Protein AF-T1PL66-F1 (afdb_monomer_lite)

Foldseek 3Di:
DDPPPDDDPPDPVVVVVVVVVVVVVVVVVVVPDPDDPVVVVVVVVVVVVVVVVVVVVVVVVVVVVVVVVVVVVVVVVVVVVPPDDPDDDDDDDDDDDDDDDDDDDDDDDDDDDDDDDDDDDDDDDDDDDDDDDDDDDDDDDDDDDDDDDDDDDDDDDDDDDDDDDDDDDDDDDDDDDDDDDPPDDPPPPPLDPDDDDDDDDDDDDDDDDDDDDDDDDDDDDDDDDDDDDDDDDDDDDDDDDDDDDDDDDDDDDDDDDDDDDDDDDDDDDDDDDDDDDDDPDVCVPVPDDDPVVVVVVVVVVVVVVVVVLVVVVVVLVVVLVVVLVVLVVVLVVVLVVLVVVLVVVVVVLVVVLVVVLVVLVVVLVVVLVVLVVVLVVVLVVLLVVLVVVLVVVVVVVVVVLVVVLVVVLVVLVVVLVVPPPDDPVVSVVVSVVVSVVVVVVVVVVVVVSVVVSVVVSVLQSLLSVLVSLVVSLVSVLVSLVVSLVSVVVSLVVVLVSVVVSLVVSLVSVVVSLVVSLVSVVVSLVVVLVSVLVVLVVVLVVLLVVLVVVLVVCVVCLVVVLVVVLVVLVVVLVVVLVVLVVVLVVVLVVVVVVDDPVCNVVVVVVSVVVSVVVNVVSVVVSVVVSVCSSVVSVVVSVVVSVVVSVVSVVVSVVVSVVSVVVSVVVVVVSVVVSVVVVVVSVVVSVVSVVVSVVVSVVVVVVSVVVSVVVSVVSVVVSVVVSVVSQVVCVVVPHHSVSSNDHDPDPDPCPVVPPPPPDPDPDDPPDDPDDDPDDD

pLDDT: mean 71.16, std 27.77, range [24.59, 98.62]

Secondary structure (DSSP, 8-state):
--STTS---SS-HHHHHHHHHHHHHHHHHHHHS---HHHHHHHHHHHHHHHHHHHHHHHHHHHHHHHHHHHHHHHHHHHHTT-----PPP-----------------------------------------------------------------------------------------PPPPPP-TTTTS--SS--------------------------------------------------------------------------------------SGGGTT---HHHHHHHHHHHHHHHHHHHHHHHHHHHHHHHHHHHHHHHHHHHHHHHHHHHHHHHHHHHHHHHHHHHHHHHHHHHHHHHHHHHHHHHHHHHHHHHHHHHHHHHHHHHHHHHHHHHHHHHHHHHHHHHH-SSS-HHHHHHHHHHHHHHHHHHHHHHHHHHHHHHHHHHHHHHHHHHHHHHHHHHHHHHHHHHHHHHHHHHHHHHHHHHHHHHHHHHHHHHHHHHHHHHHHHHHHHHHHHHHHHHHHHHHHHHHHHHHHHHHHHHHHHHHHHHHHHHHHHHHHHHHHHHHHHHHHHHHHHHHHHHS-HHHHHHHHHHHHHHHHHHHHHHHHHHHHHHHHHHHHHHHHHHHHHHHHHHHHHHHHHHHHHHHHHHHHHHHHHHHHHHHHHHHHHHHHHHHHHHHHHHHHHHHHHHHHHHHHHHHHHHHHHHHHHHHHHHHHHHHTT--HHHHHSPPSS--TTSGGGTS--------------------

Structure (mmCIF, N/CA/C/O backbone):
data_AF-T1PL66-F1
#
_entry.id   AF-T1PL66-F1
#
loop_
_atom_site.group_PDB
_atom_site.id
_atom_site.type_symbol
_atom_site.label_atom_id
_atom_site.label_alt_id
_atom_site.label_comp_id
_atom_site.label_asym_id
_atom_site.label_entity_id
_atom_site.label_seq_id
_atom_site.pdbx_PDB_ins_code
_atom_site.Cartn_x
_atom_site.Cartn_y
_atom_site.Cartn_z
_atom_site.occupancy
_atom_site.B_iso_or_equiv
_atom_site.auth_seq_id
_atom_site.auth_comp_id
_atom_site.auth_asym_id
_atom_site.auth_atom_id
_atom_site.pdbx_PDB_model_num
ATOM 1 N N . MET A 1 1 ? -33.346 40.468 5.220 1.00 39.66 1 MET A N 1
ATOM 2 C CA . MET A 1 1 ? -33.001 41.010 6.556 1.00 39.66 1 MET A CA 1
ATOM 3 C C . MET A 1 1 ? -32.580 39.837 7.428 1.00 39.66 1 MET A C 1
ATOM 5 O O . MET A 1 1 ? -33.199 38.791 7.295 1.00 39.66 1 MET A O 1
ATOM 9 N N . SER A 1 2 ? -31.522 39.959 8.236 1.00 30.23 2 SER A N 1
ATOM 10 C CA . SER A 1 2 ? -31.027 38.847 9.070 1.00 30.23 2 SER A CA 1
ATOM 11 C C . SER A 1 2 ? -31.626 38.893 10.479 1.00 30.23 2 SER A C 1
ATOM 13 O O . SER A 1 2 ? -31.844 39.978 11.015 1.00 30.23 2 SER A O 1
ATOM 15 N N . LEU A 1 3 ? -31.843 37.729 11.099 1.00 36.16 3 LEU A N 1
ATOM 16 C CA . LEU A 1 3 ? -32.437 37.557 12.438 1.00 36.16 3 LEU A CA 1
ATOM 17 C C . LEU A 1 3 ? -31.495 37.932 13.607 1.00 36.16 3 LEU A C 1
ATOM 19 O O . LEU A 1 3 ? -31.694 37.510 14.740 1.00 36.16 3 LEU A O 1
ATOM 23 N N . ALA A 1 4 ? -30.489 38.772 13.361 1.00 33.66 4 ALA A N 1
ATOM 24 C CA . ALA A 1 4 ? -29.525 39.244 14.359 1.00 33.66 4 ALA A CA 1
ATOM 25 C C . ALA A 1 4 ? -30.061 40.369 15.281 1.00 33.66 4 ALA A C 1
ATOM 27 O O . ALA A 1 4 ? -29.287 40.984 16.008 1.00 33.66 4 ALA A O 1
ATOM 28 N N . ALA A 1 5 ? -31.361 40.682 15.224 1.00 41.16 5 ALA A N 1
ATOM 29 C CA . ALA A 1 5 ? -31.922 41.935 15.740 1.00 41.16 5 ALA A CA 1
ATOM 30 C C . ALA A 1 5 ? -32.706 41.833 17.068 1.00 41.16 5 ALA A C 1
ATOM 32 O O . ALA A 1 5 ? -33.131 42.865 17.578 1.00 41.16 5 ALA A O 1
ATOM 33 N N . THR A 1 6 ? -32.942 40.635 17.622 1.00 43.44 6 THR A N 1
ATOM 34 C CA . THR A 1 6 ? -33.954 40.445 18.689 1.00 43.44 6 THR A CA 1
ATOM 35 C C . THR A 1 6 ? -33.431 40.146 20.099 1.00 43.44 6 THR A C 1
ATOM 37 O O . THR A 1 6 ? -34.146 40.446 21.052 1.00 43.44 6 THR A O 1
ATOM 40 N N . HIS A 1 7 ? -32.217 39.606 20.287 1.00 44.00 7 HIS A N 1
ATOM 41 C CA . HIS A 1 7 ? -31.720 39.220 21.625 1.00 44.00 7 HIS A CA 1
ATOM 42 C C . HIS A 1 7 ? -30.217 39.512 21.841 1.00 44.00 7 HIS A C 1
ATOM 44 O O . HIS A 1 7 ? -29.383 38.668 21.518 1.00 44.00 7 HIS A O 1
ATOM 50 N N . PRO A 1 8 ? -29.846 40.670 22.427 1.00 43.47 8 PRO A N 1
ATOM 51 C CA . PRO A 1 8 ? -28.442 41.019 22.696 1.00 43.47 8 PRO A CA 1
ATOM 52 C C . PRO A 1 8 ? -27.873 40.470 24.024 1.00 43.47 8 PRO A C 1
ATOM 54 O O . PRO A 1 8 ? -26.656 40.393 24.183 1.00 43.47 8 PRO A O 1
ATOM 57 N N . ASN A 1 9 ? -28.721 40.076 24.982 1.00 48.34 9 ASN A N 1
ATOM 58 C CA . ASN A 1 9 ? -28.339 39.896 26.394 1.00 48.34 9 ASN A CA 1
ATOM 59 C C . ASN A 1 9 ? -27.929 38.456 26.780 1.00 48.34 9 ASN A C 1
ATOM 61 O O . ASN A 1 9 ? -28.432 37.918 27.764 1.00 48.34 9 ASN A O 1
ATOM 65 N N . LEU A 1 10 ? -27.028 37.817 26.022 1.00 47.91 10 LEU A N 1
ATOM 66 C CA . LEU A 1 10 ? -26.522 36.462 26.323 1.00 47.91 10 LEU A CA 1
ATOM 67 C C . LEU A 1 10 ? -24.996 36.319 26.154 1.00 47.91 10 LEU A C 1
ATOM 69 O O . LEU A 1 10 ? -24.533 35.449 25.426 1.00 47.91 10 LEU A O 1
ATOM 73 N N . LEU A 1 11 ? -24.217 37.169 26.836 1.00 42.34 11 LEU A N 1
ATOM 74 C CA . LEU A 1 11 ? -22.826 36.940 27.290 1.00 42.34 11 LEU A CA 1
ATOM 75 C C . LEU A 1 11 ? -22.381 38.136 28.171 1.00 42.34 11 LEU A C 1
ATOM 77 O O . LEU A 1 11 ? -22.936 39.226 28.016 1.00 42.34 11 LEU A O 1
ATOM 81 N N . PRO A 1 12 ? -21.394 37.994 29.081 1.00 42.91 12 PRO A N 1
ATOM 82 C CA . PRO A 1 12 ? -20.826 39.131 29.810 1.00 42.91 12 PRO A CA 1
ATOM 83 C C . PRO A 1 12 ? -20.170 40.149 28.864 1.00 42.91 12 PRO A C 1
ATOM 85 O O . PRO A 1 12 ? -19.376 39.782 27.997 1.00 42.91 12 PRO A O 1
ATOM 88 N N . THR A 1 13 ? -20.461 41.436 29.062 1.00 51.12 13 THR A N 1
ATOM 89 C CA . THR A 1 13 ? -20.094 42.534 28.145 1.00 51.12 13 THR A CA 1
ATOM 90 C C . THR A 1 13 ? -18.594 42.665 27.868 1.00 51.12 13 THR A C 1
ATOM 92 O O . THR A 1 13 ? -18.219 42.998 26.747 1.00 51.12 13 THR A O 1
ATOM 95 N N . VAL A 1 14 ? -17.737 42.337 28.841 1.00 46.06 14 VAL A N 1
ATOM 96 C CA . VAL A 1 14 ? -16.264 42.356 28.697 1.00 46.06 14 VAL A CA 1
ATOM 97 C C . VAL A 1 14 ? -15.769 41.316 27.679 1.00 46.06 14 VAL A C 1
ATOM 99 O O . VAL A 1 14 ? -14.828 41.554 26.936 1.00 46.06 14 VAL A O 1
ATOM 102 N N . ILE A 1 15 ? -16.436 40.163 27.573 1.00 47.84 15 ILE A N 1
ATOM 103 C CA . ILE A 1 15 ? -16.067 39.134 26.586 1.00 47.84 15 ILE A CA 1
ATOM 104 C C . ILE A 1 15 ? -16.512 39.569 25.176 1.00 47.84 15 ILE A C 1
ATOM 106 O O . ILE A 1 15 ? -15.846 39.270 24.184 1.00 47.84 15 ILE A O 1
ATOM 110 N N . GLN A 1 16 ? -17.615 40.319 25.076 1.00 46.31 16 GLN A N 1
ATOM 111 C CA . GLN A 1 16 ? -18.110 40.860 23.807 1.00 46.31 16 GLN A CA 1
ATOM 112 C C . GLN A 1 16 ? -17.228 41.980 23.236 1.00 46.31 16 GLN A C 1
ATOM 114 O O . GLN A 1 16 ? -17.050 42.009 22.017 1.00 46.31 16 GLN A O 1
ATOM 119 N N . SER A 1 17 ? -16.662 42.875 24.061 1.00 53.72 17 SER A N 1
ATOM 120 C CA . SER A 1 17 ? -15.733 43.908 23.570 1.00 53.72 17 SER A CA 1
ATOM 121 C C . SER A 1 17 ? -14.497 43.288 22.937 1.00 53.72 17 SER A C 1
ATOM 123 O O . SER A 1 17 ? -14.114 43.665 21.831 1.00 53.72 17 SER A O 1
ATOM 125 N N . ASP A 1 18 ? -13.915 42.297 23.604 1.00 47.91 18 ASP A N 1
ATOM 126 C CA . ASP A 1 18 ? -12.588 41.796 23.265 1.00 47.91 18 ASP A CA 1
ATOM 127 C C . ASP A 1 18 ? -12.652 40.852 22.061 1.00 47.91 18 ASP A C 1
ATOM 129 O O . ASP A 1 18 ? -11.817 40.942 21.158 1.00 47.91 18 ASP A O 1
ATOM 133 N N . ILE A 1 19 ? -13.692 40.013 21.972 1.00 50.00 19 ILE A N 1
ATOM 134 C CA . ILE A 1 19 ? -13.958 39.208 20.771 1.00 50.00 19 ILE A CA 1
ATOM 135 C C . ILE A 1 19 ? -14.272 40.116 19.577 1.00 50.00 19 ILE A C 1
ATOM 137 O O . ILE A 1 19 ? -13.728 39.894 18.494 1.00 50.00 19 ILE A O 1
ATOM 141 N N . LYS A 1 20 ? -15.091 41.164 19.754 1.00 56.56 20 LYS A N 1
ATOM 142 C CA . LYS A 1 20 ? -15.395 42.103 18.667 1.00 56.56 20 LYS A CA 1
ATOM 143 C C . LYS A 1 20 ? -14.145 42.857 18.208 1.00 56.56 20 LYS A C 1
ATOM 145 O O . LYS A 1 20 ? -13.889 42.906 17.013 1.00 56.56 20 LYS A O 1
ATOM 150 N N . HIS A 1 21 ? -13.345 43.394 19.128 1.00 58.03 21 HIS A N 1
ATOM 151 C CA . HIS A 1 21 ? -12.133 44.141 18.788 1.00 58.03 21 HIS A CA 1
ATOM 152 C C . HIS A 1 21 ? -11.101 43.265 18.062 1.00 58.03 21 HIS A C 1
ATOM 154 O O . HIS A 1 21 ? -10.526 43.698 17.064 1.00 58.03 21 HIS A O 1
ATOM 160 N N . ASN A 1 22 ? -10.922 42.010 18.492 1.00 54.88 22 ASN A N 1
ATOM 161 C CA . ASN A 1 22 ? -10.072 41.056 17.778 1.00 54.88 22 ASN A CA 1
ATOM 162 C C . ASN A 1 22 ? -10.624 40.714 16.384 1.00 54.88 22 ASN A C 1
ATOM 164 O O . ASN A 1 22 ? -9.847 40.661 15.435 1.00 54.88 22 ASN A O 1
ATOM 168 N N . LEU A 1 23 ? -11.941 40.531 16.225 1.00 57.88 23 LEU A N 1
ATOM 169 C CA . LEU A 1 23 ? -12.561 40.283 14.916 1.00 57.88 23 LEU A CA 1
ATOM 170 C C . LEU A 1 23 ? -12.446 41.489 13.973 1.00 57.88 23 LEU A C 1
ATOM 172 O O . LEU A 1 23 ? -12.019 41.314 12.835 1.00 57.88 23 LEU A O 1
ATOM 176 N N . ASP A 1 24 ? -12.761 42.699 14.437 1.00 57.94 24 ASP A N 1
ATOM 177 C CA . ASP A 1 24 ? -12.658 43.932 13.646 1.00 57.94 24 ASP A CA 1
ATOM 178 C C . ASP A 1 24 ? -11.190 44.206 13.245 1.00 57.94 24 ASP A C 1
ATOM 180 O O . ASP A 1 24 ? -10.911 44.596 12.108 1.00 57.94 24 ASP A O 1
ATOM 184 N N . SER A 1 25 ? -10.233 43.917 14.136 1.00 57.25 25 SER A N 1
ATOM 185 C CA . SER A 1 25 ? -8.792 43.984 13.850 1.00 57.25 25 SER A CA 1
ATOM 186 C C . SER A 1 25 ? -8.355 42.933 12.819 1.00 57.25 25 SER A C 1
ATOM 188 O O . SER A 1 25 ? -7.665 43.268 11.854 1.00 57.25 25 SER A O 1
ATOM 190 N N . LEU A 1 26 ? -8.814 41.681 12.943 1.00 55.00 26 LEU A N 1
ATOM 191 C CA . LEU A 1 26 ? -8.514 40.608 11.987 1.00 55.00 26 LEU A CA 1
ATOM 192 C C . LEU A 1 26 ? -9.115 40.893 10.599 1.00 55.00 26 LEU A C 1
ATOM 194 O O . LEU A 1 26 ? -8.461 40.666 9.583 1.00 55.00 26 LEU A O 1
ATOM 198 N N . VAL A 1 27 ? -10.336 41.432 10.545 1.00 58.84 27 VAL A N 1
ATOM 199 C CA . VAL A 1 27 ? -10.987 41.878 9.303 1.00 58.84 27 VAL A CA 1
ATOM 200 C C . VAL A 1 27 ? -10.209 43.034 8.676 1.00 58.84 27 VAL A C 1
ATOM 202 O O . VAL A 1 27 ? -9.934 42.992 7.480 1.00 58.84 27 VAL A O 1
ATOM 205 N N . SER A 1 28 ? -9.766 44.017 9.466 1.00 56.12 28 SER A N 1
ATOM 206 C CA . SER A 1 28 ? -8.919 45.112 8.975 1.00 56.12 28 SER A CA 1
ATOM 207 C C . SER A 1 28 ? -7.577 44.607 8.422 1.00 56.12 28 SER A C 1
ATOM 209 O O . SER A 1 28 ? -7.157 45.018 7.339 1.00 56.12 28 SER A O 1
ATOM 211 N N . GLN A 1 29 ? -6.925 43.648 9.088 1.00 52.00 29 GLN A N 1
ATOM 212 C CA . GLN A 1 29 ? -5.705 43.006 8.576 1.00 52.00 29 GLN A CA 1
ATOM 213 C C . GLN A 1 29 ? -5.959 42.246 7.262 1.00 52.00 29 GLN A C 1
A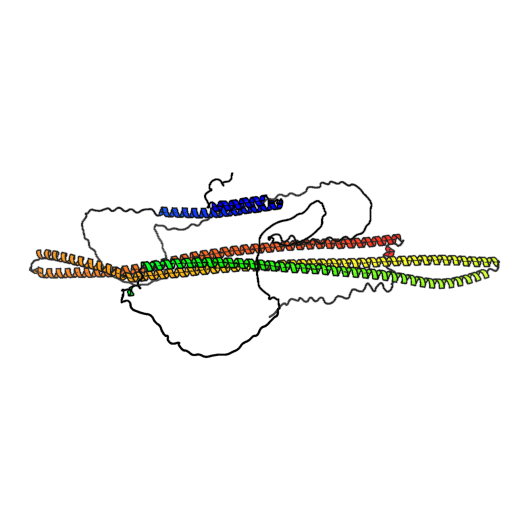TOM 215 O O . GLN A 1 29 ? -5.189 42.386 6.312 1.00 52.00 29 GLN A O 1
ATOM 220 N N . LEU A 1 30 ? -7.063 41.496 7.168 1.00 52.31 30 LEU A N 1
ATOM 221 C CA . LEU A 1 30 ? -7.445 40.755 5.961 1.00 52.31 30 LEU A CA 1
ATOM 222 C C . LEU A 1 30 ? -7.820 41.670 4.785 1.00 52.31 30 LEU A C 1
ATOM 224 O O . LEU A 1 30 ? -7.482 41.351 3.648 1.00 52.31 30 LEU A O 1
ATOM 228 N N . CYS A 1 31 ? -8.461 42.815 5.031 1.00 54.09 31 CYS A N 1
ATOM 229 C CA . CYS A 1 31 ? -8.789 43.795 3.990 1.00 54.09 31 CYS A CA 1
ATOM 230 C C . CYS A 1 31 ? -7.559 44.553 3.460 1.00 54.09 31 CYS A C 1
ATOM 232 O O . CYS A 1 31 ? -7.556 44.963 2.301 1.00 54.09 31 CYS A O 1
ATOM 234 N N . ASN A 1 32 ? -6.508 44.714 4.272 1.00 52.81 32 ASN A N 1
ATOM 235 C CA . ASN A 1 32 ? -5.248 45.336 3.849 1.00 52.81 32 ASN A CA 1
ATOM 236 C C . ASN A 1 32 ? -4.310 44.373 3.086 1.00 52.81 32 ASN A C 1
ATOM 238 O O . ASN A 1 32 ? -3.352 44.812 2.448 1.00 52.81 32 ASN A O 1
ATOM 242 N N . LEU A 1 33 ? -4.584 43.064 3.098 1.00 58.38 33 LEU A N 1
ATOM 243 C CA . LEU A 1 33 ? -3.852 42.074 2.307 1.00 58.38 33 LEU A CA 1
ATOM 244 C C . LEU A 1 33 ? -4.390 42.027 0.869 1.00 58.38 33 LEU A C 1
ATOM 246 O O . LEU A 1 33 ? -5.469 41.497 0.604 1.00 58.38 33 LEU A O 1
ATOM 250 N N . ARG A 1 34 ? -3.600 42.526 -0.093 1.00 54.72 34 ARG A N 1
ATOM 251 C CA . ARG A 1 34 ? -3.914 42.488 -1.536 1.00 54.72 34 ARG A CA 1
ATOM 252 C C . ARG A 1 34 ? -3.723 41.080 -2.128 1.00 54.72 34 ARG A C 1
ATOM 254 O O . ARG A 1 34 ? -2.849 40.849 -2.960 1.00 54.72 34 ARG A O 1
ATOM 261 N N . LEU A 1 35 ? -4.538 40.137 -1.658 1.00 59.03 35 LEU A N 1
ATOM 262 C CA . LEU A 1 35 ? -4.549 38.731 -2.064 1.00 59.03 35 LEU A CA 1
ATOM 263 C C . LEU A 1 35 ? -4.894 38.576 -3.552 1.00 59.03 35 LEU A C 1
ATOM 265 O O . LEU A 1 35 ? -5.792 39.240 -4.071 1.00 59.03 35 LEU A O 1
ATOM 269 N N . GLY A 1 36 ? -4.221 37.643 -4.230 1.00 59.88 36 GLY A N 1
ATOM 270 C CA . GLY A 1 36 ? -4.584 37.259 -5.597 1.00 59.88 36 GLY A CA 1
ATOM 271 C C . GLY A 1 36 ? -5.963 36.588 -5.648 1.00 59.88 36 GLY A C 1
ATOM 272 O O . GLY A 1 36 ? -6.388 35.964 -4.675 1.00 59.88 36 GLY A O 1
ATOM 273 N N . THR A 1 37 ? -6.651 36.658 -6.792 1.00 58.69 37 THR A N 1
ATOM 274 C CA . THR A 1 37 ? -8.025 36.131 -6.973 1.00 58.69 37 THR A CA 1
ATOM 275 C C . THR A 1 37 ? -8.195 34.694 -6.471 1.00 58.69 37 THR A C 1
ATOM 277 O O . THR A 1 37 ? -9.140 34.405 -5.743 1.00 58.69 37 THR A O 1
ATOM 280 N N . ASN A 1 38 ? -7.233 33.817 -6.769 1.00 54.03 38 ASN A N 1
ATOM 281 C CA . ASN A 1 38 ? -7.216 32.423 -6.314 1.00 54.03 38 ASN A CA 1
ATOM 282 C C . ASN A 1 38 ? -7.121 32.283 -4.777 1.00 54.03 38 ASN A C 1
ATOM 284 O O . ASN A 1 38 ? -7.784 31.437 -4.178 1.00 54.03 38 ASN A O 1
ATOM 288 N N . GLN A 1 39 ? -6.333 33.136 -4.114 1.00 59.28 39 GLN A N 1
ATOM 289 C CA . GLN A 1 39 ? -6.205 33.149 -2.651 1.00 59.28 39 GLN A CA 1
ATOM 290 C C . GLN A 1 39 ? -7.473 33.700 -1.987 1.00 59.28 39 GLN A C 1
ATOM 292 O O . GLN A 1 39 ? -7.940 33.132 -1.001 1.00 59.28 39 GLN A O 1
ATOM 297 N N . HIS A 1 40 ? -8.070 34.751 -2.557 1.00 64.50 40 HIS A N 1
ATOM 298 C CA . HIS A 1 40 ? -9.347 35.297 -2.098 1.00 64.50 40 HIS A CA 1
ATOM 299 C C . HIS A 1 40 ? -10.484 34.268 -2.238 1.00 64.50 40 HIS A C 1
ATOM 301 O O . HIS A 1 40 ? -11.225 34.031 -1.286 1.00 64.50 40 HIS A O 1
ATOM 307 N N . GLN A 1 41 ? -10.567 33.569 -3.375 1.00 59.84 41 GLN A N 1
ATOM 308 C CA . GLN A 1 41 ? -11.540 32.495 -3.601 1.00 59.84 41 GLN A CA 1
ATOM 309 C C . GLN A 1 41 ? -11.357 31.330 -2.611 1.00 59.84 41 GLN A C 1
ATOM 311 O O . GLN A 1 41 ? -12.336 30.831 -2.057 1.00 59.84 41 GLN A O 1
ATOM 316 N N . ARG A 1 42 ? -10.109 30.938 -2.311 1.00 63.00 42 ARG A N 1
ATOM 317 C CA . ARG A 1 42 ? -9.810 29.926 -1.282 1.00 63.00 42 ARG A CA 1
ATOM 318 C C . ARG A 1 42 ? -10.223 30.381 0.124 1.00 63.00 42 ARG A C 1
ATOM 320 O O . ARG A 1 42 ? -10.717 29.563 0.896 1.00 63.00 42 ARG A O 1
ATOM 327 N N . LEU A 1 43 ? -10.062 31.666 0.448 1.00 71.19 43 LEU A N 1
ATOM 328 C CA . LEU A 1 43 ? -10.494 32.241 1.726 1.00 71.19 43 LEU A CA 1
ATOM 329 C C . LEU A 1 43 ? -12.028 32.267 1.853 1.00 71.19 43 LEU A C 1
ATOM 331 O O . LEU A 1 43 ? -12.555 31.918 2.908 1.00 71.19 43 LEU A O 1
ATOM 335 N N . LEU A 1 44 ? -12.747 32.603 0.776 1.00 70.12 44 LEU A N 1
ATOM 336 C CA . LEU A 1 44 ? -14.213 32.544 0.731 1.00 70.12 44 LEU A CA 1
ATOM 337 C C . LEU A 1 44 ? -14.736 31.114 0.936 1.00 70.12 44 LEU A C 1
ATOM 339 O O . LEU A 1 44 ? -15.652 30.919 1.731 1.00 70.12 44 LEU A O 1
ATOM 343 N N . LEU A 1 45 ? -14.121 30.111 0.301 1.00 69.38 45 LEU A N 1
ATOM 344 C CA . LEU A 1 45 ? -14.474 28.697 0.496 1.00 69.38 45 LEU A CA 1
ATOM 345 C C . LEU A 1 45 ? -14.199 28.218 1.933 1.00 69.38 45 LEU A C 1
ATOM 347 O O . LEU A 1 45 ? -15.023 27.518 2.520 1.00 69.38 45 LEU A O 1
ATOM 351 N N . LEU A 1 46 ? -13.079 28.636 2.537 1.00 71.44 46 LEU A N 1
ATOM 352 C CA . LEU A 1 46 ? -12.790 28.370 3.953 1.00 71.44 46 LEU A CA 1
ATOM 353 C C . LEU A 1 46 ? -13.827 29.025 4.878 1.00 71.44 46 LEU A C 1
ATOM 355 O O . LEU A 1 46 ? -14.288 28.386 5.824 1.00 71.44 46 LEU A O 1
ATOM 359 N N . ARG A 1 47 ? -14.244 30.265 4.588 1.00 75.25 47 ARG A N 1
ATOM 360 C CA . ARG A 1 47 ? -15.277 30.963 5.364 1.00 75.25 47 ARG A CA 1
ATOM 361 C C . ARG A 1 47 ? -16.657 30.322 5.204 1.00 75.25 47 ARG A C 1
ATOM 363 O O . ARG A 1 47 ? -17.374 30.197 6.192 1.00 75.25 47 ARG A O 1
ATOM 370 N N . GLN A 1 48 ? -17.007 29.879 3.998 1.00 65.00 48 GLN A N 1
ATOM 371 C CA . GLN A 1 48 ? -18.244 29.145 3.726 1.00 65.00 48 GLN A CA 1
ATOM 372 C C . GLN A 1 48 ? -18.284 27.821 4.499 1.00 65.00 48 GLN A C 1
ATOM 374 O O . GLN A 1 48 ? -19.287 27.528 5.145 1.00 65.00 48 GLN A O 1
ATOM 379 N N . ARG A 1 49 ? -17.179 27.060 4.510 1.00 70.50 49 ARG A N 1
ATOM 380 C CA . ARG A 1 49 ? -17.059 25.844 5.326 1.00 70.50 49 ARG A CA 1
ATOM 381 C C . ARG A 1 49 ? -17.224 26.139 6.822 1.00 70.50 49 ARG A C 1
ATOM 383 O O . ARG A 1 49 ? -17.956 25.420 7.489 1.00 70.50 49 ARG A O 1
ATOM 390 N N . GLN A 1 50 ? -16.606 27.208 7.330 1.00 71.25 50 GLN A N 1
ATOM 391 C CA . GLN A 1 50 ? -16.750 27.624 8.732 1.00 71.25 50 GLN A CA 1
ATOM 392 C C . GLN A 1 50 ? -18.208 27.904 9.126 1.00 71.25 50 GLN A C 1
ATOM 394 O O . GLN A 1 50 ? -18.629 27.519 10.211 1.00 71.25 50 GLN A O 1
ATOM 399 N N . LEU A 1 51 ? -18.978 28.555 8.247 1.00 75.50 51 LEU A N 1
ATOM 400 C CA . LEU A 1 51 ? -20.397 28.839 8.488 1.00 75.50 51 LEU A CA 1
ATOM 401 C C . LEU A 1 51 ? -21.240 27.554 8.507 1.00 75.50 51 LEU A C 1
ATOM 403 O O . LEU A 1 51 ? -22.085 27.402 9.381 1.00 75.50 51 LEU A O 1
ATOM 407 N N . ILE A 1 52 ? -20.961 26.603 7.607 1.00 74.81 52 ILE A N 1
ATOM 408 C CA . ILE A 1 52 ? -21.618 25.283 7.596 1.00 74.81 52 ILE A CA 1
ATOM 409 C C . ILE A 1 52 ? -21.314 24.509 8.889 1.00 74.81 52 ILE A C 1
ATOM 411 O O . ILE A 1 52 ? -22.217 23.925 9.482 1.00 74.81 52 ILE A O 1
ATOM 415 N N . GLU A 1 53 ? -20.065 24.534 9.362 1.00 70.81 53 GLU A N 1
ATOM 416 C CA . GLU A 1 53 ? -19.669 23.888 10.622 1.00 70.81 53 GLU A CA 1
ATOM 417 C C . GLU A 1 53 ? -20.319 24.551 11.851 1.00 70.81 53 GLU A C 1
ATOM 419 O O . GLU A 1 53 ? -20.682 23.852 12.800 1.00 70.81 53 GLU A O 1
ATOM 424 N N . GLU A 1 54 ? -20.533 25.872 11.829 1.00 75.69 54 GLU A N 1
ATOM 425 C CA . GLU A 1 54 ? -21.264 26.590 12.881 1.00 75.69 54 GLU A CA 1
ATOM 426 C C . GLU A 1 54 ? -22.767 26.255 12.874 1.00 75.69 54 GLU A C 1
ATOM 428 O O . GLU A 1 54 ? -23.333 25.959 13.931 1.00 75.69 54 GLU A O 1
ATOM 433 N N . ASP A 1 55 ? -23.413 26.239 11.704 1.00 76.75 55 ASP A N 1
ATOM 434 C CA . ASP A 1 55 ? -24.831 25.882 11.565 1.00 76.75 55 ASP A CA 1
ATOM 435 C C . ASP A 1 55 ? -25.093 24.406 11.905 1.00 76.75 55 ASP A C 1
ATOM 437 O O . ASP A 1 55 ? -26.082 24.095 12.573 1.00 76.75 55 ASP A O 1
ATOM 441 N N . GLU A 1 56 ? -24.177 23.492 11.567 1.00 73.88 56 GLU A N 1
ATOM 442 C CA . GLU A 1 56 ? -24.216 22.110 12.057 1.00 73.88 56 GLU A CA 1
ATOM 443 C C . GLU A 1 56 ? -24.168 22.036 13.591 1.00 73.88 56 GLU A C 1
ATOM 445 O O . GLU A 1 56 ? -24.876 21.225 14.194 1.00 73.88 56 GLU A O 1
ATOM 450 N N . LEU A 1 57 ? -23.334 22.856 14.240 1.00 73.56 57 LEU A N 1
ATOM 451 C CA . LEU A 1 57 ? -23.213 22.886 15.700 1.00 73.56 57 LEU A CA 1
ATOM 452 C C . LEU A 1 57 ? -24.478 23.461 16.357 1.00 73.56 57 LEU A C 1
ATOM 454 O O . LEU A 1 57 ? -24.977 22.909 17.340 1.00 73.56 57 LEU A O 1
ATOM 458 N N . ARG A 1 58 ? -25.041 24.526 15.773 1.00 75.94 58 ARG A N 1
ATOM 459 C CA . ARG A 1 58 ? -26.326 25.122 16.172 1.00 75.94 58 ARG A CA 1
ATOM 460 C C . ARG A 1 58 ? -27.472 24.117 16.032 1.00 75.94 58 ARG A C 1
ATOM 462 O O . ARG A 1 58 ? -28.273 23.984 16.955 1.00 75.94 58 ARG A O 1
ATOM 469 N N . LEU A 1 59 ? -27.519 23.358 14.934 1.00 76.88 59 LEU A N 1
ATOM 470 C CA . LEU A 1 59 ? -28.529 22.323 14.703 1.00 76.88 59 LEU A CA 1
ATOM 471 C C . LEU A 1 59 ? -28.402 21.159 15.700 1.00 76.88 59 LEU A C 1
ATOM 473 O O . LEU A 1 59 ? -29.415 20.686 16.214 1.00 76.88 59 LEU A O 1
ATOM 477 N N . LYS A 1 60 ? -27.174 20.736 16.036 1.00 70.31 60 LYS A N 1
ATOM 478 C CA . LYS A 1 60 ? -26.918 19.720 17.076 1.00 70.31 60 LYS A CA 1
ATOM 479 C C . LYS A 1 60 ? -27.433 20.186 18.444 1.00 70.31 60 LYS A C 1
ATOM 481 O O . LYS A 1 60 ? -28.216 19.464 19.060 1.00 70.31 60 LYS A O 1
ATOM 486 N N . HIS A 1 61 ? -27.106 21.412 18.866 1.00 75.75 61 HIS A N 1
ATOM 487 C CA . HIS A 1 61 ? -27.649 21.992 20.102 1.00 75.75 61 HIS A CA 1
ATOM 488 C C . HIS A 1 61 ? -29.181 22.134 20.077 1.00 75.75 61 HIS A C 1
ATOM 490 O O . HIS A 1 61 ? -29.827 21.835 21.078 1.00 75.75 61 HIS A O 1
ATOM 496 N N . TYR A 1 62 ? -29.787 22.533 18.953 1.00 84.94 62 TYR A N 1
ATOM 497 C CA . TYR A 1 62 ? -31.248 22.620 18.835 1.00 84.94 62 TYR A CA 1
ATOM 498 C C . TYR A 1 62 ? -31.927 21.246 18.979 1.00 84.94 62 TYR A C 1
ATOM 500 O O . TYR A 1 62 ? -32.915 21.112 19.700 1.00 84.94 62 TYR A O 1
ATOM 508 N N . VAL A 1 63 ? -31.360 20.198 18.374 1.00 78.38 63 VAL A N 1
ATOM 509 C CA . VAL A 1 63 ? -31.855 18.818 18.510 1.00 78.38 63 VAL A CA 1
ATOM 510 C C . VAL A 1 63 ? -31.702 18.290 19.942 1.00 78.38 63 VAL A C 1
ATOM 512 O O . VAL A 1 63 ? -32.555 17.534 20.408 1.00 78.38 63 VAL A O 1
ATOM 515 N N . GLU A 1 64 ? -30.653 18.671 20.672 1.00 74.56 64 GLU A N 1
ATOM 516 C CA . GLU A 1 64 ? -30.516 18.334 22.097 1.00 74.56 64 GLU A CA 1
ATOM 517 C C . GLU A 1 64 ? -31.476 19.131 22.989 1.00 74.56 64 GLU A C 1
ATOM 519 O O . GLU A 1 64 ? -32.075 18.562 23.904 1.00 74.56 64 GLU A O 1
ATOM 524 N N . TYR A 1 65 ? -31.720 20.400 22.666 1.00 83.62 65 TYR A N 1
ATOM 525 C CA . TYR A 1 65 ? -32.709 21.233 23.343 1.00 83.62 65 TYR A CA 1
ATOM 526 C C . TYR A 1 65 ? -34.147 20.717 23.147 1.00 83.62 65 TYR A C 1
ATOM 528 O O . TYR A 1 65 ? -34.893 20.628 24.121 1.00 83.62 65 TYR A O 1
ATOM 536 N N . GLU A 1 66 ? -34.533 20.279 21.942 1.00 85.81 66 GLU A N 1
ATOM 537 C CA . GLU A 1 66 ? -35.837 19.630 21.716 1.00 85.81 66 GLU A CA 1
ATOM 538 C C . GLU A 1 66 ? -35.951 18.275 22.432 1.00 85.81 66 GLU A C 1
ATOM 540 O O . GLU A 1 66 ? -37.004 17.970 22.993 1.00 85.81 66 GLU A O 1
ATOM 545 N N . LYS A 1 67 ? -34.879 17.467 22.503 1.00 77.81 67 LYS A N 1
ATOM 546 C CA . LYS A 1 67 ? -34.874 16.244 23.336 1.00 77.81 67 LYS A CA 1
ATOM 547 C C . LYS A 1 67 ? -35.121 16.579 24.811 1.00 77.81 67 LYS A C 1
ATOM 549 O O . LYS A 1 67 ? -35.933 15.915 25.453 1.00 77.81 67 LYS A O 1
ATOM 554 N N . PHE A 1 68 ? -34.463 17.616 25.332 1.00 83.25 68 PHE A N 1
ATOM 555 C CA . PHE A 1 68 ? -34.631 18.082 26.710 1.00 83.25 68 PHE A CA 1
ATOM 556 C C . PHE A 1 68 ? -36.044 18.631 26.971 1.00 83.25 68 PHE A C 1
ATOM 558 O O . PHE A 1 68 ? -36.690 18.228 27.938 1.00 83.25 68 PHE A O 1
ATOM 565 N N . GLN A 1 69 ? -36.585 19.462 26.073 1.00 71.56 69 GLN A N 1
ATOM 566 C CA . GLN A 1 69 ? -37.978 19.910 26.143 1.00 71.56 69 GLN A CA 1
ATOM 567 C C . GLN A 1 69 ? -38.977 18.747 26.092 1.00 71.56 69 GLN A C 1
ATOM 569 O O . GLN A 1 69 ? -39.986 18.771 26.796 1.00 71.56 69 GLN A O 1
ATOM 574 N N . LYS A 1 70 ? -38.726 17.729 25.262 1.00 79.12 70 LYS A N 1
ATOM 575 C CA . LYS A 1 70 ? -39.600 16.557 25.148 1.00 79.12 70 LYS A CA 1
ATOM 576 C C . LYS A 1 70 ? -39.585 15.714 26.426 1.00 79.12 70 LYS A C 1
ATOM 578 O O . LYS A 1 70 ? -40.649 15.276 26.855 1.00 79.12 70 LYS A O 1
ATOM 583 N N . ALA A 1 71 ? -38.425 15.568 27.068 1.00 74.31 71 ALA A N 1
ATOM 584 C CA . ALA A 1 71 ? -38.311 14.948 28.388 1.00 74.31 71 ALA A CA 1
ATOM 585 C C . ALA A 1 71 ? -39.046 15.758 29.477 1.00 74.31 71 ALA A C 1
ATOM 587 O O . ALA A 1 71 ? -39.758 15.174 30.288 1.00 74.31 71 ALA A O 1
ATOM 588 N N . LEU A 1 72 ? -38.956 17.096 29.457 1.00 71.88 72 LEU A N 1
ATOM 589 C CA . LEU A 1 72 ? -39.716 17.969 30.367 1.00 71.88 72 LEU A CA 1
ATOM 590 C C . LEU A 1 72 ? -41.236 17.853 30.180 1.00 71.88 72 LEU A C 1
ATOM 592 O O . LEU A 1 72 ? -41.965 17.785 31.167 1.00 71.88 72 LEU A O 1
ATOM 596 N N . ARG A 1 73 ? -41.726 17.786 28.933 1.00 80.19 73 ARG A N 1
ATOM 597 C CA . ARG A 1 73 ? -43.154 17.547 28.648 1.00 80.19 73 ARG A CA 1
ATOM 598 C C . ARG A 1 73 ? -43.607 16.200 29.232 1.00 80.19 73 ARG A C 1
ATOM 600 O O . ARG A 1 73 ? -44.565 16.168 29.994 1.00 80.19 73 ARG A O 1
ATOM 607 N N . GLN A 1 74 ? -42.842 15.131 28.986 1.00 67.56 74 GLN A N 1
ATOM 608 C CA . GLN A 1 74 ? -43.119 13.793 29.531 1.00 67.56 74 GLN A CA 1
ATOM 609 C C . GLN A 1 74 ? -43.067 13.732 31.070 1.00 67.56 74 GLN A C 1
ATOM 611 O O . GLN A 1 74 ? -43.838 12.990 31.672 1.00 67.56 74 GLN A O 1
ATOM 616 N N . ALA A 1 75 ? -42.205 14.519 31.723 1.00 64.38 75 ALA A N 1
ATOM 617 C CA . ALA A 1 75 ? -42.167 14.616 33.185 1.00 64.38 75 ALA A CA 1
ATOM 618 C C . ALA A 1 75 ? -43.409 15.322 33.768 1.00 64.38 75 ALA A C 1
ATOM 620 O O . ALA A 1 75 ? -43.909 14.922 34.822 1.00 64.38 75 ALA A O 1
ATOM 621 N N . ASN A 1 76 ? -43.938 16.338 33.078 1.00 54.56 76 ASN A N 1
ATOM 622 C CA . ASN A 1 76 ? -45.130 17.061 33.523 1.00 54.56 76 ASN A CA 1
ATOM 623 C C . ASN A 1 76 ? -46.413 16.221 33.398 1.00 54.56 76 ASN A C 1
ATOM 625 O O . ASN A 1 76 ? -47.218 16.239 34.328 1.00 54.56 76 ASN A O 1
ATOM 629 N N . ASP A 1 77 ? -46.567 15.432 32.326 1.00 50.75 77 ASP A N 1
ATOM 630 C CA . ASP A 1 77 ? -47.707 14.508 32.172 1.00 50.75 77 ASP A CA 1
ATOM 631 C C . ASP A 1 77 ? -47.791 13.502 33.342 1.00 50.75 77 ASP A C 1
ATOM 633 O O . ASP A 1 77 ? -48.872 13.228 33.869 1.00 50.75 77 ASP A O 1
ATOM 637 N N . VAL A 1 78 ? -46.641 13.001 33.818 1.00 51.84 78 VAL A N 1
ATOM 638 C CA . VAL A 1 78 ? -46.566 12.098 34.984 1.00 51.84 78 VAL A CA 1
ATOM 639 C C . VAL A 1 78 ? -46.986 12.798 36.282 1.00 51.84 78 VAL A C 1
ATOM 641 O O . VAL A 1 78 ? -47.667 12.193 37.112 1.00 51.84 78 VAL A O 1
ATOM 644 N N . HIS A 1 79 ? -46.633 14.074 36.470 1.00 42.94 79 HIS A N 1
ATOM 645 C CA . HIS A 1 79 ? -47.006 14.814 37.679 1.00 42.94 79 HIS A CA 1
ATOM 646 C C . HIS A 1 79 ? -48.497 15.169 37.751 1.00 42.94 79 HIS A C 1
ATOM 648 O O . HIS A 1 79 ? -49.056 15.184 38.851 1.00 42.94 79 HIS A O 1
ATOM 654 N N . THR A 1 80 ? -49.169 15.405 36.620 1.00 39.50 80 THR A N 1
ATOM 655 C CA . THR A 1 80 ? -50.615 15.693 36.611 1.00 39.50 80 THR A CA 1
ATOM 656 C C . THR A 1 80 ? -51.453 14.470 37.010 1.00 39.50 80 THR A C 1
ATOM 658 O O . THR A 1 80 ? -52.500 14.624 37.635 1.00 39.50 80 THR A O 1
ATOM 661 N N . ALA A 1 81 ? -50.968 13.251 36.750 1.00 39.12 81 ALA A N 1
ATOM 662 C CA . ALA A 1 81 ? -51.661 12.008 37.103 1.00 39.12 81 ALA A CA 1
ATOM 663 C C . ALA A 1 81 ? -51.649 11.658 38.610 1.00 39.12 81 ALA A C 1
ATOM 665 O O . ALA A 1 81 ? -52.401 10.778 39.027 1.00 39.12 81 ALA A O 1
ATOM 666 N N . GLN A 1 82 ? -50.821 12.313 39.437 1.00 37.69 82 GLN A N 1
ATOM 667 C CA . GLN A 1 82 ? -50.670 11.975 40.865 1.00 37.69 82 GLN A CA 1
ATOM 668 C C . GLN A 1 82 ? -51.393 12.916 41.847 1.00 37.69 82 GLN A C 1
ATOM 670 O O . GLN A 1 82 ? -51.406 12.634 43.044 1.00 37.69 82 GLN A O 1
ATOM 675 N N . GLN A 1 83 ? -52.038 13.997 41.388 1.00 35.34 83 GLN A N 1
ATOM 676 C CA . GLN A 1 83 ? -52.814 14.891 42.264 1.00 35.34 83 GLN A CA 1
ATOM 677 C C . GLN A 1 83 ? -54.327 14.623 42.221 1.00 35.34 83 GLN A C 1
ATOM 679 O O . GLN A 1 83 ? -55.116 15.463 41.794 1.00 35.34 83 GLN A O 1
ATOM 684 N N . GLN A 1 84 ? -54.747 13.475 42.761 1.00 30.14 84 GLN A N 1
ATOM 685 C CA . GLN A 1 84 ? -56.096 13.322 43.319 1.00 30.14 84 GLN A CA 1
ATOM 686 C C . GLN A 1 84 ? -56.010 13.129 44.837 1.00 30.14 84 GLN A C 1
ATOM 688 O O . GLN A 1 84 ? -55.639 12.067 45.333 1.00 30.14 84 GLN A O 1
ATOM 693 N N . TYR A 1 85 ? -56.362 14.176 45.587 1.00 35.84 85 TYR A N 1
ATOM 694 C CA . TYR A 1 85 ? -56.469 14.120 47.045 1.00 35.84 85 TYR A CA 1
ATOM 695 C C . TYR A 1 85 ? -57.725 13.347 47.465 1.00 35.84 85 TYR A C 1
ATOM 697 O O . TYR A 1 85 ? -58.846 13.812 47.260 1.00 35.84 85 TYR A O 1
ATOM 705 N N . LEU A 1 86 ? -57.544 12.196 48.118 1.00 30.77 86 LEU A N 1
ATOM 706 C CA . LEU A 1 86 ? -58.647 11.419 48.686 1.00 30.77 86 LEU A CA 1
ATOM 707 C C . LEU A 1 86 ? -59.108 12.025 50.027 1.00 30.77 86 LEU A C 1
ATOM 709 O O . LEU A 1 86 ? -58.698 11.591 51.104 1.00 30.77 86 LEU A O 1
ATOM 713 N N . TYR A 1 87 ? -59.942 13.063 49.965 1.00 27.92 87 TYR A N 1
ATOM 714 C CA . TYR A 1 87 ? -60.461 13.755 51.148 1.00 27.92 87 TYR A CA 1
ATOM 715 C C . TYR A 1 87 ? -61.684 13.023 51.729 1.00 27.92 87 TYR A C 1
ATOM 717 O O . TYR A 1 87 ? -62.796 13.154 51.219 1.00 27.92 87 TYR A O 1
ATOM 725 N N . ILE A 1 88 ? -61.493 12.255 52.806 1.00 31.66 88 ILE A N 1
ATOM 726 C CA . ILE A 1 88 ? -62.580 11.552 53.509 1.00 31.66 88 ILE A CA 1
ATOM 727 C C . ILE A 1 88 ? -63.018 12.368 54.733 1.00 31.66 88 ILE A C 1
ATOM 729 O O . ILE A 1 88 ? -62.239 12.584 55.661 1.00 31.66 88 ILE A O 1
ATOM 733 N N . GLN A 1 89 ? -64.278 12.810 54.737 1.00 24.59 89 GLN A N 1
ATOM 734 C CA . GLN A 1 89 ? -64.905 13.499 55.870 1.00 24.59 89 GLN A CA 1
ATOM 735 C C . GLN A 1 89 ? -65.290 12.508 56.992 1.00 24.59 89 GLN A C 1
ATOM 737 O O . GLN A 1 89 ? -65.689 11.382 56.690 1.00 24.59 89 GLN A O 1
ATOM 742 N N . PRO A 1 90 ? -65.250 12.907 58.278 1.00 32.03 90 PRO A N 1
ATOM 743 C CA . PRO A 1 90 ? -65.809 12.112 59.366 1.00 32.03 90 PRO A CA 1
ATOM 744 C C . PRO A 1 90 ? -67.321 12.347 59.519 1.00 32.03 90 PRO A C 1
ATOM 746 O O . PRO A 1 90 ? -67.799 13.478 59.467 1.00 32.03 90 PRO A O 1
ATOM 749 N N . THR A 1 91 ? -68.079 11.289 59.804 1.00 28.02 91 THR A N 1
ATOM 750 C CA . THR A 1 91 ? -69.500 11.368 60.192 1.00 28.02 91 THR A CA 1
ATOM 751 C C . THR A 1 91 ? -69.734 10.477 61.411 1.00 28.02 91 THR A C 1
ATOM 753 O O . THR A 1 91 ? -69.091 9.435 61.543 1.00 28.02 91 THR A O 1
ATOM 756 N N . ALA A 1 92 ? -70.610 10.884 62.332 1.00 29.28 92 ALA A N 1
ATOM 757 C CA . ALA A 1 92 ? -70.762 10.230 63.631 1.00 29.28 92 ALA A CA 1
ATOM 758 C C . ALA A 1 92 ? -72.224 10.178 64.101 1.00 29.28 92 ALA A C 1
ATOM 760 O O . ALA A 1 92 ? -72.927 11.174 63.965 1.00 29.28 92 ALA A O 1
ATOM 761 N N . ILE A 1 93 ? -72.586 9.070 64.779 1.00 28.75 93 ILE A N 1
ATOM 762 C CA . ILE A 1 93 ? -73.791 8.893 65.632 1.00 28.75 93 ILE A CA 1
ATOM 763 C C . ILE A 1 93 ? -75.103 8.800 64.790 1.00 28.75 93 ILE A C 1
ATOM 765 O O . ILE A 1 93 ? -75.259 9.502 63.804 1.00 28.75 93 ILE A O 1
ATOM 769 N N . ASN A 1 94 ? -76.080 7.909 65.038 1.00 27.78 94 ASN A N 1
ATOM 770 C CA . ASN A 1 94 ? -76.565 7.327 66.302 1.00 27.78 94 ASN A CA 1
ATOM 771 C C . ASN A 1 94 ? -77.051 5.847 66.205 1.00 27.78 94 ASN A C 1
ATOM 773 O O . ASN A 1 94 ? -76.901 5.184 65.186 1.00 27.78 94 ASN A O 1
ATOM 777 N N . GLN A 1 95 ? -77.613 5.339 67.310 1.00 26.77 95 GLN A N 1
ATOM 778 C CA . GLN A 1 95 ? -78.058 3.960 67.592 1.00 26.77 95 GLN A CA 1
ATOM 779 C C . GLN A 1 95 ? -79.374 3.529 66.905 1.00 26.77 95 GLN A C 1
ATOM 781 O O . GLN A 1 95 ? -80.276 4.352 66.779 1.00 26.77 95 GLN A O 1
ATOM 786 N N . GLN A 1 96 ? -79.558 2.216 66.672 1.00 27.73 96 GLN A N 1
ATOM 787 C CA . GLN A 1 96 ? -80.504 1.313 67.390 1.00 27.73 96 GLN A CA 1
ATOM 788 C C . GLN A 1 96 ? -80.542 -0.103 66.748 1.00 27.73 96 GLN A C 1
ATOM 790 O O . GLN A 1 96 ? -80.151 -0.258 65.597 1.00 27.73 96 GLN A O 1
ATOM 795 N N . GLY A 1 97 ? -81.016 -1.131 67.477 1.00 26.91 97 GLY A N 1
ATOM 796 C CA . GLY A 1 97 ? -81.303 -2.482 66.936 1.00 26.91 97 GLY A CA 1
ATOM 797 C C . GLY A 1 97 ? -80.781 -3.656 67.789 1.00 26.91 97 GLY A C 1
ATOM 798 O O . GLY A 1 97 ? -79.580 -3.797 67.982 1.00 26.91 97 GLY A O 1
ATOM 799 N N . TYR A 1 98 ? -81.681 -4.499 68.307 1.00 27.98 98 TYR A N 1
ATOM 800 C CA . TYR A 1 98 ? -81.421 -5.585 69.278 1.00 27.98 98 TYR A CA 1
ATOM 801 C C . TYR A 1 98 ? -81.648 -6.996 68.675 1.00 27.98 98 TYR A C 1
ATOM 803 O O . TYR A 1 98 ? -82.437 -7.112 67.745 1.00 27.98 98 TYR A O 1
ATOM 811 N N . LEU A 1 99 ? -81.109 -8.048 69.337 1.00 31.42 99 LEU A N 1
ATOM 812 C CA . LEU A 1 99 ? -81.544 -9.479 69.298 1.00 31.42 99 LEU A CA 1
ATOM 813 C C . LEU A 1 99 ? -81.263 -10.292 67.991 1.00 31.42 99 LEU A C 1
ATOM 815 O O . LEU A 1 99 ? -81.199 -9.713 66.919 1.00 31.42 99 LEU A O 1
ATOM 819 N N . ASN A 1 100 ? -81.074 -11.633 67.974 1.00 29.64 100 ASN A N 1
ATOM 820 C CA . ASN A 1 100 ? -80.865 -12.655 69.034 1.00 29.64 100 ASN A CA 1
ATOM 821 C C . ASN A 1 100 ? -80.022 -13.880 68.536 1.00 29.64 100 ASN A C 1
ATOM 823 O O . ASN A 1 100 ? -79.611 -13.933 67.383 1.00 29.64 100 ASN A O 1
ATOM 827 N N . PHE A 1 101 ? -79.797 -14.869 69.417 1.00 28.23 101 PHE A N 1
ATOM 828 C CA . PHE A 1 101 ? -79.078 -16.152 69.238 1.00 28.23 101 PHE A CA 1
ATOM 829 C C . PHE A 1 101 ? -79.657 -17.159 68.213 1.00 28.23 101 PHE A C 1
ATOM 831 O O . PHE A 1 101 ? -80.866 -17.219 68.006 1.00 28.23 101 PHE A O 1
ATOM 838 N N . GLY A 1 102 ? -78.797 -18.089 67.754 1.00 27.03 102 GLY A N 1
ATOM 839 C CA . GLY A 1 102 ? -79.175 -19.401 67.198 1.00 27.03 102 GLY A CA 1
ATOM 840 C C . GLY A 1 102 ? -77.989 -20.384 67.091 1.00 27.03 102 GLY A C 1
ATOM 841 O O . GLY A 1 102 ? -76.985 -20.064 66.460 1.00 27.03 102 GLY A O 1
ATOM 842 N N . ASN A 1 103 ? -78.089 -21.573 67.702 1.00 30.11 103 ASN A N 1
ATOM 843 C CA . ASN A 1 103 ? -77.137 -22.693 67.516 1.00 30.11 103 ASN A CA 1
ATOM 844 C C . ASN A 1 103 ? -77.384 -23.363 66.137 1.00 30.11 103 ASN A C 1
ATOM 846 O O . ASN A 1 103 ? -78.494 -23.270 65.626 1.00 30.11 103 ASN A O 1
ATOM 850 N N . GLY A 1 104 ? -76.469 -24.088 65.479 1.00 27.92 104 GLY A N 1
ATOM 851 C CA . GLY A 1 104 ? -75.134 -24.563 65.865 1.00 27.92 104 GLY A CA 1
ATOM 852 C C . GLY A 1 104 ? -75.084 -26.094 66.022 1.00 27.92 104 GLY A C 1
ATOM 853 O O . GLY A 1 104 ? -75.703 -26.609 66.949 1.00 27.92 104 GLY A O 1
ATOM 854 N N . LEU A 1 105 ? -74.337 -26.808 65.162 1.00 29.91 105 LEU A N 1
ATOM 855 C CA . LEU A 1 105 ? -74.020 -28.246 65.295 1.00 29.91 105 LEU A CA 1
ATOM 856 C C . LEU A 1 105 ? -72.742 -28.637 64.507 1.00 29.91 105 LEU A C 1
ATOM 858 O O . LEU A 1 105 ? -72.642 -28.395 63.309 1.00 29.91 105 LEU A O 1
ATOM 862 N N . VAL A 1 106 ? -71.787 -29.255 65.209 1.00 33.38 106 VAL A N 1
ATOM 863 C CA . VAL A 1 106 ? -70.632 -30.061 64.718 1.00 33.38 106 VAL A CA 1
ATOM 864 C C . VAL A 1 106 ? -71.039 -31.557 64.747 1.00 33.38 106 VAL A C 1
ATOM 866 O O . VAL A 1 106 ? -72.059 -31.813 65.395 1.00 33.38 106 VAL A O 1
ATOM 869 N N . PRO A 1 107 ? -70.347 -32.562 64.133 1.00 43.53 107 PRO A N 1
ATOM 870 C CA . PRO A 1 107 ? -68.878 -32.819 64.071 1.00 43.53 107 PRO A CA 1
ATOM 871 C C . PRO A 1 107 ? -68.374 -33.346 62.686 1.00 43.53 107 PRO A C 1
ATOM 873 O O . PRO A 1 107 ? -69.145 -33.335 61.736 1.00 43.53 107 PRO A O 1
ATOM 876 N N . SER A 1 108 ? -67.163 -33.907 62.471 1.00 29.38 108 SER A N 1
ATOM 877 C CA . SER A 1 108 ? -65.766 -33.660 62.934 1.00 29.38 108 SER A CA 1
ATOM 878 C C . SER A 1 108 ? -64.800 -34.665 62.229 1.00 29.38 108 SER A C 1
ATOM 880 O O . SER A 1 108 ? -65.275 -35.604 61.600 1.00 29.38 108 SER A O 1
ATOM 882 N N . LEU A 1 109 ? -63.478 -34.515 62.440 1.00 30.66 109 LEU A N 1
ATOM 883 C CA . LEU A 1 109 ? -62.364 -35.480 62.240 1.00 30.66 109 LEU A CA 1
ATOM 884 C C . LEU A 1 109 ? -61.847 -35.819 60.814 1.00 30.66 109 LEU A C 1
ATOM 886 O O . LEU A 1 109 ? -62.557 -36.370 59.987 1.00 30.66 109 LEU A O 1
ATOM 890 N N . ASN A 1 110 ? -60.543 -35.538 60.629 1.00 28.83 110 ASN A N 1
ATOM 891 C CA . ASN A 1 110 ? -59.409 -36.371 60.151 1.00 28.83 110 ASN A CA 1
ATOM 892 C C . ASN A 1 110 ? -59.648 -37.488 59.091 1.00 28.83 110 ASN A C 1
ATOM 894 O O . ASN A 1 110 ? -60.620 -38.222 59.156 1.00 28.83 110 ASN A O 1
ATOM 898 N N . HIS A 1 111 ? -58.720 -37.785 58.163 1.00 30.55 111 HIS A N 1
ATOM 899 C CA . HIS A 1 111 ? -57.249 -37.770 58.300 1.00 30.55 111 HIS A CA 1
ATOM 900 C C . HIS A 1 111 ? -56.502 -37.617 56.945 1.00 30.55 111 HIS A C 1
ATOM 902 O O . HIS A 1 111 ? -57.036 -37.937 55.889 1.00 30.55 111 HIS A O 1
ATOM 908 N N . THR A 1 112 ? -55.237 -37.184 56.989 1.00 33.56 112 THR A N 1
ATOM 909 C CA . THR A 1 112 ? -54.209 -37.283 55.916 1.00 33.56 112 THR A CA 1
ATOM 910 C C . THR A 1 112 ? -53.739 -38.746 55.717 1.00 33.56 112 THR A C 1
ATOM 912 O O . THR A 1 112 ? -53.859 -39.488 56.700 1.00 33.56 112 THR A O 1
ATOM 915 N N . PRO A 1 113 ? -53.179 -39.196 54.550 1.00 45.78 113 PRO A N 1
ATOM 916 C CA . PRO A 1 113 ? -52.059 -38.535 53.841 1.00 45.78 113 PRO A CA 1
ATOM 917 C C . PRO A 1 113 ? -51.943 -38.654 52.285 1.00 45.78 113 PRO A C 1
ATOM 919 O O . PRO A 1 113 ? -52.796 -39.191 51.591 1.00 45.78 113 PRO A O 1
ATOM 922 N N . ASN A 1 114 ? -50.823 -38.099 51.790 1.00 29.91 114 ASN A N 1
ATOM 923 C CA . ASN A 1 114 ? -50.169 -38.159 50.457 1.00 29.91 114 ASN A CA 1
ATOM 924 C C . ASN A 1 114 ? -49.898 -39.610 49.941 1.00 29.91 114 ASN A C 1
ATOM 926 O O . ASN A 1 114 ? -49.924 -40.509 50.785 1.00 29.91 114 ASN A O 1
ATOM 930 N N . PRO A 1 115 ? -49.465 -39.867 48.671 1.00 46.12 115 PRO A N 1
ATOM 931 C CA . PRO A 1 115 ? -49.202 -38.958 47.536 1.00 46.12 115 PRO A CA 1
ATOM 932 C C . PRO A 1 115 ? -49.785 -39.404 46.154 1.00 46.12 115 PRO A C 1
ATOM 934 O O . PRO A 1 115 ? -50.554 -40.352 46.046 1.00 46.12 115 PRO A O 1
ATOM 937 N N . ALA A 1 116 ? -49.399 -38.681 45.090 1.00 28.81 116 ALA A N 1
ATOM 938 C CA . ALA A 1 116 ? -49.656 -38.923 43.651 1.00 28.81 116 ALA A CA 1
ATOM 939 C C . ALA A 1 116 ? -48.847 -40.135 43.074 1.00 28.81 116 ALA A C 1
ATOM 941 O O . ALA A 1 116 ? -48.079 -40.712 43.848 1.00 28.81 116 ALA A O 1
ATOM 942 N N . PRO A 1 117 ? -48.892 -40.501 41.755 1.00 43.81 117 PRO A N 1
ATOM 943 C CA . PRO A 1 117 ? -49.540 -39.838 40.600 1.00 43.81 117 PRO A CA 1
ATOM 944 C C . PRO A 1 117 ? -50.250 -40.766 39.569 1.00 43.81 117 PRO A C 1
ATOM 946 O O . PRO A 1 117 ? -50.179 -41.985 39.664 1.00 43.81 117 PRO A O 1
ATOM 949 N N . GLY A 1 118 ? -50.817 -40.185 38.493 1.00 27.58 118 GLY A N 1
ATOM 950 C CA . GLY A 1 118 ? -50.881 -40.871 37.184 1.00 27.58 118 GLY A CA 1
ATOM 951 C C . GLY A 1 118 ? -52.159 -40.728 36.339 1.00 27.58 118 GLY A C 1
ATOM 952 O O . GLY A 1 118 ? -53.109 -41.469 36.534 1.00 27.58 118 GLY A O 1
ATOM 953 N N . VAL A 1 119 ? -52.105 -39.851 35.327 1.00 30.00 119 VAL A N 1
ATOM 954 C CA . VAL A 1 119 ? -52.768 -39.953 34.001 1.00 30.00 119 VAL A CA 1
ATOM 955 C C . VAL A 1 119 ? -54.229 -40.455 33.931 1.00 30.00 119 VAL A C 1
ATOM 957 O O . VAL A 1 119 ? -54.487 -41.652 33.839 1.00 30.00 119 VAL A O 1
ATOM 960 N N . GLN A 1 120 ? -55.168 -39.526 33.722 1.00 29.25 120 GLN A N 1
ATOM 961 C CA . GLN A 1 120 ? -56.379 -39.764 32.918 1.00 29.25 120 GLN A CA 1
ATOM 962 C C . GLN A 1 120 ? -56.741 -38.510 32.102 1.00 29.25 120 GLN A C 1
ATOM 964 O O . GLN A 1 120 ? -56.200 -37.430 32.342 1.00 29.25 120 GLN A O 1
ATOM 969 N N . ALA A 1 121 ? -57.586 -38.671 31.082 1.00 28.94 121 ALA A N 1
ATOM 970 C CA . ALA A 1 121 ? -57.832 -37.666 30.047 1.00 28.94 121 ALA A CA 1
ATOM 971 C C . ALA A 1 121 ? -59.174 -36.923 30.208 1.00 28.94 121 ALA A C 1
ATOM 973 O O . ALA A 1 121 ? -60.115 -37.455 30.784 1.00 28.94 121 ALA A O 1
ATOM 974 N N . VAL A 1 122 ? -59.229 -35.709 29.636 1.00 29.11 122 VAL A N 1
ATOM 975 C CA . VAL A 1 122 ? -60.310 -35.155 28.779 1.00 29.11 122 VAL A CA 1
ATOM 976 C C . VAL A 1 122 ? -61.711 -35.761 29.014 1.00 29.11 122 VAL A C 1
ATOM 978 O O . VAL A 1 122 ? -61.923 -36.919 28.653 1.00 29.11 122 VAL A O 1
ATOM 981 N N . PRO A 1 123 ? -62.711 -34.962 29.458 1.00 41.91 123 PRO A N 1
ATOM 982 C CA . PRO A 1 123 ? -63.378 -34.089 28.481 1.00 41.91 123 PRO A CA 1
ATOM 983 C C . PRO A 1 123 ? -63.956 -32.737 28.970 1.00 41.91 123 PRO A C 1
ATOM 985 O O . PRO A 1 123 ? -63.937 -32.385 30.142 1.00 41.91 123 PRO A O 1
ATOM 988 N N . GLN A 1 124 ? -64.446 -31.987 27.971 1.00 27.88 124 GLN A N 1
ATOM 989 C CA . GLN A 1 124 ? -65.619 -31.084 27.928 1.00 27.88 124 GLN A CA 1
ATOM 990 C C . GLN A 1 124 ? -66.519 -30.974 29.194 1.00 27.88 124 GLN A C 1
ATOM 992 O O . GLN A 1 124 ? -66.793 -31.979 29.835 1.00 27.88 124 GLN A O 1
ATOM 997 N N . GLN A 1 125 ? -67.130 -29.820 29.530 1.00 27.78 125 GLN A N 1
ATOM 998 C CA . GLN A 1 125 ? -67.260 -28.530 28.815 1.00 27.78 125 GLN A CA 1
ATOM 999 C C . GLN A 1 125 ? -67.693 -27.376 29.765 1.00 27.78 125 GLN A C 1
ATOM 1001 O O . GLN A 1 125 ? -68.225 -27.635 30.836 1.00 27.78 125 GLN A O 1
ATOM 1006 N N . GLN A 1 126 ? -67.642 -26.136 29.243 1.00 27.88 126 GLN A N 1
ATOM 1007 C CA . GLN A 1 126 ? -68.672 -25.077 29.391 1.00 27.88 126 GLN A CA 1
ATOM 1008 C C . GLN A 1 126 ? -68.495 -23.993 30.491 1.00 27.88 126 GLN A C 1
ATOM 1010 O O . GLN A 1 126 ? -68.626 -24.270 31.672 1.00 27.88 126 GLN A O 1
ATOM 1015 N N . GLN A 1 127 ? -68.375 -22.728 30.025 1.00 27.98 127 GLN A N 1
ATOM 1016 C CA . GLN A 1 127 ? -68.727 -21.452 30.707 1.00 27.98 127 GLN A CA 1
ATOM 1017 C C . GLN A 1 127 ? -67.844 -20.972 31.903 1.00 27.98 127 GLN A C 1
ATOM 1019 O O . GLN A 1 127 ? -67.367 -21.781 32.682 1.00 27.98 127 GLN A O 1
ATOM 1024 N N . ILE A 1 128 ? -67.577 -19.666 32.138 1.00 27.67 128 ILE A N 1
ATOM 1025 C CA . ILE A 1 128 ? -67.717 -18.426 31.325 1.00 27.67 128 ILE A CA 1
ATOM 1026 C C . ILE A 1 128 ? -66.853 -17.265 31.925 1.00 27.67 128 ILE A C 1
ATOM 1028 O O . ILE A 1 128 ? -66.505 -17.326 33.098 1.00 27.67 128 ILE A O 1
ATOM 1032 N N . ILE A 1 129 ? -66.616 -16.177 31.160 1.00 27.92 129 ILE A N 1
ATOM 1033 C CA . ILE A 1 129 ? -66.144 -14.820 31.587 1.00 27.92 129 ILE A CA 1
ATOM 1034 C C . ILE A 1 129 ? -64.635 -14.552 31.900 1.00 27.92 129 ILE A C 1
ATOM 1036 O O . ILE A 1 129 ? -63.927 -15.354 32.490 1.00 27.92 129 ILE A O 1
ATOM 1040 N N . SER A 1 130 ? -64.211 -13.323 31.533 1.00 27.30 130 SER A N 1
ATOM 1041 C CA . SER A 1 130 ? -63.015 -12.530 31.932 1.00 27.30 130 SER A CA 1
ATOM 1042 C C . SER A 1 130 ? -61.589 -12.859 31.434 1.00 27.30 130 SER A C 1
ATOM 1044 O O . SER A 1 130 ? -60.790 -13.492 32.110 1.00 27.30 130 SER A O 1
ATOM 1046 N N . ALA A 1 131 ? -61.249 -12.219 30.306 1.00 29.02 131 ALA A N 1
ATOM 1047 C CA . ALA A 1 131 ? -60.129 -11.274 30.119 1.00 29.02 131 ALA A CA 1
ATOM 1048 C C . ALA A 1 131 ? -58.707 -11.569 30.661 1.00 29.02 131 ALA A C 1
ATOM 1050 O O . ALA A 1 131 ? -58.463 -11.502 31.864 1.00 29.02 131 ALA A O 1
ATOM 1051 N N . ASN A 1 132 ? -57.720 -11.582 29.747 1.00 27.80 132 ASN A N 1
ATOM 1052 C CA . ASN A 1 132 ? -56.497 -10.789 29.945 1.00 27.80 132 ASN A CA 1
ATOM 1053 C C . ASN A 1 132 ? -55.803 -10.363 28.626 1.00 27.80 132 ASN A C 1
ATOM 1055 O O . ASN A 1 132 ? -56.189 -10.776 27.535 1.00 27.80 132 ASN A O 1
ATOM 1059 N N . THR A 1 133 ? -54.810 -9.486 28.765 1.00 31.34 133 THR A N 1
ATOM 1060 C CA . THR A 1 133 ? -53.999 -8.788 27.747 1.00 31.34 133 THR A CA 1
ATOM 1061 C C . THR A 1 133 ? -53.132 -9.669 26.829 1.00 31.34 133 THR A C 1
ATOM 1063 O O . THR A 1 133 ? -52.607 -10.685 27.273 1.00 31.34 133 THR A O 1
ATOM 1066 N N . GLN A 1 134 ? -52.845 -9.190 25.599 1.00 27.08 134 GLN A N 1
ATOM 1067 C CA . GLN A 1 134 ? -51.458 -8.975 25.123 1.00 27.08 134 GLN A CA 1
ATOM 1068 C C . GLN A 1 134 ? -51.310 -8.224 23.770 1.00 27.08 134 GLN A C 1
ATOM 1070 O O . GLN A 1 134 ? -52.099 -8.389 22.850 1.00 27.08 134 GLN A O 1
ATOM 1075 N N . THR A 1 135 ? -50.239 -7.422 23.703 1.00 29.08 135 THR A N 1
ATOM 1076 C CA . THR A 1 135 ? -49.257 -7.212 22.609 1.00 29.08 135 THR A CA 1
ATOM 1077 C C . THR A 1 135 ? -49.660 -7.224 21.116 1.00 29.08 135 THR A C 1
ATOM 1079 O O . THR A 1 135 ? -49.843 -8.286 20.531 1.00 29.08 135 THR A O 1
ATOM 1082 N N . THR A 1 136 ? -49.488 -6.069 20.449 1.00 29.62 136 THR A N 1
ATOM 1083 C CA . THR A 1 136 ? -49.153 -5.943 19.004 1.00 29.62 136 THR A CA 1
ATOM 1084 C C . THR A 1 136 ? -48.251 -4.702 18.848 1.00 29.62 136 THR A C 1
ATOM 1086 O O . THR A 1 136 ? -48.681 -3.595 19.149 1.00 29.62 136 THR A O 1
ATOM 1089 N N . ALA A 1 137 ? -46.930 -4.814 18.672 1.00 30.05 137 ALA A N 1
ATOM 1090 C CA . ALA A 1 137 ? -46.204 -5.151 17.437 1.00 30.05 137 ALA A CA 1
ATOM 1091 C C . ALA A 1 137 ? -46.439 -4.133 16.297 1.00 30.05 137 ALA A C 1
ATOM 1093 O O . ALA A 1 137 ? -47.532 -4.031 15.752 1.00 30.05 137 ALA A O 1
ATOM 1094 N N . VAL A 1 138 ? -45.402 -3.365 15.936 1.00 30.38 138 VAL A N 1
ATOM 1095 C CA . VAL A 1 138 ? -45.491 -2.293 14.927 1.00 30.38 138 VAL A CA 1
ATOM 1096 C C . VAL A 1 138 ? -44.993 -2.806 13.577 1.00 30.38 138 VAL A C 1
ATOM 1098 O O . VAL A 1 138 ? -43.862 -3.276 13.469 1.00 30.38 138 VAL A O 1
ATOM 1101 N N . SER A 1 139 ? -45.815 -2.699 12.534 1.00 29.92 139 SER A N 1
ATOM 1102 C CA . SER A 1 139 ? -45.450 -3.069 11.161 1.00 29.92 139 SER A CA 1
ATOM 1103 C C . SER A 1 139 ? -45.845 -1.948 10.203 1.00 29.92 139 SER A C 1
ATOM 1105 O O . SER A 1 139 ? -47.025 -1.741 9.942 1.00 29.92 139 SER A O 1
ATOM 1107 N N . ALA A 1 140 ? -44.852 -1.216 9.695 1.00 31.23 140 ALA A N 1
ATOM 1108 C CA . ALA A 1 140 ? -45.031 -0.156 8.705 1.00 31.23 140 ALA A CA 1
ATOM 1109 C C . ALA A 1 140 ? -44.268 -0.525 7.425 1.00 31.23 140 ALA A C 1
ATOM 1111 O O . ALA A 1 140 ? -43.103 -0.920 7.478 1.00 31.23 140 ALA A O 1
ATOM 1112 N N . SER A 1 141 ? -44.948 -0.449 6.284 1.00 31.45 141 SER A N 1
ATOM 1113 C CA . SER A 1 141 ? -44.473 -0.968 5.002 1.00 31.45 141 SER A CA 1
ATOM 1114 C C . SER A 1 141 ? -43.453 -0.056 4.317 1.00 31.45 141 SER A C 1
ATOM 1116 O O . SER A 1 141 ? -43.614 1.161 4.250 1.00 31.45 141 SER A O 1
ATOM 1118 N N . VAL A 1 142 ? -42.433 -0.669 3.712 1.00 29.45 142 VAL A N 1
ATOM 1119 C CA . VAL A 1 142 ? -41.607 -0.011 2.693 1.00 29.45 142 VAL A CA 1
ATOM 1120 C C . VAL A 1 142 ? -42.406 0.025 1.389 1.00 29.45 142 VAL A C 1
ATOM 1122 O O . VAL A 1 142 ? -42.697 -1.023 0.817 1.00 29.45 142 VAL A O 1
ATOM 1125 N N . GLN A 1 143 ? -42.742 1.220 0.900 1.00 32.69 143 GLN A N 1
ATOM 1126 C CA . GLN A 1 143 ? -43.217 1.402 -0.473 1.00 32.69 143 GLN A CA 1
ATOM 1127 C C . GLN A 1 143 ? -42.018 1.628 -1.398 1.00 32.69 143 GLN A C 1
ATOM 1129 O O . GLN A 1 143 ? -41.380 2.679 -1.358 1.00 32.69 143 GLN A O 1
ATOM 1134 N N . GLY A 1 144 ? -41.709 0.635 -2.230 1.00 26.73 144 GLY A N 1
ATOM 1135 C CA . GLY A 1 144 ? -40.771 0.792 -3.337 1.00 26.73 144 GLY A CA 1
ATOM 1136 C C . GLY A 1 144 ? -41.490 1.295 -4.588 1.00 26.73 144 GLY A C 1
ATOM 1137 O O . GLY A 1 144 ? -42.506 0.724 -4.977 1.00 26.73 144 GLY A O 1
ATOM 1138 N N . TYR A 1 145 ? -40.937 2.316 -5.242 1.00 29.56 145 TYR A N 1
ATOM 1139 C CA . TYR A 1 145 ? -41.316 2.689 -6.604 1.00 29.56 145 TYR A CA 1
ATOM 1140 C C . TYR A 1 145 ? -40.256 2.180 -7.579 1.00 29.56 145 TYR A C 1
ATOM 1142 O O . TYR A 1 145 ? -39.111 2.627 -7.552 1.00 29.56 145 TYR A O 1
ATOM 1150 N N . ALA A 1 146 ? -40.656 1.257 -8.450 1.00 28.83 146 ALA A N 1
ATOM 1151 C CA . ALA A 1 146 ? -39.902 0.863 -9.630 1.00 28.83 146 ALA A CA 1
ATOM 1152 C C . ALA A 1 146 ? -40.655 1.350 -10.875 1.00 28.83 146 ALA A C 1
ATOM 1154 O O . ALA A 1 146 ? -41.877 1.224 -10.950 1.00 28.83 146 ALA A O 1
ATOM 1155 N N . VAL A 1 147 ? -39.928 1.887 -11.853 1.00 29.30 147 VAL A N 1
ATOM 1156 C CA . VAL A 1 147 ? -40.455 2.259 -13.174 1.00 29.30 147 VAL A CA 1
ATOM 1157 C C . VAL A 1 147 ? -39.594 1.560 -14.220 1.00 29.30 147 VAL A C 1
ATOM 1159 O O . VAL A 1 147 ? -38.369 1.540 -14.098 1.00 29.30 147 VAL A O 1
ATOM 1162 N N . MET A 1 148 ? -40.229 0.934 -15.211 1.00 28.59 148 MET A N 1
ATOM 1163 C CA . MET A 1 148 ? -39.534 0.109 -16.199 1.00 28.59 148 MET A CA 1
ATOM 1164 C C . MET A 1 148 ? -39.061 0.892 -17.428 1.00 28.59 148 MET A C 1
ATOM 1166 O O . MET A 1 148 ? -39.704 1.832 -17.883 1.00 28.59 148 MET A O 1
ATOM 1170 N N . LEU A 1 149 ? -37.939 0.405 -17.964 1.00 29.02 149 LEU A N 1
ATOM 1171 C CA . LEU A 1 149 ? -37.553 0.329 -19.378 1.00 29.02 149 LEU A CA 1
ATOM 1172 C C . LEU A 1 149 ? -38.581 0.826 -20.417 1.00 29.02 149 LEU A C 1
ATOM 1174 O O . LEU A 1 149 ? -39.669 0.267 -20.532 1.00 29.02 149 LEU A O 1
ATOM 1178 N N . ASN A 1 150 ? -38.123 1.674 -21.343 1.00 26.91 150 ASN A N 1
ATOM 1179 C CA . ASN A 1 150 ? -37.707 1.151 -22.654 1.00 26.91 150 ASN A CA 1
ATOM 1180 C C . ASN A 1 150 ? -36.711 2.096 -23.372 1.00 26.91 150 ASN A C 1
ATOM 1182 O O . ASN A 1 150 ? -36.605 3.261 -22.986 1.00 26.91 150 ASN A O 1
ATOM 1186 N N . PRO A 1 151 ? -35.938 1.610 -24.366 1.00 41.16 151 PRO A N 1
ATOM 1187 C CA . PRO A 1 151 ? -34.869 2.375 -25.010 1.00 41.16 151 PRO A CA 1
ATOM 1188 C C . PRO A 1 151 ? -35.327 3.074 -26.298 1.00 41.16 151 PRO A C 1
ATOM 1190 O O . PRO A 1 151 ? -36.276 2.637 -26.948 1.00 41.16 151 PRO A O 1
ATOM 1193 N N . GLN A 1 152 ? -34.565 4.076 -26.748 1.00 26.19 152 GLN A N 1
ATOM 1194 C CA . GLN A 1 152 ? -34.603 4.505 -28.146 1.00 26.19 152 GLN A CA 1
ATOM 1195 C C . GLN A 1 152 ? -33.201 4.826 -28.678 1.00 26.19 152 GLN A C 1
ATOM 1197 O O . GLN A 1 152 ? -32.365 5.414 -27.997 1.00 26.19 152 GLN A O 1
ATOM 1202 N N . ILE A 1 153 ? -32.958 4.381 -29.908 1.00 29.23 153 ILE A N 1
ATOM 1203 C CA . ILE A 1 153 ? -31.702 4.508 -30.648 1.00 29.23 153 ILE A CA 1
ATOM 1204 C C . ILE A 1 153 ? -31.623 5.902 -31.277 1.00 29.23 153 ILE A C 1
ATOM 1206 O O . ILE A 1 153 ? -32.598 6.338 -31.888 1.00 29.23 153 ILE A O 1
ATOM 1210 N N . ASN A 1 154 ? -30.447 6.537 -31.255 1.00 26.88 154 ASN A N 1
ATOM 1211 C CA . ASN A 1 154 ? -30.020 7.323 -32.413 1.00 26.88 154 ASN A CA 1
ATOM 1212 C C . ASN A 1 154 ? -28.494 7.309 -32.602 1.00 26.88 154 ASN A C 1
ATOM 1214 O O . ASN A 1 154 ? -27.733 7.146 -31.650 1.00 26.88 154 ASN A O 1
ATOM 1218 N N . MET A 1 155 ? -28.067 7.469 -33.851 1.00 25.97 155 MET A N 1
ATOM 1219 C CA . MET A 1 155 ? -26.677 7.454 -34.319 1.00 25.97 155 MET A CA 1
ATOM 1220 C C . MET A 1 155 ? -26.428 8.672 -35.229 1.00 25.97 155 MET A C 1
ATOM 1222 O O . MET A 1 155 ? -27.350 9.425 -35.528 1.00 25.97 155 MET A O 1
ATOM 1226 N N . GLN A 1 156 ? -25.198 8.776 -35.744 1.00 29.86 156 GLN A N 1
ATOM 1227 C CA . GLN A 1 156 ? -24.789 9.648 -36.858 1.00 29.86 156 GLN A CA 1
ATOM 1228 C C . GLN A 1 156 ? -24.626 11.167 -36.581 1.00 29.86 156 GLN A C 1
ATOM 1230 O O . GLN A 1 156 ? -25.032 11.649 -35.524 1.00 29.86 156 GLN A O 1
ATOM 1235 N N . PRO A 1 157 ? -23.848 11.887 -37.433 1.00 39.34 157 PRO A N 1
ATOM 1236 C CA . PRO A 1 157 ? -22.871 12.849 -36.911 1.00 39.34 157 PRO A CA 1
ATOM 1237 C C . PRO A 1 157 ? -22.951 14.265 -37.512 1.00 39.34 157 PRO A C 1
ATOM 1239 O O . PRO A 1 157 ? -23.623 14.508 -38.512 1.00 39.34 157 PRO A O 1
ATOM 1242 N N . SER A 1 158 ? -22.131 15.170 -36.970 1.00 26.28 158 SER A N 1
ATOM 1243 C CA . SER A 1 158 ? -21.854 16.490 -37.554 1.00 26.28 158 SER A CA 1
ATOM 1244 C C . SER A 1 158 ? -20.467 16.524 -38.198 1.00 26.28 158 SER A C 1
ATOM 1246 O O . SER A 1 158 ? -19.474 16.162 -37.568 1.00 26.28 158 SER A O 1
ATOM 1248 N N . GLN A 1 159 ? -20.394 16.963 -39.455 1.00 28.44 159 GLN A N 1
ATOM 1249 C CA . GLN A 1 159 ? -19.140 17.140 -40.191 1.00 28.44 159 GLN A CA 1
ATOM 1250 C C . GLN A 1 159 ? -18.536 18.540 -39.984 1.00 28.44 159 GLN A C 1
ATOM 1252 O O . GLN A 1 159 ? -19.232 19.472 -39.598 1.00 28.44 159 GLN A O 1
ATOM 1257 N N . GLN A 1 160 ? -17.239 18.642 -40.291 1.00 28.06 160 GLN A N 1
ATOM 1258 C CA . GLN A 1 160 ? -16.538 19.786 -40.896 1.00 28.06 160 GLN A CA 1
ATOM 1259 C C . GLN A 1 160 ? -17.085 21.212 -40.668 1.00 28.06 160 GLN A C 1
ATOM 1261 O O . GLN A 1 160 ? -18.134 21.586 -41.186 1.00 28.06 160 GLN A O 1
ATOM 1266 N N . GLN A 1 161 ? -16.193 22.104 -40.226 1.00 29.66 161 GLN A N 1
ATOM 1267 C CA . GLN A 1 161 ? -15.921 23.257 -41.086 1.00 29.66 161 GLN A CA 1
ATOM 1268 C C . GLN A 1 161 ? -14.416 23.496 -41.232 1.00 29.66 161 GLN A C 1
ATOM 1270 O O . GLN A 1 161 ? -13.652 23.442 -40.271 1.00 29.66 161 GLN A O 1
ATOM 1275 N N . GLN A 1 162 ? -14.005 23.708 -42.477 1.00 27.91 162 GLN A N 1
ATOM 1276 C CA . GLN A 1 162 ? -12.632 23.926 -42.912 1.00 27.91 162 GLN A CA 1
ATOM 1277 C C . GLN A 1 162 ? -12.448 25.421 -43.170 1.00 27.91 162 GLN A C 1
ATOM 1279 O O . GLN A 1 162 ? -13.241 26.018 -43.896 1.00 27.91 162 GLN A O 1
ATOM 1284 N N . GLN A 1 163 ? -11.386 26.025 -42.637 1.00 28.55 163 GLN A N 1
ATOM 1285 C CA . GLN A 1 163 ? -10.908 27.310 -43.139 1.00 28.55 163 GLN A CA 1
ATOM 1286 C C . GLN A 1 163 ? -9.404 27.241 -43.375 1.00 28.55 163 GLN A C 1
ATOM 1288 O O . GLN A 1 163 ? -8.634 26.794 -42.529 1.00 28.55 163 GLN A O 1
ATOM 1293 N N . GLN A 1 164 ? -9.016 27.635 -44.581 1.00 28.58 164 GLN A N 1
ATOM 1294 C CA . GLN A 1 164 ? -7.694 27.419 -45.139 1.00 28.58 164 GLN A CA 1
ATOM 1295 C C . GLN A 1 164 ? -7.236 28.733 -45.763 1.00 28.58 164 GLN A C 1
ATOM 1297 O O . GLN A 1 164 ? -7.890 29.254 -46.663 1.00 28.58 164 GLN A O 1
ATOM 1302 N N . GLN A 1 165 ? -6.115 29.267 -45.286 1.00 29.02 165 GLN A N 1
ATOM 1303 C CA . GLN A 1 165 ? -5.397 30.346 -45.956 1.00 29.02 165 GLN A CA 1
ATOM 1304 C C . GLN A 1 165 ? -3.943 29.922 -46.115 1.00 29.02 165 GLN A C 1
ATOM 1306 O O . GLN A 1 165 ? -3.261 29.616 -45.140 1.00 29.02 165 GLN A O 1
ATOM 1311 N N . ALA A 1 166 ? -3.493 29.877 -47.364 1.00 27.64 166 ALA A N 1
ATOM 1312 C CA . ALA A 1 166 ? -2.105 29.651 -47.724 1.00 27.64 166 ALA A CA 1
ATOM 1313 C C . ALA A 1 166 ? -1.506 30.969 -48.222 1.00 27.64 166 ALA A C 1
ATOM 1315 O O . ALA A 1 166 ? -2.126 31.665 -49.025 1.00 27.64 166 ALA A O 1
ATOM 1316 N N . ILE A 1 167 ? -0.293 31.285 -47.773 1.00 28.05 167 ILE A N 1
ATOM 1317 C CA . ILE A 1 167 ? 0.571 32.313 -48.363 1.00 28.05 167 ILE A CA 1
ATOM 1318 C C . ILE A 1 167 ? 1.946 31.668 -48.578 1.00 28.05 167 ILE A C 1
ATOM 1320 O O . ILE A 1 167 ? 2.378 30.829 -47.786 1.00 28.05 167 ILE A O 1
ATOM 1324 N N . SER A 1 168 ? 2.593 31.997 -49.694 1.00 29.11 168 SER A N 1
ATOM 1325 C CA . SER A 1 168 ? 3.632 31.157 -50.298 1.00 29.11 168 SER A CA 1
ATOM 1326 C C . SER A 1 168 ? 5.064 31.661 -50.094 1.00 29.11 168 SER A C 1
ATOM 1328 O O . SER A 1 168 ? 5.353 32.813 -50.390 1.00 29.11 168 SER A O 1
ATOM 1330 N N . GLY A 1 169 ? 5.965 30.726 -49.765 1.00 26.14 169 GLY A N 1
ATOM 1331 C CA . GLY A 1 169 ? 7.327 30.626 -50.315 1.00 26.14 169 GLY A CA 1
ATOM 1332 C C . GLY A 1 169 ? 8.445 31.544 -49.787 1.00 26.14 169 GLY A C 1
ATOM 1333 O O . GLY A 1 169 ? 8.361 32.758 -49.904 1.00 26.14 169 GLY A O 1
ATOM 1334 N N . ALA A 1 170 ? 9.569 30.933 -49.369 1.00 27.91 170 ALA A N 1
ATOM 1335 C CA . ALA A 1 170 ? 10.931 31.312 -49.802 1.00 27.91 170 ALA A CA 1
ATOM 1336 C C . ALA A 1 170 ? 12.033 30.335 -49.308 1.00 27.91 170 ALA A C 1
ATOM 1338 O O . ALA A 1 170 ? 12.309 30.229 -48.120 1.00 27.91 170 ALA A O 1
ATOM 1339 N N . VAL A 1 171 ? 12.675 29.659 -50.267 1.00 28.98 171 VAL A N 1
ATOM 1340 C CA . VAL A 1 171 ? 14.095 29.233 -50.363 1.00 28.98 171 VAL A CA 1
ATOM 1341 C C . VAL A 1 171 ? 14.975 29.104 -49.089 1.00 28.98 171 VAL A C 1
ATOM 1343 O O . VAL A 1 171 ? 15.396 30.086 -48.488 1.00 28.98 171 VAL A O 1
ATOM 1346 N N . SER A 1 172 ? 15.402 27.858 -48.839 1.00 27.47 172 SER A N 1
ATOM 1347 C CA . SER A 1 172 ? 16.710 27.359 -48.346 1.00 27.47 172 SER A CA 1
ATOM 1348 C C . SER A 1 172 ? 17.658 28.214 -47.481 1.00 27.47 172 SER A C 1
ATOM 1350 O O . SER A 1 172 ? 18.224 29.202 -47.947 1.00 27.47 172 SER A O 1
ATOM 1352 N N . ARG A 1 173 ? 18.119 27.616 -46.364 1.00 28.08 173 ARG A N 1
ATOM 1353 C CA . ARG A 1 173 ? 19.563 27.529 -46.026 1.00 28.08 173 ARG A CA 1
ATOM 1354 C C . ARG A 1 173 ? 19.886 26.401 -45.035 1.00 28.08 173 ARG A C 1
ATOM 1356 O O . ARG A 1 173 ? 19.160 26.186 -44.073 1.00 28.08 173 ARG A O 1
ATOM 1363 N N . ASN A 1 174 ? 21.013 25.723 -45.262 1.00 24.83 174 ASN A N 1
ATOM 1364 C CA . ASN A 1 174 ? 21.604 24.758 -44.329 1.00 24.83 174 ASN A CA 1
ATOM 1365 C C . ASN A 1 174 ? 22.238 25.474 -43.127 1.00 24.83 174 ASN A C 1
ATOM 1367 O O . ASN A 1 174 ? 22.974 26.441 -43.322 1.00 24.83 174 ASN A O 1
ATOM 1371 N N . SER A 1 175 ? 22.074 24.927 -41.920 1.00 27.20 175 SER A N 1
ATOM 1372 C CA . SER A 1 175 ? 23.119 24.961 -40.886 1.00 27.20 175 SER A CA 1
ATOM 1373 C C . SER A 1 175 ? 22.872 23.893 -39.818 1.00 27.20 175 SER A C 1
ATOM 1375 O O . SER A 1 175 ? 21.728 23.582 -39.492 1.00 27.20 175 SER A O 1
ATOM 1377 N N . SER A 1 176 ? 23.945 23.329 -39.270 1.00 30.03 176 SER A N 1
ATOM 1378 C CA . SER A 1 176 ? 23.897 22.301 -38.231 1.00 30.03 176 SER A CA 1
ATOM 1379 C C . SER A 1 176 ? 23.911 22.903 -36.823 1.00 30.03 176 SER A C 1
ATOM 1381 O O . SER A 1 176 ? 24.630 23.867 -36.555 1.00 30.03 176 SER A O 1
ATOM 1383 N N . ARG A 1 177 ? 23.172 22.279 -35.893 1.00 29.25 177 ARG A N 1
ATOM 1384 C CA . ARG A 1 177 ? 23.514 22.184 -34.460 1.00 29.25 177 ARG A CA 1
ATOM 1385 C C . ARG A 1 177 ? 22.635 21.158 -33.744 1.00 29.25 177 ARG A C 1
ATOM 1387 O O . ARG A 1 177 ? 21.601 20.742 -34.260 1.00 29.25 177 ARG A O 1
ATOM 1394 N N . GLN A 1 178 ? 23.119 20.707 -32.590 1.00 29.78 178 GLN A N 1
ATOM 1395 C CA . GLN A 1 178 ? 22.577 19.586 -31.821 1.00 29.78 178 GLN A CA 1
ATOM 1396 C C . GLN A 1 178 ? 21.092 19.777 -31.476 1.00 29.78 178 GLN A C 1
ATOM 1398 O O . GLN A 1 178 ? 20.714 20.795 -30.899 1.00 29.78 178 GLN A O 1
ATOM 1403 N N . ARG A 1 179 ? 20.268 18.754 -31.739 1.00 28.20 179 ARG A N 1
ATOM 1404 C CA . ARG A 1 179 ? 19.012 18.573 -31.004 1.00 28.20 179 ARG A CA 1
ATOM 1405 C C . ARG A 1 179 ? 19.325 17.817 -29.719 1.00 28.20 179 ARG A C 1
ATOM 1407 O O . ARG A 1 179 ? 19.575 16.617 -29.773 1.00 28.20 179 ARG A O 1
ATOM 1414 N N . ASN A 1 180 ? 19.252 18.501 -28.580 1.00 30.45 180 ASN A N 1
ATOM 1415 C CA . ASN A 1 180 ? 18.945 17.806 -27.333 1.00 30.45 180 ASN A CA 1
ATOM 1416 C C . ASN A 1 180 ? 17.586 17.119 -27.523 1.00 30.45 180 ASN A C 1
ATOM 1418 O O . ASN A 1 180 ? 16.639 17.756 -27.995 1.00 30.45 180 ASN A O 1
ATOM 1422 N N . LEU A 1 181 ? 17.481 15.839 -27.167 1.00 36.00 181 LEU A N 1
ATOM 1423 C CA . LEU A 1 181 ? 16.169 15.220 -27.007 1.00 36.00 181 LEU A CA 1
ATOM 1424 C C . LEU A 1 181 ? 15.456 15.913 -25.830 1.00 36.00 181 LEU A C 1
ATOM 1426 O O . LEU A 1 181 ? 16.125 16.298 -24.865 1.00 36.00 181 LEU A O 1
ATOM 1430 N N . PRO A 1 182 ? 14.123 16.081 -25.871 1.00 34.03 182 PRO A N 1
ATOM 1431 C CA . PRO A 1 182 ? 13.392 16.441 -24.666 1.00 34.03 182 PRO A CA 1
ATOM 1432 C C . PRO A 1 182 ? 13.584 15.327 -23.621 1.00 34.03 182 PRO A C 1
ATOM 1434 O O . PRO A 1 182 ? 13.629 14.150 -23.996 1.00 34.03 182 PRO A O 1
ATOM 1437 N N . PRO A 1 183 ? 13.691 15.654 -22.321 1.00 34.41 183 PRO A N 1
ATOM 1438 C CA . PRO A 1 183 ? 13.610 14.629 -21.292 1.00 34.41 183 PRO A CA 1
ATOM 1439 C C . PRO A 1 183 ? 12.245 13.938 -21.376 1.00 34.41 183 PRO A C 1
ATOM 1441 O O . PRO A 1 183 ? 11.234 14.581 -21.678 1.00 34.41 183 PRO A O 1
ATOM 1444 N N . LEU A 1 184 ? 12.211 12.636 -21.077 1.00 31.86 184 LEU A N 1
ATOM 1445 C CA . LEU A 1 184 ? 10.952 11.934 -20.834 1.00 31.86 184 LEU A CA 1
ATOM 1446 C C . LEU A 1 184 ? 10.162 12.699 -19.755 1.00 31.86 184 LEU A C 1
ATOM 1448 O O . LEU A 1 184 ? 10.770 13.164 -18.784 1.00 31.86 184 LEU A O 1
ATOM 1452 N N . PRO A 1 185 ? 8.837 12.873 -19.903 1.00 31.34 185 PRO A N 1
ATOM 1453 C CA . PRO A 1 185 ? 8.056 13.619 -18.926 1.00 31.34 185 PRO A CA 1
ATOM 1454 C C . PRO A 1 185 ? 8.158 12.976 -17.534 1.00 31.34 185 PRO A C 1
ATOM 1456 O O . PRO A 1 185 ? 8.175 11.754 -17.391 1.00 31.34 185 PRO A O 1
ATOM 1459 N N . SER A 1 186 ? 8.204 13.802 -16.486 1.00 36.59 186 SER A N 1
ATOM 1460 C CA . SER A 1 186 ? 8.316 13.342 -15.094 1.00 36.59 186 SER A CA 1
ATOM 1461 C C . SER A 1 186 ? 6.983 12.779 -14.574 1.00 36.59 186 SER A C 1
ATOM 1463 O O . SER A 1 186 ? 6.285 13.427 -13.787 1.00 36.59 186 SER A O 1
ATOM 1465 N N . ILE A 1 187 ? 6.625 11.568 -15.017 1.00 39.97 187 ILE A N 1
ATOM 1466 C CA . ILE A 1 187 ? 5.330 10.882 -14.815 1.00 39.97 187 ILE A CA 1
ATOM 1467 C C . ILE A 1 187 ? 5.139 10.359 -13.358 1.00 39.97 187 ILE A C 1
ATOM 1469 O O . ILE A 1 187 ? 4.786 9.206 -13.105 1.00 39.97 187 ILE A O 1
ATOM 1473 N N . MET A 1 188 ? 5.348 11.229 -12.362 1.00 33.22 188 MET A N 1
ATOM 1474 C CA . MET A 1 188 ? 5.111 10.961 -10.927 1.00 33.22 188 MET A CA 1
ATOM 1475 C C . MET A 1 188 ? 4.513 12.145 -10.141 1.00 33.22 188 MET A C 1
ATOM 1477 O O . MET A 1 188 ? 3.859 11.929 -9.123 1.00 33.22 188 MET A O 1
ATOM 1481 N N . HIS A 1 189 ? 4.645 13.393 -10.607 1.00 35.03 189 HIS A N 1
ATOM 1482 C CA . HIS A 1 189 ? 4.258 14.578 -9.816 1.00 35.03 189 HIS A CA 1
ATOM 1483 C C . HIS A 1 189 ? 2.741 14.811 -9.629 1.00 35.03 189 HIS A C 1
ATOM 1485 O O . HIS A 1 189 ? 2.361 15.749 -8.934 1.00 35.03 189 HIS A O 1
ATOM 1491 N N . ASN A 1 190 ? 1.869 13.973 -10.206 1.00 30.77 190 ASN A N 1
ATOM 1492 C CA . ASN A 1 190 ? 0.410 14.168 -10.173 1.00 30.77 190 ASN A CA 1
ATOM 1493 C C . ASN A 1 190 ? -0.388 13.035 -9.487 1.00 30.77 190 ASN A C 1
ATOM 1495 O O . ASN A 1 190 ? -1.611 13.013 -9.576 1.00 30.77 190 ASN A O 1
ATOM 1499 N N . MET A 1 191 ? 0.283 12.107 -8.792 1.00 30.72 191 MET A N 1
ATOM 1500 C CA . MET A 1 191 ? -0.358 11.056 -7.973 1.00 30.72 191 MET A CA 1
ATOM 1501 C C . MET A 1 191 ? -0.544 11.455 -6.493 1.00 30.72 191 MET A C 1
ATOM 1503 O O . MET A 1 191 ? -1.273 10.788 -5.763 1.00 30.72 191 MET A O 1
ATOM 1507 N N . ASN A 1 192 ? 0.097 12.535 -6.027 1.00 33.47 192 ASN A N 1
ATOM 1508 C CA . ASN A 1 192 ? 0.158 12.902 -4.606 1.00 33.47 192 ASN A CA 1
ATOM 1509 C C . ASN A 1 192 ? -0.519 14.256 -4.317 1.00 33.47 192 ASN A C 1
ATOM 1511 O O . ASN A 1 192 ? 0.144 15.239 -3.994 1.00 33.47 192 ASN A O 1
ATOM 1515 N N . ASN A 1 193 ? -1.849 14.307 -4.434 1.00 31.00 193 ASN A N 1
ATOM 1516 C CA . ASN A 1 193 ? -2.650 15.485 -4.069 1.00 31.00 193 ASN A CA 1
ATOM 1517 C C . ASN A 1 193 ? -3.960 15.111 -3.342 1.00 31.00 193 ASN A C 1
ATOM 1519 O O . ASN A 1 193 ? -5.054 15.485 -3.754 1.00 31.00 193 ASN A O 1
ATOM 1523 N N . ASN A 1 194 ? -3.845 14.382 -2.223 1.00 31.95 194 ASN A N 1
ATOM 1524 C CA . ASN A 1 194 ? -4.894 14.363 -1.190 1.00 31.95 194 ASN A CA 1
ATOM 1525 C C . ASN A 1 194 ? -4.352 14.191 0.250 1.00 31.95 194 ASN A C 1
ATOM 1527 O O . ASN A 1 194 ? -4.943 13.491 1.068 1.00 31.95 194 ASN A O 1
ATOM 1531 N N . VAL A 1 195 ? -3.215 14.828 0.562 1.00 30.47 195 VAL A N 1
ATOM 1532 C CA . VAL A 1 195 ? -2.739 15.064 1.940 1.00 30.47 195 VAL A CA 1
ATOM 1533 C C . VAL A 1 195 ? -2.162 16.485 2.013 1.00 30.47 195 VAL A C 1
ATOM 1535 O O . VAL A 1 195 ? -1.583 16.974 1.045 1.00 30.47 195 VAL A O 1
ATOM 1538 N N . THR A 1 196 ? -2.370 17.176 3.135 1.00 33.59 196 THR A N 1
ATOM 1539 C CA . THR A 1 196 ? -1.984 18.584 3.353 1.00 33.59 196 THR A CA 1
ATOM 1540 C C . THR A 1 196 ? -0.466 18.829 3.442 1.00 33.59 196 THR A C 1
ATOM 1542 O O . THR A 1 196 ? 0.259 17.945 3.892 1.00 33.59 196 THR A O 1
ATOM 1545 N N . PRO A 1 197 ? 0.019 20.038 3.080 1.00 35.09 197 PRO A N 1
ATOM 1546 C CA . PRO A 1 197 ? 1.447 20.361 3.011 1.00 35.09 197 PRO A CA 1
ATOM 1547 C C . PRO A 1 197 ? 2.036 20.944 4.310 1.00 35.09 197 PRO A C 1
ATOM 1549 O O . PRO A 1 197 ? 1.330 21.557 5.112 1.00 35.09 197 PRO A O 1
ATOM 1552 N N . THR A 1 198 ? 3.362 20.862 4.434 1.00 29.27 198 THR A N 1
ATOM 1553 C CA . THR A 1 198 ? 4.200 21.572 5.418 1.00 29.27 198 THR A CA 1
ATOM 1554 C C . THR A 1 198 ? 5.411 22.224 4.726 1.00 29.27 198 THR A C 1
ATOM 1556 O O . THR A 1 198 ? 5.846 21.774 3.669 1.00 29.27 198 THR A O 1
ATOM 1559 N N . ASN A 1 199 ? 5.939 23.314 5.300 1.00 27.91 199 ASN A N 1
ATOM 1560 C CA . ASN A 1 199 ? 7.161 24.002 4.830 1.00 27.91 199 ASN A CA 1
ATOM 1561 C C . ASN A 1 199 ? 8.405 23.088 4.997 1.00 27.91 199 ASN A C 1
ATOM 1563 O O . ASN A 1 199 ? 8.377 22.182 5.823 1.00 27.91 199 ASN A O 1
ATOM 1567 N N . SER A 1 200 ? 9.546 23.266 4.316 1.00 28.02 200 SER A N 1
ATOM 1568 C CA . SER A 1 200 ? 10.161 24.487 3.735 1.00 28.02 200 SER A CA 1
ATOM 1569 C C . SER A 1 200 ? 10.944 24.160 2.432 1.00 28.02 200 SER A C 1
ATOM 1571 O O . SER A 1 200 ? 10.974 23.005 2.024 1.00 28.02 200 SER A O 1
ATOM 1573 N N . THR A 1 201 ? 11.632 25.075 1.727 1.00 28.38 201 THR A N 1
ATOM 1574 C CA . THR A 1 201 ? 12.993 25.583 2.071 1.00 28.38 201 THR A CA 1
ATOM 1575 C C . THR A 1 201 ? 13.463 26.679 1.074 1.00 28.38 201 THR A C 1
ATOM 1577 O O . THR A 1 201 ? 12.854 26.894 0.032 1.00 28.38 201 THR A O 1
ATOM 1580 N N . ALA A 1 202 ? 14.538 27.386 1.435 1.00 25.88 202 ALA A N 1
ATOM 1581 C CA . ALA A 1 202 ? 15.271 28.458 0.732 1.00 25.88 202 ALA A CA 1
ATOM 1582 C C . ALA A 1 202 ? 16.159 27.925 -0.460 1.00 25.88 202 ALA A C 1
ATOM 1584 O O . ALA A 1 202 ? 16.237 26.710 -0.600 1.00 25.88 202 ALA A O 1
ATOM 1585 N N . VAL A 1 203 ? 16.897 28.667 -1.330 1.00 27.53 203 VAL A N 1
ATOM 1586 C CA . VAL A 1 203 ? 17.132 30.124 -1.579 1.00 27.53 203 VAL A CA 1
ATOM 1587 C C . VAL A 1 203 ? 17.922 30.370 -2.916 1.00 27.53 203 VAL A C 1
ATOM 1589 O O . VAL A 1 203 ? 18.824 29.591 -3.185 1.00 27.53 203 VAL A O 1
ATOM 1592 N N . VAL A 1 204 ? 17.665 31.476 -3.671 1.00 30.27 204 VAL A N 1
ATOM 1593 C CA . VAL A 1 204 ? 18.630 32.286 -4.526 1.00 30.27 204 VAL A CA 1
ATOM 1594 C C . VAL A 1 204 ? 19.295 31.665 -5.808 1.00 30.27 204 VAL A C 1
ATOM 1596 O O . VAL A 1 204 ? 19.665 30.499 -5.766 1.00 30.27 204 VAL A O 1
ATOM 1599 N N . PRO A 1 205 ? 19.622 32.416 -6.913 1.00 49.53 205 PRO A N 1
ATOM 1600 C CA . PRO A 1 205 ? 19.053 33.670 -7.485 1.00 49.53 205 PRO A CA 1
ATOM 1601 C C . PRO A 1 205 ? 19.083 33.843 -9.058 1.00 49.53 205 PRO A C 1
ATOM 1603 O O . PRO A 1 205 ? 19.640 33.026 -9.781 1.00 49.53 205 PRO A O 1
ATOM 1606 N N . ALA A 1 206 ? 18.654 35.037 -9.531 1.00 26.33 206 ALA A N 1
ATOM 1607 C CA . ALA A 1 206 ? 19.176 35.826 -10.688 1.00 26.33 206 ALA A CA 1
ATOM 1608 C C . ALA A 1 206 ? 18.856 35.420 -12.163 1.00 26.33 206 ALA A C 1
ATOM 1610 O O . ALA A 1 206 ? 18.569 34.255 -12.421 1.00 26.33 206 ALA A O 1
ATOM 1611 N N . PRO A 1 207 ? 18.985 36.336 -13.170 1.00 39.69 207 PRO A N 1
ATOM 1612 C CA . PRO A 1 207 ? 19.041 37.818 -13.145 1.00 39.69 207 PRO A CA 1
ATOM 1613 C C . PRO A 1 207 ? 18.023 38.543 -14.081 1.00 39.69 207 PRO A C 1
ATOM 1615 O O . PRO A 1 207 ? 17.593 37.999 -15.092 1.00 39.69 207 PRO A O 1
ATOM 1618 N N . VAL A 1 208 ? 17.731 39.831 -13.822 1.00 29.59 208 VAL A N 1
ATOM 1619 C CA . VAL A 1 208 ? 17.135 40.800 -14.788 1.00 29.59 208 VAL A CA 1
ATOM 1620 C C . VAL A 1 208 ? 17.587 42.252 -14.456 1.00 29.59 208 VAL A C 1
ATOM 1622 O O . VAL A 1 208 ? 18.060 42.470 -13.339 1.00 29.59 208 VAL A O 1
ATOM 1625 N N . PRO A 1 209 ? 17.555 43.223 -15.403 1.00 39.62 209 PRO A N 1
ATOM 1626 C CA . PRO A 1 209 ? 18.430 44.415 -15.377 1.00 39.62 209 PRO A CA 1
ATOM 1627 C C . PRO A 1 209 ? 17.868 45.708 -14.728 1.00 39.62 209 PRO A C 1
ATOM 1629 O O . PRO A 1 209 ? 16.748 45.761 -14.232 1.00 39.62 209 PRO A O 1
ATOM 1632 N N . HIS A 1 210 ? 18.705 46.758 -14.730 1.00 29.23 210 HIS A N 1
ATOM 1633 C CA . HIS A 1 210 ? 18.539 48.064 -14.067 1.00 29.23 210 HIS A CA 1
ATOM 1634 C C . HIS A 1 210 ? 17.398 48.979 -14.554 1.00 29.23 210 HIS A C 1
ATOM 1636 O O . HIS A 1 210 ? 17.201 49.137 -15.755 1.00 29.23 210 HIS A O 1
ATOM 1642 N N . GLN A 1 211 ? 16.863 49.761 -13.605 1.00 28.27 211 GLN A N 1
ATOM 1643 C CA . GLN A 1 211 ? 16.750 51.241 -13.594 1.00 28.27 211 GLN A CA 1
ATOM 1644 C C . GLN A 1 211 ? 16.443 51.689 -12.136 1.00 28.27 211 GLN A C 1
ATOM 1646 O O . GLN A 1 211 ? 15.959 50.868 -11.365 1.00 28.27 211 GLN A O 1
ATOM 1651 N N . GLN A 1 212 ? 16.566 52.949 -11.692 1.00 27.62 212 GLN A N 1
ATOM 1652 C CA . GLN A 1 212 ? 17.701 53.899 -11.605 1.00 27.62 212 GLN A CA 1
ATOM 1653 C C . GLN A 1 212 ? 17.290 54.997 -10.563 1.00 27.62 212 GLN A C 1
ATOM 1655 O O . GLN A 1 212 ? 16.101 55.108 -10.293 1.00 27.62 212 GLN A O 1
ATOM 1660 N N . HIS A 1 213 ? 18.213 55.840 -10.056 1.00 30.88 213 HIS A N 1
ATOM 1661 C CA . HIS A 1 213 ? 17.998 56.991 -9.120 1.00 30.88 213 HIS A CA 1
ATOM 1662 C C . HIS A 1 213 ? 17.790 56.641 -7.614 1.00 30.88 213 HIS A C 1
ATOM 1664 O O . HIS A 1 213 ? 16.945 55.822 -7.288 1.00 30.88 213 HIS A O 1
ATOM 1670 N N . GLN A 1 214 ? 18.712 57.011 -6.693 1.00 29.56 214 GLN A N 1
ATOM 1671 C CA . GLN A 1 214 ? 18.935 58.286 -5.930 1.00 29.56 214 GLN A CA 1
ATOM 1672 C C . GLN A 1 214 ? 18.129 58.352 -4.596 1.00 29.56 214 GLN A C 1
ATOM 1674 O O . GLN A 1 214 ? 16.992 57.908 -4.584 1.00 29.56 214 GLN A O 1
ATOM 1679 N N . GLN A 1 215 ? 18.607 58.876 -3.445 1.00 29.59 215 GLN A N 1
ATOM 1680 C CA . GLN A 1 215 ? 19.919 59.428 -3.017 1.00 29.59 215 GLN A CA 1
ATOM 1681 C C . GLN A 1 215 ? 20.093 59.370 -1.460 1.00 29.59 215 GLN A C 1
ATOM 1683 O O . GLN A 1 215 ? 19.126 59.094 -0.765 1.00 29.59 215 GLN A O 1
ATOM 1688 N N . GLN A 1 216 ? 21.326 59.615 -0.966 1.00 30.05 216 GLN A N 1
ATOM 1689 C CA . GLN A 1 216 ? 21.838 60.037 0.382 1.00 30.05 216 GLN A CA 1
ATOM 1690 C C . GLN A 1 216 ? 20.939 59.953 1.660 1.00 30.05 216 GLN A C 1
ATOM 1692 O O . GLN A 1 216 ? 19.786 60.351 1.631 1.00 30.05 216 GLN A O 1
ATOM 1697 N N . GLN A 1 217 ? 21.348 59.461 2.851 1.00 28.62 217 GLN A N 1
ATOM 1698 C CA . GLN A 1 217 ? 22.591 59.544 3.678 1.00 28.62 217 GLN A CA 1
ATOM 1699 C C . GLN A 1 217 ? 22.660 60.747 4.661 1.00 28.62 217 GLN A C 1
ATOM 1701 O O . GLN A 1 217 ? 22.974 61.848 4.216 1.00 28.62 217 GLN A O 1
ATOM 1706 N N . GLN A 1 218 ? 22.507 60.506 5.988 1.00 29.03 218 GLN A N 1
ATOM 1707 C CA . GLN A 1 218 ? 23.249 61.154 7.113 1.00 29.03 218 GLN A CA 1
ATOM 1708 C C . GLN A 1 218 ? 22.864 60.640 8.537 1.00 29.03 218 GLN A C 1
ATOM 1710 O O . GLN A 1 218 ? 21.888 59.915 8.699 1.00 29.03 218 GLN A O 1
ATOM 1715 N N . GLN A 1 219 ? 23.674 61.007 9.547 1.00 25.53 219 GLN A N 1
ATOM 1716 C CA . GLN A 1 219 ? 23.551 60.818 11.022 1.00 25.53 219 GLN A CA 1
ATOM 1717 C C . GLN A 1 219 ? 23.967 62.153 11.729 1.00 25.53 219 GLN A C 1
ATOM 1719 O O . GLN A 1 219 ? 24.305 63.077 10.983 1.00 25.53 219 GLN A O 1
ATOM 1724 N N . PRO A 1 220 ? 24.132 62.297 13.081 1.00 56.31 220 PRO A N 1
ATOM 1725 C CA . PRO A 1 220 ? 23.693 61.489 14.244 1.00 56.31 220 PRO A CA 1
ATOM 1726 C C . PRO A 1 220 ? 22.688 62.259 15.176 1.00 56.31 220 PRO A C 1
ATOM 1728 O O . PRO A 1 220 ? 21.526 62.267 14.784 1.00 56.31 220 PRO A O 1
ATOM 1731 N N . PRO A 1 221 ? 23.011 63.009 16.271 1.00 59.06 221 PRO A N 1
ATOM 1732 C CA . PRO A 1 221 ? 23.780 62.690 17.499 1.00 59.06 221 PRO A CA 1
ATOM 1733 C C . PRO A 1 221 ? 23.142 63.081 18.878 1.00 59.06 221 PRO A C 1
ATOM 1735 O O . PRO A 1 221 ? 22.216 63.878 18.944 1.00 59.06 221 PRO A O 1
ATOM 1738 N N . HIS A 1 222 ? 23.791 62.625 19.973 1.00 33.62 222 HIS A N 1
ATOM 1739 C CA . HIS A 1 222 ? 23.794 63.155 21.372 1.00 33.62 222 HIS A CA 1
ATOM 1740 C C . HIS A 1 222 ? 22.546 62.982 22.291 1.00 33.62 222 HIS A C 1
ATOM 1742 O O . HIS A 1 222 ? 21.422 63.078 21.822 1.00 33.62 222 HIS A O 1
ATOM 1748 N N . SER A 1 223 ? 22.645 62.797 23.632 1.00 34.12 223 SER A N 1
ATOM 1749 C CA . SER A 1 223 ? 23.762 62.405 24.548 1.00 34.12 223 SER A CA 1
ATOM 1750 C C . SER A 1 223 ? 23.282 62.117 26.009 1.00 34.12 223 SER A C 1
ATOM 1752 O O . SER A 1 223 ? 22.192 62.542 26.377 1.00 34.12 223 SER A O 1
ATOM 1754 N N . LEU A 1 224 ? 24.181 61.549 26.851 1.00 32.12 224 LEU A N 1
ATOM 1755 C CA . LEU A 1 224 ? 24.170 61.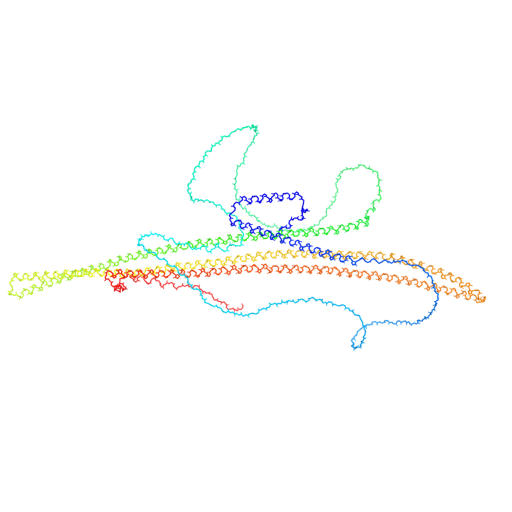392 28.344 1.00 32.12 224 LEU A CA 1
ATOM 1756 C C . LEU A 1 224 ? 23.434 60.148 28.933 1.00 32.12 224 LEU A C 1
ATOM 1758 O O . LEU A 1 224 ? 22.432 59.724 28.374 1.00 32.12 224 LEU A O 1
ATOM 1762 N N . MET A 1 225 ? 23.871 59.493 30.038 1.00 32.94 225 MET A N 1
ATOM 1763 C CA . MET A 1 225 ? 24.937 59.800 31.034 1.00 32.94 225 MET A CA 1
ATOM 1764 C C . MET A 1 225 ? 25.576 58.539 31.719 1.00 32.94 225 MET A C 1
ATOM 1766 O O . MET A 1 225 ? 24.891 57.539 31.885 1.00 32.94 225 MET A O 1
ATOM 1770 N N . SER A 1 226 ? 26.858 58.632 32.139 1.00 31.30 226 SER A N 1
ATOM 1771 C CA . SER A 1 226 ? 27.616 57.962 33.257 1.00 31.30 226 SER A CA 1
ATOM 1772 C C . SER A 1 226 ? 27.311 56.507 33.740 1.00 31.30 226 SER A C 1
ATOM 1774 O O . SER A 1 226 ? 26.207 56.242 34.191 1.00 31.30 226 SER A O 1
ATOM 1776 N N . THR A 1 227 ? 28.220 55.499 33.659 1.00 31.81 227 THR A N 1
ATOM 1777 C CA . THR A 1 227 ? 29.401 55.115 34.535 1.00 31.81 227 THR A CA 1
ATOM 1778 C C . THR A 1 227 ? 29.067 54.701 35.993 1.00 31.81 227 THR A C 1
ATOM 1780 O O . THR A 1 227 ? 28.269 55.400 36.600 1.00 31.81 227 THR A O 1
ATOM 1783 N N . MET A 1 228 ? 29.627 53.675 36.682 1.00 32.00 228 MET A N 1
ATOM 1784 C CA . MET A 1 228 ? 30.874 52.835 36.627 1.00 32.00 228 MET A CA 1
ATOM 1785 C C . MET A 1 228 ? 30.516 51.311 36.795 1.00 32.00 228 MET A C 1
ATOM 1787 O O . MET A 1 228 ? 29.398 51.040 37.217 1.00 32.00 228 MET A O 1
ATOM 1791 N N . SER A 1 229 ? 31.263 50.243 36.427 1.00 37.50 229 SER A N 1
ATOM 1792 C CA . SER A 1 229 ? 32.630 49.732 36.776 1.00 37.50 229 SER A CA 1
ATOM 1793 C C . SER A 1 229 ? 32.900 49.537 38.287 1.00 37.50 229 SER A C 1
ATOM 1795 O O . SER A 1 229 ? 32.601 50.448 39.045 1.00 37.50 229 SER A O 1
ATOM 1797 N N . MET A 1 230 ? 33.465 48.440 38.840 1.00 33.97 230 MET A N 1
ATOM 1798 C CA . MET A 1 230 ? 34.106 47.170 38.373 1.00 33.97 230 MET A CA 1
ATOM 1799 C C . MET A 1 230 ? 33.593 45.975 39.245 1.00 33.97 230 MET A C 1
ATOM 1801 O O . MET A 1 230 ? 32.916 46.226 40.234 1.00 33.97 230 MET A O 1
ATOM 1805 N N . GLY A 1 231 ? 33.870 44.671 39.051 1.00 32.00 231 GLY A N 1
ATOM 1806 C CA . GLY A 1 231 ? 34.648 43.917 38.048 1.00 32.00 231 GLY A CA 1
ATOM 1807 C C . GLY A 1 231 ? 35.740 43.007 38.669 1.00 32.00 231 GLY A C 1
ATOM 1808 O O . GLY A 1 231 ? 36.666 43.526 39.284 1.00 32.00 231 GLY A O 1
ATOM 1809 N N . SER A 1 232 ? 35.665 41.672 38.497 1.00 35.06 232 SER A N 1
ATOM 1810 C CA . SER A 1 232 ? 36.782 40.692 38.636 1.00 35.06 232 SER A CA 1
ATOM 1811 C C . SER A 1 232 ? 36.381 39.280 38.148 1.00 35.06 232 SER A C 1
ATOM 1813 O O . SER A 1 232 ? 35.249 38.861 38.365 1.00 35.06 232 SER A O 1
ATOM 1815 N N . GLY A 1 233 ? 37.308 38.549 37.512 1.00 31.88 233 GLY A N 1
ATOM 1816 C CA . GLY A 1 233 ? 37.184 37.133 37.088 1.00 31.88 233 GLY A CA 1
ATOM 1817 C C . GLY A 1 233 ? 38.393 36.310 37.584 1.00 31.88 233 GLY A C 1
ATOM 1818 O O . GLY A 1 233 ? 38.866 36.629 38.674 1.00 31.88 233 GLY A O 1
ATOM 1819 N N . PRO A 1 234 ? 38.987 35.362 36.813 1.00 53.94 234 PRO A N 1
ATOM 1820 C CA . PRO A 1 234 ? 38.583 34.847 35.489 1.00 53.94 234 PRO A CA 1
ATOM 1821 C C . PRO A 1 234 ? 38.793 33.315 35.252 1.00 53.94 234 PRO A C 1
ATOM 1823 O O . PRO A 1 234 ? 39.470 32.636 36.015 1.00 53.94 234 PRO A O 1
ATOM 1826 N N . GLY A 1 235 ? 38.351 32.821 34.081 1.00 31.27 235 GLY A N 1
ATOM 1827 C CA . GLY A 1 235 ? 39.017 31.728 33.332 1.00 31.27 235 GLY A CA 1
ATOM 1828 C C . GLY A 1 235 ? 38.515 30.281 33.517 1.00 31.27 235 GLY A C 1
ATOM 1829 O O . GLY A 1 235 ? 38.131 29.886 34.610 1.00 31.27 235 GLY A O 1
ATOM 1830 N N . GLY A 1 236 ? 38.569 29.472 32.440 1.00 31.34 236 GLY A N 1
ATOM 1831 C CA . GLY A 1 236 ? 38.402 28.003 32.512 1.00 31.34 236 GLY A CA 1
ATOM 1832 C C . GLY A 1 236 ? 37.543 27.326 31.424 1.00 31.34 236 GLY A C 1
ATOM 1833 O O . GLY A 1 236 ? 36.443 26.867 31.706 1.00 31.34 236 GLY A O 1
ATOM 1834 N N . MET A 1 237 ? 38.066 27.192 30.202 1.00 40.53 237 MET A N 1
ATOM 1835 C CA . MET A 1 237 ? 37.625 26.250 29.144 1.00 40.53 237 MET A CA 1
ATOM 1836 C C . MET A 1 237 ? 38.903 25.547 28.632 1.00 40.53 237 MET A C 1
ATOM 1838 O O . MET A 1 237 ? 39.925 26.241 28.606 1.00 40.53 237 MET A O 1
ATOM 1842 N N . PRO A 1 238 ? 38.919 24.238 28.256 1.00 51.84 238 PRO A N 1
ATOM 1843 C CA . PRO A 1 238 ? 38.180 23.769 27.068 1.00 51.84 238 PRO A CA 1
ATOM 1844 C C . PRO A 1 238 ? 37.698 22.284 26.997 1.00 51.84 238 PRO A C 1
ATOM 1846 O O . PRO A 1 238 ? 38.242 21.371 27.602 1.00 51.84 238 PRO A O 1
ATOM 1849 N N . GLN A 1 239 ? 36.684 22.075 26.148 1.00 34.12 239 GLN A N 1
ATOM 1850 C CA . GLN A 1 239 ? 36.516 21.038 25.098 1.00 34.12 239 GLN A CA 1
ATOM 1851 C C . GLN A 1 239 ? 37.119 19.594 25.187 1.00 34.12 239 GLN A C 1
ATOM 1853 O O . GLN A 1 239 ? 38.315 19.380 25.040 1.00 34.12 239 GLN A O 1
ATOM 1858 N N . SER A 1 240 ? 36.203 18.607 25.154 1.00 32.34 240 SER A N 1
ATOM 1859 C CA . SER A 1 240 ? 36.153 17.382 24.297 1.00 32.34 240 SER A CA 1
ATOM 1860 C C . SER A 1 240 ? 37.253 16.289 24.254 1.00 32.34 240 SER A C 1
ATOM 1862 O O . SER A 1 240 ? 38.296 16.490 23.642 1.00 32.34 240 SER A O 1
ATOM 1864 N N . GLN A 1 241 ? 36.872 15.056 24.642 1.00 30.02 241 GLN A N 1
ATOM 1865 C CA . GLN A 1 241 ? 36.839 13.773 23.869 1.00 30.02 241 GLN A CA 1
ATOM 1866 C C . GLN A 1 241 ? 36.122 12.720 24.766 1.00 30.02 241 GLN A C 1
ATOM 1868 O O . GLN A 1 241 ? 36.218 12.829 25.982 1.00 30.02 241 GLN A O 1
ATOM 1873 N N . GLN A 1 242 ? 35.164 11.878 24.338 1.00 29.91 242 GLN A N 1
ATOM 1874 C CA . GLN A 1 242 ? 35.098 10.791 23.330 1.00 29.91 242 GLN A CA 1
ATOM 1875 C C . GLN A 1 242 ? 35.751 9.461 23.793 1.00 29.91 242 GLN A C 1
ATOM 1877 O O . GLN A 1 242 ? 36.790 9.499 24.433 1.00 29.91 242 GLN A O 1
ATOM 1882 N N . GLN A 1 243 ? 35.149 8.318 23.396 1.00 31.45 243 GLN A N 1
ATOM 1883 C CA . GLN A 1 243 ? 35.560 6.906 23.628 1.00 31.45 243 GLN A CA 1
ATOM 1884 C C . GLN A 1 243 ? 35.289 6.321 25.036 1.00 31.45 243 GLN A C 1
ATOM 1886 O O . GLN A 1 243 ? 35.220 7.067 26.004 1.00 31.45 243 GLN A O 1
ATOM 1891 N N . THR A 1 244 ? 35.172 4.995 25.248 1.00 27.48 244 THR A N 1
ATOM 1892 C CA . THR A 1 244 ? 34.286 3.949 24.644 1.00 27.48 244 THR A CA 1
ATOM 1893 C C . THR A 1 244 ? 34.335 2.680 25.523 1.00 27.48 244 THR A C 1
ATOM 1895 O O . THR A 1 244 ? 35.375 2.439 26.121 1.00 27.48 244 THR A O 1
ATOM 1898 N N . CYS A 1 245 ? 33.284 1.834 25.491 1.00 26.05 245 CYS A N 1
ATOM 1899 C CA . CYS A 1 245 ? 33.206 0.443 26.021 1.00 26.05 245 CYS A CA 1
ATOM 1900 C C . CYS A 1 245 ? 33.576 0.220 27.521 1.00 26.05 245 CYS A C 1
ATOM 1902 O O . CYS A 1 245 ? 34.073 1.114 28.187 1.00 26.05 245 CYS A O 1
ATOM 1904 N N . GLY A 1 246 ? 33.278 -0.918 28.165 1.00 27.81 246 GLY A N 1
ATOM 1905 C CA . GLY A 1 246 ? 32.569 -2.134 27.734 1.00 27.81 246 GLY A CA 1
ATOM 1906 C C . GLY A 1 246 ? 32.181 -3.037 28.926 1.00 27.81 246 GLY A C 1
ATOM 1907 O O . GLY A 1 246 ? 32.494 -2.726 30.072 1.00 27.81 246 GLY A O 1
ATOM 1908 N N . ASN A 1 247 ? 31.475 -4.141 28.658 1.00 30.64 247 ASN A N 1
ATOM 1909 C CA . ASN A 1 247 ? 30.915 -5.051 29.673 1.00 30.64 247 ASN A CA 1
ATOM 1910 C C . ASN A 1 247 ? 31.961 -5.737 30.572 1.00 30.64 247 ASN A C 1
ATOM 1912 O O . ASN A 1 247 ? 33.010 -6.155 30.086 1.00 30.64 247 ASN A O 1
ATOM 1916 N N . MET A 1 248 ? 31.543 -6.102 31.791 1.00 30.72 248 MET A N 1
ATOM 1917 C CA . MET A 1 248 ? 31.872 -7.416 32.364 1.00 30.72 248 MET A CA 1
ATOM 1918 C C . MET A 1 248 ? 30.634 -8.093 32.976 1.00 30.72 248 MET A C 1
ATOM 1920 O O . MET A 1 248 ? 29.828 -7.465 33.659 1.00 30.72 248 MET A O 1
ATOM 1924 N N . SER A 1 249 ? 30.507 -9.394 32.717 1.00 31.62 249 SER A N 1
ATOM 1925 C CA . SER A 1 249 ? 29.708 -10.366 33.489 1.00 31.62 249 SER A CA 1
ATOM 1926 C C . SER A 1 249 ? 30.680 -11.134 34.430 1.00 31.62 249 SER A C 1
ATOM 1928 O O . SER A 1 249 ? 31.868 -10.829 34.413 1.00 31.62 249 SER A O 1
ATOM 1930 N N . SER A 1 250 ? 30.334 -12.125 35.263 1.00 30.53 250 SER A N 1
ATOM 1931 C CA . SER A 1 250 ? 29.116 -12.936 35.417 1.00 30.53 250 SER A CA 1
ATOM 1932 C C . SER A 1 250 ? 29.107 -13.684 36.773 1.00 30.53 250 SER A C 1
ATOM 1934 O O . SER A 1 250 ? 30.170 -13.869 37.347 1.00 30.53 250 SER A O 1
ATOM 1936 N N . ALA A 1 251 ? 27.928 -14.180 37.180 1.00 29.33 251 ALA A N 1
ATOM 1937 C CA . ALA A 1 251 ? 27.624 -15.429 37.921 1.00 29.33 251 ALA A CA 1
ATOM 1938 C C . ALA A 1 251 ? 28.390 -15.908 39.195 1.00 29.33 251 ALA A C 1
ATOM 1940 O O . ALA A 1 251 ? 29.613 -15.935 39.256 1.00 29.33 251 ALA A O 1
ATOM 1941 N N . GLY A 1 252 ? 27.616 -16.512 40.120 1.00 27.64 252 GLY A N 1
ATOM 1942 C CA . GLY A 1 252 ? 28.059 -17.465 41.166 1.00 27.64 252 GLY A CA 1
ATOM 1943 C C . GLY A 1 252 ? 28.030 -16.930 42.613 1.00 27.64 252 GLY A C 1
ATOM 1944 O O . GLY A 1 252 ? 28.321 -15.761 42.829 1.00 27.64 252 GLY A O 1
ATOM 1945 N N . ASP A 1 253 ? 27.703 -17.712 43.658 1.00 30.62 253 ASP A N 1
ATOM 1946 C CA . ASP A 1 253 ? 27.102 -19.065 43.738 1.00 30.62 253 ASP A CA 1
ATOM 1947 C C . ASP A 1 253 ? 26.504 -19.321 45.165 1.00 30.62 253 ASP A C 1
ATOM 1949 O O . ASP A 1 253 ? 26.801 -18.581 46.098 1.00 30.62 253 ASP A O 1
ATOM 1953 N N . ARG A 1 254 ? 25.727 -20.408 45.335 1.00 31.33 254 ARG A N 1
ATOM 1954 C CA . ARG A 1 254 ? 25.461 -21.199 46.575 1.00 31.33 254 ARG A CA 1
ATOM 1955 C C . ARG A 1 254 ? 24.655 -20.670 47.794 1.00 31.33 254 ARG A C 1
ATOM 1957 O O . ARG A 1 254 ? 25.160 -20.007 48.686 1.00 31.33 254 ARG A O 1
ATOM 1964 N N . MET A 1 255 ? 23.463 -21.275 47.933 1.00 34.31 255 MET A N 1
ATOM 1965 C CA . MET A 1 255 ? 23.042 -22.207 49.018 1.00 34.31 255 MET A CA 1
ATOM 1966 C C . MET A 1 255 ? 22.971 -21.811 50.525 1.00 34.31 255 MET A C 1
ATOM 1968 O O . MET A 1 255 ? 23.975 -21.800 51.225 1.00 34.31 255 MET A O 1
ATOM 1972 N N . SER A 1 256 ? 21.727 -21.880 51.041 1.00 31.47 256 SER A N 1
ATOM 1973 C CA . SER A 1 256 ? 21.272 -22.764 52.156 1.00 31.47 256 SER A CA 1
ATOM 1974 C C . SER A 1 256 ? 21.175 -22.306 53.637 1.00 31.47 256 SER A C 1
ATOM 1976 O O . SER A 1 256 ? 22.098 -21.765 54.225 1.00 31.47 256 SER A O 1
ATOM 1978 N N . GLN A 1 257 ? 20.057 -22.755 54.247 1.00 32.16 257 GLN A N 1
ATOM 1979 C CA . GLN A 1 257 ? 19.770 -23.067 55.672 1.00 32.16 257 GLN A CA 1
ATOM 1980 C C . GLN A 1 257 ? 19.497 -21.965 56.735 1.00 32.16 257 GLN A C 1
ATOM 1982 O O . GLN A 1 257 ? 20.375 -21.472 57.427 1.00 32.16 257 GLN A O 1
ATOM 1987 N N . THR A 1 258 ? 18.192 -21.743 56.967 1.00 31.23 258 THR A N 1
ATOM 1988 C CA . THR A 1 258 ? 17.470 -21.864 58.266 1.00 31.23 258 THR A CA 1
ATOM 1989 C C . THR A 1 258 ? 18.105 -21.400 59.593 1.00 31.23 258 THR A C 1
ATOM 1991 O O . THR A 1 258 ? 18.946 -22.109 60.144 1.00 31.23 258 THR A O 1
ATOM 1994 N N . SER A 1 259 ? 17.477 -20.410 60.258 1.00 30.31 259 SER A N 1
ATOM 1995 C CA . SER A 1 259 ? 16.809 -20.586 61.580 1.00 30.31 259 SER A CA 1
ATOM 1996 C C . SER A 1 259 ? 16.068 -19.323 62.081 1.00 30.31 259 SER A C 1
ATOM 1998 O O . SER A 1 259 ? 16.149 -18.261 61.472 1.00 30.31 259 SER A O 1
ATOM 2000 N N . GLN A 1 260 ? 15.284 -19.466 63.159 1.00 31.38 260 GLN A N 1
ATOM 2001 C CA . GLN A 1 260 ? 14.443 -18.427 63.787 1.00 31.38 260 GLN A CA 1
ATOM 2002 C C . GLN A 1 260 ? 15.223 -17.525 64.769 1.00 31.38 260 GLN A C 1
ATOM 2004 O O . GLN A 1 260 ? 16.147 -18.023 65.406 1.00 31.38 260 GLN A O 1
ATOM 2009 N N . GLN A 1 261 ? 14.748 -16.292 65.034 1.00 32.03 261 GLN A N 1
ATOM 2010 C CA . GLN A 1 261 ? 14.157 -15.886 66.338 1.00 32.03 261 GLN A CA 1
ATOM 2011 C C . GLN A 1 261 ? 13.688 -14.405 66.372 1.00 32.03 261 GLN A C 1
ATOM 2013 O O . GLN A 1 261 ? 13.763 -13.696 65.371 1.00 32.03 261 GLN A O 1
ATOM 2018 N N . GLN A 1 262 ? 13.090 -13.984 67.497 1.00 34.38 262 GLN A N 1
ATOM 2019 C CA . GLN A 1 262 ? 12.372 -12.711 67.705 1.00 34.38 262 GLN A CA 1
ATOM 2020 C C . GLN A 1 262 ? 13.270 -11.565 68.237 1.00 34.38 262 GLN A C 1
ATOM 2022 O O . GLN A 1 262 ? 14.251 -11.842 68.925 1.00 34.38 262 GLN A O 1
ATOM 2027 N N . PRO A 1 263 ? 12.899 -10.282 68.031 1.00 43.25 263 PRO A N 1
ATOM 2028 C CA . PRO A 1 263 ? 13.538 -9.130 68.678 1.00 43.25 263 PRO A CA 1
ATOM 2029 C C . PRO A 1 263 ? 12.859 -8.721 70.014 1.00 43.25 263 PRO A C 1
ATOM 2031 O O . PRO A 1 263 ? 11.627 -8.698 70.080 1.00 43.25 263 PRO A O 1
ATOM 2034 N N . PRO A 1 264 ? 13.618 -8.328 71.061 1.00 44.88 264 PRO A N 1
ATOM 2035 C CA . PRO A 1 264 ? 13.067 -7.837 72.331 1.00 44.88 264 PRO A CA 1
ATOM 2036 C C . PRO A 1 264 ? 13.223 -6.315 72.575 1.00 44.88 264 PRO A C 1
ATOM 2038 O O . PRO A 1 264 ? 14.247 -5.733 72.245 1.00 44.88 264 PRO A O 1
ATOM 2041 N N . LEU A 1 265 ? 12.224 -5.743 73.267 1.00 34.28 265 LEU A N 1
ATOM 2042 C CA . LEU A 1 265 ? 12.255 -4.673 74.298 1.00 34.28 265 LEU A CA 1
ATOM 2043 C C . LEU A 1 265 ? 12.954 -3.294 74.072 1.00 34.28 265 LEU A C 1
ATOM 2045 O O . LEU A 1 265 ? 13.964 -3.135 73.403 1.00 34.28 265 LEU A O 1
ATOM 2049 N N . GLN A 1 266 ? 12.377 -2.275 74.728 1.00 38.03 266 GLN A N 1
ATOM 2050 C CA . GLN A 1 266 ? 12.799 -0.854 74.827 1.00 38.03 266 GLN A CA 1
ATOM 2051 C C . GLN A 1 266 ? 13.248 -0.547 76.290 1.00 38.03 266 GLN A C 1
ATOM 2053 O O . GLN A 1 266 ? 13.271 -1.492 77.083 1.00 38.03 266 GLN A O 1
ATOM 2058 N N . PRO A 1 267 ? 13.407 0.718 76.773 1.00 60.94 267 PRO A N 1
ATOM 2059 C CA . PRO A 1 267 ? 13.755 2.028 76.175 1.00 60.94 267 PRO A CA 1
ATOM 2060 C C . PRO A 1 267 ? 15.032 2.612 76.870 1.00 60.94 267 PRO A C 1
ATOM 2062 O O . PRO A 1 267 ? 15.785 1.819 77.439 1.00 60.94 267 PRO A O 1
ATOM 2065 N N . PRO A 1 268 ? 15.321 3.947 76.888 1.00 49.69 268 PRO A N 1
ATOM 2066 C CA . PRO A 1 268 ? 14.897 4.751 78.067 1.00 49.69 268 PRO A CA 1
ATOM 2067 C C . PRO A 1 268 ? 14.751 6.305 77.929 1.00 49.69 268 PRO A C 1
ATOM 2069 O O . PRO A 1 268 ? 15.651 6.968 77.429 1.00 49.69 268 PRO A O 1
ATOM 2072 N N . ARG A 1 269 ? 13.743 6.879 78.635 1.00 34.41 269 ARG A N 1
ATOM 2073 C CA . ARG A 1 269 ? 13.726 8.237 79.284 1.00 34.41 269 ARG A CA 1
ATOM 2074 C C . ARG A 1 269 ? 13.811 9.486 78.353 1.00 34.41 269 ARG A C 1
ATOM 2076 O O . ARG A 1 269 ? 14.114 9.350 77.182 1.00 34.41 269 ARG A O 1
ATOM 2083 N N . TYR A 1 270 ? 13.518 10.743 78.742 1.00 33.88 270 TYR A N 1
ATOM 2084 C CA . TYR A 1 270 ? 13.045 11.460 79.964 1.00 33.88 270 TYR A CA 1
ATOM 2085 C C . TYR A 1 270 ? 12.425 12.825 79.494 1.00 33.88 270 TYR A C 1
ATOM 2087 O O . TYR A 1 270 ? 12.611 13.151 78.328 1.00 33.88 270 TYR A O 1
ATOM 2095 N N . LEU A 1 271 ? 11.745 13.725 80.234 1.00 37.22 271 LEU A N 1
ATOM 2096 C CA . LEU A 1 271 ? 11.118 13.842 81.576 1.00 37.22 271 LEU A CA 1
ATOM 2097 C C . LEU A 1 271 ? 10.118 15.033 81.492 1.00 37.22 271 LEU A C 1
ATOM 2099 O O . LEU A 1 271 ? 10.468 16.035 80.876 1.00 37.22 271 LEU A O 1
ATOM 2103 N N . GLY A 1 272 ? 8.934 15.003 82.127 1.00 28.72 272 GLY A N 1
ATOM 2104 C CA . GLY A 1 272 ? 8.130 16.232 82.300 1.00 28.72 272 GLY A CA 1
ATOM 2105 C C . GLY A 1 272 ? 6.732 16.067 82.919 1.00 28.72 272 GLY A C 1
ATOM 2106 O O . GLY A 1 272 ? 5.795 15.695 82.226 1.00 28.72 272 GLY A O 1
ATOM 2107 N N . PHE A 1 273 ? 6.585 16.406 84.203 1.00 35.94 273 PHE A N 1
ATOM 2108 C CA . PHE A 1 273 ? 5.313 16.642 84.914 1.00 35.94 273 PHE A CA 1
ATOM 2109 C C . PHE A 1 273 ? 5.561 17.734 85.976 1.00 35.94 273 PHE A C 1
ATOM 2111 O O . PHE A 1 273 ? 6.670 17.793 86.513 1.00 35.94 273 PHE A O 1
ATOM 2118 N N . PRO A 1 274 ? 4.570 18.595 86.284 1.00 46.56 274 PRO A N 1
ATOM 2119 C CA . PRO A 1 274 ? 3.736 18.283 87.449 1.00 46.56 274 PRO A CA 1
ATOM 2120 C C . PRO A 1 274 ? 2.228 18.562 87.279 1.00 46.56 274 PRO A C 1
ATOM 2122 O O . PRO A 1 274 ? 1.810 19.622 86.832 1.00 46.56 274 PRO A O 1
ATOM 2125 N N . ILE A 1 275 ? 1.438 17.581 87.721 1.00 39.22 275 ILE A N 1
ATOM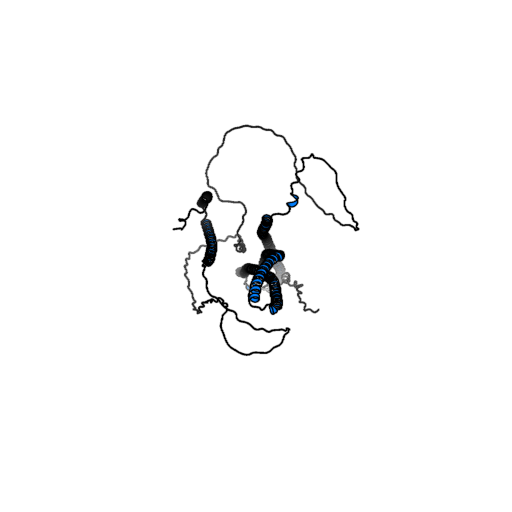 2126 C CA . ILE A 1 275 ? 0.156 17.682 88.445 1.00 39.22 275 ILE A CA 1
ATOM 2127 C C . ILE A 1 275 ? -0.684 18.967 88.243 1.00 39.22 275 ILE A C 1
ATOM 2129 O O . ILE A 1 275 ? -0.450 19.989 88.885 1.00 39.22 275 ILE A O 1
ATOM 2133 N N . GLN A 1 276 ? -1.812 18.822 87.541 1.00 33.16 276 GLN A N 1
ATOM 2134 C CA . GLN A 1 276 ? -3.085 19.393 88.005 1.00 33.16 276 GLN A CA 1
ATOM 2135 C C . GLN A 1 276 ? -4.047 18.262 88.397 1.00 33.16 276 GLN A C 1
ATOM 2137 O O . GLN A 1 276 ? -3.853 17.103 88.022 1.00 33.16 276 GLN A O 1
ATOM 2142 N N . ALA A 1 277 ? -5.031 18.581 89.235 1.00 36.56 277 ALA A N 1
ATOM 2143 C CA . ALA A 1 277 ? -5.822 17.586 89.944 1.00 36.56 277 ALA A CA 1
ATOM 2144 C C . ALA A 1 277 ? -6.999 17.040 89.120 1.00 36.56 277 ALA A C 1
ATOM 2146 O O . ALA A 1 277 ? -7.883 17.786 88.721 1.00 36.56 277 ALA A O 1
ATOM 2147 N N . ASN A 1 278 ? -7.034 15.713 88.986 1.00 45.91 278 ASN A N 1
ATOM 2148 C CA . ASN A 1 278 ? -8.231 14.871 89.090 1.00 45.91 278 ASN A CA 1
ATOM 2149 C C . ASN A 1 278 ? -9.577 15.453 88.589 1.00 45.91 278 ASN A C 1
ATOM 2151 O O . ASN A 1 278 ? -10.509 15.601 89.379 1.00 45.91 278 ASN A O 1
ATOM 2155 N N . GLU A 1 279 ? -9.732 15.649 87.277 1.00 37.91 279 GLU A N 1
ATOM 2156 C CA . GLU A 1 279 ? -11.061 15.669 86.649 1.00 37.91 279 GLU A CA 1
ATOM 2157 C C . GLU A 1 279 ? -11.301 14.367 85.870 1.00 37.91 279 GLU A C 1
ATOM 2159 O O . GLU A 1 279 ? -11.175 14.292 84.648 1.00 37.91 279 GLU A O 1
ATOM 2164 N N . HIS A 1 280 ? -11.671 13.308 86.598 1.00 41.81 280 HIS A N 1
ATOM 2165 C CA . HIS A 1 280 ? -12.236 12.091 86.008 1.00 41.81 280 HIS A CA 1
ATOM 2166 C C . HIS A 1 280 ? -13.676 12.349 85.524 1.00 41.81 280 HIS A C 1
ATOM 2168 O O . HIS A 1 280 ? -14.643 11.810 86.066 1.00 41.81 280 HIS A O 1
ATOM 2174 N N . GLY A 1 281 ? -13.826 13.176 84.485 1.00 35.78 281 GLY A N 1
ATOM 2175 C CA . GLY A 1 281 ? -15.082 13.284 83.745 1.00 35.78 281 GLY A CA 1
ATOM 2176 C C . GLY A 1 281 ? -15.493 11.902 83.201 1.00 35.78 281 GLY A C 1
ATOM 2177 O O . GLY A 1 281 ? -14.620 11.158 82.742 1.00 35.78 281 GLY A O 1
ATOM 2178 N N . PRO A 1 282 ? -16.785 11.514 83.234 1.00 48.84 282 PRO A N 1
ATOM 2179 C CA . PRO A 1 282 ? -17.245 10.139 82.978 1.00 48.84 282 PRO A CA 1
ATOM 2180 C C . PRO A 1 282 ? -17.251 9.744 81.482 1.00 48.84 282 PRO A C 1
ATOM 2182 O O . PRO A 1 282 ? -18.224 9.212 80.951 1.00 48.84 282 PRO A O 1
ATOM 2185 N N . ASN A 1 283 ? -16.141 9.985 80.781 1.00 51.06 283 ASN A N 1
ATOM 2186 C CA . ASN A 1 283 ? -16.032 9.918 79.322 1.00 51.06 283 ASN A CA 1
ATOM 2187 C C . ASN A 1 283 ? -15.539 8.569 78.765 1.00 51.06 283 ASN A C 1
ATOM 2189 O O . ASN A 1 283 ? -15.456 8.405 77.550 1.00 51.06 283 ASN A O 1
ATOM 2193 N N . ASN A 1 284 ? -15.363 7.549 79.614 1.00 45.12 284 ASN A N 1
ATOM 2194 C CA . ASN A 1 284 ? -15.187 6.153 79.174 1.00 45.12 284 ASN A CA 1
ATOM 2195 C C . ASN A 1 284 ? -16.452 5.557 78.506 1.00 45.12 284 ASN A C 1
ATOM 2197 O O . ASN A 1 284 ? -16.447 4.401 78.089 1.00 45.12 284 ASN A O 1
ATOM 2201 N N . PHE A 1 285 ? -17.538 6.332 78.395 1.00 43.31 285 PHE A N 1
ATOM 2202 C CA . PHE A 1 285 ? -18.792 5.954 77.733 1.00 43.31 285 PHE A CA 1
ATOM 2203 C C . PHE A 1 285 ? -18.933 6.517 76.298 1.00 43.31 285 PHE A C 1
ATOM 2205 O O . PHE A 1 285 ? -19.865 6.159 75.577 1.00 43.31 285 PHE A O 1
ATOM 2212 N N . ALA A 1 286 ? -18.011 7.384 75.856 1.00 51.91 286 ALA A N 1
ATOM 2213 C CA . ALA A 1 286 ? -18.133 8.163 74.614 1.00 51.91 286 ALA A CA 1
ATOM 2214 C C . ALA A 1 286 ? -17.920 7.367 73.302 1.00 51.91 286 ALA A C 1
ATOM 2216 O O . ALA A 1 286 ? -18.006 7.931 72.212 1.00 51.91 286 ALA A O 1
ATOM 2217 N N . THR A 1 287 ? -17.687 6.053 73.370 1.00 56.22 287 THR A N 1
ATOM 2218 C CA . THR A 1 287 ? -17.557 5.172 72.191 1.00 56.22 287 THR A CA 1
ATOM 2219 C C . THR A 1 287 ? -18.873 5.029 71.409 1.00 56.22 287 THR A C 1
ATOM 2221 O O . THR A 1 287 ? -18.865 4.705 70.220 1.00 56.22 287 THR A O 1
ATOM 2224 N N . ILE A 1 288 ? -20.020 5.282 72.052 1.00 59.53 288 ILE A N 1
ATOM 2225 C CA . ILE A 1 288 ? -21.343 5.202 71.419 1.00 59.53 288 ILE A CA 1
ATOM 2226 C C . ILE A 1 288 ? -21.612 6.483 70.615 1.00 59.53 288 ILE A C 1
ATOM 2228 O O . ILE A 1 288 ? -22.210 7.439 71.110 1.00 59.53 288 ILE A O 1
ATOM 2232 N N . ARG A 1 289 ? -21.209 6.488 69.337 1.00 68.62 289 ARG A N 1
ATOM 2233 C CA . ARG A 1 289 ? -21.680 7.489 68.362 1.00 68.62 289 ARG A CA 1
ATOM 2234 C C . ARG A 1 289 ? -23.211 7.443 68.306 1.00 68.62 289 ARG A C 1
ATOM 2236 O O . ARG A 1 289 ? -23.794 6.362 68.218 1.00 68.62 289 ARG A O 1
ATOM 2243 N N . THR A 1 290 ? -23.870 8.600 68.321 1.00 75.19 290 THR A N 1
ATOM 2244 C CA . THR A 1 290 ? -25.329 8.664 68.152 1.00 75.19 290 THR A CA 1
ATOM 2245 C C . THR A 1 290 ? -25.743 8.095 66.796 1.00 75.19 290 THR A C 1
ATOM 2247 O O . THR A 1 290 ? -25.018 8.204 65.805 1.00 75.19 290 THR A O 1
ATOM 2250 N N . THR A 1 291 ? -26.938 7.504 66.725 1.00 71.75 291 THR A N 1
ATOM 2251 C CA . THR A 1 291 ? -27.466 6.901 65.489 1.00 71.75 291 THR A CA 1
ATOM 2252 C C . THR A 1 291 ? -27.521 7.892 64.328 1.00 71.75 291 THR A C 1
ATOM 2254 O O . THR A 1 291 ? -27.272 7.504 63.193 1.00 71.75 291 THR A O 1
ATOM 2257 N N . SER A 1 292 ? -27.767 9.178 64.593 1.00 71.12 292 SER A N 1
ATOM 2258 C CA . SER A 1 292 ? -27.694 10.241 63.585 1.00 71.12 292 SER A CA 1
ATOM 2259 C C . SER A 1 292 ? -26.290 10.412 62.993 1.00 71.12 292 SER A C 1
ATOM 2261 O O . SER A 1 292 ? -26.177 10.555 61.779 1.00 71.12 292 SER A O 1
ATOM 2263 N N . ILE A 1 293 ? -25.227 10.340 63.804 1.00 80.62 293 ILE A N 1
ATOM 2264 C CA . ILE A 1 293 ? -23.835 10.403 63.327 1.00 80.62 293 ILE A CA 1
ATOM 2265 C C . ILE A 1 293 ? -23.493 9.153 62.511 1.00 80.62 293 ILE A C 1
ATOM 2267 O O . ILE A 1 293 ? -22.943 9.282 61.422 1.00 80.62 293 ILE A O 1
ATOM 2271 N N . VAL A 1 294 ? -23.863 7.957 62.983 1.00 77.88 294 VAL A N 1
ATOM 2272 C CA . VAL A 1 294 ? -23.586 6.699 62.262 1.00 77.88 294 VAL A CA 1
ATOM 2273 C C . VAL A 1 294 ? -24.311 6.662 60.912 1.00 77.88 294 VAL A C 1
ATOM 2275 O O . VAL A 1 294 ? -23.682 6.421 59.887 1.00 77.88 294 VAL A O 1
ATOM 2278 N N . THR A 1 295 ? -25.608 6.983 60.875 1.00 76.00 295 THR A N 1
ATOM 2279 C CA . THR A 1 295 ? -26.390 7.025 59.625 1.00 76.00 295 THR A CA 1
ATOM 2280 C C . THR A 1 295 ? -25.927 8.145 58.689 1.00 76.00 295 THR A C 1
ATOM 2282 O O . THR A 1 295 ? -25.998 7.987 57.470 1.00 76.00 295 THR A O 1
ATOM 2285 N N . LYS A 1 296 ? -25.429 9.268 59.226 1.00 82.94 296 LYS A N 1
ATOM 2286 C CA . LYS A 1 296 ? -24.801 10.323 58.422 1.00 82.94 296 LYS A CA 1
ATOM 2287 C C . LYS A 1 296 ? -23.503 9.814 57.780 1.00 82.94 296 LYS A C 1
ATOM 2289 O O . LYS A 1 296 ? -23.390 9.878 56.562 1.00 82.94 296 LYS A O 1
ATOM 2294 N N . GLN A 1 297 ? -22.594 9.228 58.561 1.00 80.50 297 GLN A N 1
ATOM 2295 C CA . GLN A 1 297 ? -21.320 8.689 58.066 1.00 80.50 297 GLN A CA 1
ATOM 2296 C C . GLN A 1 297 ? -21.515 7.551 57.050 1.00 80.50 297 GLN A C 1
ATOM 2298 O O . GLN A 1 297 ? -20.787 7.487 56.066 1.00 80.50 297 GLN A O 1
ATOM 2303 N N . GLN A 1 298 ? -22.539 6.707 57.226 1.00 74.81 298 GLN A N 1
ATOM 2304 C CA . GLN A 1 298 ? -22.931 5.691 56.240 1.00 74.81 298 GLN A CA 1
ATOM 2305 C C . GLN A 1 298 ? -23.287 6.330 54.881 1.00 74.81 298 GLN A C 1
ATOM 2307 O O . GLN A 1 298 ? -22.846 5.853 53.838 1.00 74.81 298 GLN A O 1
ATOM 2312 N N . LYS A 1 299 ? -24.059 7.428 54.885 1.00 77.44 299 LYS A N 1
ATOM 2313 C CA . LYS A 1 299 ? -24.434 8.164 53.665 1.00 77.44 299 LYS A CA 1
ATOM 2314 C C . LYS A 1 299 ? -23.264 8.928 53.048 1.00 77.44 299 LYS A C 1
ATOM 2316 O O . LYS A 1 299 ? -23.147 8.949 51.828 1.00 77.44 299 LYS A O 1
ATOM 2321 N N . GLU A 1 300 ? -22.411 9.533 53.872 1.00 76.19 300 GLU A N 1
ATOM 2322 C CA . GLU A 1 300 ? -21.205 10.231 53.411 1.00 76.19 300 GLU A CA 1
ATOM 2323 C C . GLU A 1 300 ? -20.249 9.252 52.715 1.00 76.19 300 GLU A C 1
ATOM 2325 O O . GLU A 1 300 ? -19.854 9.521 51.586 1.00 76.19 300 GLU A O 1
ATOM 2330 N N . HIS A 1 301 ? -20.003 8.066 53.287 1.00 78.19 301 HIS A N 1
ATOM 2331 C CA . HIS A 1 301 ? -19.206 7.010 52.647 1.00 78.19 301 HIS A CA 1
ATOM 2332 C C . HIS A 1 301 ? -19.804 6.549 51.306 1.00 78.19 301 HIS A C 1
ATOM 2334 O O . HIS A 1 301 ? -19.076 6.403 50.329 1.00 78.19 301 HIS A O 1
ATOM 2340 N N . MET A 1 302 ? -21.125 6.337 51.219 1.00 73.19 302 MET A N 1
ATOM 2341 C CA . MET A 1 302 ? -21.776 5.981 49.945 1.00 73.19 302 MET A CA 1
ATOM 2342 C C . MET A 1 302 ? -21.600 7.073 48.877 1.00 73.19 302 MET A C 1
ATOM 2344 O O . MET A 1 302 ? -21.440 6.770 47.696 1.00 73.19 302 MET A O 1
ATOM 2348 N N . GLN A 1 303 ? -21.643 8.346 49.279 1.00 75.12 303 GLN A N 1
ATOM 2349 C CA . GLN A 1 303 ? -21.462 9.480 48.375 1.00 75.12 303 GLN A CA 1
ATOM 2350 C C . GLN A 1 303 ? -19.992 9.654 47.955 1.00 75.12 303 GLN A C 1
ATOM 2352 O O . GLN A 1 303 ? -19.720 9.966 46.797 1.00 75.12 303 GLN A O 1
ATOM 2357 N N . GLU A 1 304 ? -19.052 9.436 48.871 1.00 76.31 304 GLU A N 1
ATOM 2358 C CA . GLU A 1 304 ? -17.608 9.494 48.627 1.00 76.31 304 GLU A CA 1
ATOM 2359 C C . GLU A 1 304 ? -17.154 8.377 47.673 1.00 76.31 304 GLU A C 1
ATOM 2361 O O . GLU A 1 304 ? -16.473 8.653 46.687 1.00 76.31 304 GLU A O 1
ATOM 2366 N N . GLU A 1 305 ? -17.652 7.152 47.864 1.00 74.75 305 GLU A N 1
ATOM 2367 C CA . GLU A 1 305 ? -17.411 6.003 46.979 1.00 74.75 305 GLU A CA 1
ATOM 2368 C C . GLU A 1 305 ? -17.943 6.249 45.547 1.00 74.75 305 GLU A C 1
ATOM 2370 O O . GLU A 1 305 ? -17.260 5.969 44.560 1.00 74.75 305 GLU A O 1
ATOM 2375 N N . MET A 1 306 ? -19.128 6.863 45.409 1.00 74.69 306 MET A N 1
ATOM 2376 C CA . MET A 1 306 ? -19.668 7.300 44.109 1.00 74.69 306 MET A CA 1
ATOM 2377 C C . MET A 1 306 ? -18.806 8.388 43.444 1.00 74.69 306 MET A C 1
ATOM 2379 O O . MET A 1 306 ? -18.595 8.362 42.226 1.00 74.69 306 MET A O 1
ATOM 2383 N N . HIS A 1 307 ? -18.281 9.343 44.220 1.00 81.25 307 HIS A N 1
ATOM 2384 C CA . HIS A 1 307 ? -17.369 10.370 43.701 1.00 81.25 307 HIS A CA 1
ATOM 2385 C C . HIS A 1 307 ? -16.027 9.776 43.261 1.00 81.25 307 HIS A C 1
ATOM 2387 O O . HIS A 1 307 ? -15.497 10.186 42.224 1.00 81.25 307 HIS A O 1
ATOM 2393 N N . GLU A 1 308 ? -15.497 8.790 43.989 1.00 85.75 308 GLU A N 1
ATOM 2394 C CA . GLU A 1 308 ? -14.267 8.089 43.619 1.00 85.75 308 GLU A CA 1
ATOM 2395 C C . GLU A 1 308 ? -14.438 7.285 42.323 1.00 85.75 308 GLU A C 1
ATOM 2397 O O . GLU A 1 308 ? -13.644 7.471 41.396 1.00 85.75 308 GLU A O 1
ATOM 2402 N N . GLN A 1 309 ? -15.515 6.501 42.180 1.00 83.00 309 GLN A N 1
ATOM 2403 C CA . GLN A 1 309 ? -15.826 5.788 40.930 1.00 83.00 309 GLN A CA 1
ATOM 2404 C C . GLN A 1 309 ? -15.910 6.748 39.726 1.00 83.00 309 GLN A C 1
ATOM 2406 O O . GLN A 1 309 ? -15.283 6.517 38.685 1.00 83.00 309 GLN A O 1
ATOM 2411 N N . MET A 1 310 ? -16.603 7.883 39.876 1.00 84.88 310 MET A N 1
ATOM 2412 C CA . MET A 1 310 ? -16.702 8.906 38.825 1.00 84.88 310 MET A CA 1
ATOM 2413 C C . MET A 1 310 ? -15.369 9.621 38.537 1.00 84.88 310 MET A C 1
ATOM 2415 O O . MET A 1 310 ? -15.128 10.056 37.404 1.00 84.88 310 MET A O 1
ATOM 2419 N N . SER A 1 311 ? -14.482 9.740 39.526 1.00 88.75 311 SER A N 1
ATOM 2420 C CA . SER A 1 311 ? -13.117 10.256 39.355 1.00 88.75 311 SER A CA 1
ATOM 2421 C C . SER A 1 311 ? -12.221 9.253 38.614 1.00 88.75 311 SER A C 1
ATOM 2423 O O . SER A 1 311 ? -11.498 9.629 37.684 1.00 88.75 311 SER A O 1
ATOM 2425 N N . GLY A 1 312 ? -12.334 7.963 38.948 1.00 90.38 312 GLY A N 1
ATOM 2426 C CA . GLY A 1 312 ? -11.677 6.847 38.267 1.00 90.38 312 GLY A CA 1
ATOM 2427 C C . GLY A 1 312 ? -12.060 6.761 36.789 1.00 90.38 312 GLY A C 1
ATOM 2428 O O . GLY A 1 312 ? -11.181 6.764 35.927 1.00 90.38 312 GLY A O 1
ATOM 2429 N N . TYR A 1 313 ? -13.356 6.820 36.468 1.00 91.31 313 TYR A N 1
ATOM 2430 C CA . TYR A 1 313 ? -13.836 6.828 35.080 1.00 91.31 313 TYR A CA 1
ATOM 2431 C C . TYR A 1 313 ? -13.298 8.031 34.281 1.00 91.31 313 TYR A C 1
ATOM 2433 O O . TYR A 1 313 ? -12.845 7.889 33.142 1.00 91.31 313 TYR A O 1
ATOM 2441 N N . LYS A 1 314 ? -13.254 9.226 34.892 1.00 94.50 314 LYS A N 1
ATOM 2442 C CA . LYS A 1 314 ? -12.623 10.417 34.289 1.00 94.50 314 LYS A CA 1
ATOM 2443 C C . LYS A 1 314 ? -11.114 10.239 34.071 1.00 94.50 314 LYS A C 1
ATOM 2445 O O . LYS A 1 314 ? -10.582 10.799 33.115 1.00 94.50 314 LYS A O 1
ATOM 2450 N N . ARG A 1 315 ? -10.409 9.485 34.924 1.00 95.19 315 ARG A N 1
ATOM 2451 C CA . ARG A 1 315 ? -8.989 9.134 34.730 1.00 95.19 315 ARG A CA 1
ATOM 2452 C C . ARG A 1 315 ? -8.822 8.191 33.536 1.00 95.19 315 ARG A C 1
ATOM 2454 O O . ARG A 1 315 ? -8.120 8.561 32.598 1.00 95.19 315 ARG A O 1
ATOM 2461 N N . MET A 1 316 ? -9.549 7.071 33.530 1.00 96.00 316 MET A N 1
ATOM 2462 C CA . MET A 1 316 ? -9.570 6.078 32.447 1.00 96.00 316 MET A CA 1
ATOM 2463 C C . MET A 1 316 ? -9.828 6.735 31.082 1.00 96.00 316 MET A C 1
ATOM 2465 O O . MET A 1 316 ? -9.069 6.528 30.140 1.00 96.00 316 MET A O 1
ATOM 2469 N N . ARG A 1 317 ? -10.847 7.600 30.970 1.00 94.25 317 ARG A N 1
ATOM 2470 C CA . ARG A 1 317 ? -11.168 8.291 29.709 1.00 94.25 317 ARG A CA 1
ATOM 2471 C C . ARG A 1 317 ? -10.029 9.176 29.185 1.00 94.25 317 ARG A C 1
ATOM 2473 O O . ARG A 1 317 ? -9.786 9.170 27.980 1.00 94.25 317 ARG A O 1
ATOM 2480 N N . ARG A 1 318 ? -9.307 9.895 30.058 1.00 96.69 318 ARG A N 1
ATOM 2481 C CA . ARG A 1 318 ? -8.128 10.689 29.652 1.00 96.69 318 ARG A CA 1
ATOM 2482 C C . ARG A 1 318 ? -6.962 9.800 29.223 1.00 96.69 318 ARG A C 1
ATOM 2484 O O . ARG A 1 318 ? -6.297 10.113 28.243 1.00 96.69 318 ARG A O 1
ATOM 2491 N N . GLU A 1 319 ? -6.729 8.699 29.932 1.00 96.81 319 GLU A N 1
ATOM 2492 C CA . GLU A 1 319 ? -5.683 7.726 29.599 1.00 96.81 319 GLU A CA 1
ATOM 2493 C C . GLU A 1 319 ? -5.946 7.066 28.239 1.00 96.81 319 GLU A C 1
ATOM 2495 O O . GLU A 1 319 ? -5.061 7.030 27.386 1.00 96.81 319 GLU A O 1
ATOM 2500 N N . HIS A 1 320 ? -7.189 6.646 27.989 1.00 97.75 320 HIS A N 1
ATOM 2501 C CA . HIS A 1 320 ? -7.631 6.095 26.708 1.00 97.75 320 HIS A CA 1
ATOM 2502 C C . HIS A 1 320 ? -7.412 7.087 25.549 1.00 97.75 320 HIS A C 1
ATOM 2504 O O . HIS A 1 320 ? -6.864 6.718 24.507 1.00 97.75 320 HIS A O 1
ATOM 2510 N N . GLN A 1 321 ? -7.763 8.363 25.746 1.00 97.19 321 GLN A N 1
ATOM 2511 C CA . GLN A 1 321 ? -7.532 9.421 24.758 1.00 97.19 321 GLN A CA 1
ATOM 2512 C C . GLN A 1 321 ? -6.034 9.687 24.522 1.00 97.19 321 GLN A C 1
ATOM 2514 O O . GLN A 1 321 ? -5.601 9.784 23.376 1.00 97.19 321 GLN A O 1
ATOM 2519 N N . ALA A 1 322 ? -5.224 9.756 25.583 1.00 98.19 322 ALA A N 1
ATOM 2520 C CA . ALA A 1 322 ? -3.779 9.957 25.476 1.00 98.19 322 ALA A CA 1
ATOM 2521 C C . ALA A 1 322 ? -3.070 8.777 24.785 1.00 98.19 322 ALA A C 1
ATOM 2523 O O . ALA A 1 322 ? -2.145 8.986 23.999 1.00 98.19 322 ALA A O 1
ATOM 2524 N N . ALA A 1 323 ? -3.520 7.543 25.033 1.00 98.00 323 ALA A N 1
ATOM 2525 C CA . ALA A 1 323 ? -3.009 6.348 24.369 1.00 98.00 323 ALA A CA 1
ATOM 2526 C C . ALA A 1 323 ? -3.324 6.337 22.863 1.00 98.00 323 ALA A C 1
ATOM 2528 O O . ALA A 1 323 ? -2.453 5.975 22.072 1.00 98.00 323 ALA A O 1
ATOM 2529 N N . LEU A 1 324 ? -4.526 6.777 22.463 1.00 98.00 324 LEU A N 1
ATOM 2530 C CA . LEU A 1 324 ? -4.896 6.929 21.050 1.00 98.00 324 LEU A CA 1
ATOM 2531 C C . LEU A 1 324 ? -4.030 7.986 20.357 1.00 98.00 324 LEU A C 1
ATOM 2533 O O . LEU A 1 324 ? -3.364 7.653 19.383 1.00 98.00 324 LEU A O 1
ATOM 2537 N N . LEU A 1 325 ? -3.933 9.199 20.912 1.00 98.00 325 LEU A N 1
ATOM 2538 C CA . LEU A 1 325 ? -3.103 10.277 20.350 1.00 98.00 325 LEU A CA 1
ATOM 2539 C C . LEU A 1 325 ? -1.625 9.866 20.209 1.00 98.00 325 LEU A C 1
ATOM 2541 O O . LEU A 1 325 ? -0.979 10.161 19.204 1.00 98.00 325 LEU A O 1
ATOM 2545 N N . LYS A 1 326 ? -1.085 9.135 21.195 1.00 98.44 326 LYS A N 1
ATOM 2546 C CA . LYS A 1 326 ? 0.286 8.600 21.155 1.00 98.44 326 LYS A CA 1
ATOM 2547 C C . LYS A 1 326 ? 0.474 7.540 20.062 1.00 98.44 326 LYS A C 1
ATOM 2549 O O . LYS A 1 326 ? 1.553 7.462 19.474 1.00 98.44 326 LYS A O 1
ATOM 2554 N N . LEU A 1 327 ? -0.542 6.716 19.801 1.00 98.44 327 LEU A N 1
ATOM 2555 C CA . LEU A 1 327 ? -0.514 5.732 18.720 1.00 98.44 327 LEU A CA 1
ATOM 2556 C C . LEU A 1 327 ? -0.662 6.405 17.348 1.00 98.44 327 LEU A C 1
ATOM 2558 O O . LEU A 1 327 ? 0.080 6.062 16.436 1.00 98.44 327 LEU A O 1
ATOM 2562 N N . GLU A 1 328 ? -1.551 7.388 17.219 1.00 96.94 328 GLU A N 1
ATOM 2563 C CA . GLU A 1 328 ? -1.776 8.158 15.990 1.00 96.94 328 GLU A CA 1
ATOM 2564 C C . GLU A 1 328 ? -0.507 8.915 15.558 1.00 96.94 328 GLU A C 1
ATOM 2566 O O . GLU A 1 328 ? -0.089 8.800 14.404 1.00 96.94 328 GLU A O 1
ATOM 2571 N N . GLU A 1 329 ? 0.187 9.586 16.485 1.00 98.25 329 GLU A N 1
ATOM 2572 C CA . GLU A 1 329 ? 1.471 10.238 16.184 1.00 98.25 329 GLU A CA 1
ATOM 2573 C C . GLU A 1 329 ? 2.575 9.216 15.851 1.00 98.25 329 GLU A C 1
ATOM 2575 O O . GLU A 1 329 ? 3.356 9.438 14.926 1.00 98.25 329 GLU A O 1
ATOM 2580 N N . LYS A 1 330 ? 2.610 8.046 16.514 1.00 98.38 330 LYS A N 1
ATOM 2581 C CA . LYS A 1 330 ? 3.527 6.955 16.129 1.00 98.38 330 LYS A CA 1
ATOM 2582 C C . LYS A 1 330 ? 3.263 6.488 14.692 1.00 98.38 330 LYS A C 1
ATOM 2584 O O . LYS A 1 330 ? 4.216 6.306 13.938 1.00 98.38 330 LYS A O 1
ATOM 2589 N N . CYS A 1 331 ? 2.000 6.298 14.311 1.00 98.19 331 CYS A N 1
ATOM 2590 C CA . CYS A 1 331 ? 1.622 5.894 12.957 1.00 98.19 331 CYS A CA 1
ATOM 2591 C C . CYS A 1 331 ? 2.030 6.948 11.914 1.00 98.19 331 CYS A C 1
ATOM 2593 O O . CYS A 1 331 ? 2.568 6.603 10.862 1.00 98.19 331 CYS A O 1
ATOM 2595 N N . LYS A 1 332 ? 1.859 8.235 12.232 1.00 98.19 332 LYS A N 1
ATOM 2596 C CA . LYS A 1 332 ? 2.303 9.360 11.398 1.00 98.19 332 LYS A CA 1
ATOM 2597 C C . LYS A 1 332 ? 3.825 9.376 11.192 1.00 98.19 332 LYS A C 1
ATOM 2599 O O . LYS A 1 332 ? 4.268 9.427 10.048 1.00 98.19 332 LYS A O 1
ATOM 2604 N N . VAL A 1 333 ? 4.617 9.250 12.260 1.00 98.38 333 VAL A N 1
ATOM 2605 C CA . VAL A 1 333 ? 6.092 9.187 12.175 1.00 98.38 333 VAL A CA 1
ATOM 2606 C C . VAL A 1 333 ? 6.565 7.946 11.406 1.00 98.38 333 VAL A C 1
ATOM 2608 O O . VAL A 1 333 ? 7.493 8.029 10.606 1.00 98.38 333 VAL A O 1
ATOM 2611 N N . GLU A 1 334 ? 5.914 6.795 11.594 1.00 98.19 334 GLU A N 1
ATOM 2612 C CA . GLU A 1 334 ? 6.213 5.574 10.834 1.00 98.19 334 GLU A CA 1
ATOM 2613 C C . GLU A 1 334 ? 5.885 5.728 9.336 1.00 98.19 334 GLU A C 1
ATOM 2615 O O . GLU A 1 334 ? 6.665 5.288 8.494 1.00 98.19 334 GLU A O 1
ATOM 2620 N N . MET A 1 335 ? 4.781 6.401 8.993 1.00 97.81 335 MET A N 1
ATOM 2621 C CA . MET A 1 335 ? 4.394 6.699 7.607 1.00 97.81 335 MET A CA 1
ATOM 2622 C C . MET A 1 335 ? 5.368 7.673 6.929 1.00 97.81 335 MET A C 1
ATOM 2624 O O . MET A 1 335 ? 5.743 7.472 5.775 1.00 97.81 335 MET A O 1
ATOM 2628 N N . GLU A 1 336 ? 5.833 8.695 7.649 1.00 98.00 336 GLU A N 1
ATOM 2629 C CA . GLU A 1 336 ? 6.856 9.625 7.163 1.00 98.00 336 GLU A CA 1
ATOM 2630 C C . GLU A 1 336 ? 8.212 8.926 6.961 1.00 98.00 336 GLU A C 1
ATOM 2632 O O . GLU A 1 336 ? 8.854 9.101 5.924 1.00 98.00 336 GLU A O 1
ATOM 2637 N N . ALA A 1 337 ? 8.634 8.076 7.903 1.00 98.31 337 ALA A N 1
ATOM 2638 C CA . ALA A 1 337 ? 9.850 7.273 7.771 1.00 98.31 337 ALA A CA 1
ATOM 2639 C C . ALA A 1 337 ? 9.774 6.285 6.592 1.00 98.31 337 ALA A C 1
ATOM 2641 O O . ALA A 1 337 ? 10.747 6.140 5.851 1.00 98.31 337 ALA A O 1
ATOM 2642 N N . HIS A 1 338 ? 8.615 5.650 6.388 1.00 98.31 338 HIS A N 1
ATOM 2643 C CA . HIS A 1 338 ? 8.342 4.765 5.254 1.00 98.31 338 HIS A CA 1
ATOM 2644 C C . HIS A 1 338 ? 8.405 5.513 3.919 1.00 98.31 338 HIS A C 1
ATOM 2646 O O . HIS A 1 338 ? 9.155 5.103 3.035 1.00 98.31 338 HIS A O 1
ATOM 2652 N N . LYS A 1 339 ? 7.720 6.658 3.790 1.00 97.31 339 LYS A N 1
ATOM 2653 C CA . LYS A 1 339 ? 7.803 7.498 2.585 1.00 97.31 339 LYS A CA 1
ATOM 2654 C C . LYS A 1 339 ? 9.253 7.895 2.281 1.00 97.31 339 LYS A C 1
ATOM 2656 O O . LYS A 1 339 ? 9.730 7.672 1.174 1.00 97.31 339 LYS A O 1
ATOM 2661 N N . ASN A 1 340 ? 9.987 8.378 3.284 1.00 98.12 340 ASN A N 1
ATOM 2662 C CA . ASN A 1 340 ? 11.401 8.745 3.157 1.00 98.12 340 ASN A CA 1
ATOM 2663 C C . ASN A 1 340 ? 12.334 7.560 2.821 1.00 98.12 340 ASN A C 1
ATOM 2665 O O . ASN A 1 340 ? 13.488 7.786 2.450 1.00 98.12 340 ASN A O 1
ATOM 2669 N N . ALA A 1 341 ? 11.883 6.310 2.976 1.00 98.25 341 ALA A N 1
ATOM 2670 C CA . ALA A 1 341 ? 12.587 5.119 2.502 1.00 98.25 341 ALA A CA 1
ATOM 2671 C C . ALA A 1 341 ? 12.210 4.771 1.051 1.00 98.25 341 ALA A C 1
ATOM 2673 O O . ALA A 1 341 ? 13.095 4.427 0.269 1.00 98.25 341 ALA A O 1
ATOM 2674 N N . LEU A 1 342 ? 10.934 4.915 0.671 1.00 97.19 342 LEU A N 1
ATOM 2675 C CA . LEU A 1 342 ? 10.477 4.733 -0.711 1.00 97.19 342 LEU A CA 1
ATOM 2676 C C . LEU A 1 342 ? 11.092 5.772 -1.658 1.00 97.19 342 LEU A C 1
ATOM 2678 O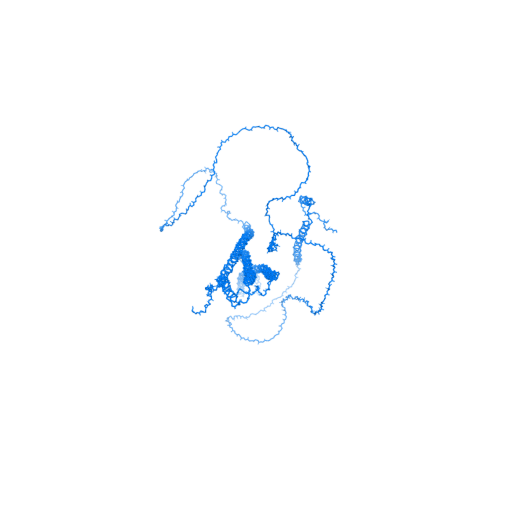 O . LEU A 1 342 ? 11.671 5.386 -2.670 1.00 97.19 342 LEU A O 1
ATOM 2682 N N . ASP A 1 343 ? 11.061 7.057 -1.290 1.00 96.69 343 ASP A N 1
ATOM 2683 C CA . ASP A 1 343 ? 11.659 8.150 -2.071 1.00 96.69 343 ASP A CA 1
ATOM 2684 C C . ASP A 1 343 ? 13.159 7.856 -2.351 1.00 96.69 343 ASP A C 1
ATOM 2686 O O . ASP A 1 343 ? 13.638 7.997 -3.474 1.00 96.69 343 ASP A O 1
ATOM 2690 N N . LYS A 1 344 ? 13.889 7.298 -1.369 1.00 98.12 344 LYS A N 1
ATOM 2691 C CA . LYS A 1 344 ? 15.294 6.871 -1.534 1.00 98.12 344 LYS A CA 1
ATOM 2692 C C . LYS A 1 344 ? 15.468 5.619 -2.391 1.00 98.12 344 LYS A C 1
ATOM 2694 O O . LYS A 1 344 ? 16.454 5.532 -3.118 1.00 98.12 344 LYS A O 1
ATOM 2699 N N . GLU A 1 345 ? 14.583 4.626 -2.306 1.00 97.75 345 GLU A N 1
ATOM 2700 C CA . GLU A 1 345 ? 14.622 3.472 -3.220 1.00 97.75 345 GLU A CA 1
ATOM 2701 C C . GLU A 1 345 ? 14.393 3.919 -4.675 1.00 97.75 345 GLU A C 1
ATOM 2703 O O . GLU A 1 345 ? 15.070 3.426 -5.578 1.00 97.75 345 GLU A O 1
ATOM 2708 N N . TYR A 1 346 ? 13.505 4.895 -4.885 1.00 96.12 346 TYR A N 1
ATOM 2709 C CA . TYR A 1 346 ? 13.198 5.486 -6.187 1.00 96.12 346 TYR A CA 1
ATOM 2710 C C . TYR A 1 346 ? 14.384 6.276 -6.770 1.00 96.12 346 TYR A C 1
ATOM 2712 O O . TYR A 1 346 ? 14.816 5.994 -7.890 1.00 96.12 346 TYR A O 1
ATOM 2720 N N . ASP A 1 347 ? 14.975 7.198 -6.002 1.00 97.00 347 ASP A N 1
ATOM 2721 C CA . ASP A 1 347 ? 16.131 7.996 -6.444 1.00 97.00 347 ASP A CA 1
ATOM 2722 C C . ASP A 1 347 ? 17.350 7.119 -6.780 1.00 97.00 347 ASP A C 1
ATOM 2724 O O . ASP A 1 347 ? 18.037 7.343 -7.781 1.00 97.00 347 ASP A O 1
ATOM 2728 N N . ASN A 1 348 ? 17.598 6.070 -5.984 1.00 97.75 348 ASN A N 1
ATOM 2729 C CA . ASN A 1 348 ? 18.653 5.097 -6.272 1.00 97.75 348 ASN A CA 1
ATOM 2730 C C . ASN A 1 348 ? 18.378 4.308 -7.562 1.00 97.75 348 ASN A C 1
ATOM 2732 O O . ASN A 1 348 ? 19.320 4.013 -8.302 1.00 97.75 348 ASN A O 1
ATOM 2736 N N . LEU A 1 349 ? 17.119 3.966 -7.861 1.00 97.06 349 LEU A N 1
ATOM 2737 C CA . LEU A 1 349 ? 16.765 3.291 -9.111 1.00 97.06 349 LEU A CA 1
ATOM 2738 C C . LEU A 1 349 ? 17.018 4.206 -10.320 1.00 97.06 349 LEU A C 1
ATOM 2740 O O . LEU A 1 349 ? 17.696 3.790 -11.259 1.00 97.06 349 LEU A O 1
ATOM 2744 N N . LEU A 1 350 ? 16.573 5.467 -10.263 1.00 96.56 350 LEU A N 1
ATOM 2745 C CA . LEU A 1 350 ? 16.821 6.448 -11.326 1.00 96.56 350 LEU A CA 1
ATOM 2746 C C . LEU A 1 350 ? 18.316 6.708 -11.551 1.00 96.56 350 LEU A C 1
ATOM 2748 O O . LEU A 1 350 ? 18.767 6.728 -12.697 1.00 96.56 350 LEU A O 1
ATOM 2752 N N . HIS A 1 351 ? 19.106 6.857 -10.482 1.00 97.38 351 HIS A N 1
ATOM 2753 C CA . HIS A 1 351 ? 20.555 7.030 -10.606 1.00 97.38 351 HIS A CA 1
ATOM 2754 C C . HIS A 1 351 ? 21.217 5.828 -11.299 1.00 97.38 351 HIS A C 1
ATOM 2756 O O . HIS A 1 351 ? 22.079 6.005 -12.163 1.00 97.38 351 HIS A O 1
ATOM 2762 N N . ASN A 1 352 ? 20.791 4.604 -10.966 1.00 97.62 352 ASN A N 1
ATOM 2763 C CA . ASN A 1 352 ? 21.269 3.406 -11.649 1.00 97.62 352 ASN A CA 1
ATOM 2764 C C . ASN A 1 352 ? 20.845 3.382 -13.124 1.00 97.62 352 ASN A C 1
ATOM 2766 O O . ASN A 1 352 ? 21.697 3.118 -13.970 1.00 97.62 352 ASN A O 1
ATOM 2770 N N . PHE A 1 353 ? 19.593 3.718 -13.454 1.00 97.69 353 PHE A N 1
ATOM 2771 C CA . PHE A 1 353 ? 19.112 3.736 -14.840 1.00 97.69 353 PHE A CA 1
ATOM 2772 C C . PHE A 1 353 ? 19.912 4.684 -15.736 1.00 97.69 353 PHE A C 1
ATOM 2774 O O . PHE A 1 353 ? 20.376 4.263 -16.798 1.00 97.69 353 PHE A O 1
ATOM 2781 N N . THR A 1 354 ? 20.130 5.926 -15.294 1.00 96.81 354 THR A N 1
ATOM 2782 C CA . THR A 1 354 ? 20.957 6.909 -16.013 1.00 96.81 354 THR A CA 1
ATOM 2783 C C . THR A 1 354 ? 22.362 6.357 -16.242 1.00 96.81 354 THR A C 1
ATOM 2785 O O . THR A 1 354 ? 22.816 6.259 -17.380 1.00 96.81 354 THR A O 1
ATOM 2788 N N . ARG A 1 355 ? 23.011 5.874 -15.176 1.00 97.75 355 ARG A N 1
ATOM 2789 C CA . ARG A 1 355 ? 24.377 5.339 -15.226 1.00 97.75 355 ARG A CA 1
ATOM 2790 C C . ARG A 1 355 ? 24.498 4.061 -16.065 1.00 97.75 355 ARG A C 1
ATOM 2792 O O . ARG A 1 355 ? 25.587 3.698 -16.506 1.00 97.75 355 ARG A O 1
ATOM 2799 N N . GLU A 1 356 ? 23.422 3.305 -16.255 1.00 97.00 356 GLU A N 1
ATOM 2800 C CA . GLU A 1 356 ? 23.386 2.166 -17.177 1.00 97.00 356 GLU A CA 1
ATOM 2801 C C . GLU A 1 356 ? 23.238 2.597 -18.638 1.00 97.00 356 GLU A C 1
ATOM 2803 O O . GLU A 1 356 ? 23.936 2.045 -19.488 1.00 97.00 356 GLU A O 1
ATOM 2808 N N . LEU A 1 357 ? 22.383 3.584 -18.926 1.00 96.06 357 LEU A N 1
ATOM 2809 C CA . LEU A 1 357 ? 22.223 4.132 -20.275 1.00 96.06 357 LEU A CA 1
ATOM 2810 C C . LEU A 1 357 ? 23.512 4.815 -20.754 1.00 96.06 357 LEU A C 1
ATOM 2812 O O . LEU A 1 357 ? 23.965 4.514 -21.853 1.00 96.06 357 LEU A O 1
ATOM 2816 N N . GLU A 1 358 ? 24.163 5.619 -19.907 1.00 97.31 358 GLU A N 1
ATOM 2817 C CA . GLU A 1 358 ? 25.465 6.248 -20.194 1.00 97.31 358 GLU A CA 1
ATOM 2818 C C . GLU A 1 358 ? 26.540 5.218 -20.587 1.00 97.31 358 GLU A C 1
ATOM 2820 O O . GLU A 1 358 ? 27.289 5.412 -21.545 1.00 97.31 358 GLU A O 1
ATOM 2825 N N . ARG A 1 359 ? 26.613 4.084 -19.870 1.00 97.69 359 ARG A N 1
ATOM 2826 C CA . ARG A 1 359 ? 27.547 2.992 -20.199 1.00 97.69 359 ARG A CA 1
ATOM 2827 C C . ARG A 1 359 ? 27.192 2.306 -21.518 1.00 97.69 359 ARG A C 1
ATOM 2829 O O . ARG A 1 359 ? 28.100 1.912 -22.249 1.00 97.69 359 ARG A O 1
ATOM 2836 N N . LEU A 1 360 ? 25.901 2.124 -21.799 1.00 97.88 360 LEU A N 1
ATOM 2837 C CA . LEU A 1 360 ? 25.432 1.486 -23.028 1.00 97.88 360 LEU A CA 1
ATOM 2838 C C . LEU A 1 360 ? 25.722 2.376 -24.245 1.00 97.88 360 LEU A C 1
ATOM 2840 O O . LEU A 1 360 ? 26.311 1.907 -25.212 1.00 97.88 360 LEU A O 1
ATOM 2844 N N . GLU A 1 361 ? 25.417 3.671 -24.154 1.00 96.94 361 GLU A N 1
ATOM 2845 C CA . GLU A 1 361 ? 25.731 4.677 -25.174 1.00 96.94 361 GLU A CA 1
ATOM 2846 C C . GLU A 1 361 ? 27.243 4.766 -25.435 1.00 96.94 361 GLU A C 1
ATOM 2848 O O . GLU A 1 361 ? 27.677 4.685 -26.586 1.00 96.94 361 GLU A O 1
ATOM 2853 N N . ALA A 1 362 ? 28.068 4.813 -24.381 1.00 97.88 362 ALA A N 1
ATOM 2854 C CA . ALA A 1 362 ? 29.526 4.811 -24.513 1.00 97.88 362 ALA A CA 1
ATOM 2855 C C . ALA A 1 362 ? 30.068 3.537 -25.197 1.00 97.88 362 ALA A C 1
ATOM 2857 O O . ALA A 1 362 ? 30.987 3.621 -26.016 1.00 97.88 362 ALA A O 1
ATOM 2858 N N . LYS A 1 363 ? 29.486 2.361 -24.909 1.00 97.81 363 LYS A N 1
ATOM 2859 C CA . LYS A 1 363 ? 29.802 1.105 -25.613 1.00 97.81 363 LYS A CA 1
ATOM 2860 C C . LYS A 1 363 ? 29.396 1.192 -27.091 1.00 97.81 363 LYS A C 1
ATOM 2862 O O . LYS A 1 363 ? 30.208 0.883 -27.958 1.00 97.81 363 LYS A O 1
ATOM 2867 N N . HIS A 1 364 ? 28.176 1.646 -27.383 1.00 97.88 364 HIS A N 1
ATOM 2868 C CA . HIS A 1 364 ? 27.644 1.741 -28.747 1.00 97.88 364 HIS A CA 1
ATOM 2869 C C . HIS A 1 364 ? 28.497 2.678 -29.617 1.00 97.88 364 HIS A C 1
ATOM 2871 O O . HIS A 1 364 ? 28.883 2.312 -30.727 1.00 97.88 364 HIS A O 1
ATOM 2877 N N . GLN A 1 365 ? 28.888 3.835 -29.075 1.00 97.00 365 GLN A N 1
ATOM 2878 C CA . GLN A 1 365 ? 29.822 4.764 -29.714 1.00 97.00 365 GLN A CA 1
ATOM 2879 C C . GLN A 1 365 ? 31.192 4.113 -29.982 1.00 97.00 365 GLN A C 1
ATOM 2881 O O . GLN A 1 365 ? 31.738 4.247 -31.079 1.00 97.00 365 GLN A O 1
ATOM 2886 N N . GLN A 1 366 ? 31.743 3.364 -29.017 1.00 97.25 366 GLN A N 1
ATOM 2887 C CA . GLN A 1 366 ? 33.019 2.663 -29.194 1.00 97.25 366 GLN A CA 1
ATOM 2888 C C . GLN A 1 366 ? 32.945 1.582 -30.288 1.00 97.25 366 GLN A C 1
ATOM 2890 O O . GLN A 1 366 ? 33.889 1.434 -31.071 1.00 97.25 366 GLN A O 1
ATOM 2895 N N . ASP A 1 367 ? 31.844 0.833 -30.355 1.00 94.94 367 ASP A N 1
ATOM 2896 C CA . ASP A 1 367 ? 31.650 -0.246 -31.326 1.00 94.94 367 ASP A CA 1
ATOM 2897 C C . ASP A 1 367 ? 31.456 0.307 -32.754 1.00 94.94 367 ASP A C 1
ATOM 2899 O O . ASP A 1 367 ? 32.097 -0.189 -33.689 1.00 94.94 367 ASP A O 1
ATOM 2903 N N . LEU A 1 368 ? 30.695 1.399 -32.922 1.00 95.44 368 LEU A N 1
ATOM 2904 C CA . LEU A 1 368 ? 30.587 2.141 -34.189 1.00 95.44 368 LEU A CA 1
ATOM 2905 C C . LEU A 1 368 ? 31.947 2.687 -34.649 1.00 95.44 368 LEU A C 1
ATOM 2907 O O . LEU A 1 368 ? 32.353 2.478 -35.796 1.00 95.44 368 LEU A O 1
ATOM 2911 N N . GLU A 1 369 ? 32.706 3.329 -33.756 1.00 96.25 369 GLU A N 1
ATOM 2912 C CA . GLU A 1 369 ? 34.055 3.804 -34.075 1.00 96.25 369 GLU A CA 1
ATOM 2913 C C . GLU A 1 369 ? 34.997 2.667 -34.480 1.00 96.25 369 GLU A C 1
ATOM 2915 O O . GLU A 1 369 ? 35.793 2.830 -35.411 1.00 96.25 369 GLU A O 1
ATOM 2920 N N . ARG A 1 370 ? 34.920 1.510 -33.808 1.00 95.94 370 ARG A N 1
ATOM 2921 C CA . ARG A 1 370 ? 35.720 0.328 -34.154 1.00 95.94 370 ARG A CA 1
ATOM 2922 C C . ARG A 1 370 ? 35.360 -0.176 -35.554 1.00 95.94 370 ARG A C 1
ATOM 2924 O O . ARG A 1 370 ? 36.270 -0.436 -36.342 1.00 95.94 370 ARG A O 1
ATOM 2931 N N . ARG A 1 371 ? 34.067 -0.234 -35.899 1.00 94.25 371 ARG A N 1
ATOM 2932 C CA . ARG A 1 371 ? 33.568 -0.651 -37.224 1.00 94.25 371 ARG A CA 1
ATOM 2933 C C . ARG A 1 371 ? 33.996 0.303 -38.344 1.00 94.25 371 ARG A C 1
ATOM 2935 O O . ARG A 1 371 ? 34.452 -0.156 -39.393 1.00 94.25 371 ARG A O 1
ATOM 2942 N N . MET A 1 372 ? 33.937 1.616 -38.113 1.00 93.31 372 MET A N 1
ATOM 2943 C CA . MET A 1 372 ? 34.398 2.632 -39.072 1.00 93.31 372 MET A CA 1
ATOM 2944 C C . MET A 1 372 ? 35.915 2.562 -39.305 1.00 93.31 372 MET A C 1
ATOM 2946 O O . MET A 1 372 ? 36.378 2.602 -40.450 1.00 93.31 372 MET A O 1
ATOM 2950 N N . LYS A 1 373 ? 36.702 2.387 -38.234 1.00 95.50 373 LYS A N 1
ATOM 2951 C CA . LYS A 1 373 ? 38.164 2.213 -38.312 1.00 95.50 373 LYS A CA 1
ATOM 2952 C C . LYS A 1 373 ? 38.535 0.909 -39.038 1.00 95.50 373 LYS A C 1
ATOM 2954 O O . LYS A 1 373 ? 39.398 0.940 -39.915 1.00 95.50 373 LYS A O 1
ATOM 2959 N N . GLN A 1 374 ? 37.835 -0.198 -38.758 1.00 93.94 374 GLN A N 1
ATOM 2960 C CA . GLN A 1 374 ? 37.988 -1.484 -39.459 1.00 93.94 374 GLN A CA 1
ATOM 2961 C C . GLN A 1 374 ? 37.694 -1.350 -40.963 1.00 93.94 374 GLN A C 1
ATOM 2963 O O . GLN A 1 374 ? 38.522 -1.731 -41.789 1.00 93.94 374 GLN A O 1
ATOM 2968 N N . THR A 1 375 ? 36.558 -0.747 -41.324 1.00 92.62 375 THR A N 1
ATOM 2969 C CA . THR A 1 375 ? 36.145 -0.533 -42.723 1.00 92.62 375 THR A CA 1
ATOM 2970 C C . THR A 1 375 ? 37.162 0.311 -43.493 1.00 92.62 375 THR A C 1
ATOM 2972 O O . THR A 1 375 ? 37.586 -0.072 -44.581 1.00 92.62 375 THR A O 1
ATOM 2975 N N . THR A 1 376 ? 37.639 1.406 -42.891 1.00 94.44 376 THR A N 1
ATOM 2976 C CA . THR A 1 376 ? 38.652 2.292 -43.494 1.00 94.44 376 THR A CA 1
ATOM 2977 C C . THR A 1 376 ? 39.998 1.587 -43.712 1.00 94.44 376 THR A C 1
ATOM 2979 O O . THR A 1 376 ? 40.717 1.888 -44.668 1.00 94.44 376 THR A O 1
ATOM 2982 N N . ALA A 1 377 ? 40.375 0.660 -42.826 1.00 95.06 377 ALA A N 1
ATOM 2983 C CA . ALA A 1 377 ? 41.589 -0.138 -42.977 1.00 95.06 377 ALA A CA 1
ATOM 2984 C C . ALA A 1 377 ? 41.445 -1.200 -44.082 1.00 95.06 377 ALA A C 1
ATOM 2986 O O . ALA A 1 377 ? 42.348 -1.352 -44.905 1.00 95.06 377 ALA A O 1
ATOM 2987 N N . ALA A 1 378 ? 40.299 -1.883 -44.135 1.00 93.31 378 ALA A N 1
ATOM 2988 C CA . ALA A 1 378 ? 40.006 -2.908 -45.132 1.00 93.31 378 ALA A CA 1
ATOM 2989 C C . ALA A 1 378 ? 39.865 -2.329 -46.557 1.00 93.31 378 ALA A C 1
ATOM 2991 O O . ALA A 1 378 ? 40.424 -2.904 -47.489 1.00 93.31 378 ALA A O 1
ATOM 2992 N N . GLU A 1 379 ? 39.260 -1.144 -46.728 1.00 93.94 379 GLU A N 1
ATOM 2993 C CA . GLU A 1 379 ? 39.248 -0.416 -48.013 1.00 93.94 379 GLU A CA 1
ATOM 2994 C C . GLU A 1 379 ? 40.678 -0.194 -48.536 1.00 93.94 379 GLU A C 1
ATOM 2996 O O . GLU A 1 379 ? 41.007 -0.518 -49.679 1.00 93.94 379 GLU A O 1
ATOM 3001 N N . LYS A 1 380 ? 41.568 0.299 -47.663 1.00 95.94 380 LYS A N 1
ATOM 3002 C CA . LYS A 1 380 ? 42.979 0.554 -47.990 1.00 95.94 380 LYS A CA 1
ATOM 3003 C C . LYS A 1 380 ? 43.780 -0.726 -48.244 1.00 95.94 380 LYS A C 1
ATOM 3005 O O . LYS A 1 380 ? 44.777 -0.657 -48.962 1.00 95.94 380 LYS A O 1
ATOM 3010 N N . LYS A 1 381 ? 43.382 -1.869 -47.672 1.00 95.56 381 LYS A N 1
ATOM 3011 C CA . LYS A 1 381 ? 43.969 -3.185 -47.975 1.00 95.56 381 LYS A CA 1
ATOM 3012 C C . LYS A 1 381 ? 43.553 -3.637 -49.375 1.00 95.56 381 LYS A C 1
ATOM 3014 O O . LYS A 1 381 ? 44.426 -3.819 -50.218 1.00 95.56 381 LYS A O 1
ATOM 3019 N N . LEU A 1 382 ? 42.249 -3.706 -49.646 1.00 93.56 382 LEU A N 1
ATOM 3020 C CA . LEU A 1 382 ? 41.708 -4.167 -50.927 1.00 93.56 382 LEU A CA 1
ATOM 3021 C C . LEU A 1 382 ? 42.179 -3.295 -52.106 1.00 93.56 382 LEU A C 1
ATOM 3023 O O . LEU A 1 382 ? 42.581 -3.818 -53.142 1.00 93.56 382 LEU A O 1
ATOM 3027 N N . HIS A 1 383 ? 42.232 -1.969 -51.936 1.00 94.56 383 HIS A N 1
ATOM 3028 C CA . HIS A 1 383 ? 42.772 -1.064 -52.957 1.00 94.56 383 HIS A CA 1
ATOM 3029 C C . HIS A 1 383 ? 44.243 -1.370 -53.299 1.00 94.56 383 HIS A C 1
ATOM 3031 O O . HIS A 1 383 ? 44.621 -1.399 -54.472 1.00 94.56 383 HIS A O 1
ATOM 3037 N N . LYS A 1 384 ? 45.085 -1.639 -52.290 1.00 95.56 384 LYS A N 1
ATOM 3038 C CA . LYS A 1 384 ? 46.489 -2.032 -52.500 1.00 95.56 384 LYS A CA 1
ATOM 3039 C C . LYS A 1 384 ? 46.609 -3.404 -53.159 1.00 95.56 384 LYS A C 1
ATOM 3041 O O . LYS A 1 384 ? 47.461 -3.570 -54.023 1.00 95.56 384 LYS A O 1
ATOM 3046 N N . GLU A 1 385 ? 45.773 -4.358 -52.765 1.00 93.81 385 GLU A N 1
ATOM 3047 C CA . GLU A 1 385 ? 45.773 -5.730 -53.283 1.00 93.81 385 GLU A CA 1
ATOM 3048 C C . GLU A 1 385 ? 45.422 -5.767 -54.778 1.00 93.81 385 GLU A C 1
ATOM 3050 O O . GLU A 1 385 ? 46.190 -6.306 -55.577 1.00 93.81 385 GLU A O 1
ATOM 3055 N N . ILE A 1 386 ? 44.351 -5.071 -55.182 1.00 94.06 386 ILE A N 1
ATOM 3056 C CA . ILE A 1 386 ? 43.981 -4.912 -56.597 1.00 94.06 386 ILE A CA 1
ATOM 3057 C C . ILE A 1 386 ? 45.090 -4.179 -57.370 1.00 94.06 386 ILE A C 1
ATOM 3059 O O . ILE A 1 386 ? 45.473 -4.623 -58.452 1.00 94.06 386 ILE A O 1
ATOM 3063 N N . THR A 1 387 ? 45.659 -3.102 -56.815 1.00 94.06 387 THR A N 1
ATOM 3064 C CA . THR A 1 387 ? 46.745 -2.342 -57.470 1.00 94.06 387 THR A CA 1
ATOM 3065 C C . THR A 1 387 ? 48.002 -3.197 -57.682 1.00 94.06 387 THR A C 1
ATOM 3067 O O . THR A 1 387 ? 48.590 -3.176 -58.763 1.00 94.06 387 THR A O 1
ATOM 3070 N N . LEU A 1 388 ? 48.404 -3.985 -56.679 1.00 94.62 388 LEU A N 1
ATOM 3071 C CA . LEU A 1 388 ? 49.572 -4.868 -56.747 1.00 94.62 388 LEU A CA 1
ATOM 3072 C C . LEU A 1 388 ? 49.376 -5.988 -57.778 1.00 94.62 388 LEU A C 1
ATOM 3074 O O . LEU A 1 388 ? 50.293 -6.292 -58.544 1.00 94.62 388 LEU A O 1
ATOM 3078 N N . LYS A 1 389 ? 48.170 -6.564 -57.837 1.00 92.38 389 LYS A N 1
ATOM 3079 C CA . LYS A 1 389 ? 47.792 -7.544 -58.859 1.00 92.38 389 LYS A CA 1
ATOM 3080 C C . LYS A 1 389 ? 47.871 -6.932 -60.261 1.00 92.38 389 LYS A C 1
ATOM 3082 O O . LYS A 1 389 ? 48.577 -7.463 -61.112 1.00 92.38 389 LYS A O 1
ATOM 3087 N N . GLN A 1 390 ? 47.270 -5.758 -60.465 1.00 93.38 390 GLN A N 1
ATOM 3088 C CA . GLN A 1 390 ? 47.324 -5.020 -61.734 1.00 93.38 390 GLN A CA 1
ATOM 3089 C C . GLN A 1 390 ? 48.757 -4.659 -62.165 1.00 93.38 390 GLN A C 1
ATOM 3091 O O . GLN A 1 390 ? 49.061 -4.666 -63.361 1.00 93.38 390 GLN A O 1
ATOM 3096 N N . GLU A 1 391 ? 49.659 -4.384 -61.218 1.00 93.31 391 GLU A N 1
ATOM 3097 C CA . GLU A 1 391 ? 51.084 -4.186 -61.497 1.00 93.31 391 GLU A CA 1
ATOM 3098 C C . GLU A 1 391 ? 51.784 -5.490 -61.923 1.00 93.31 391 GLU A C 1
ATOM 3100 O O . GLU A 1 391 ? 52.611 -5.469 -62.839 1.00 93.31 391 GLU A O 1
ATOM 3105 N N . CYS A 1 392 ? 51.453 -6.624 -61.298 1.00 92.94 392 CYS A N 1
ATOM 3106 C CA . CYS A 1 392 ? 51.964 -7.947 -61.667 1.00 92.94 392 CYS A CA 1
ATOM 3107 C C . CYS A 1 392 ? 51.489 -8.372 -63.069 1.00 92.94 392 CYS A C 1
ATOM 3109 O O . CYS A 1 392 ? 52.296 -8.775 -63.914 1.00 92.94 392 CYS A O 1
ATOM 3111 N N . ASP A 1 393 ? 50.198 -8.181 -63.350 1.00 90.00 393 ASP A N 1
ATOM 3112 C CA . ASP A 1 393 ? 49.587 -8.423 -64.657 1.00 90.00 393 ASP A CA 1
ATOM 3113 C C . ASP A 1 393 ? 50.249 -7.545 -65.731 1.00 90.00 393 ASP A C 1
ATOM 3115 O O . ASP A 1 393 ? 50.638 -8.040 -66.790 1.00 90.00 393 ASP A O 1
ATOM 3119 N N . ARG A 1 394 ? 50.486 -6.255 -65.436 1.00 89.69 394 ARG A N 1
ATOM 3120 C CA . ARG A 1 394 ? 51.195 -5.332 -66.339 1.00 89.69 394 ARG A CA 1
ATOM 3121 C C . ARG A 1 394 ? 52.643 -5.758 -66.591 1.00 89.69 394 ARG A C 1
ATOM 3123 O O . ARG A 1 394 ? 53.068 -5.754 -67.740 1.00 89.69 394 ARG A O 1
ATOM 3130 N N . LYS A 1 395 ? 53.393 -6.175 -65.563 1.00 91.81 395 LYS A N 1
ATOM 3131 C CA . LYS A 1 395 ? 54.766 -6.707 -65.717 1.00 91.81 395 LYS A CA 1
ATOM 3132 C C . LYS A 1 395 ? 54.796 -7.955 -66.609 1.00 91.81 395 LYS A C 1
ATOM 3134 O O . LYS A 1 395 ? 55.693 -8.099 -67.441 1.00 91.81 395 LYS A O 1
ATOM 3139 N N . THR A 1 396 ? 53.796 -8.824 -66.472 1.00 90.88 396 THR A N 1
ATOM 3140 C CA . THR A 1 396 ? 53.627 -10.027 -67.301 1.00 90.88 396 THR A CA 1
ATOM 3141 C C . THR A 1 396 ? 53.279 -9.663 -68.749 1.00 90.88 396 THR A C 1
ATOM 3143 O O . THR A 1 396 ? 53.918 -10.160 -69.680 1.00 90.88 396 THR A O 1
ATOM 3146 N N . TYR A 1 397 ? 52.347 -8.727 -68.948 1.00 88.62 397 TYR A N 1
ATOM 3147 C CA . TYR A 1 397 ? 51.990 -8.177 -70.258 1.00 88.62 397 TYR A CA 1
ATOM 3148 C C . TYR A 1 397 ? 53.188 -7.502 -70.945 1.00 88.62 397 TYR A C 1
ATOM 3150 O O . TYR A 1 397 ? 53.454 -7.774 -72.110 1.00 88.62 397 TYR A O 1
ATOM 3158 N N . ASP A 1 398 ? 53.983 -6.706 -70.224 1.00 88.50 398 ASP A N 1
ATOM 3159 C CA . ASP A 1 398 ? 55.203 -6.071 -70.740 1.00 88.50 398 ASP A CA 1
ATOM 3160 C C . ASP A 1 398 ? 56.258 -7.079 -71.204 1.00 88.50 398 ASP A C 1
ATOM 3162 O O . ASP A 1 398 ? 56.943 -6.856 -72.207 1.00 88.50 398 ASP A O 1
ATOM 3166 N N . MET A 1 399 ? 56.416 -8.184 -70.473 1.00 90.00 399 MET A N 1
ATOM 3167 C CA . MET A 1 399 ? 57.328 -9.265 -70.845 1.00 90.00 399 MET A CA 1
ATOM 3168 C C . MET A 1 399 ? 56.862 -9.968 -72.127 1.00 90.00 399 MET A C 1
ATOM 3170 O O . MET A 1 399 ? 57.671 -10.200 -73.029 1.00 90.00 399 MET A O 1
ATOM 3174 N N . GLN A 1 400 ? 55.562 -10.253 -72.239 1.00 87.75 400 GLN A N 1
ATOM 3175 C CA . GLN A 1 400 ? 54.973 -10.880 -73.422 1.00 87.75 400 GLN A CA 1
ATOM 3176 C C . GLN A 1 400 ? 54.986 -9.925 -74.636 1.00 87.75 400 GLN A C 1
ATOM 3178 O O . GLN A 1 400 ? 55.470 -10.316 -75.696 1.00 87.75 400 GLN A O 1
ATOM 3183 N N . ARG A 1 401 ? 54.639 -8.640 -74.465 1.00 85.88 401 ARG A N 1
ATOM 3184 C CA . ARG A 1 401 ? 54.772 -7.576 -75.484 1.00 85.88 401 ARG A CA 1
ATOM 3185 C C . ARG A 1 401 ? 56.188 -7.509 -76.062 1.00 85.88 401 ARG A C 1
ATOM 3187 O O . ARG A 1 401 ? 56.364 -7.538 -77.276 1.00 85.88 401 ARG A O 1
ATOM 3194 N N . LYS A 1 402 ? 57.225 -7.490 -75.215 1.00 89.00 402 LYS A N 1
ATOM 3195 C CA . LYS A 1 402 ? 58.635 -7.450 -75.664 1.00 89.00 402 LYS A CA 1
ATOM 3196 C C . LYS A 1 402 ? 59.047 -8.695 -76.462 1.00 89.00 402 LYS A C 1
ATOM 3198 O O . LYS A 1 402 ? 59.855 -8.591 -77.388 1.00 89.00 402 LYS A O 1
ATOM 3203 N N . LYS A 1 403 ? 58.500 -9.863 -76.117 1.00 90.88 403 LYS A N 1
ATOM 3204 C CA . LYS A 1 403 ? 58.710 -11.134 -76.828 1.00 90.88 403 LYS A CA 1
ATOM 3205 C C . LYS A 1 403 ? 58.009 -11.132 -78.191 1.00 90.88 403 LYS A C 1
ATOM 3207 O O . LYS A 1 403 ? 58.644 -11.477 -79.188 1.00 90.88 403 LYS A O 1
ATOM 3212 N N . ASP A 1 404 ? 56.765 -10.671 -78.255 1.00 85.75 404 ASP A N 1
ATOM 3213 C CA . ASP A 1 404 ? 55.968 -10.662 -79.486 1.00 85.75 404 ASP A CA 1
ATOM 3214 C C . ASP A 1 404 ? 56.424 -9.569 -80.460 1.00 85.75 404 ASP A C 1
ATOM 3216 O O . ASP A 1 404 ? 56.573 -9.840 -81.650 1.00 85.75 404 ASP A O 1
ATOM 3220 N N . TYR A 1 405 ? 56.803 -8.384 -79.971 1.00 88.44 405 TYR A N 1
ATOM 3221 C CA . TYR A 1 405 ? 57.471 -7.359 -80.780 1.00 88.44 405 TYR A CA 1
ATOM 3222 C C . TYR A 1 405 ? 58.760 -7.898 -81.425 1.00 88.44 405 TYR A C 1
ATOM 3224 O O . TYR A 1 405 ? 59.025 -7.657 -82.606 1.00 88.44 405 TYR A O 1
ATOM 3232 N N . LYS A 1 406 ? 59.557 -8.691 -80.687 1.00 89.44 406 LYS A N 1
ATOM 3233 C CA . LYS A 1 406 ? 60.746 -9.363 -81.238 1.00 89.44 406 LYS A CA 1
ATOM 3234 C C . LYS A 1 406 ? 60.362 -10.402 -82.300 1.00 89.44 406 LYS A C 1
ATOM 3236 O O . LYS A 1 406 ? 61.003 -10.441 -83.348 1.00 89.44 406 LYS A O 1
ATOM 3241 N N . ALA A 1 407 ? 59.322 -11.204 -82.072 1.00 86.81 407 ALA A N 1
ATOM 3242 C CA . ALA A 1 407 ? 58.842 -12.189 -83.043 1.00 86.81 407 ALA A CA 1
ATOM 3243 C C . ALA A 1 407 ? 58.326 -11.530 -84.338 1.00 86.81 407 ALA A C 1
ATOM 3245 O O . ALA A 1 407 ? 58.753 -11.913 -85.429 1.00 86.81 407 ALA A O 1
ATOM 3246 N N . ASN A 1 408 ? 57.492 -10.493 -84.222 1.00 86.31 408 ASN A N 1
ATOM 3247 C CA . ASN A 1 408 ? 56.932 -9.729 -85.340 1.00 86.31 408 ASN A CA 1
ATOM 3248 C C . ASN A 1 408 ? 58.024 -9.015 -86.147 1.00 86.31 408 ASN A C 1
ATOM 3250 O O . ASN A 1 408 ? 58.056 -9.119 -87.373 1.00 86.31 408 ASN A O 1
ATOM 3254 N N . LYS A 1 409 ? 58.992 -8.385 -85.471 1.00 87.44 409 LYS A N 1
ATOM 3255 C CA . LYS A 1 409 ? 60.152 -7.749 -86.112 1.00 87.44 409 LYS A CA 1
ATOM 3256 C C . LYS A 1 409 ? 60.970 -8.729 -86.961 1.00 87.44 409 LYS A C 1
ATOM 3258 O O . LYS A 1 409 ? 61.366 -8.381 -88.072 1.00 87.44 409 LYS A O 1
ATOM 3263 N N . GLU A 1 410 ? 61.219 -9.946 -86.472 1.00 87.44 410 GLU A N 1
ATOM 3264 C CA . GLU A 1 410 ? 61.932 -10.971 -87.248 1.00 87.44 410 GLU A CA 1
ATOM 3265 C C . GLU A 1 410 ? 61.040 -11.662 -88.301 1.00 87.44 410 GLU A C 1
ATOM 3267 O O . GLU A 1 410 ? 61.565 -12.176 -89.289 1.00 87.44 410 GLU A O 1
ATOM 3272 N N . ARG A 1 411 ? 59.707 -11.646 -88.141 1.00 83.44 411 ARG A N 1
ATOM 3273 C CA . ARG A 1 411 ? 58.735 -12.086 -89.158 1.00 83.44 411 ARG A CA 1
ATOM 3274 C C . ARG A 1 411 ? 58.748 -11.146 -90.367 1.00 83.44 411 ARG A C 1
ATOM 3276 O O . ARG A 1 411 ? 59.030 -11.612 -91.466 1.00 83.44 411 ARG A O 1
ATOM 3283 N N . TRP A 1 412 ? 58.559 -9.840 -90.168 1.00 87.50 412 TRP A N 1
ATOM 3284 C CA . TRP A 1 412 ? 58.558 -8.864 -91.268 1.00 87.50 412 TRP A CA 1
ATOM 3285 C C . TRP A 1 412 ? 59.899 -8.776 -91.994 1.00 87.50 412 TRP A C 1
ATOM 3287 O O . TRP A 1 412 ? 59.925 -8.662 -93.213 1.00 87.50 412 TRP A O 1
ATOM 3297 N N . LYS A 1 413 ? 61.023 -8.879 -91.269 1.00 83.06 413 LYS A N 1
ATOM 3298 C CA . LYS A 1 413 ? 62.356 -9.007 -91.881 1.00 83.06 413 LYS A CA 1
ATOM 3299 C C . LYS A 1 413 ? 62.430 -10.178 -92.861 1.00 83.06 413 LYS A C 1
ATOM 3301 O O . LYS A 1 413 ? 63.008 -10.023 -93.929 1.00 83.06 413 LYS A O 1
ATOM 3306 N N . ARG A 1 414 ? 61.872 -11.339 -92.492 1.00 81.56 414 ARG A N 1
ATOM 3307 C CA . ARG A 1 414 ? 61.821 -12.515 -93.370 1.00 81.56 414 ARG A CA 1
ATOM 3308 C C . ARG A 1 414 ? 60.897 -12.266 -94.557 1.00 81.56 414 ARG A C 1
ATOM 3310 O O . ARG A 1 414 ? 61.334 -12.438 -95.685 1.00 81.56 414 ARG A O 1
ATOM 3317 N N . GLU A 1 415 ? 59.687 -11.768 -94.337 1.00 80.62 415 GLU A N 1
ATOM 3318 C CA . GLU A 1 415 ? 58.734 -11.470 -95.420 1.00 80.62 415 GLU A CA 1
ATOM 3319 C C . GLU A 1 415 ? 59.303 -10.460 -96.437 1.00 80.62 415 GLU A C 1
ATOM 3321 O O . GLU A 1 415 ? 59.333 -10.740 -97.631 1.00 80.62 415 GLU A O 1
ATOM 3326 N N . LEU A 1 416 ? 59.893 -9.355 -95.969 1.00 75.94 416 LEU A N 1
ATOM 3327 C CA . LEU A 1 416 ? 60.566 -8.346 -96.804 1.00 75.94 416 LEU A CA 1
ATOM 3328 C C . LEU A 1 416 ? 61.941 -8.796 -97.350 1.00 75.94 416 LEU A C 1
ATOM 3330 O O . LEU A 1 416 ? 62.588 -8.049 -98.084 1.00 75.94 416 LEU A O 1
ATOM 3334 N N . SER A 1 417 ? 62.406 -10.004 -97.016 1.00 72.00 417 SER A N 1
ATOM 3335 C CA . SER A 1 417 ? 63.582 -10.631 -97.643 1.00 72.00 417 SER A CA 1
ATOM 3336 C C . SER A 1 417 ? 63.229 -11.606 -98.769 1.00 72.00 417 SER A C 1
ATOM 3338 O O . SER A 1 417 ? 64.101 -11.907 -99.574 1.00 72.00 417 SER A O 1
ATOM 3340 N N . MET A 1 418 ? 61.972 -12.064 -98.851 1.00 68.75 418 MET A N 1
ATOM 3341 C CA . MET A 1 418 ? 61.494 -12.968 -99.912 1.00 68.75 418 MET A CA 1
ATOM 3342 C C . MET A 1 418 ? 61.017 -12.222 -101.168 1.00 68.75 418 MET A C 1
ATOM 3344 O O . MET A 1 418 ? 60.899 -12.827 -102.227 1.00 68.75 418 MET A O 1
ATOM 3348 N N . ASP A 1 419 ? 60.768 -10.914 -101.068 1.00 64.88 419 ASP A N 1
ATOM 3349 C CA . ASP A 1 419 ? 60.536 -10.045 -102.223 1.00 64.88 419 ASP A CA 1
ATOM 3350 C C . ASP A 1 419 ? 61.859 -9.426 -102.702 1.00 64.88 419 ASP A C 1
ATOM 3352 O O . ASP A 1 419 ? 62.371 -8.445 -102.148 1.00 64.88 419 ASP A O 1
ATOM 3356 N N . GLU A 1 420 ? 62.419 -10.032 -103.746 1.00 58.91 420 GLU A N 1
ATOM 3357 C CA . GLU A 1 420 ? 63.651 -9.584 -104.395 1.00 58.91 420 GLU A CA 1
ATOM 3358 C C . GLU A 1 420 ? 63.431 -8.353 -105.299 1.00 58.91 420 GLU A C 1
ATOM 3360 O O . GLU A 1 420 ? 64.373 -7.599 -105.545 1.00 58.91 420 GLU A O 1
ATOM 3365 N N . SER A 1 421 ? 62.186 -8.090 -105.720 1.00 61.72 421 SER A N 1
ATOM 3366 C CA . SER A 1 421 ? 61.841 -7.034 -106.681 1.00 61.72 421 SER A CA 1
ATOM 3367 C C . SER A 1 421 ? 61.796 -5.625 -106.074 1.00 61.72 421 SER A C 1
ATOM 3369 O O . SER A 1 421 ? 62.151 -4.650 -106.741 1.00 61.72 421 SER A O 1
ATOM 3371 N N . THR A 1 422 ? 61.402 -5.487 -104.802 1.00 58.81 422 THR A N 1
ATOM 3372 C CA . THR A 1 422 ? 61.221 -4.161 -104.190 1.00 58.81 422 THR A CA 1
ATOM 3373 C C . THR A 1 422 ? 62.566 -3.488 -103.848 1.00 58.81 422 THR A C 1
ATOM 3375 O O . THR A 1 422 ? 63.411 -4.087 -103.165 1.00 58.81 422 THR A O 1
ATOM 3378 N N . PRO A 1 423 ? 62.787 -2.208 -104.223 1.00 71.12 423 PRO A N 1
ATOM 3379 C CA . PRO A 1 423 ? 64.012 -1.471 -103.909 1.00 71.12 423 PRO A CA 1
ATOM 3380 C C . PRO A 1 423 ? 64.322 -1.394 -102.408 1.00 71.12 423 PRO A C 1
ATOM 3382 O O . PRO A 1 423 ? 63.433 -1.180 -101.583 1.00 71.12 423 PRO A O 1
ATOM 3385 N N . LYS A 1 424 ? 65.609 -1.474 -102.039 1.00 72.56 424 LYS A N 1
ATOM 3386 C CA . LYS A 1 424 ? 66.068 -1.479 -100.632 1.00 72.56 424 LYS A CA 1
ATOM 3387 C C . LYS A 1 424 ? 65.477 -0.333 -99.796 1.00 72.56 424 LYS A C 1
ATOM 3389 O O . LYS A 1 424 ? 64.897 -0.579 -98.746 1.00 72.56 424 LYS A O 1
ATOM 3394 N N . ARG A 1 425 ? 65.530 0.903 -100.314 1.00 75.56 425 ARG A N 1
ATOM 3395 C CA . ARG A 1 425 ? 64.974 2.104 -99.656 1.00 75.56 425 ARG A CA 1
ATOM 3396 C C . ARG A 1 425 ? 63.466 1.997 -99.390 1.00 75.56 425 ARG A C 1
ATOM 3398 O O . ARG A 1 425 ? 62.989 2.552 -98.408 1.00 75.56 425 ARG A O 1
ATOM 3405 N N . GLN A 1 426 ? 62.727 1.289 -100.243 1.00 76.94 426 GLN A N 1
ATOM 3406 C CA . GLN A 1 426 ? 61.290 1.069 -100.084 1.00 76.94 426 GLN A CA 1
ATOM 3407 C C . GLN A 1 426 ? 61.008 -0.044 -99.067 1.00 76.94 426 GLN A C 1
ATOM 3409 O O . GLN A 1 426 ? 60.166 0.151 -98.196 1.00 76.94 426 GLN A O 1
ATOM 3414 N N . ARG A 1 427 ? 61.781 -1.141 -99.072 1.00 74.00 427 ARG A N 1
ATOM 3415 C CA . ARG A 1 427 ? 61.721 -2.170 -98.014 1.00 74.00 427 ARG A CA 1
ATOM 3416 C C . ARG A 1 427 ? 62.043 -1.611 -96.627 1.00 74.00 427 ARG A C 1
ATOM 3418 O O . ARG A 1 427 ? 61.328 -1.923 -95.679 1.00 74.00 427 ARG A O 1
ATOM 3425 N N . ASP A 1 428 ? 63.053 -0.749 -96.509 1.00 78.81 428 ASP A N 1
ATOM 3426 C CA . ASP A 1 428 ? 63.397 -0.081 -95.246 1.00 78.81 428 ASP A CA 1
ATOM 3427 C C . ASP A 1 428 ? 62.257 0.835 -94.749 1.00 78.81 428 ASP A C 1
ATOM 3429 O O . ASP A 1 428 ? 61.937 0.830 -93.557 1.00 78.81 428 ASP A O 1
ATOM 3433 N N . LEU A 1 429 ? 61.588 1.564 -95.656 1.00 83.31 429 LEU A N 1
ATOM 3434 C CA . LEU A 1 429 ? 60.414 2.393 -95.341 1.00 83.31 429 LEU A CA 1
ATOM 3435 C C . LEU A 1 429 ? 59.191 1.554 -94.936 1.00 83.31 429 LEU A C 1
ATOM 3437 O O . LEU A 1 429 ? 58.559 1.863 -93.926 1.00 83.31 429 LEU A O 1
ATOM 3441 N N . THR A 1 430 ? 58.881 0.466 -95.647 1.00 81.44 430 THR A N 1
ATOM 3442 C CA . THR A 1 430 ? 57.790 -0.457 -95.285 1.00 81.44 430 THR A CA 1
ATOM 3443 C C . THR A 1 430 ? 58.054 -1.129 -93.937 1.00 81.44 430 THR A C 1
ATOM 3445 O O . THR A 1 430 ? 57.171 -1.152 -93.080 1.00 81.44 430 THR A O 1
ATOM 3448 N N . LEU A 1 431 ? 59.286 -1.591 -93.690 1.00 83.94 431 LEU A N 1
ATOM 3449 C CA . LEU A 1 431 ? 59.694 -2.149 -92.399 1.00 83.94 431 LEU A CA 1
ATOM 3450 C C . LEU A 1 431 ? 59.650 -1.103 -91.276 1.00 83.94 431 LEU A C 1
ATOM 3452 O O . LEU A 1 431 ? 59.528 -1.464 -90.110 1.00 83.94 431 LEU A O 1
ATOM 3456 N N . GLN A 1 432 ? 59.808 0.189 -91.567 1.00 84.19 432 GLN A N 1
ATOM 3457 C CA . GLN A 1 432 ? 59.633 1.243 -90.567 1.00 84.19 432 GLN A CA 1
ATOM 3458 C C . GLN A 1 432 ? 58.149 1.513 -90.291 1.00 84.19 432 GLN A C 1
ATOM 3460 O O . GLN A 1 432 ? 57.736 1.447 -89.137 1.00 84.19 432 GLN A O 1
ATOM 3465 N N . SER A 1 433 ? 57.337 1.669 -91.338 1.00 85.62 433 SER A N 1
ATOM 3466 C CA . SER A 1 433 ? 55.881 1.830 -91.233 1.00 85.62 433 SER A CA 1
ATOM 3467 C C . SER A 1 433 ? 55.210 0.686 -90.456 1.00 85.62 433 SER A C 1
ATOM 3469 O O . SER A 1 433 ? 54.371 0.944 -89.596 1.00 85.62 433 SER A O 1
ATOM 3471 N N . GLN A 1 434 ? 55.628 -0.568 -90.668 1.00 85.31 434 GLN A N 1
ATOM 3472 C CA . GLN A 1 434 ? 55.116 -1.723 -89.917 1.00 85.31 434 GLN A CA 1
ATOM 3473 C C . GLN A 1 434 ? 55.473 -1.676 -88.420 1.00 85.31 434 GLN A C 1
ATOM 3475 O O . GLN A 1 434 ? 54.612 -1.958 -87.586 1.00 85.31 434 GLN A O 1
ATOM 3480 N N . LYS A 1 435 ? 56.701 -1.266 -88.055 1.00 87.12 435 LYS A N 1
ATOM 3481 C CA . LYS A 1 435 ? 57.084 -1.065 -86.642 1.00 87.12 435 LYS A CA 1
ATOM 3482 C C . LYS A 1 435 ? 56.257 0.034 -85.989 1.00 87.12 435 LYS A C 1
ATOM 3484 O O . LYS A 1 435 ? 55.796 -0.154 -84.870 1.00 87.12 435 LYS A O 1
ATOM 3489 N N . ASP A 1 436 ? 56.098 1.169 -86.666 1.00 86.25 436 ASP A N 1
ATOM 3490 C CA . ASP A 1 436 ? 55.413 2.332 -86.100 1.00 86.25 436 ASP A CA 1
ATOM 3491 C C . ASP A 1 436 ? 53.900 2.085 -85.983 1.00 86.25 436 ASP A C 1
ATOM 3493 O O . ASP A 1 436 ? 53.305 2.443 -84.969 1.00 86.25 436 ASP A O 1
ATOM 3497 N N . SER A 1 437 ? 53.306 1.361 -86.939 1.00 88.81 437 SER A N 1
ATOM 3498 C CA . SER A 1 437 ? 51.922 0.871 -86.875 1.00 88.81 437 SER A CA 1
ATOM 3499 C C . SER A 1 437 ? 51.699 -0.103 -85.709 1.00 88.81 437 SER A C 1
ATOM 3501 O O . SER A 1 437 ? 50.794 0.105 -84.899 1.00 88.81 437 SER A O 1
ATOM 3503 N N . LEU A 1 438 ? 52.565 -1.114 -85.533 1.00 87.44 438 LEU A N 1
ATOM 3504 C CA . LEU A 1 438 ? 52.476 -2.013 -84.373 1.00 87.44 438 LEU A CA 1
ATOM 3505 C C . LEU A 1 438 ? 52.686 -1.257 -83.059 1.00 87.44 438 LEU A C 1
ATOM 3507 O O . LEU A 1 438 ? 51.933 -1.467 -82.120 1.00 87.44 438 LEU A O 1
ATOM 3511 N N . LYS A 1 439 ? 53.660 -0.344 -82.989 1.00 87.19 439 LYS A N 1
ATOM 3512 C CA . LYS A 1 439 ? 53.911 0.480 -81.799 1.00 87.19 439 LYS A CA 1
ATOM 3513 C C . LYS A 1 439 ? 52.710 1.372 -81.457 1.00 87.19 439 LYS A C 1
ATOM 3515 O O . LYS A 1 439 ? 52.429 1.584 -80.280 1.00 87.19 439 LYS A O 1
ATOM 3520 N N . GLN A 1 440 ? 51.987 1.872 -82.461 1.00 87.12 440 GLN A N 1
ATOM 3521 C CA . GLN A 1 440 ? 50.737 2.608 -82.267 1.00 87.12 440 GLN A CA 1
ATOM 3522 C C . GLN A 1 440 ? 49.618 1.694 -81.744 1.00 87.12 440 GLN A C 1
ATOM 3524 O O . GLN A 1 440 ? 48.928 2.078 -80.802 1.00 87.12 440 GLN A O 1
ATOM 3529 N N . ALA A 1 441 ? 49.471 0.482 -82.288 1.00 86.50 441 ALA A N 1
ATOM 3530 C CA . ALA A 1 441 ? 48.496 -0.504 -81.815 1.00 86.50 441 ALA A CA 1
ATOM 3531 C C . ALA A 1 441 ? 48.803 -1.004 -80.386 1.00 86.50 441 ALA A C 1
ATOM 3533 O O . ALA A 1 441 ? 47.908 -1.065 -79.547 1.00 86.50 441 ALA A O 1
ATOM 3534 N N . GLU A 1 442 ? 50.072 -1.283 -80.072 1.00 86.75 442 GLU A N 1
ATOM 3535 C CA . GLU A 1 442 ? 50.546 -1.628 -78.725 1.00 86.75 442 GLU A CA 1
ATOM 3536 C C . GLU A 1 442 ? 50.269 -0.496 -77.725 1.00 86.75 442 GLU A C 1
ATOM 3538 O O . GLU A 1 442 ? 49.824 -0.763 -76.612 1.00 86.75 442 GLU A O 1
ATOM 3543 N N . ALA A 1 443 ? 50.482 0.766 -78.115 1.00 87.31 443 ALA A N 1
ATOM 3544 C CA . ALA A 1 443 ? 50.167 1.920 -77.273 1.00 87.31 443 ALA A CA 1
ATOM 3545 C C . ALA A 1 443 ? 48.651 2.118 -77.083 1.00 87.31 443 ALA A C 1
ATOM 3547 O O . ALA A 1 443 ? 48.213 2.507 -76.000 1.00 87.31 443 ALA A O 1
ATOM 3548 N N . GLN A 1 444 ? 47.836 1.835 -78.105 1.00 88.56 444 GLN A N 1
ATOM 3549 C CA . GLN A 1 444 ? 46.374 1.864 -77.997 1.00 88.56 444 GLN A CA 1
ATOM 3550 C C . GLN A 1 444 ? 45.855 0.771 -77.053 1.00 88.56 444 GLN A C 1
ATOM 3552 O O . GLN A 1 444 ? 45.019 1.066 -76.197 1.00 88.56 444 GLN A O 1
ATOM 3557 N N . GLU A 1 445 ? 46.375 -0.455 -77.141 1.00 86.69 445 GLU A N 1
ATOM 3558 C CA . GLU A 1 445 ? 45.974 -1.542 -76.239 1.00 86.69 445 GLU A CA 1
ATOM 3559 C C . GLU A 1 445 ? 46.513 -1.345 -74.813 1.00 86.69 445 GLU A C 1
ATOM 3561 O O . GLU A 1 445 ? 45.805 -1.644 -73.856 1.00 86.69 445 GLU A O 1
ATOM 3566 N N . GLU A 1 446 ? 47.696 -0.747 -74.634 1.00 86.81 446 GLU A N 1
ATOM 3567 C CA . GLU A 1 446 ? 48.202 -0.331 -73.317 1.00 86.81 446 GLU A CA 1
ATOM 3568 C C . GLU A 1 446 ? 47.284 0.722 -72.666 1.00 86.81 446 GLU A C 1
ATOM 3570 O O . GLU A 1 446 ? 46.916 0.584 -71.499 1.00 86.81 446 GLU A O 1
ATOM 3575 N N . GLN A 1 447 ? 46.820 1.725 -73.421 1.00 88.31 447 GLN A N 1
ATOM 3576 C CA . GLN A 1 447 ? 45.813 2.680 -72.934 1.00 88.31 447 GLN A CA 1
ATOM 3577 C C . GLN A 1 447 ? 44.460 2.006 -72.647 1.00 88.31 447 GLN A C 1
ATOM 3579 O O . GLN A 1 447 ? 43.807 2.334 -71.651 1.00 88.31 447 GLN A O 1
ATOM 3584 N N . ARG A 1 448 ? 44.042 1.028 -73.465 1.00 90.75 448 ARG A N 1
ATOM 3585 C CA . ARG A 1 448 ? 42.807 0.256 -73.244 1.00 90.75 448 ARG A CA 1
ATOM 3586 C C . ARG A 1 448 ? 42.889 -0.583 -71.966 1.00 90.75 448 ARG A C 1
ATOM 3588 O O . ARG A 1 448 ? 41.948 -0.563 -71.172 1.00 90.75 448 ARG A O 1
ATOM 3595 N N . LEU A 1 449 ? 44.024 -1.243 -71.729 1.00 89.94 449 LEU A N 1
ATOM 3596 C CA . LEU A 1 449 ? 44.314 -2.015 -70.521 1.00 89.94 449 LEU A CA 1
ATOM 3597 C C . LEU A 1 449 ? 44.316 -1.123 -69.274 1.00 89.94 449 LEU A C 1
ATOM 3599 O O . LEU A 1 449 ? 43.643 -1.454 -68.303 1.00 89.94 449 LEU A O 1
ATOM 3603 N N . LEU A 1 450 ? 44.994 0.029 -69.307 1.00 89.62 450 LEU A N 1
ATOM 3604 C CA . LEU A 1 450 ? 45.001 0.986 -68.192 1.00 89.62 450 LEU A CA 1
ATOM 3605 C C . LEU A 1 450 ? 43.594 1.540 -67.898 1.00 89.62 450 LEU A C 1
ATOM 3607 O O . LEU A 1 450 ? 43.207 1.659 -66.735 1.00 89.62 450 LEU A O 1
ATOM 3611 N N . SER A 1 451 ? 42.794 1.822 -68.934 1.00 91.31 451 SER A N 1
ATOM 3612 C CA . SER A 1 451 ? 41.393 2.241 -68.778 1.00 91.31 451 SER A CA 1
ATOM 3613 C C . SER A 1 451 ? 40.528 1.145 -68.140 1.00 91.31 451 SER A C 1
ATOM 3615 O O . SER A 1 451 ? 39.711 1.431 -67.263 1.00 91.31 451 SER A O 1
ATOM 3617 N N . LEU A 1 452 ? 40.730 -0.118 -68.533 1.00 91.00 452 LEU A N 1
ATOM 3618 C CA . LEU A 1 452 ? 40.020 -1.268 -67.974 1.00 91.00 452 LEU A CA 1
ATOM 3619 C C . LEU A 1 452 ? 40.437 -1.553 -66.521 1.00 91.00 452 LEU A C 1
ATOM 3621 O O . LEU A 1 452 ? 39.571 -1.745 -65.671 1.00 91.00 452 LEU A O 1
ATOM 3625 N N . GLN A 1 453 ? 41.738 -1.510 -66.219 1.00 92.31 453 GLN A N 1
ATOM 3626 C CA . GLN A 1 453 ? 42.280 -1.644 -64.862 1.00 92.31 453 GLN A CA 1
ATOM 3627 C C . GLN A 1 453 ? 41.722 -0.561 -63.926 1.00 92.31 453 GLN A C 1
ATOM 3629 O O . GLN A 1 453 ? 41.268 -0.881 -62.824 1.00 92.31 453 GLN A O 1
ATOM 3634 N N . LYS A 1 454 ? 41.658 0.697 -64.389 1.00 92.69 454 LYS A N 1
ATOM 3635 C CA . LYS A 1 454 ? 41.031 1.799 -63.646 1.00 92.69 454 LYS A CA 1
ATOM 3636 C C . LYS A 1 454 ? 39.548 1.519 -63.351 1.00 92.69 454 LYS A C 1
ATOM 3638 O O . LYS A 1 454 ? 39.144 1.551 -62.192 1.00 92.69 454 LYS A O 1
ATOM 3643 N N . LYS A 1 455 ? 38.752 1.179 -64.371 1.00 91.38 455 LYS A N 1
ATOM 3644 C CA . LYS A 1 455 ? 37.318 0.876 -64.195 1.00 91.38 455 LYS A CA 1
ATOM 3645 C C . LYS A 1 455 ? 37.076 -0.311 -63.259 1.00 91.38 455 LYS A C 1
ATOM 3647 O O . LYS A 1 455 ? 36.120 -0.288 -62.491 1.00 91.38 455 LYS A O 1
ATOM 3652 N N . TYR A 1 456 ? 37.942 -1.325 -63.301 1.00 92.44 456 TYR A N 1
ATOM 3653 C CA . TYR A 1 456 ? 37.861 -2.488 -62.417 1.00 92.44 456 TYR A CA 1
ATOM 3654 C C . TYR A 1 456 ? 38.063 -2.111 -60.945 1.00 92.44 456 TYR A C 1
ATOM 3656 O O . TYR A 1 456 ? 37.234 -2.463 -60.108 1.00 92.44 456 TYR A O 1
ATOM 3664 N N . ILE A 1 457 ? 39.126 -1.362 -60.617 1.00 93.31 457 ILE A N 1
ATOM 3665 C CA . ILE A 1 457 ? 39.382 -0.977 -59.222 1.00 93.31 457 ILE A CA 1
ATOM 3666 C C . ILE A 1 457 ? 38.318 0.000 -58.700 1.00 93.31 457 ILE A C 1
ATOM 3668 O O . ILE A 1 457 ? 37.917 -0.108 -57.546 1.00 93.31 457 ILE A O 1
ATOM 3672 N N . GLU A 1 458 ? 37.790 0.895 -59.540 1.00 93.50 458 GLU A N 1
ATOM 3673 C CA . GLU A 1 458 ? 36.680 1.786 -59.168 1.00 93.50 458 GLU A CA 1
ATOM 3674 C C . GLU A 1 458 ? 35.373 1.009 -58.892 1.00 93.50 458 GLU A C 1
ATOM 3676 O O . GLU A 1 458 ? 34.708 1.275 -57.887 1.00 93.50 458 GLU A O 1
ATOM 3681 N N . LEU A 1 459 ? 35.048 -0.006 -59.707 1.00 92.56 459 LEU A N 1
ATOM 3682 C CA . LEU A 1 459 ? 33.883 -0.880 -59.507 1.00 92.56 459 LEU A CA 1
ATOM 3683 C C . LEU A 1 459 ? 34.000 -1.742 -58.240 1.00 92.56 459 LEU A C 1
ATOM 3685 O O . LEU A 1 459 ? 33.068 -1.794 -57.438 1.00 92.56 459 LEU A O 1
ATOM 3689 N N . GLU A 1 460 ? 35.134 -2.410 -58.023 1.00 92.94 460 GLU A N 1
ATOM 3690 C CA . GLU A 1 460 ? 35.313 -3.270 -56.846 1.00 92.94 460 GLU A CA 1
ATOM 3691 C C . GLU A 1 460 ? 35.394 -2.450 -55.542 1.00 92.94 460 GLU A C 1
ATOM 3693 O O . GLU A 1 460 ? 34.879 -2.886 -54.510 1.00 92.94 460 GLU A O 1
ATOM 3698 N N . MET A 1 461 ? 35.908 -1.211 -55.587 1.00 94.25 461 MET A N 1
ATOM 3699 C CA . MET A 1 461 ? 35.775 -0.251 -54.479 1.00 94.25 461 MET A CA 1
ATOM 3700 C C . MET A 1 461 ? 34.314 0.139 -54.212 1.00 94.25 461 MET A C 1
ATOM 3702 O O . MET A 1 461 ? 33.916 0.222 -53.048 1.00 94.25 461 MET A O 1
ATOM 3706 N N . ARG A 1 462 ? 33.492 0.344 -55.252 1.00 94.62 462 ARG A N 1
ATOM 3707 C CA . ARG A 1 462 ? 32.049 0.616 -55.106 1.00 94.62 462 ARG A CA 1
ATOM 3708 C C . ARG A 1 462 ? 31.311 -0.568 -54.477 1.00 94.62 462 ARG A C 1
ATOM 3710 O O . ARG A 1 462 ? 30.639 -0.379 -53.463 1.00 94.62 462 ARG A O 1
ATOM 3717 N N . LYS A 1 463 ? 31.516 -1.788 -54.985 1.00 93.31 463 LYS A N 1
ATOM 3718 C CA . LYS A 1 463 ? 30.958 -3.025 -54.404 1.00 93.31 463 LYS A CA 1
ATOM 3719 C C . LYS A 1 463 ? 31.354 -3.209 -52.940 1.00 93.31 463 LYS A C 1
ATOM 3721 O O . LYS A 1 463 ? 30.516 -3.544 -52.104 1.00 93.31 463 LYS A O 1
ATOM 3726 N N . PHE A 1 464 ? 32.634 -3.003 -52.618 1.00 93.88 464 PHE A N 1
ATOM 3727 C CA . PHE A 1 464 ? 33.132 -3.109 -51.247 1.00 93.88 464 PHE A CA 1
ATOM 3728 C C . PHE A 1 464 ? 32.440 -2.098 -50.326 1.00 93.88 464 PHE A C 1
ATOM 3730 O O . PHE A 1 464 ? 31.942 -2.477 -49.267 1.00 93.88 464 PHE A O 1
ATOM 3737 N N . LYS A 1 465 ? 32.329 -0.831 -50.747 1.00 94.50 465 LYS A N 1
ATOM 3738 C CA . LYS A 1 465 ? 31.637 0.210 -49.972 1.00 94.50 465 LYS A CA 1
ATOM 3739 C C . LYS A 1 465 ? 30.162 -0.116 -49.753 1.00 94.50 465 LYS A C 1
ATOM 3741 O O . LYS A 1 465 ? 29.712 -0.007 -48.617 1.00 94.50 465 LYS A O 1
ATOM 3746 N N . ARG A 1 466 ? 29.452 -0.629 -50.765 1.00 94.19 466 ARG A N 1
ATOM 3747 C CA . ARG A 1 466 ? 28.058 -1.085 -50.617 1.00 94.19 466 ARG A CA 1
ATOM 3748 C C . ARG A 1 466 ? 27.923 -2.202 -49.577 1.00 94.19 466 ARG A C 1
ATOM 3750 O O . ARG A 1 466 ? 27.105 -2.089 -48.669 1.00 94.19 466 ARG A O 1
ATOM 3757 N N . ARG A 1 467 ? 28.774 -3.241 -49.638 1.00 93.94 467 ARG A N 1
ATOM 3758 C CA . ARG A 1 467 ? 28.793 -4.323 -48.627 1.00 93.94 467 ARG A CA 1
ATOM 3759 C C . ARG A 1 467 ? 29.061 -3.794 -47.216 1.00 93.94 467 ARG A C 1
ATOM 3761 O O . ARG A 1 467 ? 28.432 -4.246 -46.266 1.00 93.94 467 ARG A O 1
ATOM 3768 N N . ARG A 1 468 ? 29.984 -2.839 -47.061 1.00 94.31 468 ARG A N 1
ATOM 3769 C CA . ARG A 1 468 ? 30.352 -2.282 -45.748 1.00 94.31 468 ARG A CA 1
ATOM 3770 C C . ARG A 1 468 ? 29.352 -1.252 -45.209 1.00 94.31 468 ARG A C 1
ATOM 3772 O O . ARG A 1 468 ? 29.286 -1.106 -43.995 1.00 94.31 468 ARG A O 1
ATOM 3779 N N . LEU A 1 469 ? 28.557 -0.613 -46.071 1.00 94.81 469 LEU A N 1
ATOM 3780 C CA . LEU A 1 469 ? 27.404 0.210 -45.688 1.00 94.81 469 LEU A CA 1
ATOM 3781 C C . LEU A 1 469 ? 26.277 -0.663 -45.113 1.00 94.81 469 LEU A C 1
ATOM 3783 O O . LEU A 1 469 ? 25.845 -0.423 -43.990 1.00 94.81 469 LEU A O 1
ATOM 3787 N N . ILE A 1 470 ? 25.902 -1.747 -45.802 1.00 94.81 470 ILE A N 1
ATOM 3788 C CA . ILE A 1 470 ? 24.933 -2.733 -45.285 1.00 94.81 470 ILE A CA 1
ATOM 3789 C C . ILE A 1 470 ? 25.426 -3.314 -43.947 1.00 94.81 470 ILE A C 1
ATOM 3791 O O . ILE A 1 470 ? 24.712 -3.284 -42.950 1.00 94.81 470 ILE A O 1
ATOM 3795 N N . ALA A 1 471 ? 26.697 -3.721 -43.877 1.00 94.44 471 ALA A N 1
ATOM 3796 C CA . ALA A 1 471 ? 27.313 -4.249 -42.655 1.00 94.44 471 ALA A CA 1
ATOM 3797 C C . ALA A 1 471 ? 27.616 -3.185 -41.566 1.00 94.44 471 ALA A C 1
ATOM 3799 O O . ALA A 1 471 ? 28.249 -3.501 -40.546 1.00 94.44 471 ALA A O 1
ATOM 3800 N N . LEU A 1 472 ? 27.204 -1.930 -41.782 1.00 95.62 472 LEU A N 1
ATOM 3801 C CA . LEU A 1 472 ? 27.101 -0.866 -40.779 1.00 95.62 472 LEU A CA 1
ATOM 3802 C C . LEU A 1 472 ? 25.634 -0.652 -40.376 1.00 95.62 472 LEU A C 1
ATOM 3804 O O . LEU A 1 472 ? 25.366 -0.538 -39.184 1.00 95.62 472 LEU A O 1
ATOM 3808 N N . HIS A 1 473 ? 24.694 -0.676 -41.327 1.00 97.25 473 HIS A N 1
ATOM 3809 C CA . HIS A 1 473 ? 23.249 -0.657 -41.063 1.00 97.25 473 HIS A CA 1
ATOM 3810 C C . HIS A 1 473 ? 22.820 -1.805 -40.142 1.00 97.25 473 HIS A C 1
ATOM 3812 O O . HIS A 1 473 ? 22.159 -1.555 -39.141 1.00 97.25 473 HIS A O 1
ATOM 3818 N N . GLU A 1 474 ? 23.296 -3.030 -40.390 1.00 96.75 474 GLU A N 1
ATOM 3819 C CA . GLU A 1 474 ? 23.111 -4.196 -39.504 1.00 96.75 474 GLU A CA 1
ATOM 3820 C C . GLU A 1 474 ? 23.573 -3.931 -38.058 1.00 96.75 474 GLU A C 1
ATOM 3822 O O . GLU A 1 474 ? 22.922 -4.347 -37.099 1.00 96.75 474 GLU A O 1
ATOM 3827 N N . LEU A 1 475 ? 24.696 -3.220 -37.892 1.00 96.88 475 LEU A N 1
ATOM 3828 C CA . LEU A 1 475 ? 25.230 -2.869 -36.576 1.00 96.88 475 LEU A CA 1
ATOM 3829 C C . LEU A 1 475 ? 24.377 -1.784 -35.912 1.00 96.88 475 LEU A C 1
ATOM 3831 O O . LEU A 1 475 ? 24.032 -1.928 -34.746 1.00 96.88 475 LEU A O 1
ATOM 3835 N N . GLU A 1 476 ? 24.005 -0.723 -36.629 1.00 96.88 476 GLU A N 1
ATOM 3836 C CA . GLU A 1 476 ? 23.097 0.304 -36.101 1.00 96.88 476 GLU A CA 1
ATOM 3837 C C . GLU A 1 476 ? 21.751 -0.287 -35.662 1.00 96.88 476 GLU A C 1
ATOM 3839 O O . GLU A 1 476 ? 21.221 0.097 -34.620 1.00 96.88 476 GLU A O 1
ATOM 3844 N N . ASP A 1 477 ? 21.221 -1.245 -36.423 1.00 97.62 477 ASP A N 1
ATOM 3845 C CA . ASP A 1 477 ? 19.952 -1.901 -36.128 1.00 97.62 477 ASP A CA 1
ATOM 3846 C C . ASP A 1 477 ? 20.053 -2.793 -34.876 1.00 97.62 477 ASP A C 1
ATOM 3848 O O . ASP A 1 477 ? 19.165 -2.764 -34.021 1.00 97.62 477 ASP A O 1
ATOM 3852 N N . GLN A 1 478 ? 21.172 -3.509 -34.687 1.00 97.56 478 GLN A N 1
ATOM 3853 C CA . GLN A 1 478 ? 21.453 -4.229 -33.438 1.00 97.56 478 GLN A CA 1
ATOM 3854 C C . GLN A 1 478 ? 21.616 -3.274 -32.245 1.00 97.56 478 GLN A C 1
ATOM 3856 O O . GLN A 1 478 ? 21.045 -3.520 -31.186 1.00 97.56 478 GLN A O 1
ATOM 3861 N N . LEU A 1 479 ? 22.348 -2.167 -32.402 1.00 97.69 479 LEU A N 1
ATOM 3862 C CA . LEU A 1 479 ? 22.562 -1.194 -31.325 1.00 97.69 479 LEU A CA 1
ATOM 3863 C C . LEU A 1 479 ? 21.254 -0.478 -30.931 1.00 97.69 479 LEU A C 1
ATOM 3865 O O . LEU A 1 479 ? 21.032 -0.228 -29.744 1.00 97.69 479 LEU A O 1
ATOM 3869 N N . LEU A 1 480 ? 20.345 -0.212 -31.879 1.00 97.81 480 LEU A N 1
ATOM 3870 C CA . LEU A 1 480 ? 18.995 0.270 -31.560 1.00 97.81 480 LEU A CA 1
ATOM 3871 C C . LEU A 1 480 ? 18.175 -0.805 -30.825 1.00 97.81 480 LEU A C 1
ATOM 3873 O O . LEU A 1 480 ? 17.472 -0.486 -29.865 1.00 97.81 480 LEU A O 1
ATOM 3877 N N . ARG A 1 481 ? 18.252 -2.076 -31.243 1.00 97.75 481 ARG A N 1
ATOM 3878 C CA . ARG A 1 481 ? 17.565 -3.190 -30.561 1.00 97.75 481 ARG A CA 1
ATOM 3879 C C . ARG A 1 481 ? 18.062 -3.356 -29.122 1.00 97.75 481 ARG A C 1
ATOM 3881 O O . ARG A 1 481 ? 17.229 -3.527 -28.232 1.00 97.75 481 ARG A O 1
ATOM 3888 N N . ASP A 1 482 ? 19.364 -3.215 -28.880 1.00 97.44 482 ASP A N 1
ATOM 3889 C CA . ASP A 1 482 ? 19.973 -3.221 -27.543 1.00 97.44 482 ASP A CA 1
ATOM 3890 C C . ASP A 1 482 ? 19.497 -2.020 -26.692 1.00 97.44 482 ASP A C 1
ATOM 3892 O O . ASP A 1 482 ? 19.100 -2.209 -25.539 1.00 97.44 482 ASP A O 1
ATOM 3896 N N . GLU A 1 483 ? 19.452 -0.797 -27.248 1.00 97.38 483 GLU A N 1
ATOM 3897 C CA . GLU A 1 483 ? 18.932 0.401 -26.553 1.00 97.38 483 GLU A CA 1
ATOM 3898 C C . GLU A 1 483 ? 17.452 0.232 -26.164 1.00 97.38 483 GLU A C 1
ATOM 3900 O O . GLU A 1 483 ? 17.064 0.473 -25.017 1.00 97.38 483 GLU A O 1
ATOM 3905 N N . LEU A 1 484 ? 16.620 -0.213 -27.112 1.00 97.69 484 LEU A N 1
ATOM 3906 C CA . LEU A 1 484 ? 15.191 -0.451 -26.905 1.00 97.69 484 LEU A CA 1
ATOM 3907 C C . LEU A 1 484 ? 14.948 -1.574 -25.891 1.00 97.69 484 LEU A C 1
ATOM 3909 O O . LEU A 1 484 ? 14.083 -1.435 -25.029 1.00 97.69 484 LEU A O 1
ATOM 3913 N N . SER A 1 485 ? 15.725 -2.658 -25.948 1.00 97.94 485 SER A N 1
ATOM 3914 C CA . SER A 1 485 ? 15.653 -3.758 -24.981 1.00 97.94 485 SER A CA 1
ATOM 3915 C C . SER A 1 485 ? 16.033 -3.293 -23.571 1.00 97.94 485 SER A C 1
ATOM 3917 O O . SER A 1 485 ? 15.328 -3.587 -22.604 1.00 97.94 485 SER A O 1
ATOM 3919 N N . LYS A 1 486 ? 17.086 -2.472 -23.434 1.00 97.94 486 LYS A N 1
ATOM 3920 C CA . LYS A 1 486 ? 17.471 -1.924 -22.128 1.00 97.94 486 LYS A CA 1
ATOM 3921 C C . LYS A 1 486 ? 16.411 -0.974 -21.563 1.00 97.94 486 LYS A C 1
ATOM 3923 O O . LYS A 1 486 ? 16.144 -1.031 -20.364 1.00 97.94 486 LYS A O 1
ATOM 3928 N N . LYS A 1 487 ? 15.774 -0.152 -22.403 1.00 97.31 487 LYS A N 1
ATOM 3929 C CA . LYS A 1 487 ? 14.692 0.760 -21.985 1.00 97.31 487 LYS A CA 1
ATOM 3930 C C . LYS A 1 487 ? 13.402 0.030 -21.609 1.00 97.31 487 LYS A C 1
ATOM 3932 O O . LYS A 1 487 ? 12.822 0.365 -20.581 1.00 97.31 487 LYS A O 1
ATOM 3937 N N . GLN A 1 488 ? 13.017 -1.007 -22.358 1.00 97.81 488 GLN A N 1
ATOM 3938 C CA . GLN A 1 488 ? 11.940 -1.929 -21.974 1.00 97.81 488 GLN A CA 1
ATOM 3939 C C . GLN A 1 488 ? 12.199 -2.499 -20.572 1.00 97.81 488 GLN A C 1
ATOM 3941 O O . GLN A 1 488 ? 11.339 -2.425 -19.700 1.00 97.81 488 GLN A O 1
ATOM 3946 N N . HIS A 1 489 ? 13.417 -2.984 -20.320 1.00 98.00 489 HIS A N 1
ATOM 3947 C CA . HIS A 1 489 ? 13.761 -3.572 -19.029 1.00 98.00 489 HIS A CA 1
ATOM 3948 C C . HIS A 1 489 ? 13.809 -2.553 -17.874 1.00 98.00 489 HIS A C 1
ATOM 3950 O O . HIS A 1 489 ? 13.468 -2.879 -16.738 1.00 98.00 489 HIS A O 1
ATOM 3956 N N . GLN A 1 490 ? 14.192 -1.300 -18.137 1.00 97.88 490 GLN A N 1
ATOM 3957 C CA . GLN A 1 490 ? 14.114 -0.224 -17.140 1.00 97.88 490 GLN A CA 1
ATOM 3958 C C . GLN A 1 490 ? 12.657 0.161 -16.824 1.00 97.88 490 GLN A C 1
ATOM 3960 O O . GLN A 1 490 ? 12.335 0.395 -15.659 1.00 97.88 490 GLN A O 1
ATOM 3965 N N . LEU A 1 491 ? 11.760 0.146 -17.817 1.00 97.88 491 LEU A N 1
ATOM 3966 C CA . LEU A 1 491 ? 10.320 0.334 -17.603 1.00 97.88 491 LEU A CA 1
ATOM 3967 C C . LEU A 1 491 ? 9.734 -0.794 -16.735 1.00 97.88 491 LEU A C 1
ATOM 3969 O O . LEU A 1 491 ? 9.089 -0.517 -15.727 1.00 97.88 491 LEU A O 1
ATOM 3973 N N . GLU A 1 492 ? 10.047 -2.054 -17.053 1.00 97.81 492 GLU A N 1
ATOM 3974 C CA . GLU A 1 492 ? 9.661 -3.233 -16.257 1.00 97.81 492 GLU A CA 1
ATOM 3975 C C . GLU A 1 492 ? 10.154 -3.150 -14.804 1.00 97.81 492 GLU A C 1
ATOM 3977 O O . GLU A 1 492 ? 9.393 -3.412 -13.870 1.00 97.81 492 GLU A O 1
ATOM 3982 N N . GLN A 1 493 ? 11.415 -2.755 -14.588 1.00 98.00 493 GLN A N 1
ATOM 3983 C CA . GLN A 1 493 ? 11.969 -2.578 -13.243 1.00 98.00 493 GLN A CA 1
ATOM 3984 C C . GLN A 1 493 ? 11.290 -1.432 -12.478 1.00 98.00 493 GLN A C 1
ATOM 3986 O O . GLN A 1 493 ? 11.020 -1.581 -11.285 1.00 98.00 493 GLN A O 1
ATOM 3991 N N . ALA A 1 494 ? 10.979 -0.311 -13.141 1.00 97.50 494 ALA A N 1
ATOM 3992 C CA . ALA A 1 494 ? 10.236 0.791 -12.531 1.00 97.50 494 ALA A CA 1
ATOM 3993 C C . ALA A 1 494 ? 8.824 0.353 -12.118 1.00 97.50 494 ALA A C 1
ATOM 3995 O O . ALA A 1 494 ? 8.401 0.608 -10.992 1.00 97.50 494 ALA A O 1
ATOM 3996 N N . HIS A 1 495 ? 8.122 -0.360 -13.000 1.00 98.12 495 HIS A N 1
ATOM 3997 C CA . HIS A 1 495 ? 6.790 -0.915 -12.756 1.00 98.12 495 HIS A CA 1
ATOM 3998 C C . HIS A 1 495 ? 6.789 -1.896 -11.580 1.00 98.12 495 HIS A C 1
ATOM 4000 O O . HIS A 1 495 ? 6.027 -1.714 -10.631 1.00 98.12 495 HIS A O 1
ATOM 4006 N N . ALA A 1 496 ? 7.698 -2.875 -11.570 1.00 98.31 496 ALA A N 1
ATOM 4007 C CA . ALA A 1 496 ? 7.827 -3.836 -10.472 1.00 98.31 496 ALA A CA 1
ATOM 4008 C C . ALA A 1 496 ? 8.170 -3.163 -9.126 1.00 98.31 496 ALA A C 1
ATOM 4010 O O . ALA A 1 496 ? 7.656 -3.559 -8.077 1.00 98.31 496 ALA A O 1
ATOM 4011 N N . MET A 1 497 ? 9.006 -2.120 -9.143 1.00 97.88 497 MET A N 1
ATOM 4012 C CA . MET A 1 497 ? 9.319 -1.316 -7.959 1.00 97.88 497 MET A CA 1
ATOM 4013 C C . MET A 1 497 ? 8.092 -0.536 -7.459 1.00 97.88 497 MET A C 1
ATOM 4015 O O . MET A 1 497 ? 7.813 -0.579 -6.261 1.00 97.88 497 MET A O 1
ATOM 4019 N N . LEU A 1 498 ? 7.311 0.092 -8.347 1.00 97.69 498 LEU A N 1
ATOM 4020 C CA . LEU A 1 498 ? 6.098 0.831 -7.975 1.00 97.69 498 LEU A CA 1
ATOM 4021 C C . LEU A 1 498 ? 5.009 -0.079 -7.381 1.00 97.69 498 LEU A C 1
ATOM 4023 O O . LEU A 1 498 ? 4.370 0.304 -6.399 1.00 97.69 498 LEU A O 1
ATOM 4027 N N . LEU A 1 499 ? 4.830 -1.297 -7.908 1.00 98.19 499 LEU A N 1
ATOM 4028 C CA . LEU A 1 499 ? 3.926 -2.292 -7.311 1.00 98.19 499 LEU A CA 1
ATOM 4029 C C . LEU A 1 499 ? 4.387 -2.693 -5.900 1.00 98.19 499 LEU A C 1
ATOM 4031 O O . LEU A 1 499 ? 3.608 -2.617 -4.949 1.00 98.19 499 LEU A O 1
ATOM 4035 N N . LYS A 1 500 ? 5.680 -2.993 -5.726 1.00 98.31 500 LYS A N 1
ATOM 4036 C CA . LYS A 1 500 ? 6.278 -3.303 -4.417 1.00 98.31 500 LYS A CA 1
ATOM 4037 C C . LYS A 1 500 ? 6.177 -2.134 -3.425 1.00 98.31 500 LYS A C 1
ATOM 4039 O O . LYS A 1 500 ? 6.024 -2.340 -2.221 1.00 98.31 500 LYS A O 1
ATOM 4044 N N . HIS A 1 501 ? 6.263 -0.893 -3.907 1.00 98.25 501 HIS A N 1
ATOM 4045 C CA . HIS A 1 501 ? 6.063 0.326 -3.112 1.00 98.25 501 HIS A CA 1
ATOM 4046 C C . HIS A 1 501 ? 4.607 0.480 -2.669 1.00 98.25 501 HIS A C 1
ATOM 4048 O O . HIS A 1 501 ? 4.357 0.794 -1.502 1.00 98.25 501 HIS A O 1
ATOM 4054 N N . HIS A 1 502 ? 3.649 0.196 -3.556 1.00 98.44 502 HIS A N 1
ATOM 4055 C CA . HIS A 1 502 ? 2.231 0.128 -3.207 1.00 98.44 502 HIS A CA 1
ATOM 4056 C C . HIS A 1 502 ? 1.979 -0.930 -2.122 1.00 98.44 502 HIS A C 1
ATOM 4058 O O . HIS A 1 502 ? 1.354 -0.620 -1.110 1.00 98.44 502 HIS A O 1
ATOM 4064 N N . GLU A 1 503 ? 2.498 -2.145 -2.302 1.00 98.12 503 GLU A N 1
ATOM 4065 C CA . GLU A 1 503 ? 2.297 -3.290 -1.400 1.00 98.12 503 GLU A CA 1
ATOM 4066 C C . GLU A 1 503 ? 2.846 -3.016 0.010 1.00 98.12 503 GLU A C 1
ATOM 4068 O O . GLU A 1 503 ? 2.092 -3.090 0.980 1.00 98.12 503 GLU A O 1
ATOM 4073 N N . LYS A 1 504 ? 4.100 -2.550 0.140 1.00 98.06 504 LYS A N 1
ATOM 4074 C CA . LYS A 1 504 ? 4.656 -2.105 1.437 1.00 98.06 504 LYS A CA 1
ATOM 4075 C C . LYS A 1 504 ? 3.785 -1.037 2.124 1.00 98.06 504 LYS A C 1
ATOM 4077 O O . LYS A 1 504 ? 3.666 -1.017 3.348 1.00 98.06 504 LYS A O 1
ATOM 4082 N N . THR A 1 505 ? 3.205 -0.1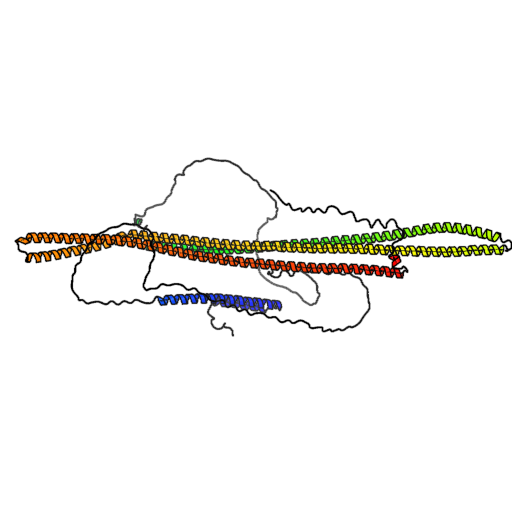19 1.345 1.00 98.44 505 THR A N 1
ATOM 4083 C CA . THR A 1 505 ? 2.368 0.979 1.862 1.00 98.44 505 THR A CA 1
ATOM 4084 C C . THR A 1 505 ? 1.004 0.470 2.328 1.00 98.44 505 THR A C 1
ATOM 4086 O O . THR A 1 505 ? 0.545 0.839 3.404 1.00 98.44 505 THR A O 1
ATOM 4089 N N . GLN A 1 506 ? 0.390 -0.434 1.566 1.00 98.38 506 GLN A N 1
ATOM 4090 C CA . GLN A 1 506 ? -0.841 -1.136 1.926 1.00 98.38 506 GLN A CA 1
ATOM 4091 C C . GLN A 1 506 ? -0.672 -1.950 3.220 1.00 98.38 506 GLN A C 1
ATOM 4093 O O . GLN A 1 506 ? -1.496 -1.844 4.129 1.00 98.38 506 GLN A O 1
ATOM 4098 N N . GLU A 1 507 ? 0.414 -2.721 3.342 1.00 98.38 507 GLU A N 1
ATOM 4099 C CA . GLU A 1 507 ? 0.746 -3.465 4.564 1.00 98.38 507 GLU A CA 1
ATOM 4100 C C . GLU A 1 507 ? 0.882 -2.545 5.782 1.00 98.38 507 GLU A C 1
ATOM 4102 O O . GLU A 1 507 ? 0.417 -2.881 6.875 1.00 98.38 507 GLU A O 1
ATOM 4107 N N . LEU A 1 508 ? 1.512 -1.380 5.601 1.00 98.56 508 LEU A N 1
ATOM 4108 C CA . LEU A 1 508 ? 1.668 -0.370 6.640 1.00 98.56 508 LEU A CA 1
ATOM 4109 C C . LEU A 1 508 ? 0.318 0.218 7.070 1.00 98.56 508 LEU A C 1
ATOM 4111 O O . LEU A 1 508 ? 0.005 0.197 8.259 1.00 98.56 508 LEU A O 1
ATOM 4115 N N . GLU A 1 509 ? -0.504 0.677 6.126 1.00 98.25 509 GLU A N 1
ATOM 4116 C CA . GLU A 1 509 ? -1.833 1.237 6.406 1.00 98.25 509 GLU A CA 1
ATOM 4117 C C . GLU A 1 509 ? -2.744 0.223 7.120 1.00 98.25 509 GLU A C 1
ATOM 4119 O O . GLU A 1 509 ? -3.358 0.552 8.140 1.00 98.25 509 GLU A O 1
ATOM 4124 N N . TYR A 1 510 ? -2.793 -1.029 6.647 1.00 98.62 510 TYR A N 1
ATOM 4125 C CA . TYR A 1 510 ? -3.560 -2.106 7.285 1.00 98.62 510 TYR A CA 1
ATOM 4126 C C . TYR A 1 510 ? -3.057 -2.418 8.699 1.00 98.62 510 TYR A C 1
ATOM 4128 O O . TYR A 1 510 ? -3.854 -2.599 9.624 1.00 98.62 510 TYR A O 1
ATOM 4136 N N . ARG A 1 511 ? -1.736 -2.464 8.902 1.00 98.50 511 ARG A N 1
ATOM 4137 C CA . ARG A 1 511 ? -1.118 -2.729 10.209 1.00 98.50 511 ARG A CA 1
ATOM 4138 C C . ARG A 1 511 ? -1.383 -1.601 11.205 1.00 98.50 511 ARG A C 1
ATOM 4140 O O . ARG A 1 511 ? -1.720 -1.890 12.351 1.00 98.50 511 ARG A O 1
ATOM 4147 N N . GLN A 1 512 ? -1.326 -0.345 10.765 1.00 98.44 512 GLN A N 1
ATOM 4148 C CA . GLN A 1 512 ? -1.670 0.821 11.582 1.00 98.44 512 GLN A CA 1
ATOM 4149 C C . GLN A 1 512 ? -3.162 0.852 11.936 1.00 98.44 512 GLN A C 1
ATOM 4151 O O . GLN A 1 512 ? -3.502 0.978 13.115 1.00 98.44 512 GLN A O 1
ATOM 4156 N N . GLN A 1 513 ? -4.057 0.634 10.964 1.00 98.31 513 GLN A N 1
ATOM 4157 C CA . GLN A 1 513 ? -5.496 0.531 11.230 1.00 98.31 513 GLN A CA 1
ATOM 4158 C C . GLN A 1 513 ? -5.797 -0.591 12.232 1.00 98.31 513 GLN A C 1
ATOM 4160 O O . GLN A 1 513 ? -6.501 -0.356 13.214 1.00 98.31 513 GLN A O 1
ATOM 4165 N N . LYS A 1 514 ? -5.210 -1.782 12.047 1.00 98.25 514 LYS A N 1
ATOM 4166 C CA . LYS A 1 514 ? -5.358 -2.914 12.972 1.00 98.25 514 LYS A CA 1
ATOM 4167 C C . LYS A 1 514 ? -4.886 -2.562 14.386 1.00 98.25 514 LYS A C 1
ATOM 4169 O O . LYS A 1 514 ? -5.560 -2.927 15.346 1.00 98.25 514 LYS A O 1
ATOM 4174 N N . SER A 1 515 ? -3.777 -1.832 14.536 1.00 98.38 515 SER A N 1
ATOM 4175 C CA . SER A 1 515 ? -3.300 -1.361 15.845 1.00 98.38 515 SER A CA 1
ATOM 4176 C C . SER A 1 515 ? -4.275 -0.386 16.514 1.00 98.38 515 SER A C 1
ATOM 4178 O O . SER A 1 515 ? -4.567 -0.546 17.698 1.00 98.38 515 SER A O 1
ATOM 4180 N N . VAL A 1 516 ? -4.823 0.586 15.776 1.00 98.19 516 VAL A N 1
ATOM 4181 C CA . VAL A 1 516 ? -5.817 1.540 16.310 1.00 98.19 516 VAL A CA 1
ATOM 4182 C C . VAL A 1 516 ? -7.126 0.828 16.669 1.00 98.19 516 VAL A C 1
ATOM 4184 O O . VAL A 1 516 ? -7.691 1.068 17.734 1.00 98.19 516 VAL A O 1
ATOM 4187 N N . HIS A 1 517 ? -7.593 -0.092 15.823 1.00 97.81 517 HIS A N 1
ATOM 4188 C CA . HIS A 1 517 ? -8.788 -0.909 16.066 1.00 97.81 517 HIS A CA 1
ATOM 4189 C C . HIS A 1 517 ? -8.651 -1.813 17.289 1.00 97.81 517 HIS A C 1
ATOM 4191 O O . HIS A 1 517 ? -9.606 -1.932 18.054 1.00 97.81 517 HIS A O 1
ATOM 4197 N N . HIS A 1 518 ? -7.479 -2.417 17.487 1.00 98.12 518 HIS A N 1
ATOM 4198 C CA . HIS A 1 518 ? -7.176 -3.245 18.651 1.00 98.12 518 HIS A CA 1
ATOM 4199 C C . HIS A 1 518 ? -7.116 -2.412 19.940 1.00 98.12 518 HIS A C 1
ATOM 4201 O O . HIS A 1 518 ? -7.745 -2.785 20.926 1.00 98.12 518 HIS A O 1
ATOM 4207 N N . LEU A 1 519 ? -6.460 -1.243 19.923 1.00 98.38 519 LEU A N 1
ATOM 4208 C CA . LEU A 1 519 ? -6.425 -0.348 21.084 1.00 98.38 519 LEU A CA 1
ATOM 4209 C C . LEU A 1 519 ? -7.828 0.161 21.459 1.00 98.38 519 LEU A C 1
ATOM 4211 O O . LEU A 1 519 ? -8.183 0.150 22.635 1.00 98.38 519 LEU A O 1
ATOM 4215 N N . ARG A 1 520 ? -8.659 0.550 20.480 1.00 97.56 520 ARG A N 1
ATOM 4216 C CA . ARG A 1 520 ? -10.064 0.934 20.726 1.00 97.56 520 ARG A CA 1
ATOM 4217 C C . ARG A 1 520 ? -10.875 -0.218 21.339 1.00 97.56 520 ARG A C 1
ATOM 4219 O O . ARG A 1 520 ? -11.682 0.017 22.232 1.00 97.56 520 ARG A O 1
ATOM 4226 N N . GLU A 1 521 ? -10.651 -1.454 20.899 1.00 97.62 521 GLU A N 1
ATOM 4227 C CA . GLU A 1 521 ? -11.311 -2.648 21.443 1.00 97.62 521 GLU A CA 1
ATOM 4228 C C . GLU A 1 521 ? -10.862 -2.986 22.869 1.00 97.62 521 GLU A C 1
ATOM 4230 O O . GLU A 1 521 ? -11.711 -3.228 23.725 1.00 97.62 521 GLU A O 1
ATOM 4235 N N . GLU A 1 522 ? -9.559 -2.927 23.165 1.00 97.69 522 GLU A N 1
ATOM 4236 C CA . GLU A 1 522 ? -9.068 -3.059 24.541 1.00 97.69 522 GLU A CA 1
ATOM 4237 C C . GLU A 1 522 ? -9.690 -2.012 25.467 1.00 97.69 522 GLU A C 1
ATOM 4239 O O . GLU A 1 522 ? -10.099 -2.339 26.576 1.00 97.69 522 GLU A O 1
ATOM 4244 N N . GLN A 1 523 ? -9.756 -0.755 25.023 1.00 97.50 523 GLN A N 1
ATOM 4245 C CA . GLN A 1 523 ? -10.323 0.349 25.798 1.00 97.50 523 GLN A CA 1
ATOM 4246 C C . GLN A 1 523 ? -11.811 0.138 26.093 1.00 97.50 523 GLN A C 1
ATOM 4248 O O . GLN A 1 523 ? -12.258 0.388 27.212 1.00 97.50 523 GLN A O 1
ATOM 4253 N N . ILE A 1 524 ? -12.571 -0.353 25.112 1.00 96.75 524 ILE A N 1
ATOM 4254 C CA . ILE A 1 524 ? -13.988 -0.696 25.271 1.00 96.75 524 ILE A CA 1
ATOM 4255 C C . ILE A 1 524 ? -14.158 -1.875 26.239 1.00 96.75 524 ILE A C 1
ATOM 4257 O O . ILE A 1 524 ? -15.020 -1.818 27.112 1.00 96.75 524 ILE A O 1
ATOM 4261 N N . ASN A 1 525 ? -13.327 -2.916 26.146 1.00 97.44 525 ASN A N 1
ATOM 4262 C CA . ASN A 1 525 ? -13.390 -4.050 27.072 1.00 97.44 525 ASN A CA 1
ATOM 4263 C C . ASN A 1 525 ? -13.009 -3.638 28.505 1.00 97.44 525 ASN A C 1
ATOM 4265 O O . ASN A 1 525 ? -13.820 -3.827 29.403 1.00 97.44 525 ASN A O 1
ATOM 4269 N N . LYS A 1 526 ? -11.886 -2.932 28.706 1.00 96.81 526 LYS A N 1
ATOM 4270 C CA . LYS A 1 526 ? -11.465 -2.391 30.016 1.00 96.81 526 LYS A CA 1
ATOM 4271 C C . LYS A 1 526 ? -12.540 -1.505 30.661 1.00 96.81 526 LYS A C 1
ATOM 4273 O O . LYS A 1 526 ? -12.746 -1.569 31.874 1.00 96.81 526 LYS A O 1
ATOM 4278 N N . GLN A 1 527 ? -13.253 -0.703 29.864 1.00 95.56 527 GLN A N 1
ATOM 4279 C CA . GLN A 1 527 ? -14.391 0.083 30.348 1.00 95.56 527 GLN A CA 1
ATOM 4280 C C . GLN A 1 527 ? -15.544 -0.827 30.804 1.00 95.56 527 GLN A C 1
ATOM 4282 O O . GLN A 1 527 ? -16.033 -0.674 31.922 1.00 95.56 527 GLN A O 1
ATOM 4287 N N . HIS A 1 528 ? -15.947 -1.789 29.971 1.00 96.75 528 HIS A N 1
ATOM 4288 C CA . HIS A 1 528 ? -17.040 -2.713 30.273 1.00 96.75 528 HIS A CA 1
ATOM 4289 C C . HIS A 1 528 ? -16.755 -3.619 31.483 1.00 96.75 528 HIS A C 1
ATOM 4291 O O . HIS A 1 528 ? -17.646 -3.832 32.303 1.00 96.75 528 HIS A O 1
ATOM 4297 N N . ASP A 1 529 ? -15.518 -4.096 31.639 1.00 96.75 529 ASP A N 1
ATOM 4298 C CA . ASP A 1 529 ? -15.086 -4.907 32.782 1.00 96.75 529 ASP A CA 1
ATOM 4299 C C . ASP A 1 529 ? -15.155 -4.098 34.091 1.00 96.75 529 ASP A C 1
ATOM 4301 O O . ASP A 1 529 ? -15.621 -4.603 35.113 1.00 96.75 529 ASP A O 1
ATOM 4305 N N . THR A 1 530 ? -14.775 -2.814 34.044 1.00 94.00 530 THR A N 1
ATOM 4306 C CA . THR A 1 530 ? -14.888 -1.879 35.181 1.00 94.00 530 THR A CA 1
ATOM 4307 C C . THR A 1 530 ? -16.352 -1.630 35.560 1.00 94.00 530 THR A C 1
ATOM 4309 O O . THR A 1 530 ? -16.706 -1.655 36.736 1.00 94.00 530 THR A O 1
ATOM 4312 N N . GLU A 1 531 ? -17.225 -1.414 34.572 1.00 94.19 531 GLU A N 1
ATOM 4313 C CA . GLU A 1 531 ? -18.669 -1.239 34.781 1.00 94.19 531 GLU A CA 1
ATOM 4314 C C . GLU A 1 531 ? -19.319 -2.494 35.389 1.00 94.19 531 GLU A C 1
ATOM 4316 O O . GLU A 1 531 ? -20.078 -2.388 36.353 1.00 94.19 531 GLU A O 1
ATOM 4321 N N . LEU A 1 532 ? -18.981 -3.686 34.882 1.00 96.44 532 LEU A N 1
ATOM 4322 C CA . LEU A 1 532 ? -19.477 -4.959 35.413 1.00 96.44 532 LEU A CA 1
ATOM 4323 C C . LEU A 1 532 ? -18.961 -5.240 36.828 1.00 96.44 532 LEU A C 1
ATOM 4325 O O . LEU A 1 532 ? -19.683 -5.839 37.622 1.00 96.44 532 LEU A O 1
ATOM 4329 N N . GLN A 1 533 ? -17.735 -4.827 37.162 1.00 94.94 533 GLN A N 1
ATOM 4330 C CA . GLN A 1 533 ? -17.225 -4.951 38.526 1.00 94.94 533 GLN A CA 1
ATOM 4331 C C . GLN A 1 533 ? -17.970 -4.011 39.484 1.00 94.94 533 GLN A C 1
ATOM 4333 O O . GLN A 1 533 ? -18.517 -4.479 40.480 1.00 94.94 533 GLN A O 1
ATOM 4338 N N . ASN A 1 534 ? -18.124 -2.733 39.119 1.00 92.75 534 ASN A N 1
ATOM 4339 C CA . ASN A 1 534 ? -18.897 -1.766 39.904 1.00 92.75 534 ASN A CA 1
ATOM 4340 C C . ASN A 1 534 ? -20.346 -2.234 40.153 1.00 92.75 534 ASN A C 1
ATOM 4342 O O . ASN A 1 534 ? -20.854 -2.057 41.263 1.00 92.75 534 ASN A O 1
ATOM 4346 N N . GLN A 1 535 ? -20.998 -2.859 39.160 1.00 94.75 535 GLN A N 1
ATOM 4347 C CA . GLN A 1 535 ? -22.346 -3.419 39.327 1.00 94.75 535 GLN A CA 1
ATOM 4348 C C . GLN A 1 535 ? -22.355 -4.607 40.301 1.00 94.75 535 GLN A C 1
ATOM 4350 O O . GLN A 1 535 ? -23.209 -4.643 41.182 1.00 94.75 535 GLN A O 1
ATOM 4355 N N . LYS A 1 536 ? -21.395 -5.542 40.228 1.00 95.56 536 LYS A N 1
ATOM 4356 C CA . LYS A 1 536 ? -21.282 -6.645 41.210 1.00 95.56 536 LYS A CA 1
ATOM 4357 C C . LYS A 1 536 ? -21.095 -6.113 42.631 1.00 95.56 536 LYS A C 1
ATOM 4359 O O . LYS A 1 536 ? -21.791 -6.555 43.544 1.00 95.56 536 LYS A O 1
ATOM 4364 N N . ASP A 1 537 ? -20.208 -5.136 42.804 1.00 92.94 537 ASP A N 1
ATOM 4365 C CA . ASP A 1 537 ? -19.901 -4.540 44.107 1.00 92.94 537 ASP A CA 1
ATOM 4366 C C . ASP A 1 537 ? -21.099 -3.746 44.660 1.00 92.94 537 ASP A C 1
ATOM 4368 O O . ASP A 1 537 ? -21.311 -3.679 45.871 1.00 92.94 537 ASP A O 1
ATOM 4372 N N . TYR A 1 538 ? -21.930 -3.161 43.790 1.00 92.75 538 TYR A N 1
ATOM 4373 C CA . TYR A 1 538 ? -23.231 -2.592 44.157 1.00 92.75 538 TYR A CA 1
ATOM 4374 C C . TYR A 1 538 ? -24.245 -3.671 44.575 1.00 92.75 538 TYR A C 1
ATOM 4376 O O . TYR A 1 538 ? -24.784 -3.600 45.682 1.00 92.75 538 TYR A O 1
ATOM 4384 N N . MET A 1 539 ? -24.452 -4.705 43.751 1.00 95.38 539 MET A N 1
ATOM 4385 C CA . MET A 1 539 ? -25.371 -5.814 44.042 1.00 95.38 539 MET A CA 1
ATOM 4386 C C . MET A 1 539 ? -25.033 -6.494 45.376 1.00 95.38 539 MET A C 1
ATOM 4388 O O . MET A 1 539 ? -25.928 -6.785 46.171 1.00 95.38 539 MET A O 1
ATOM 4392 N N . GLU A 1 540 ? -23.749 -6.726 45.659 1.00 96.00 540 GLU A N 1
ATOM 4393 C CA . GLU A 1 540 ? -23.316 -7.351 46.908 1.00 96.00 540 GLU A CA 1
ATOM 4394 C C . GLU A 1 540 ? -23.557 -6.438 48.126 1.00 96.00 540 GLU A C 1
ATOM 4396 O O . GLU A 1 540 ? -24.014 -6.917 49.169 1.00 96.00 540 GLU A O 1
ATOM 4401 N N . ARG A 1 541 ? -23.330 -5.119 48.001 1.00 93.38 541 ARG A N 1
ATOM 4402 C CA . ARG A 1 541 ? -23.659 -4.138 49.052 1.00 93.38 541 ARG A CA 1
ATOM 4403 C C . ARG A 1 541 ? -25.158 -4.113 49.353 1.00 93.38 541 ARG A C 1
ATOM 4405 O O . ARG A 1 541 ? -25.521 -4.235 50.522 1.00 93.38 541 ARG A O 1
ATOM 4412 N N . VAL A 1 542 ? -26.020 -4.059 48.333 1.00 94.31 542 VAL A N 1
ATOM 4413 C CA . VAL A 1 542 ? -27.486 -4.070 48.510 1.00 94.31 542 VAL A CA 1
ATOM 4414 C C . VAL A 1 542 ? -27.961 -5.368 49.176 1.00 94.31 542 VAL A C 1
ATOM 4416 O O . VAL A 1 542 ? -28.731 -5.318 50.137 1.00 94.31 542 VAL A O 1
ATOM 4419 N N . LYS A 1 543 ? -27.452 -6.536 48.756 1.00 94.50 543 LYS A N 1
ATOM 4420 C CA . LYS A 1 543 ? -27.788 -7.822 49.398 1.00 94.50 543 LYS A CA 1
ATOM 4421 C C . LYS A 1 543 ? -27.298 -7.875 50.859 1.00 94.50 543 LYS A C 1
ATOM 4423 O O . LYS A 1 543 ? -28.037 -8.322 51.737 1.00 94.50 543 LYS A O 1
ATOM 4428 N N . LYS A 1 544 ? -26.103 -7.345 51.166 1.00 94.94 544 LYS A N 1
ATOM 4429 C CA . LYS A 1 544 ? -25.584 -7.212 52.546 1.00 94.94 544 LYS A CA 1
ATOM 4430 C C . LYS A 1 544 ? -26.399 -6.233 53.405 1.00 94.94 544 LYS A C 1
ATOM 4432 O O . LYS A 1 544 ? -26.555 -6.478 54.603 1.00 94.94 544 LYS A O 1
ATOM 4437 N N . ASP A 1 545 ? -26.902 -5.140 52.831 1.00 92.38 545 ASP A N 1
ATOM 4438 C CA . ASP A 1 545 ? -27.785 -4.183 53.512 1.00 92.38 545 ASP A CA 1
ATOM 4439 C C . ASP A 1 545 ? -29.133 -4.826 53.865 1.00 92.38 545 ASP A C 1
ATOM 4441 O O . ASP A 1 545 ? -29.583 -4.714 55.009 1.00 92.38 545 ASP A O 1
ATOM 4445 N N . LEU A 1 546 ? -29.732 -5.572 52.930 1.00 95.94 546 LEU A N 1
ATOM 4446 C CA . LEU A 1 546 ? -31.000 -6.269 53.143 1.00 95.94 546 LEU A CA 1
ATOM 4447 C C . LEU A 1 546 ? -30.901 -7.341 54.241 1.00 95.94 546 LEU A C 1
ATOM 4449 O O . LEU A 1 546 ? -31.707 -7.347 55.170 1.00 95.94 546 LEU A O 1
ATOM 4453 N N . VAL A 1 547 ? -29.857 -8.178 54.222 1.00 95.62 547 VAL A N 1
ATOM 4454 C CA . VAL A 1 547 ? -29.612 -9.165 55.294 1.00 95.62 547 VAL A CA 1
ATOM 4455 C C . VAL A 1 547 ? -29.442 -8.480 56.659 1.00 95.62 547 VAL A C 1
ATOM 4457 O O . VAL A 1 547 ? -29.941 -8.976 57.673 1.00 95.62 547 VAL A O 1
ATOM 4460 N N . ARG A 1 548 ? -28.796 -7.304 56.713 1.00 94.81 548 ARG A N 1
ATOM 4461 C CA . ARG A 1 548 ? -28.681 -6.512 57.951 1.00 94.81 548 ARG A CA 1
ATOM 4462 C C . ARG A 1 548 ? -30.021 -5.919 58.410 1.00 94.81 548 ARG A C 1
ATOM 4464 O O . ARG A 1 548 ? -30.249 -5.869 59.620 1.00 94.81 548 ARG A O 1
ATOM 4471 N N . LYS A 1 549 ? -30.917 -5.532 57.493 1.00 95.12 549 LYS A N 1
ATOM 4472 C CA . LYS A 1 549 ? -32.306 -5.129 57.799 1.00 95.12 549 LYS A CA 1
ATOM 4473 C C . LYS A 1 549 ? -33.098 -6.296 58.396 1.00 95.12 549 LYS A C 1
ATOM 4475 O O . LYS A 1 549 ? -33.611 -6.166 59.508 1.00 95.12 549 LYS A O 1
ATOM 4480 N N . HIS A 1 550 ? -33.117 -7.451 57.731 1.00 96.25 550 HIS A N 1
ATOM 4481 C CA . HIS A 1 550 ? -33.861 -8.635 58.183 1.00 96.25 550 HIS A CA 1
ATOM 4482 C C . HIS A 1 550 ? -33.398 -9.135 59.556 1.00 96.25 550 HIS A C 1
ATOM 4484 O O . HIS A 1 550 ? -34.215 -9.358 60.453 1.00 96.25 550 HIS A O 1
ATOM 4490 N N . ALA A 1 551 ? -32.083 -9.195 59.782 1.00 96.19 551 ALA A N 1
ATOM 4491 C CA . ALA A 1 551 ? -31.514 -9.543 61.083 1.00 96.19 551 ALA A CA 1
ATOM 4492 C C . ALA A 1 551 ? -31.878 -8.536 62.197 1.00 96.19 551 ALA A C 1
ATOM 4494 O O . ALA A 1 551 ? -32.007 -8.919 63.364 1.00 96.19 551 ALA A O 1
ATOM 4495 N N . LEU A 1 552 ? -32.056 -7.250 61.872 1.00 93.94 552 LEU A N 1
ATOM 4496 C CA . LEU A 1 552 ? -32.490 -6.234 62.835 1.00 93.94 552 LEU A CA 1
ATOM 4497 C C . LEU A 1 552 ? -33.983 -6.366 63.177 1.00 93.94 552 LEU A C 1
ATOM 4499 O O . LEU A 1 552 ? -34.357 -6.200 64.340 1.00 93.94 552 LEU A O 1
ATOM 4503 N N . GLU A 1 553 ? -34.824 -6.689 62.196 1.00 93.81 553 GLU A N 1
ATOM 4504 C CA . GLU A 1 553 ? -36.258 -6.948 62.378 1.00 93.81 553 GLU A CA 1
ATOM 4505 C C . GLU A 1 553 ? -36.492 -8.179 63.264 1.00 93.81 553 GLU A C 1
ATOM 4507 O O . GLU A 1 553 ? -37.190 -8.076 64.275 1.00 93.81 553 GLU A O 1
ATOM 4512 N N . ILE A 1 554 ? -35.812 -9.298 62.984 1.00 94.56 554 ILE A N 1
ATOM 4513 C CA . ILE A 1 554 ? -35.856 -10.523 63.805 1.00 94.56 554 ILE A CA 1
ATOM 4514 C C . ILE A 1 554 ? -35.459 -10.224 65.263 1.00 94.56 554 ILE A C 1
ATOM 4516 O O . ILE A 1 554 ? -36.125 -10.666 66.199 1.00 94.56 554 ILE A O 1
ATOM 4520 N N . ARG A 1 555 ? -34.426 -9.397 65.493 1.00 93.75 555 ARG A N 1
ATOM 4521 C CA . ARG A 1 555 ? -33.995 -8.986 66.849 1.00 93.75 555 ARG A CA 1
ATOM 4522 C C . ARG A 1 555 ? -34.968 -8.032 67.557 1.00 93.75 555 ARG A C 1
ATOM 4524 O O . ARG A 1 555 ? -34.868 -7.858 68.776 1.00 93.75 555 ARG A O 1
ATOM 4531 N N . GLN A 1 556 ? -35.899 -7.411 66.835 1.00 90.62 556 GLN A N 1
ATOM 4532 C CA . GLN A 1 556 ? -36.965 -6.579 67.403 1.00 90.62 556 GLN A CA 1
ATOM 4533 C C . GLN A 1 556 ? -38.286 -7.340 67.583 1.00 90.62 556 GLN A C 1
ATOM 4535 O O . GLN A 1 556 ? -39.035 -7.030 68.513 1.00 90.62 556 GLN A O 1
ATOM 4540 N N . HIS A 1 557 ? -38.554 -8.357 66.762 1.00 91.31 557 HIS A N 1
ATOM 4541 C CA . HIS A 1 557 ? -39.835 -9.060 66.710 1.00 91.31 557 HIS A CA 1
ATOM 4542 C C . HIS A 1 557 ? -40.330 -9.593 68.079 1.00 91.31 557 HIS A C 1
ATOM 4544 O O . HIS A 1 557 ? -41.458 -9.253 68.454 1.00 91.31 557 HIS A O 1
ATOM 4550 N N . PRO A 1 558 ? -39.512 -10.266 68.924 1.00 91.75 558 PRO A N 1
ATOM 4551 C CA . PRO A 1 558 ? -39.940 -10.714 70.257 1.00 91.75 558 PRO A CA 1
ATOM 4552 C C . PRO A 1 558 ? -40.412 -9.590 71.193 1.00 91.75 558 PRO A C 1
ATOM 4554 O O . PRO A 1 558 ? -41.244 -9.824 72.070 1.00 91.75 558 PRO A O 1
ATOM 4557 N N . LYS A 1 559 ? -39.911 -8.357 71.020 1.00 90.38 559 LYS A N 1
ATOM 4558 C CA . LYS A 1 559 ? -40.325 -7.198 71.831 1.00 90.38 559 LYS A CA 1
ATOM 4559 C C . LYS A 1 559 ? -41.741 -6.747 71.459 1.00 90.38 559 LYS A C 1
ATOM 4561 O O . LYS A 1 559 ? -42.553 -6.498 72.346 1.00 90.38 559 LYS A O 1
ATOM 4566 N N . SER A 1 560 ? -42.038 -6.709 70.157 1.00 89.56 560 SER A N 1
ATOM 4567 C CA . SER A 1 560 ? -43.369 -6.401 69.613 1.00 89.56 560 SER A CA 1
ATOM 4568 C C . SER A 1 560 ? -44.401 -7.456 70.031 1.00 89.56 560 SER A C 1
ATOM 4570 O O . SER A 1 560 ? -45.465 -7.121 70.557 1.00 89.56 560 SER A O 1
ATOM 4572 N N . LEU A 1 561 ? -44.050 -8.741 69.903 1.00 93.44 561 LEU A N 1
ATOM 4573 C CA . LEU A 1 561 ? -44.889 -9.865 70.330 1.00 93.44 561 LEU A CA 1
ATOM 4574 C C . LEU A 1 561 ? -45.258 -9.788 71.816 1.00 93.44 561 LEU A C 1
ATOM 4576 O O . LEU A 1 561 ? -46.438 -9.840 72.158 1.00 93.44 561 LEU A O 1
ATOM 4580 N N . LYS A 1 562 ? -44.274 -9.569 72.697 1.00 93.88 562 LYS A N 1
ATOM 4581 C CA . LYS A 1 562 ? -44.492 -9.459 74.150 1.00 93.88 562 LYS A CA 1
ATOM 4582 C C . LYS A 1 562 ? -45.408 -8.288 74.536 1.00 93.88 562 LYS A C 1
ATOM 4584 O O . LYS A 1 562 ? -46.144 -8.372 75.520 1.00 93.88 562 LYS A O 1
ATOM 4589 N N . GLN A 1 563 ? -45.410 -7.203 73.758 1.00 91.31 563 GLN A N 1
ATOM 4590 C CA . GLN A 1 563 ? -46.338 -6.084 73.951 1.00 91.31 563 GLN A CA 1
ATOM 4591 C C . GLN A 1 563 ? -47.783 -6.467 73.571 1.00 91.31 563 GLN A C 1
ATOM 4593 O O . GLN A 1 563 ? -48.711 -6.149 74.320 1.00 91.31 563 GLN A O 1
ATOM 4598 N N . LYS A 1 564 ? -47.977 -7.198 72.463 1.00 92.19 564 LYS A N 1
ATOM 4599 C CA . LYS A 1 564 ? -49.292 -7.723 72.039 1.00 92.19 564 LYS A CA 1
ATOM 4600 C C . LYS A 1 564 ? -49.825 -8.772 73.017 1.00 92.19 564 LYS A C 1
ATOM 4602 O O . LYS A 1 564 ? -50.973 -8.686 73.449 1.00 92.19 564 LYS A O 1
ATOM 4607 N N . GLU A 1 565 ? -48.973 -9.695 73.451 1.00 94.75 565 GLU A N 1
ATOM 4608 C CA . GLU A 1 565 ? -49.272 -10.689 74.488 1.00 94.75 565 GLU A CA 1
ATOM 4609 C C . GLU A 1 565 ? -49.779 -10.023 75.780 1.00 94.75 565 GLU A C 1
ATOM 4611 O O . GLU A 1 565 ? -50.823 -10.398 76.314 1.00 94.75 565 GLU A O 1
ATOM 4616 N N . LEU A 1 566 ? -49.093 -8.978 76.263 1.00 94.94 566 LEU A N 1
ATOM 4617 C CA . LEU A 1 566 ? -49.496 -8.245 77.466 1.00 94.94 566 LEU A CA 1
ATOM 4618 C C . LEU A 1 566 ? -50.873 -7.570 77.316 1.00 94.94 566 LEU A C 1
ATOM 4620 O O . LEU A 1 566 ? -51.633 -7.507 78.289 1.00 94.94 566 LEU A O 1
ATOM 4624 N N . GLN A 1 567 ? -51.215 -7.099 76.112 1.00 93.75 567 GLN A N 1
ATOM 4625 C CA . GLN A 1 567 ? -52.529 -6.534 75.793 1.00 93.75 567 GLN A CA 1
ATOM 4626 C C . GLN A 1 567 ? -53.628 -7.610 75.810 1.00 93.75 567 GLN A C 1
ATOM 4628 O O . GLN A 1 567 ? -54.664 -7.401 76.445 1.00 93.75 567 GLN A O 1
ATOM 4633 N N . ILE A 1 568 ? -53.376 -8.784 75.223 1.00 93.69 568 ILE A N 1
ATOM 4634 C CA . ILE A 1 568 ? -54.296 -9.935 75.249 1.00 93.69 568 ILE A CA 1
ATOM 4635 C C . ILE A 1 568 ? -54.487 -10.432 76.695 1.00 93.69 568 ILE A C 1
ATOM 4637 O O . ILE A 1 568 ? -55.617 -10.535 77.179 1.00 93.69 568 ILE A O 1
ATOM 4641 N N . ARG A 1 569 ? -53.402 -10.590 77.471 1.00 94.88 569 ARG A N 1
ATOM 4642 C CA . ARG A 1 569 ? -53.466 -10.908 78.913 1.00 94.88 569 ARG A CA 1
ATOM 4643 C C . ARG A 1 569 ? -54.151 -9.811 79.743 1.00 94.88 569 ARG A C 1
ATOM 4645 O O . ARG A 1 569 ? -54.650 -10.089 80.834 1.00 94.88 569 ARG A O 1
ATOM 4652 N N . LYS A 1 570 ? -54.178 -8.544 79.301 1.00 95.88 570 LYS A N 1
ATOM 4653 C CA . LYS A 1 570 ? -54.974 -7.474 79.944 1.00 95.88 570 LYS A CA 1
ATOM 4654 C C . LYS A 1 570 ? -56.466 -7.655 79.651 1.00 95.88 570 LYS A C 1
ATOM 4656 O O . LYS A 1 570 ? -57.250 -7.620 80.593 1.00 95.88 570 LYS A O 1
ATOM 4661 N N . GLN A 1 571 ? -56.841 -7.914 78.397 1.00 94.50 571 GLN A N 1
ATOM 4662 C CA . GLN A 1 571 ? -58.228 -8.215 78.018 1.00 94.50 571 GLN A CA 1
ATOM 4663 C C . GLN A 1 571 ? -58.766 -9.430 78.790 1.00 94.50 571 GLN A C 1
ATOM 4665 O O . GLN A 1 571 ? -59.788 -9.300 79.458 1.00 94.50 571 GLN A O 1
ATOM 4670 N N . PHE A 1 572 ? -58.025 -10.546 78.822 1.00 96.12 572 PHE A N 1
ATOM 4671 C CA . PHE A 1 572 ? -58.367 -11.744 79.604 1.00 96.12 572 PHE A CA 1
ATOM 4672 C C . PHE A 1 572 ? -58.740 -11.420 81.059 1.00 96.12 572 PHE A C 1
ATOM 4674 O O . PHE A 1 572 ? -59.767 -11.873 81.564 1.00 96.12 572 PHE A O 1
ATOM 4681 N N . ARG A 1 573 ? -57.941 -10.584 81.737 1.00 93.81 573 ARG A N 1
ATOM 4682 C CA . ARG A 1 573 ? -58.183 -10.190 83.135 1.00 93.81 573 ARG A CA 1
ATOM 4683 C C . ARG A 1 573 ? -59.480 -9.394 83.310 1.00 93.81 573 ARG A C 1
ATOM 4685 O O . ARG A 1 573 ? -60.194 -9.635 84.285 1.00 93.81 573 ARG A O 1
ATOM 4692 N N . GLU A 1 574 ? -59.828 -8.499 82.386 1.00 94.62 574 GLU A N 1
ATOM 4693 C CA . GLU A 1 574 ? -61.106 -7.769 82.442 1.00 94.62 574 GLU A CA 1
ATOM 4694 C C . GLU A 1 574 ? -62.310 -8.654 82.076 1.00 94.62 574 GLU A C 1
ATOM 4696 O O . GLU A 1 574 ? -63.359 -8.554 82.724 1.00 94.62 574 GLU A O 1
ATOM 4701 N N . THR A 1 575 ? -62.155 -9.593 81.138 1.00 93.50 575 THR A N 1
ATOM 4702 C CA . THR A 1 575 ? -63.186 -10.595 80.817 1.00 93.50 575 THR A CA 1
ATOM 4703 C C . THR A 1 575 ? -63.435 -11.523 82.014 1.00 93.50 575 THR A C 1
ATOM 4705 O O . THR A 1 575 ? -64.578 -11.668 82.444 1.00 93.50 575 THR A O 1
ATOM 4708 N N . CYS A 1 576 ? -62.385 -12.036 82.666 1.00 94.38 576 CYS A N 1
ATOM 4709 C CA . CYS A 1 576 ? -62.464 -12.832 83.901 1.00 94.38 576 CYS A CA 1
ATOM 4710 C C . CYS A 1 576 ? -63.141 -12.089 85.067 1.00 94.38 576 CYS A C 1
ATOM 4712 O O . CYS A 1 576 ? -63.988 -12.658 85.768 1.00 94.38 576 CYS A O 1
ATOM 4714 N N . LYS A 1 577 ? -62.816 -10.802 85.275 1.00 95.06 577 LYS A N 1
ATOM 4715 C CA . LYS A 1 577 ? -63.509 -9.938 86.252 1.00 95.06 577 LYS A CA 1
ATOM 4716 C C . LYS A 1 577 ? -64.997 -9.805 85.919 1.00 95.06 577 LYS A C 1
ATOM 4718 O O . LYS A 1 577 ? -65.833 -9.881 86.820 1.00 95.06 577 LYS A O 1
ATOM 4723 N N . THR A 1 578 ? -65.331 -9.617 84.645 1.00 93.06 578 THR A N 1
ATOM 4724 C CA . THR A 1 578 ? -66.710 -9.434 84.167 1.00 93.06 578 THR A CA 1
ATOM 4725 C C . THR A 1 578 ? -67.529 -10.714 84.315 1.00 93.06 578 THR A C 1
ATOM 4727 O O . THR A 1 578 ? -68.583 -10.684 84.949 1.00 93.06 578 THR A O 1
ATOM 4730 N N . GLN A 1 579 ? -67.001 -11.854 83.869 1.00 91.00 579 GLN A N 1
ATOM 4731 C CA . GLN A 1 579 ? -67.615 -13.174 84.031 1.00 91.00 579 GLN A CA 1
ATOM 4732 C C . GLN A 1 579 ? -67.796 -13.527 85.525 1.00 91.00 579 GLN A C 1
ATOM 4734 O O . GLN A 1 579 ? -68.841 -14.032 85.934 1.00 91.00 579 GLN A O 1
ATOM 4739 N N . THR A 1 580 ? -66.842 -13.150 86.389 1.00 91.25 580 THR A N 1
ATOM 4740 C CA . THR A 1 580 ? -66.965 -13.307 87.852 1.00 91.25 580 THR A CA 1
ATOM 4741 C C . THR A 1 580 ? -68.049 -12.403 88.464 1.00 91.25 580 THR A C 1
ATOM 4743 O O . THR A 1 580 ? -68.754 -12.835 89.381 1.00 91.25 580 THR A O 1
ATOM 4746 N N . LYS A 1 581 ? -68.232 -11.168 87.971 1.00 93.44 581 LYS A N 1
ATOM 4747 C CA . LYS A 1 581 ? -69.345 -10.282 88.374 1.00 93.44 581 LYS A CA 1
ATOM 4748 C C . LYS A 1 581 ? -70.700 -10.834 87.912 1.00 93.44 581 LYS A C 1
ATOM 4750 O O . LYS A 1 581 ? -71.641 -10.847 88.704 1.00 93.44 581 LYS A O 1
ATOM 4755 N N . GLN A 1 582 ? -70.790 -11.318 86.671 1.00 89.38 582 GLN A N 1
ATOM 4756 C CA . GLN A 1 582 ? -71.987 -11.962 86.118 1.00 89.38 582 GLN A CA 1
ATOM 4757 C C . GLN A 1 582 ? -72.373 -13.200 86.935 1.00 89.38 582 GLN A C 1
ATOM 4759 O O . GLN A 1 582 ? -73.505 -13.283 87.399 1.00 89.38 582 GLN A O 1
ATOM 4764 N N . TYR A 1 583 ? -71.419 -14.091 87.225 1.00 93.81 583 TYR A N 1
ATOM 4765 C CA . TYR A 1 583 ? -71.630 -15.241 88.109 1.00 93.81 583 TYR A CA 1
ATOM 4766 C C . TYR A 1 583 ? -72.169 -14.837 89.488 1.00 93.81 583 TYR A C 1
ATOM 4768 O O . TYR A 1 583 ? -73.130 -15.438 89.958 1.00 93.81 583 TYR A O 1
ATOM 4776 N N . LYS A 1 584 ? -71.598 -13.810 90.138 1.00 92.44 584 LYS A N 1
ATOM 4777 C CA . LYS A 1 584 ? -72.094 -13.340 91.446 1.00 92.44 584 LYS A CA 1
ATOM 4778 C C . LYS A 1 584 ? -73.565 -12.901 91.382 1.00 92.44 584 LYS A C 1
ATOM 4780 O O . LYS A 1 584 ? -74.318 -13.237 92.291 1.00 92.44 584 LYS A O 1
ATOM 4785 N N . ARG A 1 585 ? -73.973 -12.200 90.315 1.00 90.56 585 ARG A N 1
ATOM 4786 C CA . ARG A 1 585 ? -75.374 -11.793 90.082 1.00 90.56 585 ARG A CA 1
ATOM 4787 C C . ARG A 1 585 ? -76.279 -12.998 89.808 1.00 90.56 585 ARG A C 1
ATOM 4789 O O . ARG A 1 585 ? -77.271 -13.176 90.504 1.00 90.56 585 ARG A O 1
ATOM 4796 N N . TYR A 1 586 ? -75.899 -13.854 88.862 1.00 90.88 586 TYR A N 1
ATOM 4797 C CA . TYR A 1 586 ? -76.668 -15.039 88.475 1.00 90.88 586 TYR A CA 1
ATOM 4798 C C . TYR A 1 586 ? -76.860 -16.014 89.647 1.00 90.88 586 TYR A C 1
ATOM 4800 O O . TYR A 1 586 ? -77.970 -16.464 89.908 1.00 90.88 586 TYR A O 1
ATOM 4808 N N . LYS A 1 587 ? -75.807 -16.260 90.439 1.00 91.44 587 LYS A N 1
ATOM 4809 C CA . LYS A 1 587 ? -75.884 -17.090 91.648 1.00 91.44 587 LYS A CA 1
ATOM 4810 C C . LYS A 1 587 ? -76.866 -16.522 92.681 1.00 91.44 587 LYS A C 1
ATOM 4812 O O . LYS A 1 587 ? -77.584 -17.293 93.307 1.00 91.44 587 LYS A O 1
ATOM 4817 N N . ALA A 1 588 ? -76.897 -15.201 92.876 1.00 88.94 588 ALA A N 1
ATOM 4818 C CA . ALA A 1 588 ? -77.865 -14.562 93.769 1.00 88.94 588 ALA A CA 1
ATOM 4819 C C . ALA A 1 588 ? -79.307 -14.718 93.257 1.00 88.94 588 ALA A C 1
ATOM 4821 O O . ALA A 1 588 ? -80.179 -15.082 94.038 1.00 88.94 588 ALA A O 1
ATOM 4822 N N . GLN A 1 589 ? -79.535 -14.524 91.955 1.00 88.50 589 GLN A N 1
ATOM 4823 C CA . GLN A 1 589 ? -80.845 -14.689 91.320 1.00 88.50 589 GLN A CA 1
ATOM 4824 C C . GLN A 1 589 ? -81.377 -16.127 91.448 1.00 88.50 589 GLN A C 1
ATOM 4826 O O . GLN A 1 589 ? -82.488 -16.325 91.927 1.00 88.50 589 GLN A O 1
ATOM 4831 N N . ILE A 1 590 ? -80.573 -17.136 91.093 1.00 87.25 590 ILE A N 1
ATOM 4832 C CA . ILE A 1 590 ? -80.972 -18.551 91.197 1.00 87.25 590 ILE A CA 1
ATOM 4833 C C . ILE A 1 590 ? -81.232 -18.961 92.658 1.00 87.25 590 ILE A C 1
ATOM 4835 O O . ILE A 1 590 ? -82.160 -19.718 92.937 1.00 87.25 590 ILE A O 1
ATOM 4839 N N . LEU A 1 591 ? -80.466 -18.437 93.622 1.00 86.19 591 LEU A N 1
ATOM 4840 C CA . LEU A 1 591 ? -80.686 -18.740 95.042 1.00 86.19 591 LEU A CA 1
ATOM 4841 C C . LEU A 1 591 ? -81.959 -18.123 95.634 1.00 86.19 591 LEU A C 1
ATOM 4843 O O . LEU A 1 591 ? -82.438 -18.633 96.643 1.00 86.19 591 LEU A O 1
ATOM 4847 N N . GLN A 1 592 ? -82.526 -17.076 95.028 1.00 83.56 592 GLN A N 1
ATOM 4848 C CA . GLN A 1 592 ? -83.813 -16.519 95.460 1.00 83.56 592 GLN A CA 1
ATOM 4849 C C . GLN A 1 592 ? -85.005 -17.411 95.079 1.00 83.56 592 GLN A C 1
ATOM 4851 O O . GLN A 1 592 ? -86.041 -17.331 95.731 1.00 83.56 592 GLN A O 1
ATOM 4856 N N . THR A 1 593 ? -84.864 -18.276 94.067 1.00 83.00 593 THR A N 1
ATOM 4857 C CA . THR A 1 593 ? -85.939 -19.157 93.570 1.00 83.00 593 THR A CA 1
ATOM 4858 C C . THR A 1 593 ? -85.730 -20.645 93.878 1.00 83.00 593 THR A C 1
ATOM 4860 O O . THR A 1 593 ? -86.608 -21.452 93.586 1.00 83.00 593 THR A O 1
ATOM 4863 N N . THR A 1 594 ? -84.598 -21.032 94.477 1.00 77.56 594 THR A N 1
ATOM 4864 C CA . THR A 1 594 ? -84.267 -22.439 94.784 1.00 77.56 594 THR A CA 1
ATOM 4865 C C . THR A 1 594 ? -84.671 -22.821 96.222 1.00 77.56 594 THR A C 1
ATOM 4867 O O . THR A 1 594 ? -84.201 -22.158 97.154 1.00 77.56 594 THR A O 1
ATOM 4870 N N . PRO A 1 595 ? -85.450 -23.902 96.452 1.00 80.06 595 PRO A N 1
ATOM 4871 C CA . PRO A 1 595 ? -85.759 -24.424 97.793 1.00 80.06 595 PRO A CA 1
ATOM 4872 C C . PRO A 1 595 ? -84.506 -24.782 98.607 1.00 80.06 595 PRO A C 1
ATOM 4874 O O . PRO A 1 595 ? -83.517 -25.272 98.052 1.00 80.06 595 PRO A O 1
ATOM 4877 N N . LYS A 1 596 ? -84.530 -24.541 99.926 1.00 76.00 596 LYS A N 1
ATOM 4878 C CA . LYS A 1 596 ? -83.347 -24.608 100.817 1.00 76.00 596 LYS A CA 1
ATOM 4879 C C . LYS A 1 596 ? -82.628 -25.957 100.766 1.00 76.00 596 LYS A C 1
ATOM 4881 O O . LYS A 1 596 ? -81.402 -26.008 100.839 1.00 76.00 596 LYS A O 1
ATOM 4886 N N . GLU A 1 597 ? -83.392 -27.021 100.581 1.00 81.75 597 GLU A N 1
ATOM 4887 C CA . GLU A 1 597 ? -82.976 -28.420 100.526 1.00 81.75 597 GLU A CA 1
ATOM 4888 C C . GLU A 1 597 ? -82.050 -28.671 99.322 1.00 81.75 597 GLU A C 1
ATOM 4890 O O . GLU A 1 597 ? -81.085 -29.427 99.417 1.00 81.75 597 GLU A O 1
ATOM 4895 N N . GLN A 1 598 ? -82.293 -27.973 98.205 1.00 83.31 598 GLN A N 1
ATOM 4896 C CA . GLN A 1 598 ? -81.547 -28.107 96.948 1.00 83.31 598 GLN A CA 1
ATOM 4897 C C . GLN A 1 598 ? -80.426 -27.063 96.790 1.00 83.31 598 GLN A C 1
ATOM 4899 O O . GLN A 1 598 ? -79.492 -27.268 96.011 1.00 83.31 598 GLN A O 1
ATOM 4904 N N . GLN A 1 599 ? -80.455 -25.955 97.548 1.00 82.50 599 GLN A N 1
ATOM 4905 C CA . GLN A 1 599 ? -79.480 -24.858 97.413 1.00 82.50 599 GLN A CA 1
ATOM 4906 C C . GLN A 1 599 ? -78.017 -25.317 97.534 1.00 82.50 599 GLN A C 1
ATOM 4908 O O . GLN A 1 599 ? -77.149 -24.767 96.857 1.00 82.50 599 GLN A O 1
ATOM 4913 N N . LYS A 1 600 ? -77.719 -26.331 98.358 1.00 86.94 600 LYS A N 1
ATOM 4914 C CA . LYS A 1 600 ? -76.356 -26.874 98.528 1.00 86.94 600 LYS A CA 1
ATOM 4915 C C . LYS A 1 600 ? -75.791 -27.449 97.221 1.00 86.94 600 LYS A C 1
ATOM 4917 O O . LYS A 1 600 ? -74.643 -27.163 96.876 1.00 86.94 600 LYS A O 1
ATOM 4922 N N . GLU A 1 601 ? -76.600 -28.218 96.498 1.00 85.38 601 GLU A N 1
ATOM 4923 C CA . GLU A 1 601 ? -76.247 -28.856 95.224 1.00 85.38 601 GLU A CA 1
ATOM 4924 C C . GLU A 1 601 ? -76.165 -27.819 94.099 1.00 85.38 601 GLU A C 1
ATOM 4926 O O . GLU A 1 601 ? -75.160 -27.739 93.393 1.00 85.38 601 GLU A O 1
ATOM 4931 N N . VAL A 1 602 ? -77.153 -26.925 94.013 1.00 86.00 602 VAL A N 1
ATOM 4932 C CA . VAL A 1 602 ? -77.163 -25.823 93.038 1.00 86.00 602 VAL A CA 1
ATOM 4933 C C . VAL A 1 602 ? -75.952 -24.896 93.232 1.00 86.00 602 VAL A C 1
ATOM 4935 O O . VAL A 1 602 ? -75.324 -24.481 92.260 1.00 86.00 602 VAL A O 1
ATOM 4938 N N . ILE A 1 603 ? -75.518 -24.627 94.472 1.00 86.94 603 ILE A N 1
ATOM 4939 C CA . ILE A 1 603 ? -74.271 -23.886 94.744 1.00 86.94 603 ILE A CA 1
ATOM 4940 C C . ILE A 1 603 ? -73.026 -24.651 94.274 1.00 86.94 603 ILE A C 1
ATOM 4942 O O . ILE A 1 603 ? -72.068 -24.002 93.844 1.00 86.94 603 ILE A O 1
ATOM 4946 N N . LYS A 1 604 ? -73.004 -25.988 94.362 1.00 90.88 604 LYS A N 1
ATOM 4947 C CA . LYS A 1 604 ? -71.901 -26.806 93.836 1.00 90.88 604 LYS A CA 1
ATOM 4948 C C . LYS A 1 604 ? -71.848 -26.685 92.310 1.00 90.88 604 LYS A C 1
ATOM 4950 O O . LYS A 1 604 ? -70.845 -26.196 91.796 1.00 90.88 604 LYS A O 1
ATOM 4955 N N . GLN A 1 605 ? -72.947 -26.995 91.624 1.00 88.44 605 GLN A N 1
ATOM 4956 C CA . GLN A 1 605 ? -73.049 -26.935 90.161 1.00 88.44 605 GLN A CA 1
ATOM 4957 C C . GLN A 1 605 ? -72.705 -25.539 89.617 1.00 88.44 605 GLN A C 1
ATOM 4959 O O . GLN A 1 605 ? -71.909 -25.408 88.691 1.00 88.44 605 GLN A O 1
ATOM 4964 N N . LEU A 1 606 ? -73.215 -24.468 90.240 1.00 90.25 606 LEU A N 1
ATOM 4965 C CA . LEU A 1 606 ? -72.896 -23.090 89.848 1.00 90.25 606 LEU A CA 1
ATOM 4966 C C . LEU A 1 606 ? -71.409 -22.734 90.050 1.00 90.25 606 LEU A C 1
ATOM 4968 O O . LEU A 1 606 ? -70.865 -21.950 89.270 1.00 90.25 606 LEU A O 1
ATOM 4972 N N . LYS A 1 607 ? -70.728 -23.288 91.068 1.00 90.62 607 LYS A N 1
ATOM 4973 C CA . LYS A 1 607 ? -69.269 -23.135 91.238 1.00 90.62 607 LYS A CA 1
ATOM 4974 C C . LYS A 1 607 ? -68.493 -23.909 90.168 1.00 90.62 607 LYS A C 1
ATOM 4976 O O . LYS A 1 607 ? -67.544 -23.354 89.622 1.00 90.62 607 LYS A O 1
ATOM 4981 N N . GLU A 1 608 ? -68.891 -25.150 89.890 1.00 91.25 608 GLU A N 1
ATOM 4982 C CA . GLU A 1 608 ? -68.311 -26.031 88.863 1.00 91.25 608 GLU A CA 1
ATOM 4983 C C . GLU A 1 608 ? -68.402 -25.382 87.476 1.00 91.25 608 GLU A C 1
ATOM 4985 O O . GLU A 1 608 ? -67.387 -25.175 86.814 1.00 91.25 608 GLU A O 1
ATOM 4990 N N . GLU A 1 609 ? -69.591 -24.926 87.088 1.00 90.06 609 GLU A N 1
ATOM 4991 C CA . GLU A 1 609 ? -69.840 -24.248 85.815 1.00 90.06 609 GLU A CA 1
ATOM 4992 C C . GLU A 1 609 ? -69.096 -22.901 85.715 1.00 90.06 609 GLU A C 1
ATOM 4994 O O . GLU A 1 609 ? -68.581 -22.546 84.654 1.00 90.06 609 GLU A O 1
ATOM 4999 N N . LYS A 1 610 ? -68.948 -22.161 86.826 1.00 90.69 610 LYS A N 1
ATOM 5000 C CA . LYS A 1 610 ? -68.101 -20.955 86.883 1.00 90.69 610 LYS A CA 1
ATOM 5001 C C . LYS A 1 610 ? -66.610 -21.273 86.771 1.00 90.69 610 LYS A C 1
ATOM 5003 O O . LYS A 1 610 ? -65.864 -20.454 86.239 1.00 90.69 610 LYS A O 1
ATOM 5008 N N . HIS A 1 611 ? -66.152 -22.412 87.286 1.00 91.44 611 HIS A N 1
ATOM 5009 C CA . HIS A 1 611 ? -64.770 -22.845 87.103 1.00 91.44 611 HIS A CA 1
ATOM 5010 C C . HIS A 1 611 ? -64.531 -23.226 85.643 1.00 91.44 611 HIS A C 1
ATOM 5012 O O . HIS A 1 611 ? -63.648 -22.643 85.021 1.00 91.44 611 HIS A O 1
ATOM 5018 N N . ARG A 1 612 ? -65.379 -24.093 85.078 1.00 94.25 612 ARG A N 1
ATOM 5019 C CA . ARG A 1 612 ? -65.354 -24.517 83.672 1.00 94.25 612 ARG A CA 1
ATOM 5020 C C . ARG A 1 612 ? -65.347 -23.328 82.707 1.00 94.25 612 ARG A C 1
ATOM 5022 O O . ARG A 1 612 ? -64.510 -23.276 81.815 1.00 94.25 612 ARG A O 1
ATOM 5029 N N . LYS A 1 613 ? -66.218 -22.334 82.924 1.00 93.12 613 LYS A N 1
ATOM 5030 C CA . LYS A 1 613 ? -66.282 -21.104 82.112 1.00 93.12 613 LYS A CA 1
ATOM 5031 C C . LYS A 1 613 ? -65.056 -20.195 82.230 1.00 93.12 613 LYS A C 1
ATOM 5033 O O . LYS A 1 613 ? -64.796 -19.452 81.287 1.00 93.12 613 LYS A O 1
ATOM 5038 N N . LEU A 1 614 ? -64.304 -20.253 83.332 1.00 92.62 614 LEU A N 1
ATOM 5039 C CA . LEU A 1 614 ? -63.018 -19.558 83.464 1.00 92.62 614 LEU A CA 1
ATOM 5040 C C . LEU A 1 614 ? -61.858 -20.364 82.866 1.00 92.62 614 LEU A C 1
ATOM 5042 O O . LEU A 1 614 ? -60.951 -19.757 82.308 1.00 92.62 614 LEU A O 1
ATOM 5046 N N . THR A 1 615 ? -61.892 -21.697 82.948 1.00 93.19 615 THR A N 1
ATOM 5047 C CA . THR A 1 615 ? -60.885 -22.580 82.336 1.00 93.19 615 THR A CA 1
ATOM 5048 C C . THR A 1 615 ? -60.953 -22.505 80.811 1.00 93.19 615 THR A C 1
ATOM 5050 O O . THR A 1 615 ? -59.958 -22.146 80.194 1.00 93.19 615 THR A O 1
ATOM 5053 N N . LEU A 1 616 ? -62.146 -22.675 80.221 1.00 94.06 616 LEU A N 1
ATOM 5054 C CA . LEU A 1 616 ? -62.383 -22.501 78.778 1.00 94.06 616 LEU A CA 1
ATOM 5055 C C . LEU A 1 616 ? -61.977 -21.103 78.285 1.00 94.06 616 LEU A C 1
ATOM 5057 O O . LEU A 1 616 ? -61.451 -20.951 77.188 1.00 94.06 616 LEU A O 1
ATOM 5061 N N . LEU A 1 617 ? -62.202 -20.067 79.101 1.00 94.06 617 LEU A N 1
ATOM 5062 C CA . LEU A 1 617 ? -61.767 -18.707 78.786 1.00 94.06 617 LEU A CA 1
ATOM 5063 C C . LEU A 1 617 ? -60.236 -18.568 78.858 1.00 94.06 617 LEU A C 1
ATOM 5065 O O . LEU A 1 617 ? -59.664 -17.807 78.088 1.00 94.06 617 LEU A O 1
ATOM 5069 N N . GLY A 1 618 ? -59.572 -19.287 79.766 1.00 93.50 618 GLY A N 1
ATOM 5070 C CA . GLY A 1 618 ? -58.113 -19.387 79.812 1.00 93.50 618 GLY A CA 1
ATOM 5071 C C . GLY A 1 618 ? -57.568 -20.027 78.541 1.00 93.50 618 GLY A C 1
ATOM 5072 O O . GLY A 1 618 ? -56.802 -19.389 77.829 1.00 93.50 618 GLY A O 1
ATOM 5073 N N . GLU A 1 619 ? -58.053 -21.224 78.212 1.00 95.81 619 GLU A N 1
ATOM 5074 C CA . GLU A 1 619 ? -57.696 -21.990 77.009 1.00 95.81 619 GLU A CA 1
ATOM 5075 C C . GLU A 1 619 ? -57.891 -21.166 75.724 1.00 95.81 619 GLU A C 1
ATOM 5077 O O . GLU A 1 619 ? -56.977 -21.072 74.909 1.00 95.81 619 GLU A O 1
ATOM 5082 N N . GLN A 1 620 ? -59.031 -20.479 75.571 1.00 95.44 620 GLN A N 1
ATOM 5083 C CA . GLN A 1 620 ? -59.297 -19.597 74.425 1.00 95.44 620 GLN A CA 1
ATOM 5084 C C . GLN A 1 620 ? -58.306 -18.430 74.312 1.00 95.44 620 GLN A C 1
ATOM 5086 O O . GLN A 1 620 ? -57.877 -18.091 73.209 1.00 95.44 620 GLN A O 1
ATOM 5091 N N . TYR A 1 621 ? -57.936 -17.797 75.429 1.00 95.69 621 TYR A N 1
ATOM 5092 C CA . TYR A 1 621 ? -56.971 -16.695 75.416 1.00 95.69 621 TYR A CA 1
ATOM 5093 C C . TYR A 1 621 ? -55.519 -17.182 75.270 1.00 95.69 621 TYR A C 1
ATOM 5095 O O . TYR A 1 621 ? -54.709 -16.465 74.689 1.00 95.69 621 TYR A O 1
ATOM 5103 N N . GLU A 1 622 ? -55.184 -18.382 75.747 1.00 94.62 622 GLU A N 1
ATOM 5104 C CA . GLU A 1 622 ? -53.864 -19.006 75.574 1.00 94.62 622 GLU A CA 1
ATOM 5105 C C . GLU A 1 622 ? -53.664 -19.459 74.116 1.00 94.62 622 GLU A C 1
ATOM 5107 O O . GLU A 1 622 ? -52.645 -19.127 73.509 1.00 94.62 622 GLU A O 1
ATOM 5112 N N . GLN A 1 623 ? -54.684 -20.077 73.503 1.00 95.31 623 GLN A N 1
ATOM 5113 C CA . GLN A 1 623 ? -54.721 -20.375 72.066 1.00 95.31 623 GLN A CA 1
ATOM 5114 C C . GL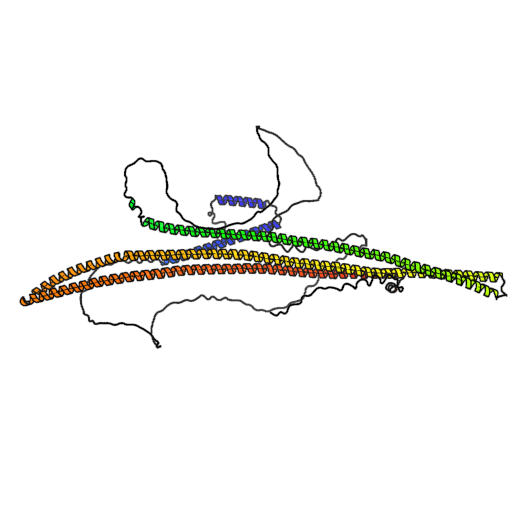N A 1 623 ? -54.636 -19.089 71.232 1.00 95.31 623 GLN A C 1
ATOM 5116 O O . GLN A 1 623 ? -53.794 -18.989 70.348 1.00 95.31 623 GLN A O 1
ATOM 5121 N N . SER A 1 624 ? -55.419 -18.055 71.565 1.00 94.75 624 SER A N 1
ATOM 5122 C CA . SER A 1 624 ? -55.365 -16.762 70.864 1.00 94.75 624 SER A CA 1
ATOM 5123 C C . SER A 1 624 ? -53.992 -16.078 70.962 1.00 94.75 624 SER A C 1
ATOM 5125 O O . SER A 1 624 ? -53.596 -15.369 70.034 1.00 94.75 624 SER A O 1
ATOM 5127 N N . ILE A 1 625 ? -53.239 -16.299 72.047 1.00 94.25 625 ILE A N 1
ATOM 5128 C CA . ILE A 1 625 ? -51.834 -15.885 72.143 1.00 94.25 625 ILE A CA 1
ATOM 5129 C C . ILE A 1 625 ? -50.967 -16.733 71.202 1.00 94.25 625 ILE A C 1
ATOM 5131 O O . ILE A 1 625 ? -50.208 -16.154 70.427 1.00 94.25 625 ILE A O 1
ATOM 5135 N N . ALA A 1 626 ? -51.086 -18.064 71.225 1.00 94.56 626 ALA A N 1
ATOM 5136 C CA . ALA A 1 626 ? -50.308 -18.962 70.366 1.00 94.56 626 ALA A CA 1
ATOM 5137 C C . ALA A 1 626 ? -50.518 -18.675 68.864 1.00 94.56 626 ALA A C 1
ATOM 5139 O O . ALA A 1 626 ? -49.543 -18.460 68.142 1.00 94.56 626 ALA A O 1
ATOM 5140 N N . ASP A 1 627 ? -51.774 -18.552 68.424 1.00 95.00 627 ASP A N 1
ATOM 5141 C CA . ASP A 1 627 ? -52.155 -18.206 67.049 1.00 95.00 627 ASP A CA 1
ATOM 5142 C C . ASP A 1 627 ? -51.574 -16.846 66.629 1.00 95.00 627 ASP A C 1
ATOM 5144 O O . ASP A 1 627 ? -51.086 -16.677 65.510 1.00 95.00 627 ASP A O 1
ATOM 5148 N N . MET A 1 628 ? -51.587 -15.863 67.540 1.00 94.75 628 MET A N 1
ATOM 5149 C CA . MET A 1 628 ? -51.010 -14.536 67.311 1.00 94.75 628 MET A CA 1
ATOM 5150 C C . MET A 1 628 ? -49.486 -14.607 67.165 1.00 94.75 628 MET A C 1
ATOM 5152 O O . MET A 1 628 ? -48.953 -14.020 66.224 1.00 94.75 628 MET A O 1
ATOM 5156 N N . PHE A 1 629 ? -48.789 -15.355 68.027 1.00 93.81 629 PHE A N 1
ATOM 5157 C CA . PHE A 1 629 ? -47.345 -15.589 67.904 1.00 93.81 629 PHE A CA 1
ATOM 5158 C C . PHE A 1 629 ? -47.000 -16.264 66.567 1.00 93.81 629 PHE A C 1
ATOM 5160 O O . PHE A 1 629 ? -46.152 -15.757 65.832 1.00 93.81 629 PHE A O 1
ATOM 5167 N N . GLN A 1 630 ? -47.681 -17.358 66.213 1.00 94.94 630 GLN A N 1
ATOM 5168 C CA . GLN A 1 630 ? -47.418 -18.104 64.979 1.00 94.94 630 GLN A CA 1
ATOM 5169 C C . GLN A 1 630 ? -47.733 -17.275 63.724 1.00 94.94 630 GLN A C 1
ATOM 5171 O O . GLN A 1 630 ? -46.900 -17.189 62.822 1.00 94.94 630 GLN A O 1
ATOM 5176 N N . SER A 1 631 ? -48.893 -16.609 63.677 1.00 94.62 631 SER A N 1
ATOM 5177 C CA . SER A 1 631 ? -49.298 -15.777 62.535 1.00 94.62 631 SER A CA 1
ATOM 5178 C C . SER A 1 631 ? -48.396 -14.555 62.343 1.00 94.62 631 SER A C 1
ATOM 5180 O O . SER A 1 631 ? -48.217 -14.096 61.218 1.00 94.62 631 SER A O 1
ATOM 5182 N N . GLN A 1 632 ? -47.821 -14.006 63.417 1.00 94.12 632 GLN A N 1
ATOM 5183 C CA . GLN A 1 632 ? -46.872 -12.896 63.321 1.00 94.12 632 GLN A CA 1
ATOM 5184 C C . GLN A 1 632 ? -45.481 -13.342 62.864 1.00 94.12 632 GLN A C 1
ATOM 5186 O O . GLN A 1 632 ? -44.922 -12.676 61.999 1.00 94.12 632 GLN A O 1
ATOM 5191 N N . SER A 1 633 ? -44.958 -14.466 63.367 1.00 92.75 633 SER A N 1
ATOM 5192 C CA . SER A 1 633 ? -43.689 -15.025 62.874 1.00 92.75 633 SER A CA 1
ATOM 5193 C C . SER A 1 633 ? -43.781 -15.387 61.396 1.00 92.75 633 SER A C 1
ATOM 5195 O O . SER A 1 633 ? -43.001 -14.867 60.609 1.00 92.75 633 SER A O 1
ATOM 5197 N N . TYR A 1 634 ? -44.814 -16.140 60.998 1.00 95.31 634 TYR A N 1
ATOM 5198 C CA . TYR A 1 634 ? -45.026 -16.505 59.596 1.00 95.31 634 TYR A CA 1
ATOM 5199 C C . TYR A 1 634 ? -45.072 -15.278 58.672 1.00 95.31 634 TYR A C 1
ATOM 5201 O O . TYR A 1 634 ? -44.410 -15.263 57.643 1.00 95.31 634 TYR A O 1
ATOM 5209 N N . LYS A 1 635 ? -45.791 -14.214 59.063 1.00 95.69 635 LYS A N 1
ATOM 5210 C CA . LYS A 1 635 ? -45.877 -12.972 58.273 1.00 95.69 635 LYS A CA 1
ATOM 5211 C C . LYS A 1 635 ? -44.569 -12.185 58.214 1.00 95.69 635 LYS A C 1
ATOM 5213 O O . LYS A 1 635 ? -44.367 -11.450 57.252 1.00 95.69 635 LYS A O 1
ATOM 5218 N N . LEU A 1 636 ? -43.701 -12.299 59.221 1.00 95.50 636 LEU A N 1
ATOM 5219 C CA . LEU A 1 636 ? -42.357 -11.728 59.150 1.00 95.50 636 LEU A CA 1
ATOM 5220 C C . LEU A 1 636 ? -41.510 -12.517 58.147 1.00 95.50 636 LEU A C 1
ATOM 5222 O O . LEU A 1 636 ? -40.960 -11.917 57.229 1.00 95.50 636 LEU A O 1
ATOM 5226 N N . ASP A 1 637 ? -41.469 -13.841 58.287 1.00 95.31 637 ASP A N 1
ATOM 5227 C CA . ASP A 1 637 ? -40.673 -14.729 57.435 1.00 95.31 637 ASP A CA 1
ATOM 5228 C C . ASP A 1 637 ? -41.107 -14.615 55.956 1.00 95.31 637 ASP A C 1
ATOM 5230 O O . ASP A 1 637 ? -40.281 -14.394 55.071 1.00 95.31 637 ASP A O 1
ATOM 5234 N N . GLU A 1 638 ? -42.418 -14.654 55.692 1.00 96.31 638 GLU A N 1
ATOM 5235 C CA . GLU A 1 638 ? -43.044 -14.439 54.378 1.00 96.31 638 GLU A CA 1
ATOM 5236 C C . GLU A 1 638 ? -42.682 -13.065 53.789 1.00 96.31 638 GLU A C 1
ATOM 5238 O O . GLU A 1 638 ? -42.226 -12.971 52.647 1.00 96.31 638 GLU A O 1
ATOM 5243 N N . SER A 1 639 ? -42.801 -11.993 54.582 1.00 96.06 639 SER A N 1
ATOM 5244 C CA . SER A 1 639 ? -42.436 -10.639 54.151 1.00 96.06 639 SER A CA 1
ATOM 5245 C C . SER A 1 639 ? -40.945 -10.500 53.827 1.00 96.06 639 SER A C 1
ATOM 5247 O O . SER A 1 639 ? -40.597 -9.745 52.918 1.00 96.06 639 SER A O 1
ATOM 5249 N N . GLN A 1 640 ? -40.058 -11.182 54.557 1.00 97.19 640 GLN A N 1
ATOM 5250 C CA . GLN A 1 640 ? -38.614 -11.133 54.313 1.00 97.19 640 GLN A CA 1
ATOM 5251 C C . GLN A 1 640 ? -38.217 -11.944 53.071 1.00 97.19 640 GLN A C 1
ATOM 5253 O O . GLN A 1 640 ? -37.379 -11.487 52.291 1.00 97.19 640 GLN A O 1
ATOM 5258 N N . VAL A 1 641 ? -38.864 -13.090 52.823 1.00 97.56 641 VAL A N 1
ATOM 5259 C CA . VAL A 1 641 ? -38.685 -13.871 51.586 1.00 97.56 641 VAL A CA 1
ATOM 5260 C C . VAL A 1 641 ? -39.123 -13.067 50.358 1.00 97.56 641 VAL A C 1
ATOM 5262 O O . VAL A 1 641 ? -38.356 -12.975 49.401 1.00 97.56 641 VAL A O 1
ATOM 5265 N N . ILE A 1 642 ? -40.298 -12.428 50.402 1.00 97.12 642 ILE A N 1
ATOM 5266 C CA . ILE A 1 642 ? -40.817 -11.606 49.295 1.00 97.12 642 ILE A CA 1
ATOM 5267 C C . ILE A 1 642 ? -39.909 -10.395 49.022 1.00 97.12 642 ILE A C 1
ATOM 5269 O O . ILE A 1 642 ? -39.626 -10.082 47.866 1.00 97.12 642 ILE A O 1
ATOM 5273 N N . GLU A 1 643 ? -39.408 -9.719 50.063 1.00 96.31 643 GLU A N 1
ATOM 5274 C CA . GLU A 1 643 ? -38.461 -8.608 49.888 1.00 96.31 643 GLU A CA 1
ATOM 5275 C C . GLU A 1 643 ? -37.125 -9.091 49.296 1.00 96.31 643 GLU A C 1
ATOM 5277 O O . GLU A 1 643 ? -36.593 -8.457 48.387 1.00 96.31 643 GLU A O 1
ATOM 5282 N N . CYS A 1 644 ? -36.619 -10.250 49.734 1.00 96.88 644 CYS A N 1
ATOM 5283 C CA . CYS A 1 644 ? -35.405 -10.862 49.190 1.00 96.88 644 CYS A CA 1
ATOM 5284 C C . CYS A 1 644 ? -35.550 -11.234 47.706 1.00 96.88 644 CYS A C 1
ATOM 5286 O O . CYS A 1 644 ? -34.674 -10.903 46.906 1.00 96.88 644 CYS A O 1
ATOM 5288 N N . GLN A 1 645 ? -36.662 -11.865 47.316 1.00 96.81 645 GLN A N 1
ATOM 5289 C CA . GLN A 1 645 ? -36.975 -12.170 45.914 1.00 96.81 645 GLN A CA 1
ATOM 5290 C C . GLN A 1 645 ? -36.996 -10.890 45.073 1.00 96.81 645 GLN A C 1
ATOM 5292 O O . GLN A 1 645 ? -36.200 -10.754 44.146 1.00 96.81 645 GLN A O 1
ATOM 5297 N N . ARG A 1 646 ? -37.799 -9.902 45.480 1.00 97.12 646 ARG A N 1
ATOM 5298 C CA . ARG A 1 646 ? -37.956 -8.629 44.765 1.00 97.12 646 ARG A CA 1
ATOM 5299 C C . ARG A 1 646 ? -36.647 -7.845 44.618 1.00 97.12 646 ARG A C 1
ATOM 5301 O O . ARG A 1 646 ? -36.421 -7.213 43.589 1.00 97.12 646 ARG A O 1
ATOM 5308 N N . THR A 1 647 ? -35.776 -7.864 45.630 1.00 96.19 647 THR A N 1
ATOM 5309 C CA . THR A 1 647 ? -34.452 -7.229 45.541 1.00 96.19 647 THR A CA 1
ATOM 5310 C C . THR A 1 647 ? -33.502 -7.997 44.619 1.00 96.19 647 THR A C 1
ATOM 5312 O O . THR A 1 647 ? -32.730 -7.357 43.911 1.00 96.19 647 THR A O 1
ATOM 5315 N N . ASN A 1 648 ? -33.554 -9.333 44.570 1.00 96.00 648 ASN A N 1
ATOM 5316 C CA . ASN A 1 648 ? -32.769 -10.099 43.595 1.00 96.00 648 ASN A CA 1
ATOM 5317 C C . ASN A 1 648 ? -33.235 -9.815 42.157 1.00 96.00 648 ASN A C 1
ATOM 5319 O O . ASN A 1 648 ? -32.408 -9.427 41.338 1.00 96.00 648 ASN A O 1
ATOM 5323 N N . GLU A 1 649 ? -34.544 -9.892 41.891 1.00 97.50 649 GLU A N 1
ATOM 5324 C CA . GLU A 1 649 ? -35.154 -9.597 40.581 1.00 97.50 649 GLU A CA 1
ATOM 5325 C C . GLU A 1 649 ? -34.778 -8.198 40.064 1.00 97.50 649 GLU A C 1
ATOM 5327 O O . GLU A 1 649 ? -34.405 -8.036 38.903 1.00 97.50 649 GLU A O 1
ATOM 5332 N N . MET A 1 650 ? -34.828 -7.182 40.934 1.00 97.25 650 MET A N 1
ATOM 5333 C CA . MET A 1 650 ? -34.441 -5.807 40.601 1.00 97.25 650 MET A CA 1
ATOM 5334 C C . MET A 1 650 ? -32.958 -5.704 40.210 1.00 97.25 650 MET A C 1
ATOM 5336 O O . MET A 1 650 ? -32.630 -5.110 39.185 1.00 97.25 650 MET A O 1
ATOM 5340 N N . LEU A 1 651 ? -32.065 -6.298 41.007 1.00 96.94 651 LEU A N 1
ATOM 5341 C CA . LEU A 1 651 ? -30.618 -6.261 40.776 1.00 96.94 651 LEU A CA 1
ATOM 5342 C C . LEU A 1 651 ? -30.197 -7.057 39.529 1.00 96.94 651 LEU A C 1
ATOM 5344 O O . LEU A 1 651 ? -29.236 -6.685 38.854 1.00 96.94 651 LEU A O 1
ATOM 5348 N N . GLU A 1 652 ? -30.901 -8.147 39.223 1.00 96.81 652 GLU A N 1
ATOM 5349 C CA . GLU A 1 652 ? -30.695 -8.950 38.013 1.00 96.81 652 GLU A CA 1
ATOM 5350 C C . GLU A 1 652 ? -31.184 -8.199 36.767 1.00 96.81 652 GLU A C 1
ATOM 5352 O O . GLU A 1 652 ? -30.436 -8.087 35.798 1.00 96.81 652 GLU A O 1
ATOM 5357 N N . TYR A 1 653 ? -32.354 -7.553 36.827 1.00 97.94 653 TYR A N 1
ATOM 5358 C CA . TYR A 1 653 ? -32.843 -6.672 35.761 1.00 97.94 653 TYR A CA 1
ATOM 5359 C C . TYR A 1 653 ? -31.887 -5.498 35.467 1.00 97.94 653 TYR A C 1
ATOM 5361 O O . TYR A 1 653 ? -31.630 -5.179 34.305 1.00 97.94 653 TYR A O 1
ATOM 5369 N N . GLU A 1 654 ? -31.310 -4.866 36.493 1.00 96.69 654 GLU A N 1
ATOM 5370 C CA . GLU A 1 654 ? -30.292 -3.818 36.316 1.00 96.69 654 GLU A CA 1
ATOM 5371 C C . GLU A 1 654 ? -29.022 -4.339 35.622 1.00 96.69 654 GLU A C 1
ATOM 5373 O O . GLU A 1 654 ? -28.481 -3.675 34.730 1.00 96.69 654 GLU A O 1
ATOM 5378 N N . LEU A 1 655 ? -28.562 -5.540 35.992 1.00 97.50 655 LEU A N 1
ATOM 5379 C CA . LEU A 1 655 ? -27.408 -6.194 35.371 1.00 97.50 655 LEU A CA 1
ATOM 5380 C C . LEU A 1 655 ? -27.683 -6.579 33.906 1.00 97.50 655 LEU A C 1
ATOM 5382 O O . LEU A 1 655 ? -26.801 -6.409 33.059 1.00 97.50 655 LEU A O 1
ATOM 5386 N N . ASP A 1 656 ? -28.894 -7.035 33.585 1.00 98.06 656 ASP A N 1
ATOM 5387 C CA . ASP A 1 656 ? -29.321 -7.329 32.212 1.00 98.06 656 ASP A CA 1
ATOM 5388 C C . ASP A 1 656 ? -29.397 -6.059 31.355 1.00 98.06 656 ASP A C 1
ATOM 5390 O O . ASP A 1 656 ? -28.911 -6.047 30.221 1.00 98.06 656 ASP A O 1
ATOM 5394 N N . VAL A 1 657 ? -29.931 -4.956 31.894 1.00 98.00 657 VAL A N 1
ATOM 5395 C CA . VAL A 1 657 ? -29.965 -3.652 31.205 1.00 98.00 657 VAL A CA 1
ATOM 5396 C C . VAL A 1 657 ? -28.549 -3.135 30.928 1.00 98.00 657 VAL A C 1
ATOM 5398 O O . VAL A 1 657 ? -28.272 -2.686 29.809 1.00 98.00 657 VAL A O 1
ATOM 5401 N N . LEU A 1 658 ? -27.628 -3.249 31.894 1.00 97.75 658 LEU A N 1
ATOM 5402 C CA . LEU A 1 658 ? -26.211 -2.930 31.689 1.00 97.75 658 LEU A CA 1
ATOM 5403 C C . LEU A 1 658 ? -25.598 -3.826 30.602 1.00 97.75 658 LEU A C 1
ATOM 5405 O O . LEU A 1 658 ? -25.014 -3.323 29.642 1.00 97.75 658 LEU A O 1
ATOM 5409 N N . THR A 1 659 ? -25.783 -5.141 30.696 1.00 97.75 659 THR A N 1
ATOM 5410 C CA . THR A 1 659 ? -25.235 -6.122 29.745 1.00 97.75 659 THR A CA 1
ATOM 5411 C C . THR A 1 659 ? -25.760 -5.891 28.322 1.00 97.75 659 THR A C 1
ATOM 5413 O O . THR A 1 659 ? -24.992 -5.915 27.355 1.00 97.75 659 THR A O 1
ATOM 5416 N N . ALA A 1 660 ? -27.048 -5.577 28.167 1.00 98.25 660 ALA A N 1
ATOM 5417 C CA . ALA A 1 660 ? -27.655 -5.213 26.889 1.00 98.25 660 ALA A CA 1
ATOM 5418 C C . ALA A 1 660 ? -27.074 -3.906 26.317 1.00 98.25 660 ALA A C 1
ATOM 5420 O O . ALA A 1 660 ? -26.801 -3.826 25.114 1.00 98.25 660 ALA A O 1
ATOM 5421 N N . TYR A 1 661 ? -26.829 -2.897 27.162 1.00 98.06 661 TYR A N 1
ATOM 5422 C CA . TYR A 1 661 ? -26.165 -1.654 26.762 1.00 98.06 661 TYR A CA 1
ATOM 5423 C C . TYR A 1 661 ? -24.721 -1.897 26.289 1.00 98.06 661 TYR A C 1
ATOM 5425 O O . TYR A 1 661 ? -24.346 -1.430 25.209 1.00 98.06 661 TYR A O 1
ATOM 5433 N N . GLN A 1 662 ? -23.936 -2.686 27.028 1.00 98.00 662 GLN A N 1
ATOM 5434 C CA . GLN A 1 662 ? -22.563 -3.035 26.649 1.00 98.00 662 GLN A CA 1
ATOM 5435 C C . GLN A 1 662 ? -22.510 -3.833 25.340 1.00 98.00 662 GLN A C 1
ATOM 5437 O O . GLN A 1 662 ? -21.712 -3.527 24.454 1.00 98.00 662 GLN A O 1
ATOM 5442 N N . ASN A 1 663 ? -23.400 -4.813 25.158 1.00 98.00 663 ASN A N 1
ATOM 5443 C CA . ASN A 1 663 ? -23.488 -5.591 23.919 1.00 98.00 663 ASN A CA 1
ATOM 5444 C C . ASN A 1 663 ? -23.886 -4.721 22.715 1.00 98.00 663 ASN A C 1
ATOM 5446 O O . ASN A 1 663 ? -23.313 -4.860 21.630 1.00 98.00 663 ASN A O 1
ATOM 5450 N N . LYS A 1 664 ? -24.803 -3.762 22.905 1.00 98.12 664 LYS A N 1
ATOM 5451 C CA . LYS A 1 664 ? -25.141 -2.753 21.891 1.00 98.12 664 LYS A CA 1
ATOM 5452 C C . LYS A 1 664 ? -23.937 -1.869 21.546 1.00 98.12 664 LYS A C 1
ATOM 5454 O O . LYS A 1 664 ? -23.699 -1.621 20.365 1.00 98.12 664 LYS A O 1
ATOM 5459 N N . ASN A 1 665 ? -23.158 -1.446 22.543 1.00 97.50 665 ASN A N 1
ATOM 5460 C CA . ASN A 1 665 ? -21.939 -0.659 22.350 1.00 97.50 665 ASN A CA 1
ATOM 5461 C C . ASN A 1 665 ? -20.878 -1.448 21.556 1.00 97.50 665 ASN A C 1
ATOM 5463 O O . ASN A 1 665 ? -20.431 -0.982 20.508 1.00 97.50 665 ASN A O 1
ATOM 5467 N N . LYS A 1 666 ? -20.571 -2.690 21.972 1.00 97.38 666 LYS A N 1
ATOM 5468 C CA . LYS A 1 666 ? -19.660 -3.604 21.255 1.00 97.38 666 LYS A CA 1
ATOM 5469 C C . LYS A 1 666 ? -20.083 -3.801 19.795 1.00 97.38 666 LYS A C 1
ATOM 5471 O O . LYS A 1 666 ? -19.241 -3.700 18.904 1.00 97.38 666 LYS A O 1
ATOM 5476 N N . LYS A 1 667 ? -21.380 -4.005 19.525 1.00 97.50 667 LYS A N 1
ATOM 5477 C CA . LYS A 1 667 ? -21.904 -4.133 18.153 1.00 97.50 667 LYS A CA 1
ATOM 5478 C C . LYS A 1 667 ? -21.705 -2.854 17.328 1.00 97.50 667 LYS A C 1
ATOM 5480 O O . LYS A 1 667 ? -21.208 -2.932 16.210 1.00 97.50 667 LYS A O 1
ATOM 5485 N N . GLN A 1 668 ? -22.034 -1.682 17.872 1.00 97.88 668 GLN A N 1
ATOM 5486 C CA . GLN A 1 668 ? -21.850 -0.404 17.169 1.00 97.88 668 GLN A CA 1
ATOM 5487 C C . GLN A 1 668 ? -20.368 -0.095 16.893 1.00 97.88 668 GLN A C 1
ATOM 5489 O O . GLN A 1 668 ? -20.033 0.408 15.819 1.00 97.88 668 GLN A O 1
ATOM 5494 N N . ALA A 1 669 ? -19.474 -0.449 17.821 1.00 96.12 669 ALA A N 1
ATOM 5495 C CA . ALA A 1 669 ? -18.031 -0.354 17.624 1.00 96.12 669 ALA A CA 1
ATOM 5496 C C . ALA A 1 669 ? -17.526 -1.325 16.541 1.00 96.12 669 ALA A C 1
ATOM 5498 O O . ALA A 1 669 ? -16.707 -0.934 15.709 1.00 96.12 669 ALA A O 1
ATOM 5499 N N . GLN A 1 670 ? -18.044 -2.559 16.492 1.00 97.06 670 GLN A N 1
ATOM 5500 C CA . GLN A 1 670 ? -17.740 -3.518 15.425 1.00 97.06 670 GLN A CA 1
ATOM 5501 C C . GLN A 1 670 ? -18.169 -2.990 14.050 1.00 97.06 670 GLN A C 1
ATOM 5503 O O . GLN A 1 670 ? -17.348 -2.919 13.139 1.00 97.06 670 GLN A O 1
ATOM 5508 N N . GLU A 1 671 ? -19.420 -2.543 13.918 1.00 97.94 671 GLU A N 1
ATOM 5509 C CA . GLU A 1 671 ? -19.946 -1.967 12.676 1.00 97.94 671 GLU A CA 1
ATOM 5510 C C . GLU A 1 671 ? -19.123 -0.761 12.196 1.00 97.94 671 GLU A C 1
ATOM 5512 O O . GLU A 1 671 ? -18.942 -0.580 10.992 1.00 97.94 671 GLU A O 1
ATOM 5517 N N . GLN A 1 672 ? -18.603 0.054 13.122 1.00 97.06 672 GLN A N 1
ATOM 5518 C CA . GLN A 1 672 ? -17.712 1.166 12.795 1.00 97.06 672 GLN A CA 1
ATOM 5519 C C . GLN A 1 672 ? -16.341 0.687 12.307 1.00 97.06 672 GLN A C 1
ATOM 5521 O O . GLN A 1 672 ? -15.876 1.167 11.275 1.00 97.06 672 GLN A O 1
ATOM 5526 N N . ARG A 1 673 ? -15.718 -0.288 12.983 1.00 97.44 673 ARG A N 1
ATOM 5527 C CA . ARG A 1 673 ? -14.451 -0.885 12.525 1.00 97.44 673 ARG A CA 1
ATOM 5528 C C . ARG A 1 673 ? -14.581 -1.490 11.132 1.00 97.44 673 ARG A C 1
ATOM 5530 O O . ARG A 1 673 ? -13.722 -1.264 10.287 1.00 97.44 673 ARG A O 1
ATOM 5537 N N . ASP A 1 674 ? -15.672 -2.197 10.860 1.00 97.88 674 ASP A N 1
ATOM 5538 C CA . ASP A 1 674 ? -15.878 -2.824 9.556 1.00 97.88 674 ASP A CA 1
ATOM 5539 C C . ASP A 1 674 ? -16.253 -1.823 8.455 1.00 97.88 674 ASP A C 1
ATOM 5541 O O . ASP A 1 674 ? -16.062 -2.140 7.283 1.00 97.88 674 ASP A O 1
ATOM 5545 N N . ARG A 1 675 ? -16.767 -0.625 8.782 1.00 98.38 675 ARG A N 1
ATOM 5546 C CA . ARG A 1 675 ? -16.854 0.502 7.829 1.00 98.38 675 ARG A CA 1
ATOM 5547 C C . ARG A 1 675 ? -15.464 1.058 7.520 1.00 98.38 675 ARG A C 1
ATOM 5549 O O . ARG A 1 675 ? -15.052 1.025 6.365 1.00 98.38 675 ARG A O 1
ATOM 5556 N N . GLU A 1 676 ? -14.712 1.448 8.552 1.00 97.88 676 GLU A N 1
ATOM 5557 C CA . GLU A 1 676 ? -13.350 1.994 8.420 1.00 97.88 676 GLU A CA 1
ATOM 5558 C C . GLU A 1 676 ? -12.410 1.042 7.656 1.00 97.88 676 GLU A C 1
ATOM 5560 O O . GLU A 1 676 ? -11.567 1.490 6.874 1.00 97.88 676 GLU A O 1
ATOM 5565 N N . ARG A 1 677 ? -12.562 -0.276 7.848 1.00 98.00 677 ARG A N 1
ATOM 5566 C CA . ARG A 1 677 ? -11.823 -1.310 7.109 1.00 98.00 677 ARG A CA 1
ATOM 5567 C C . ARG A 1 677 ? -12.133 -1.266 5.612 1.00 98.00 677 ARG A C 1
ATOM 5569 O O . ARG A 1 677 ? -11.219 -1.059 4.820 1.00 98.00 677 ARG A O 1
ATOM 5576 N N . ARG A 1 678 ? -13.414 -1.359 5.235 1.00 98.25 678 ARG A N 1
ATOM 5577 C CA . ARG A 1 678 ? -13.857 -1.310 3.828 1.00 98.25 678 ARG A CA 1
ATOM 5578 C C . ARG A 1 678 ? -13.509 0.011 3.148 1.00 98.25 678 ARG A C 1
ATOM 5580 O O . ARG A 1 678 ? -13.180 0.027 1.969 1.00 98.25 678 ARG A O 1
ATOM 5587 N N . GLU A 1 679 ? -13.529 1.122 3.878 1.00 98.19 679 GLU A N 1
ATOM 5588 C CA . GLU A 1 679 ? -13.071 2.422 3.375 1.00 98.19 679 GLU A CA 1
ATOM 5589 C C . GLU A 1 679 ? -11.561 2.436 3.081 1.00 98.19 679 GLU A C 1
ATOM 5591 O O . GLU A 1 679 ? -11.131 3.028 2.089 1.00 98.19 679 GLU A O 1
ATOM 5596 N N . LEU A 1 680 ? -10.735 1.769 3.894 1.00 98.12 680 LEU A N 1
ATOM 5597 C CA . LEU A 1 680 ? -9.310 1.607 3.600 1.00 98.12 680 LEU A CA 1
ATOM 5598 C C . LEU A 1 680 ? -9.072 0.627 2.441 1.00 98.12 680 LEU A C 1
ATOM 5600 O O . LEU A 1 680 ? -8.363 0.990 1.507 1.00 98.12 680 LEU A O 1
ATOM 5604 N N . GLU A 1 681 ? -9.715 -0.542 2.446 1.00 98.19 681 GLU A N 1
ATOM 5605 C CA . GLU A 1 681 ? -9.661 -1.539 1.363 1.00 98.19 681 GLU A CA 1
ATOM 5606 C C . GLU A 1 681 ? -10.046 -0.919 0.004 1.00 98.19 681 GLU A C 1
ATOM 5608 O O . GLU A 1 681 ? -9.314 -1.067 -0.974 1.00 98.19 681 GLU A O 1
ATOM 5613 N N . ASN A 1 682 ? -11.121 -0.123 -0.048 1.00 98.19 682 ASN A N 1
ATOM 5614 C CA . ASN A 1 682 ? -11.540 0.593 -1.257 1.00 98.19 682 ASN A CA 1
ATOM 5615 C C . ASN A 1 682 ? -10.505 1.635 -1.720 1.00 98.19 682 ASN A C 1
ATOM 5617 O O . ASN A 1 682 ? -10.223 1.725 -2.914 1.00 98.19 682 ASN A O 1
ATOM 5621 N N . ARG A 1 683 ? -9.909 2.420 -0.807 1.00 98.25 683 ARG A N 1
ATOM 5622 C CA . ARG A 1 683 ? -8.855 3.396 -1.165 1.00 98.25 683 ARG A CA 1
ATOM 5623 C C . ARG A 1 683 ? -7.603 2.708 -1.709 1.00 98.25 683 ARG A C 1
ATOM 5625 O O . ARG A 1 683 ? -7.031 3.187 -2.686 1.00 98.25 683 ARG A O 1
ATOM 5632 N N . VAL A 1 684 ? -7.208 1.586 -1.108 1.00 98.25 684 VAL A N 1
ATOM 5633 C CA . VAL A 1 684 ? -6.106 0.738 -1.580 1.00 98.25 684 VAL A CA 1
ATOM 5634 C C . VAL A 1 684 ? -6.408 0.215 -2.988 1.00 98.25 684 VAL A C 1
ATOM 5636 O O . VAL A 1 684 ? -5.603 0.428 -3.892 1.00 98.25 684 VAL A O 1
ATOM 5639 N N . ALA A 1 685 ? -7.584 -0.382 -3.205 1.00 98.06 685 ALA A N 1
ATOM 5640 C CA . ALA A 1 685 ? -7.987 -0.944 -4.496 1.00 98.06 685 ALA A CA 1
ATOM 5641 C C . ALA A 1 685 ? -8.058 0.113 -5.615 1.00 98.06 685 ALA A C 1
ATOM 5643 O O . ALA A 1 685 ? -7.532 -0.107 -6.705 1.00 98.06 685 ALA A O 1
ATOM 5644 N N . VAL A 1 686 ? -8.624 1.296 -5.341 1.00 98.25 686 VAL A N 1
ATOM 5645 C CA . VAL A 1 686 ? -8.636 2.416 -6.300 1.00 98.25 686 VAL A CA 1
ATOM 5646 C C . VAL A 1 686 ? -7.211 2.883 -6.612 1.00 98.25 686 VAL A C 1
ATOM 5648 O O . VAL A 1 686 ? -6.863 3.042 -7.780 1.00 98.25 686 VAL A O 1
ATOM 5651 N N . ARG A 1 687 ? -6.347 3.039 -5.599 1.00 98.19 687 ARG A N 1
ATOM 5652 C CA . ARG A 1 687 ? -4.929 3.398 -5.795 1.00 98.19 687 ARG A CA 1
ATOM 5653 C C . ARG A 1 687 ? -4.165 2.336 -6.597 1.00 98.19 687 ARG A C 1
ATOM 5655 O O . ARG A 1 687 ? -3.235 2.690 -7.315 1.00 98.19 687 ARG A O 1
ATOM 5662 N N . ARG A 1 688 ? -4.536 1.056 -6.477 1.00 97.88 688 ARG A N 1
ATOM 5663 C CA . ARG A 1 688 ? -3.933 -0.066 -7.214 1.00 97.88 688 ARG A CA 1
ATOM 5664 C C . ARG A 1 688 ? -4.336 -0.012 -8.688 1.00 97.88 688 ARG A C 1
ATOM 5666 O O . ARG A 1 688 ? -3.458 0.097 -9.534 1.00 97.88 688 ARG A O 1
ATOM 5673 N N . SER A 1 689 ? -5.636 0.070 -8.979 1.00 98.19 689 SER A N 1
ATOM 5674 C CA . SER A 1 689 ? -6.142 0.183 -10.355 1.00 98.19 689 SER A CA 1
ATOM 5675 C C . SER A 1 689 ? -5.625 1.436 -11.074 1.00 98.19 689 SER A C 1
ATOM 5677 O O . SER A 1 689 ? -5.207 1.350 -12.222 1.00 98.19 689 SER A O 1
ATOM 5679 N N . VAL A 1 690 ? -5.569 2.598 -10.412 1.00 98.06 690 VAL A N 1
ATOM 5680 C CA . VAL A 1 690 ? -5.038 3.831 -11.033 1.00 98.06 690 VAL A CA 1
ATOM 5681 C C . VAL A 1 690 ? -3.525 3.741 -11.302 1.00 98.06 690 VAL A C 1
ATOM 5683 O O . VAL A 1 690 ? -3.039 4.367 -12.244 1.00 98.06 690 VAL A O 1
ATOM 5686 N N . LEU A 1 691 ? -2.777 2.947 -10.526 1.00 97.50 691 LEU A N 1
ATOM 5687 C CA . LEU A 1 691 ? -1.372 2.638 -10.806 1.00 97.50 691 LEU A CA 1
ATOM 5688 C C . LEU A 1 691 ? -1.232 1.664 -11.988 1.00 97.50 691 LEU A C 1
ATOM 5690 O O . LEU A 1 691 ? -0.445 1.927 -12.892 1.00 97.50 691 LEU A O 1
ATOM 5694 N N . GLU A 1 692 ? -2.020 0.589 -12.021 1.00 97.31 692 GLU A N 1
ATOM 5695 C CA . GLU A 1 692 ? -1.979 -0.424 -13.086 1.00 97.31 692 GLU A CA 1
ATOM 5696 C C . GLU A 1 692 ? -2.413 0.158 -14.444 1.00 97.31 692 GLU A C 1
ATOM 5698 O O . GLU A 1 692 ? -1.653 0.068 -15.405 1.00 97.31 692 GLU A O 1
ATOM 5703 N N . ASN A 1 693 ? -3.522 0.907 -14.504 1.00 97.50 693 ASN A N 1
ATOM 5704 C CA . ASN A 1 693 ? -3.968 1.618 -15.715 1.00 97.50 693 ASN A CA 1
ATOM 5705 C C . ASN A 1 693 ? -2.890 2.582 -16.266 1.00 97.50 693 ASN A C 1
ATOM 5707 O O . ASN A 1 693 ? -2.773 2.791 -17.474 1.00 97.50 693 ASN A O 1
ATOM 5711 N N . LYS A 1 694 ? -2.103 3.203 -15.376 1.00 97.56 694 LYS A N 1
ATOM 5712 C CA . LYS A 1 694 ? -0.996 4.104 -15.737 1.00 97.56 694 LYS A CA 1
ATOM 5713 C C . LYS A 1 694 ? 0.203 3.326 -16.283 1.00 97.56 694 LYS A C 1
ATOM 5715 O O . LYS A 1 694 ? 0.794 3.753 -17.270 1.00 97.56 694 LYS A O 1
ATOM 5720 N N . MET A 1 695 ? 0.529 2.182 -15.686 1.00 98.06 695 MET A N 1
ATOM 5721 C CA . MET A 1 695 ? 1.574 1.279 -16.175 1.00 98.06 695 MET A CA 1
ATOM 5722 C C . MET A 1 695 ? 1.227 0.703 -17.558 1.00 98.06 695 MET A C 1
ATOM 5724 O O . MET A 1 695 ? 2.083 0.680 -18.440 1.00 98.06 695 MET A O 1
ATOM 5728 N N . GLU A 1 696 ? -0.032 0.324 -17.791 1.00 97.75 696 GLU A N 1
ATOM 5729 C CA . GLU A 1 696 ? -0.522 -0.099 -19.111 1.00 97.75 696 GLU A CA 1
ATOM 5730 C C . GLU A 1 696 ? -0.393 1.016 -20.161 1.00 97.75 696 GLU A C 1
ATOM 5732 O O . GLU A 1 696 ? 0.086 0.769 -21.270 1.00 97.75 696 GLU A O 1
ATOM 5737 N N . ALA A 1 697 ? -0.752 2.257 -19.811 1.00 97.44 697 ALA A N 1
ATOM 5738 C CA . ALA A 1 697 ? -0.607 3.409 -20.701 1.00 97.44 697 ALA A CA 1
ATOM 5739 C C . ALA A 1 697 ? 0.867 3.718 -21.038 1.00 97.44 697 ALA A C 1
ATOM 5741 O O . ALA A 1 697 ? 1.191 3.973 -22.198 1.00 97.44 697 ALA A O 1
ATOM 5742 N N . GLU A 1 698 ? 1.768 3.645 -20.053 1.00 97.69 698 GLU A N 1
ATOM 5743 C CA . GLU A 1 698 ? 3.217 3.801 -20.253 1.00 97.69 698 GLU A CA 1
ATOM 5744 C C . GLU A 1 698 ? 3.796 2.694 -21.149 1.00 97.69 698 GLU A C 1
ATOM 5746 O O . GLU A 1 698 ? 4.589 2.978 -22.048 1.00 97.69 698 GLU A O 1
ATOM 5751 N N . LEU A 1 699 ? 3.369 1.441 -20.959 1.00 97.69 699 LEU A N 1
ATOM 5752 C CA . LEU A 1 699 ? 3.783 0.309 -21.792 1.00 97.69 699 LEU A CA 1
ATOM 5753 C C . LEU A 1 699 ? 3.247 0.428 -23.229 1.00 97.69 699 LEU A C 1
ATOM 5755 O O . LEU A 1 699 ? 3.961 0.109 -24.183 1.00 97.69 699 LEU A O 1
ATOM 5759 N N . LEU A 1 700 ? 2.016 0.913 -23.409 1.00 98.12 700 LEU A N 1
ATOM 5760 C CA . LEU A 1 700 ? 1.442 1.182 -24.728 1.00 98.12 700 LEU A CA 1
ATOM 5761 C C . LEU A 1 700 ? 2.206 2.303 -25.450 1.00 98.12 700 LEU A C 1
ATOM 5763 O O . LEU A 1 700 ? 2.580 2.124 -26.611 1.00 98.12 700 LEU A O 1
ATOM 5767 N N . GLN A 1 701 ? 2.493 3.415 -24.765 1.00 97.94 701 GLN A N 1
ATOM 5768 C CA . GLN A 1 701 ? 3.306 4.508 -25.307 1.00 97.94 701 GLN A CA 1
ATOM 5769 C C . GLN A 1 701 ? 4.706 4.011 -25.696 1.00 97.94 701 GLN A C 1
ATOM 5771 O O . GLN A 1 701 ? 5.150 4.247 -26.819 1.00 97.94 701 GLN A O 1
ATOM 5776 N N . PHE A 1 702 ? 5.382 3.266 -24.816 1.00 98.19 702 PHE A N 1
ATOM 5777 C CA . PHE A 1 702 ? 6.713 2.735 -25.106 1.00 98.19 702 PHE A CA 1
ATOM 5778 C C . PHE A 1 702 ? 6.720 1.820 -26.340 1.00 98.19 702 PHE A C 1
ATOM 5780 O O . PHE A 1 702 ? 7.618 1.917 -27.174 1.00 98.19 702 PHE A O 1
ATOM 5787 N N . ASN A 1 703 ? 5.705 0.967 -26.514 1.00 97.69 703 ASN A N 1
ATOM 5788 C CA . ASN A 1 703 ? 5.604 0.116 -27.702 1.00 97.69 703 ASN A CA 1
ATOM 5789 C C . ASN A 1 703 ? 5.349 0.916 -28.995 1.00 97.69 703 ASN A C 1
ATOM 5791 O O . ASN A 1 703 ? 5.859 0.531 -30.049 1.00 97.69 703 ASN A O 1
ATOM 5795 N N . GLN A 1 704 ? 4.639 2.047 -28.927 1.00 97.75 704 GLN A N 1
ATOM 5796 C CA . GLN A 1 704 ? 4.490 2.970 -30.060 1.00 97.75 704 GLN A CA 1
ATOM 5797 C C . GLN A 1 704 ? 5.823 3.657 -30.404 1.00 97.75 704 GLN A C 1
ATOM 5799 O O . GLN A 1 704 ? 6.255 3.603 -31.556 1.00 97.75 704 GLN A O 1
ATOM 5804 N N . GLU A 1 705 ? 6.530 4.213 -29.412 1.00 97.62 705 GLU A N 1
ATOM 5805 C CA . GLU A 1 705 ? 7.858 4.822 -29.600 1.00 97.62 705 GLU A CA 1
ATOM 5806 C C . GLU A 1 705 ? 8.890 3.814 -30.136 1.00 97.62 705 GLU A C 1
ATOM 5808 O O . GLU A 1 705 ? 9.700 4.138 -31.008 1.00 97.62 705 GLU A O 1
ATOM 5813 N N . ARG A 1 706 ? 8.842 2.566 -29.654 1.00 97.62 706 ARG A N 1
ATOM 5814 C CA . ARG A 1 706 ? 9.663 1.442 -30.126 1.00 97.62 706 ARG A CA 1
ATOM 5815 C C . ARG A 1 706 ? 9.407 1.140 -31.603 1.00 97.62 706 ARG A C 1
ATOM 5817 O O . ARG A 1 706 ? 10.364 0.988 -32.362 1.00 97.62 706 ARG A O 1
ATOM 5824 N N . ALA A 1 707 ? 8.140 1.058 -32.009 1.00 97.75 707 ALA A N 1
ATOM 5825 C CA . ALA A 1 707 ? 7.759 0.797 -33.394 1.00 97.75 707 ALA A CA 1
ATOM 5826 C C . ALA A 1 707 ? 8.157 1.952 -34.329 1.00 97.75 707 ALA A C 1
ATOM 5828 O O . ALA A 1 707 ? 8.700 1.706 -35.407 1.00 97.75 707 ALA A O 1
ATOM 5829 N N . GLU A 1 708 ? 7.958 3.207 -33.911 1.00 98.00 708 GLU A N 1
ATOM 5830 C CA . GLU A 1 708 ? 8.362 4.369 -34.706 1.00 98.00 708 GLU A CA 1
ATOM 5831 C C . GLU A 1 708 ? 9.887 4.470 -34.855 1.00 98.00 708 GLU A C 1
ATOM 5833 O O . GLU A 1 708 ? 10.371 4.664 -35.969 1.00 98.00 708 GLU A O 1
ATOM 5838 N N . ARG A 1 709 ? 10.662 4.266 -33.781 1.00 97.81 709 ARG A N 1
ATOM 5839 C CA . ARG A 1 709 ? 12.137 4.255 -33.845 1.00 97.81 709 ARG A CA 1
ATOM 5840 C C . ARG A 1 709 ? 12.668 3.213 -34.832 1.00 97.81 709 ARG A C 1
ATOM 5842 O O . ARG A 1 709 ? 13.555 3.530 -35.622 1.00 97.81 709 ARG A O 1
ATOM 5849 N N . LEU A 1 710 ? 12.106 2.001 -34.819 1.00 97.31 710 LEU A N 1
ATOM 5850 C CA . LEU A 1 710 ? 12.462 0.942 -35.769 1.00 97.31 710 LEU A CA 1
ATOM 5851 C C . LEU A 1 710 ? 12.081 1.317 -37.212 1.00 97.31 710 LEU A C 1
ATOM 5853 O O . LEU A 1 710 ? 12.899 1.143 -38.115 1.00 97.31 710 LEU A O 1
ATOM 5857 N N . ARG A 1 711 ? 10.892 1.902 -37.440 1.00 97.94 711 ARG A N 1
ATOM 5858 C CA . ARG A 1 711 ? 10.493 2.400 -38.772 1.00 97.94 711 ARG A CA 1
ATOM 5859 C C . ARG A 1 711 ? 11.458 3.475 -39.276 1.00 97.94 711 ARG A C 1
ATOM 5861 O O . ARG A 1 711 ? 11.904 3.395 -40.414 1.00 97.94 711 ARG A O 1
ATOM 5868 N N . LEU A 1 712 ? 11.803 4.451 -38.435 1.00 98.00 712 LEU A N 1
ATOM 5869 C CA . LEU A 1 712 ? 12.671 5.572 -38.804 1.00 98.00 712 LEU A CA 1
ATOM 5870 C C . LEU A 1 712 ? 14.109 5.136 -39.125 1.00 98.00 712 LEU A C 1
ATOM 5872 O O . LEU A 1 712 ? 14.703 5.697 -40.045 1.00 98.00 712 LEU A O 1
ATOM 5876 N N . MET A 1 713 ? 14.658 4.133 -38.429 1.00 97.69 713 MET A N 1
ATOM 5877 C CA . MET A 1 713 ? 15.964 3.562 -38.791 1.00 97.69 713 MET A CA 1
ATOM 5878 C C . MET A 1 713 ? 15.908 2.785 -40.106 1.00 97.69 713 MET A C 1
ATOM 5880 O O . MET A 1 713 ? 16.741 3.023 -40.975 1.00 97.69 713 MET A O 1
ATOM 5884 N N . HIS A 1 714 ? 14.891 1.945 -40.313 1.00 97.06 714 HIS A N 1
ATOM 5885 C CA . HIS A 1 714 ? 14.734 1.236 -41.584 1.00 97.06 714 HIS A CA 1
ATOM 5886 C C . HIS A 1 714 ? 14.548 2.207 -42.766 1.00 97.06 714 HIS A C 1
ATOM 5888 O O . HIS A 1 714 ? 15.206 2.078 -43.796 1.00 97.06 714 HIS A O 1
ATOM 5894 N N . GLU A 1 715 ? 13.724 3.246 -42.593 1.00 97.69 715 GLU A N 1
ATOM 5895 C CA . GLU A 1 715 ? 13.564 4.334 -43.561 1.00 97.69 715 GLU A CA 1
ATOM 5896 C C . GLU A 1 715 ? 14.872 5.087 -43.851 1.00 97.69 715 GLU A C 1
ATOM 5898 O O . GLU A 1 715 ? 15.078 5.512 -44.987 1.00 97.69 715 GLU A O 1
ATOM 5903 N N . LYS A 1 716 ? 15.734 5.294 -42.845 1.00 97.81 716 LYS A N 1
ATOM 5904 C CA . LYS A 1 716 ? 17.068 5.887 -43.021 1.00 97.81 716 LYS A CA 1
ATOM 5905 C C . LYS A 1 716 ? 17.945 4.962 -43.868 1.00 97.81 716 LYS A C 1
ATOM 5907 O O . LYS A 1 716 ? 18.502 5.416 -44.862 1.00 97.81 716 LYS A O 1
ATOM 5912 N N . HIS A 1 717 ? 18.040 3.683 -43.500 1.00 97.62 717 HIS A N 1
ATOM 5913 C CA . HIS A 1 717 ? 18.887 2.699 -44.184 1.00 97.62 717 HIS A CA 1
ATOM 5914 C C . HIS A 1 717 ? 18.519 2.546 -45.659 1.00 97.62 717 HIS A C 1
ATOM 5916 O O . HIS A 1 717 ? 19.405 2.608 -46.505 1.00 97.62 717 HIS A O 1
ATOM 5922 N N . VAL A 1 718 ? 17.223 2.441 -45.977 1.00 97.00 718 VAL A N 1
ATOM 5923 C CA . VAL A 1 718 ? 16.736 2.390 -47.368 1.00 97.00 718 VAL A CA 1
ATOM 5924 C C . VAL A 1 718 ? 17.189 3.629 -48.148 1.00 97.00 718 VAL A C 1
ATOM 5926 O O . VAL A 1 718 ? 17.870 3.488 -49.159 1.00 97.00 718 VAL A O 1
ATOM 5929 N N . LYS A 1 719 ? 16.940 4.840 -47.626 1.00 97.19 719 LYS A N 1
ATOM 5930 C CA . LYS A 1 719 ? 17.328 6.104 -48.284 1.00 97.19 719 LYS A CA 1
ATOM 5931 C C . LYS A 1 719 ? 18.849 6.245 -48.464 1.00 97.19 719 LYS A C 1
ATOM 5933 O O . LYS A 1 719 ? 19.291 6.866 -49.426 1.00 97.19 719 LYS A O 1
ATOM 5938 N N . GLU A 1 720 ? 19.654 5.679 -47.564 1.00 97.06 720 GLU A N 1
ATOM 5939 C CA . GLU A 1 720 ? 21.120 5.666 -47.674 1.00 97.06 720 GLU A CA 1
ATOM 5940 C C . GLU A 1 720 ? 21.642 4.641 -48.695 1.00 97.06 720 GLU A C 1
ATOM 5942 O O . GLU A 1 720 ? 22.642 4.916 -49.359 1.00 97.06 720 GLU A O 1
ATOM 5947 N N . ILE A 1 721 ? 20.972 3.494 -48.864 1.00 95.38 721 ILE A N 1
ATOM 5948 C CA . ILE A 1 721 ? 21.274 2.537 -49.943 1.00 95.38 721 ILE A CA 1
ATOM 5949 C C . ILE A 1 721 ? 20.858 3.111 -51.302 1.00 95.38 721 ILE A C 1
ATOM 5951 O O . ILE A 1 721 ? 21.671 3.100 -52.225 1.00 95.38 721 ILE A O 1
ATOM 5955 N N . ASP A 1 722 ? 19.647 3.665 -51.408 1.00 95.06 722 ASP A N 1
ATOM 5956 C CA . ASP A 1 722 ? 19.134 4.273 -52.641 1.00 95.06 722 ASP A CA 1
ATOM 5957 C C . ASP A 1 722 ? 20.073 5.391 -53.126 1.00 95.06 722 ASP A C 1
ATOM 5959 O O . ASP A 1 722 ? 20.536 5.365 -54.265 1.00 95.06 722 ASP A O 1
ATOM 5963 N N . ALA A 1 723 ? 20.461 6.315 -52.237 1.00 95.81 723 ALA A N 1
ATOM 5964 C CA . ALA A 1 723 ? 21.395 7.393 -52.563 1.00 95.81 723 ALA A CA 1
ATOM 5965 C C . ALA A 1 723 ? 22.803 6.889 -52.948 1.00 95.81 723 ALA A C 1
ATOM 5967 O O . ALA A 1 723 ? 23.460 7.483 -53.806 1.00 95.81 723 ALA A O 1
ATOM 5968 N N . PHE A 1 724 ? 23.281 5.793 -52.345 1.00 95.75 724 PHE A N 1
ATOM 5969 C CA . PHE A 1 724 ? 24.564 5.183 -52.713 1.00 95.75 724 PHE A CA 1
ATOM 5970 C C . PHE A 1 724 ? 24.513 4.529 -54.104 1.00 95.75 724 PHE A C 1
ATOM 5972 O O . PHE A 1 724 ? 25.484 4.604 -54.867 1.00 95.75 724 PHE A O 1
ATOM 5979 N N . ASP A 1 725 ? 23.395 3.892 -54.450 1.00 93.38 725 ASP A N 1
ATOM 5980 C CA . ASP A 1 725 ? 23.203 3.259 -55.754 1.00 93.38 725 ASP A CA 1
ATOM 5981 C C . ASP A 1 725 ? 22.938 4.297 -56.857 1.00 93.38 725 ASP A C 1
ATOM 5983 O O . ASP A 1 725 ? 23.490 4.158 -57.950 1.00 93.38 725 ASP A O 1
ATOM 5987 N N . GLU A 1 726 ? 22.225 5.391 -56.568 1.00 94.19 726 GLU A N 1
ATOM 5988 C CA . GLU A 1 726 ? 22.134 6.567 -57.448 1.00 94.19 726 GLU A CA 1
ATOM 5989 C C . GLU A 1 726 ? 23.519 7.177 -57.724 1.00 94.19 726 GLU A C 1
ATOM 5991 O O . GLU A 1 726 ? 23.892 7.360 -58.886 1.00 94.19 726 GLU A O 1
ATOM 5996 N N . GLU A 1 727 ? 24.333 7.427 -56.690 1.00 94.19 727 GLU A N 1
ATOM 5997 C CA . GLU A 1 727 ? 25.705 7.931 -56.858 1.00 94.19 727 GLU A CA 1
ATOM 5998 C C . GLU A 1 727 ? 26.542 6.977 -57.731 1.00 94.19 727 GLU A C 1
ATOM 6000 O O . GLU A 1 727 ? 27.265 7.404 -58.637 1.00 94.19 727 GLU A O 1
ATOM 6005 N N . SER A 1 728 ? 26.396 5.668 -57.511 1.00 92.75 728 SER A N 1
ATOM 6006 C CA . SER A 1 728 ? 27.065 4.625 -58.293 1.00 92.75 728 SER A CA 1
ATOM 6007 C C . SER A 1 728 ? 26.642 4.633 -59.771 1.00 92.75 728 SER A C 1
ATOM 6009 O O . SER A 1 728 ? 27.505 4.511 -60.647 1.00 92.75 728 SER A O 1
ATOM 6011 N N . ILE A 1 729 ? 25.355 4.870 -60.055 1.00 92.12 729 ILE A N 1
ATOM 6012 C CA . ILE A 1 729 ? 24.822 5.064 -61.412 1.00 92.12 729 ILE A CA 1
ATOM 6013 C C . ILE A 1 729 ? 25.414 6.319 -62.064 1.00 92.12 729 ILE A C 1
ATOM 6015 O O . ILE A 1 729 ? 25.837 6.249 -63.220 1.00 92.12 729 ILE A O 1
ATOM 6019 N N . THR A 1 730 ? 25.538 7.443 -61.345 1.00 93.31 730 THR A N 1
ATOM 6020 C CA . THR A 1 730 ? 26.143 8.669 -61.918 1.00 93.31 730 THR A CA 1
ATOM 6021 C C . THR A 1 730 ? 27.621 8.514 -62.285 1.00 93.31 730 THR A C 1
ATOM 6023 O O . THR A 1 730 ? 28.105 9.198 -63.185 1.00 93.31 730 THR A O 1
ATOM 6026 N N . LEU A 1 731 ? 28.328 7.571 -61.652 1.00 89.94 731 LEU A N 1
ATOM 6027 C CA . LEU A 1 731 ? 29.711 7.212 -61.982 1.00 89.94 731 LEU A CA 1
ATOM 6028 C C . LEU A 1 731 ? 29.820 6.180 -63.123 1.00 89.94 731 LEU A C 1
ATOM 6030 O O . LEU A 1 731 ? 30.926 5.802 -63.509 1.00 89.94 731 LEU A O 1
ATOM 6034 N N . GLY A 1 732 ? 28.691 5.749 -63.697 1.00 89.38 732 GLY A N 1
ATOM 6035 C CA . GLY A 1 732 ? 28.630 4.835 -64.839 1.00 89.38 732 GLY A CA 1
ATOM 6036 C C . GLY A 1 732 ? 28.600 3.346 -64.480 1.00 89.38 732 GLY A C 1
ATOM 6037 O O . GLY A 1 732 ? 28.810 2.514 -65.365 1.00 89.38 732 GLY A O 1
ATOM 6038 N N . PHE A 1 733 ? 28.332 2.990 -63.220 1.00 89.62 733 PHE A N 1
ATOM 6039 C CA . PHE A 1 733 ? 28.143 1.602 -62.787 1.00 89.62 733 PHE A CA 1
ATOM 6040 C C . PHE A 1 733 ? 26.650 1.298 -62.626 1.00 89.62 733 PHE A C 1
ATOM 6042 O O . PHE A 1 733 ? 25.938 2.028 -61.946 1.00 89.62 733 PHE A O 1
ATOM 6049 N N . SER A 1 734 ? 26.145 0.210 -63.213 1.00 85.38 734 SER A N 1
ATOM 6050 C CA . SER A 1 734 ? 24.757 -0.196 -62.958 1.00 85.38 734 SER A CA 1
ATOM 6051 C C . SER A 1 734 ? 24.598 -0.660 -61.506 1.00 85.38 734 SER A C 1
ATOM 6053 O O . SER A 1 734 ? 25.459 -1.374 -60.994 1.00 85.38 734 SER A O 1
ATOM 6055 N N . ALA A 1 735 ? 23.482 -0.313 -60.852 1.00 79.81 735 ALA A N 1
ATOM 6056 C CA . ALA A 1 735 ? 23.221 -0.722 -59.466 1.00 79.81 735 ALA A CA 1
ATOM 6057 C C . ALA A 1 735 ? 23.350 -2.247 -59.275 1.00 79.81 735 ALA A C 1
ATOM 6059 O O . ALA A 1 735 ? 23.968 -2.696 -58.315 1.00 79.81 735 ALA A O 1
ATOM 6060 N N . MET A 1 736 ? 22.896 -3.049 -60.250 1.00 81.94 736 MET A N 1
ATOM 6061 C CA . MET A 1 736 ? 23.114 -4.503 -60.267 1.00 81.94 736 MET A CA 1
ATOM 6062 C C . MET A 1 736 ? 24.596 -4.896 -60.178 1.00 81.94 736 MET A C 1
ATOM 6064 O O . MET A 1 736 ? 24.946 -5.741 -59.362 1.00 81.94 736 MET A O 1
ATOM 6068 N N . ALA A 1 737 ? 25.482 -4.261 -60.952 1.00 80.38 737 ALA A N 1
ATOM 6069 C CA . ALA A 1 737 ? 26.914 -4.564 -60.927 1.00 80.38 737 ALA A CA 1
ATOM 6070 C C . ALA A 1 737 ? 27.613 -4.122 -59.626 1.00 80.38 737 ALA A C 1
ATOM 6072 O O . ALA A 1 737 ? 28.733 -4.560 -59.371 1.00 80.38 737 ALA A O 1
ATOM 6073 N N . VAL A 1 738 ? 26.979 -3.273 -58.809 1.00 81.25 738 VAL A N 1
ATOM 6074 C CA . VAL A 1 738 ? 27.488 -2.837 -57.494 1.00 81.25 738 VAL A CA 1
ATOM 6075 C C . VAL A 1 738 ? 26.843 -3.619 -56.338 1.00 81.25 738 VAL A C 1
ATOM 6077 O O . VAL A 1 738 ? 27.470 -3.806 -55.294 1.00 81.25 738 VAL A O 1
ATOM 6080 N N . ALA A 1 739 ? 25.623 -4.125 -56.533 1.00 79.75 739 ALA A N 1
ATOM 6081 C CA . ALA A 1 739 ? 24.956 -5.078 -55.650 1.00 79.75 739 ALA A CA 1
ATOM 6082 C C . ALA A 1 739 ? 25.536 -6.501 -55.767 1.00 79.75 739 ALA A C 1
ATOM 6084 O O . ALA A 1 739 ? 25.577 -7.226 -54.773 1.00 79.75 739 ALA A O 1
ATOM 6085 N N . GLU A 1 740 ? 26.021 -6.895 -56.950 1.00 77.12 740 GLU A N 1
ATOM 6086 C CA . GLU A 1 740 ? 26.783 -8.130 -57.139 1.00 77.12 740 GLU A CA 1
ATOM 6087 C C . GLU A 1 740 ? 28.056 -8.153 -56.277 1.00 77.12 740 GLU A C 1
ATOM 6089 O O . GLU A 1 740 ? 28.819 -7.186 -56.205 1.00 77.12 740 GLU A O 1
ATOM 6094 N N . GLY A 1 741 ? 28.326 -9.306 -55.660 1.00 64.31 741 GLY A N 1
ATOM 6095 C CA . GLY A 1 741 ? 29.558 -9.541 -54.912 1.00 64.31 741 GLY A CA 1
ATOM 6096 C C . GLY A 1 741 ? 30.823 -9.391 -55.768 1.00 64.31 741 GLY A C 1
ATOM 6097 O O . GLY A 1 741 ? 30.790 -9.329 -57.004 1.00 64.31 741 GLY A O 1
ATOM 6098 N N . SER A 1 742 ? 31.984 -9.355 -55.109 1.00 65.94 742 SER A N 1
ATOM 6099 C CA . SER A 1 742 ? 33.228 -9.553 -55.854 1.00 65.94 742 SER A CA 1
ATOM 6100 C C . SER A 1 742 ? 33.273 -10.985 -56.381 1.00 65.94 742 SER A C 1
ATOM 6102 O O . SER A 1 742 ? 32.903 -11.918 -55.670 1.00 65.94 742 SER A O 1
ATOM 6104 N N . ARG A 1 743 ? 33.721 -11.165 -57.626 1.00 60.88 743 ARG A N 1
ATOM 6105 C CA . ARG A 1 743 ? 33.956 -12.501 -58.201 1.00 60.88 743 ARG A CA 1
ATOM 6106 C C . ARG A 1 743 ? 35.295 -13.101 -57.773 1.00 60.88 743 ARG A C 1
ATOM 6108 O O . ARG A 1 743 ? 35.545 -14.267 -58.057 1.00 60.88 743 ARG A O 1
ATOM 6115 N N . GLU A 1 744 ? 36.147 -12.319 -57.115 1.00 59.09 744 GLU A N 1
ATOM 6116 C CA . GLU A 1 744 ? 37.432 -12.775 -56.597 1.00 59.09 744 GLU A CA 1
ATOM 6117 C C . GLU A 1 744 ? 37.339 -12.928 -55.077 1.00 59.09 744 GLU A C 1
ATOM 6119 O O . GLU A 1 744 ? 36.987 -11.992 -54.359 1.00 59.09 744 GLU A O 1
ATOM 6124 N N . ALA A 1 745 ? 37.630 -14.134 -54.587 1.00 51.94 745 ALA A N 1
ATOM 6125 C CA . ALA A 1 745 ? 37.620 -14.446 -53.164 1.00 51.94 745 ALA A CA 1
ATOM 6126 C C . ALA A 1 745 ? 38.887 -13.888 -52.495 1.00 51.94 745 ALA A C 1
ATOM 6128 O O . ALA A 1 745 ? 39.880 -14.596 -52.321 1.00 51.94 745 ALA A O 1
ATOM 6129 N N . TYR A 1 746 ? 38.866 -12.600 -52.147 1.00 59.38 746 TYR A N 1
ATOM 6130 C CA . TYR A 1 746 ? 39.941 -11.979 -51.372 1.00 59.38 746 TYR A CA 1
ATOM 6131 C C . TYR A 1 746 ? 40.006 -12.630 -49.972 1.00 59.38 746 TYR A C 1
ATOM 6133 O O . TYR A 1 746 ? 38.975 -12.633 -49.289 1.00 59.38 746 TYR A O 1
ATOM 6141 N N . PRO A 1 747 ? 41.161 -13.169 -49.511 1.00 49.97 747 PRO A N 1
ATOM 6142 C CA . PRO A 1 747 ? 41.227 -14.138 -48.394 1.00 49.97 747 PRO A CA 1
ATOM 6143 C C . PRO A 1 747 ? 40.776 -13.680 -46.992 1.00 49.97 747 PRO A C 1
ATOM 6145 O O . PRO A 1 747 ? 40.952 -14.418 -46.029 1.00 49.97 747 PRO A O 1
ATOM 6148 N N . ASP A 1 748 ? 40.247 -12.465 -46.856 1.00 49.19 748 ASP A N 1
ATOM 6149 C CA . ASP A 1 748 ? 39.900 -11.807 -45.587 1.00 49.19 748 ASP A CA 1
ATOM 6150 C C . ASP A 1 748 ? 38.389 -11.497 -45.465 1.00 49.19 748 ASP A C 1
ATOM 6152 O O . ASP A 1 748 ? 37.936 -11.028 -44.422 1.00 49.19 748 ASP A O 1
ATOM 6156 N N . GLU A 1 749 ? 37.587 -11.727 -46.518 1.00 51.66 749 GLU A N 1
ATOM 6157 C CA . GLU A 1 749 ? 36.150 -11.389 -46.512 1.00 51.66 749 GLU A CA 1
ATOM 6158 C C . GLU A 1 749 ? 35.311 -12.360 -45.648 1.00 51.66 749 GLU A C 1
ATOM 6160 O O . GLU A 1 749 ? 34.374 -11.913 -44.985 1.00 51.66 749 GLU A O 1
ATOM 6165 N N . GLU A 1 750 ? 35.654 -13.656 -45.580 1.00 44.31 750 GLU A N 1
ATOM 6166 C CA . GLU A 1 750 ? 34.909 -14.653 -44.778 1.00 44.31 750 GLU A CA 1
ATOM 6167 C C . GLU A 1 750 ? 35.196 -14.573 -43.268 1.00 44.31 750 GLU A C 1
ATOM 6169 O O . GLU A 1 750 ? 34.306 -14.808 -42.444 1.00 44.31 750 GLU A O 1
ATOM 6174 N N . GLY A 1 751 ? 36.420 -14.185 -42.885 1.00 42.25 751 GLY A N 1
ATOM 6175 C CA . GLY A 1 751 ? 36.907 -14.212 -41.496 1.00 42.25 751 GLY A CA 1
ATOM 6176 C C . GLY A 1 751 ? 36.149 -13.308 -40.514 1.00 42.25 751 GLY A C 1
ATOM 6177 O O . GLY A 1 751 ? 36.360 -13.398 -39.307 1.00 42.25 751 GLY A O 1
ATOM 6178 N N . SER A 1 752 ? 35.250 -12.451 -41.009 1.00 46.31 752 SER A N 1
ATOM 6179 C CA . SER A 1 752 ? 34.413 -11.555 -40.203 1.00 46.31 752 SER A CA 1
ATOM 6180 C C . SER A 1 752 ? 32.917 -11.917 -40.197 1.00 46.31 752 SER A C 1
ATOM 6182 O O . SER A 1 752 ? 32.150 -11.178 -39.577 1.00 46.31 752 SER A O 1
ATOM 6184 N N . LEU A 1 753 ? 32.488 -12.998 -40.867 1.00 43.38 753 LEU A N 1
ATOM 6185 C CA . LEU A 1 753 ? 31.070 -13.392 -40.976 1.00 43.38 753 LEU A CA 1
ATOM 6186 C C . LEU A 1 753 ? 30.714 -14.678 -40.207 1.00 43.38 753 LEU A C 1
ATOM 6188 O O . LEU A 1 753 ? 29.593 -14.801 -39.725 1.00 43.38 753 LEU A O 1
ATOM 6192 N N . SER A 1 754 ? 31.657 -15.604 -40.000 1.00 41.88 754 SER A N 1
ATOM 6193 C CA . SER A 1 754 ? 31.403 -16.876 -39.286 1.00 41.88 754 SER A CA 1
ATOM 6194 C C . SER A 1 754 ? 31.650 -16.822 -37.760 1.00 41.88 754 SER A C 1
ATOM 6196 O O . SER A 1 754 ? 31.787 -17.856 -37.106 1.00 41.88 754 SER A O 1
ATOM 6198 N N . GLY A 1 755 ? 31.745 -15.627 -37.168 1.00 39.31 755 GLY A N 1
ATOM 6199 C CA . GLY A 1 755 ? 32.274 -15.423 -35.809 1.00 39.31 755 GLY A CA 1
ATOM 6200 C C . GLY A 1 755 ? 31.299 -15.570 -34.630 1.00 39.31 755 GLY A C 1
ATOM 6201 O O . GLY A 1 755 ? 31.693 -15.249 -33.513 1.00 39.31 755 GLY A O 1
ATOM 6202 N N . SER A 1 756 ? 30.040 -15.985 -34.835 1.00 43.19 756 SER A N 1
ATOM 6203 C CA . SER A 1 756 ? 28.988 -15.852 -33.801 1.00 43.19 756 SER A CA 1
ATOM 6204 C C . SER A 1 756 ? 27.951 -16.991 -33.764 1.00 43.19 756 SER A C 1
ATOM 6206 O O . SER A 1 756 ? 26.750 -16.733 -33.733 1.00 43.19 756 SER A O 1
ATOM 6208 N N . MET A 1 757 ? 28.395 -18.257 -33.736 1.00 40.16 757 MET A N 1
ATOM 6209 C CA . MET A 1 757 ? 27.509 -19.434 -33.560 1.00 40.16 757 MET A CA 1
ATOM 6210 C C . MET A 1 757 ? 27.915 -20.398 -32.421 1.00 40.16 757 MET A C 1
ATOM 6212 O O . MET A 1 757 ? 27.393 -21.506 -32.333 1.00 40.16 757 MET A O 1
ATOM 6216 N N . ILE A 1 758 ? 28.805 -19.990 -31.506 1.00 40.94 758 ILE A N 1
ATOM 6217 C CA . ILE A 1 758 ? 29.168 -20.770 -30.304 1.00 40.94 758 ILE A CA 1
ATOM 6218 C C . ILE A 1 758 ? 28.887 -19.929 -29.052 1.00 40.94 758 ILE A C 1
ATOM 6220 O O . ILE A 1 758 ? 29.764 -19.243 -28.535 1.00 40.94 758 ILE A O 1
ATOM 6224 N N . SER A 1 759 ? 27.634 -19.960 -28.587 1.00 39.62 759 SER A N 1
ATOM 6225 C CA . SER A 1 759 ? 27.210 -19.545 -27.233 1.00 39.62 759 SER A CA 1
ATOM 6226 C C . SER A 1 759 ? 25.811 -20.100 -26.907 1.00 39.62 759 SER A C 1
ATOM 6228 O O . SER A 1 759 ? 24.910 -19.379 -26.494 1.00 39.62 759 SER A O 1
ATOM 6230 N N . LEU A 1 760 ? 25.620 -21.407 -27.119 1.00 41.56 760 LEU A N 1
ATOM 6231 C CA . LEU A 1 760 ? 24.418 -22.151 -26.725 1.00 41.56 760 LEU A CA 1
ATOM 6232 C C . LEU A 1 760 ? 24.796 -23.230 -25.701 1.00 41.56 760 LEU A C 1
ATOM 6234 O O . LEU A 1 760 ? 24.900 -24.411 -26.019 1.00 41.56 760 LEU A O 1
ATOM 6238 N N . ALA A 1 761 ? 25.043 -22.799 -24.462 1.00 37.81 761 ALA A N 1
ATOM 6239 C CA . ALA A 1 761 ? 25.270 -23.682 -23.322 1.00 37.81 761 ALA A CA 1
ATOM 6240 C C . ALA A 1 761 ? 24.767 -23.041 -22.014 1.00 37.81 761 ALA A C 1
ATOM 6242 O O . ALA A 1 761 ? 24.981 -21.856 -21.774 1.00 37.81 761 ALA A O 1
ATOM 6243 N N . HIS A 1 762 ? 24.157 -23.865 -21.157 1.00 31.14 762 HIS A N 1
ATOM 6244 C CA . HIS A 1 762 ? 23.818 -23.580 -19.751 1.00 31.14 762 HIS A CA 1
ATOM 6245 C C . HIS A 1 762 ? 22.691 -22.564 -19.468 1.00 31.14 762 HIS A C 1
ATOM 6247 O O . HIS A 1 762 ? 22.820 -21.682 -18.618 1.00 31.14 762 HIS A O 1
ATOM 6253 N N . SER A 1 763 ? 21.511 -22.786 -20.054 1.00 33.34 763 SER A N 1
ATOM 6254 C CA . SER A 1 763 ? 20.252 -22.367 -19.418 1.00 33.34 763 SER A CA 1
ATOM 6255 C C . SER A 1 763 ? 19.956 -23.256 -18.200 1.00 33.34 763 SER A C 1
ATOM 6257 O O . SER A 1 763 ? 19.356 -24.320 -18.333 1.00 33.34 763 SER A O 1
ATOM 6259 N N . ASN A 1 764 ? 20.364 -22.836 -16.999 1.00 39.09 764 ASN A N 1
ATOM 6260 C CA . ASN A 1 764 ? 19.949 -23.503 -15.760 1.00 39.09 764 ASN A CA 1
ATOM 6261 C C . ASN A 1 764 ? 18.486 -23.153 -15.447 1.00 39.09 764 ASN A C 1
ATOM 6263 O O . ASN A 1 764 ? 18.183 -22.039 -15.024 1.00 39.09 764 ASN A O 1
ATOM 6267 N N . SER A 1 765 ? 17.563 -24.094 -15.657 1.00 33.25 765 SER A N 1
ATOM 6268 C CA . SER A 1 765 ? 16.133 -23.931 -15.342 1.00 33.25 765 SER A CA 1
ATOM 6269 C C . SER A 1 765 ? 15.484 -25.274 -14.992 1.00 33.25 765 SER A C 1
ATOM 6271 O O . SER A 1 765 ? 14.664 -25.808 -15.733 1.00 33.25 765 SER A O 1
ATOM 6273 N N . SER A 1 766 ? 15.866 -25.821 -13.836 1.00 33.31 766 SER A N 1
ATOM 6274 C CA . SER A 1 766 ? 15.328 -27.076 -13.291 1.00 33.31 766 SER A CA 1
ATOM 6275 C C . SER A 1 766 ? 14.312 -26.807 -12.177 1.00 33.31 766 SER A C 1
ATOM 6277 O O . SER A 1 766 ? 14.616 -26.959 -10.997 1.00 33.31 766 SER A O 1
ATOM 6279 N N . THR A 1 767 ? 13.093 -26.408 -12.546 1.00 35.66 767 THR A N 1
ATOM 6280 C CA . THR A 1 767 ? 11.946 -26.289 -11.625 1.00 35.66 767 THR A CA 1
ATOM 6281 C C . THR A 1 767 ? 10.963 -27.440 -11.841 1.00 35.66 767 THR A C 1
ATOM 6283 O O . THR A 1 767 ? 9.884 -27.268 -12.406 1.00 35.66 767 THR A O 1
ATOM 6286 N N . SER A 1 768 ? 11.353 -28.639 -11.409 1.00 39.19 768 SER A N 1
ATOM 6287 C CA . SER A 1 768 ? 10.489 -29.824 -11.375 1.00 39.19 768 SER A CA 1
ATOM 6288 C C . SER A 1 768 ? 9.660 -29.856 -10.086 1.00 39.19 768 SER A C 1
ATOM 6290 O O . SER A 1 768 ? 10.226 -29.866 -8.992 1.00 39.19 768 SER A O 1
ATOM 6292 N N . PHE A 1 769 ? 8.332 -29.922 -10.203 1.00 39.97 769 PHE A N 1
ATOM 6293 C CA . PHE A 1 769 ? 7.441 -30.160 -9.061 1.00 39.97 769 PHE A CA 1
ATOM 6294 C C . PHE A 1 769 ? 7.696 -31.546 -8.437 1.00 39.97 769 PHE A C 1
ATOM 6296 O O . PHE A 1 769 ? 7.801 -32.523 -9.182 1.00 39.97 769 PHE A O 1
ATOM 6303 N N . PRO A 1 770 ? 7.704 -31.682 -7.098 1.00 45.69 770 PRO A N 1
ATOM 6304 C CA . PRO A 1 770 ? 7.587 -32.980 -6.450 1.00 45.69 770 PRO A CA 1
ATOM 6305 C C . PRO A 1 770 ? 6.111 -33.401 -6.361 1.00 45.69 770 PRO A C 1
ATOM 6307 O O . PRO A 1 770 ? 5.326 -32.802 -5.627 1.00 45.69 770 PRO A O 1
ATOM 6310 N N . ALA A 1 771 ? 5.738 -34.473 -7.061 1.00 43.25 771 ALA A N 1
ATOM 6311 C CA . ALA A 1 771 ? 4.604 -35.297 -6.644 1.00 43.25 771 ALA A CA 1
ATOM 6312 C C . ALA A 1 771 ? 5.091 -36.208 -5.503 1.00 43.25 771 ALA A C 1
ATOM 6314 O O . ALA A 1 771 ? 6.110 -36.881 -5.651 1.00 43.25 771 ALA A O 1
ATOM 6315 N N . GLY A 1 772 ? 4.428 -36.164 -4.346 1.00 52.09 772 GLY A N 1
ATOM 6316 C CA . GLY A 1 772 ? 4.954 -36.745 -3.106 1.00 52.09 772 GLY A CA 1
ATOM 6317 C C . GLY A 1 772 ? 4.497 -38.172 -2.795 1.00 52.09 772 GLY A C 1
ATOM 6318 O O . GLY A 1 772 ? 3.545 -38.689 -3.378 1.00 52.09 772 GLY A O 1
ATOM 6319 N N . SER A 1 773 ? 5.143 -38.771 -1.794 1.00 41.44 773 SER A N 1
ATOM 6320 C CA . SER A 1 773 ? 4.586 -39.841 -0.960 1.00 41.44 773 SER A CA 1
ATOM 6321 C C . SER A 1 773 ? 5.352 -39.904 0.366 1.00 41.44 773 SER A C 1
ATOM 6323 O O . SER A 1 773 ? 6.558 -39.655 0.353 1.00 41.44 773 SER A O 1
ATOM 6325 N N . LEU A 1 774 ? 4.646 -40.283 1.443 1.00 37.75 774 LEU A N 1
ATOM 6326 C CA . LEU A 1 774 ? 5.073 -40.312 2.857 1.00 37.75 774 LEU A CA 1
ATOM 6327 C C . LEU A 1 774 ? 5.307 -38.927 3.495 1.00 37.75 774 LEU A C 1
ATOM 6329 O O . LEU A 1 774 ? 6.403 -38.353 3.334 1.00 37.75 774 LEU A O 1
#

Radius of gyration: 64.78 Å; chains: 1; bounding box: 152×104×208 Å

Sequence (774 aa):
MSLAATHPNLLPTVIQSDIKHNLDSLVSQLCNLRLGTNQHQRLLLLRQRQLIEEDELRLKHYVEYEKFQKALRQANDVHTAQQQYLYIQPTAINQQGYLNFGNGLVPSLNHTPNPAPGVQAVPQQQQIISANTQTTAVSASVQGYAVMLNPQINMQPSQQQQQQQAISGAVSRNSSRQRNLPPLPSIMHNMNNNVTPTNSTAVVPAPVPHQQHQQQQQQPPHSLMSTMSMGSGPGGMPQSQQQTCGNMSSAGDRMSQTSQQQPPLQPPRYLGFPIQANEHGPNNFATIRTTSIVTKQQKEHMQEEMHEQMSGYKRMRREHQAALLKLEEKCKVEMEAHKNALDKEYDNLLHNFTRELERLEAKHQQDLERRMKQTTAAEKKLHKEITLKQECDRKTYDMQRKKDYKANKERWKRELSMDESTPKRQRDLTLQSQKDSLKQAEAQEEQRLLSLQKKYIELEMRKFKRRRLIALHELEDQLLRDELSKKQHQLEQAHAMLLKHHEKTQELEYRQQKSVHHLREEQINKQHDTELQNQKDYMERVKKDLVRKHALEIRQHPKSLKQKELQIRKQFRETCKTQTKQYKRYKAQILQTTPKEQQKEVIKQLKEEKHRKLTLLGEQYEQSIADMFQSQSYKLDESQVIECQRTNEMLEYELDVLTAYQNKNKKQAQEQRDRERRELENRVAVRRSVLENKMEAELLQFNQERAERLRLMHEKHVKEIDAFDEESITLGFSAMAVAEGSREAYPDEEGSLSGSMISLAHSNSSTSFPAGSL

Organism: Musca domestica (NCBI:txid7370)

InterPro domains:
  IPR051234 TAO Serine/Threonine-Protein Kinase [PTHR47167] (155-746)